Protein AF-0000000083138009 (afdb_homodimer)

Organism: NCBI:txid40520

Foldseek 3Di:
DLVQLVLLPDDQAEEEEEWDQDWPQVLLLLLVSCLSPVNYYYDHYHDDDPPDPHHYACDDPDQQHQPDPCFDADPVGQGAHSNLSVLVRCVCVQQNDPLSVVCCVPPVSVRSNCVVPVPDDPVRVVLSVLADDPPDDDTRVVSSVVSSVVSNVVVVVVSVVSVLLVVLAVQVVVQLVVLCVVADPVCCPPLLVLEGEDAADGPCQVVCLPDSRQWYWHADPVAFIKIFGHCHVLAPDGSFFQDQCQAADADPSNCVVLVQNFWGHAHNVRGMTGGRYPVSNSSSSVVRVVPDDDAAEEEEEQDDCVCVVVQCVDPPCVRHHYHYDYQDDDADWDDDPPDTHHPDDPVVVVVVLVVVLCVVCVVRHQAYEYEDDCVRVVSNVVVCVVVSHWYWYWDDDPRDIDTDTDDRPD/DLVQLVLLPDDQAEEEEEWDQDWPQVLLLLLVSCLSPVNYYYDYYHDDDPPDPHHYACDDPDQQHQPDPCFDADPVGQGAHSNLSVLVRCVCVQQNDPLSVVCCVPPRSVRSNCVVPVPDDPVRVVLSVLADDPPDDDTRVVSSVVSSVVSNVVVVVVSVVSVLLVVLAVQVVVQLVVLCVVADPVCCPPLLVLEGEDAADGPCQVVCLPDSRQWYWHADPVAFIKIFGHCHVLAPDGSFFQDQCQAADADPSNCVVLVQNFWGHAHNVRGMTGGRYPVSNSSSSVVRVVVDDDAAEEEEEQDDCVCVVVQCVDPPCVRHHYHYDYQDDDADWDDDPPDTDHPDDPVVVVVVLVVVLCVVCVVRHQAYEYEDDCVRVVSNVVVCVVVSHWYWYWDDDPRDIDTDTDDPPD

Sequence (820 aa):
MNNLLNKIHQQNATAFTHSGKFHADDVFSAALLLYLNPEITITRGNRVPDDFGGIVFDIGRGRYDHHQKDSRVRENGIAYAAFGLLWEELGAEILGEELADKFDESFVQPLDNNDNTGEKNELASLIGNFNPTWDAEGSNDEAFFQAVSVAGMILENKFDRYRGNERADKRVEEIYERHMQAFHDREKHCEDAKILILPEFVPCQKFLSETSIAFVIFPSNRGGYCIQPQKKEYSMNYKCSFPAEWLGLENEELQEVTGLKTAGFCHKGGFLMTTGELVDAVQACKLSMEQFHEKPVIVSFGGDTEYDELIHQLPKLQAAEIIHIDIQPLPEVEIQGIYAEVSMEKQEWKARIKEQVKQILRYKPEAVFVGENLFAAYPIVHALRKKHIPVLVPAEKDGQKLLIRIPSGSMNNLLNKIHQQNATAFTHSGKFHADDVFSAALLLYLNPEITITRGNRVPDDFGGIVFDIGRGRYDHHQKDSRVRENGIAYAAFGLLWEELGAEILGEELADKFDESFVQPLDNNDNTGEKNELASLIGNFNPTWDAEGSNDEAFFQAVSVAGMILENKFDRYRGNERADKRVEEIYERHMQAFHDREKHCEDAKILILPEFVPCQKFLSETSIAFVIFPSNRGGYCIQPQKKEYSMNYKCSFPAEWLGLENEELQEVTGLKTAGFCHKGGFLMTTGELVDAVQACKLSMEQFHEKPVIVSFGGDTEYDELIHQLPKLQAAEIIHIDIQPLPEVEIQGIYAEVSMEKQEWKARIKEQVKQILRYKPEAVFVGENLFAAYPIVHALRKKHIPVLVPAEKDGQKLLIRIPSGS

Nearest PDB structures (foldseek):
  5vj7-assembly1_B  TM=3.844E-01  e=6.058E-03  Pyrococcus furiosus COM1
  5b6a-assembly1_A-2  TM=4.536E-01  e=8.929E-02  Pseudomonas aeruginosa PAO1
  5tsg-assembly1_D-2  TM=3.099E-01  e=2.062E-01  Geobacter metallireducens GS-15
  3u9e-assembly1_B  TM=3.663E-01  e=2.000E+00  Listeria monocytogenes EGD-e
  6cnl-assembly1_K  TM=3.605E-01  e=5.867E+00  Homo sapiens

Structure (mmCIF, N/CA/C/O backbone):
data_AF-0000000083138009-model_v1
#
loop_
_entity.id
_entity.type
_entity.pdbx_description
1 polymer 'Metal-dependent hydrolase'
#
loop_
_atom_site.group_PDB
_atom_site.id
_atom_site.type_symbol
_atom_site.label_atom_id
_atom_site.label_alt_id
_atom_site.label_comp_id
_atom_site.label_asym_id
_atom_site.label_entity_id
_atom_site.label_seq_id
_atom_site.pdbx_PDB_ins_code
_atom_site.Cartn_x
_atom_site.Cartn_y
_atom_site.Cartn_z
_atom_site.occupancy
_atom_site.B_iso_or_equiv
_atom_site.auth_seq_id
_atom_site.auth_comp_id
_atom_site.auth_asym_id
_atom_site.auth_atom_id
_atom_site.pdbx_PDB_model_num
ATOM 1 N N . MET A 1 1 ? -27.609 15.438 -20.906 1 56.25 1 MET A N 1
ATOM 2 C CA . MET A 1 1 ? -27.938 14.555 -19.797 1 56.25 1 MET A CA 1
ATOM 3 C C . MET A 1 1 ? -27.156 13.25 -19.891 1 56.25 1 MET A C 1
ATOM 5 O O . MET A 1 1 ? -26.984 12.703 -20.984 1 56.25 1 MET A O 1
ATOM 9 N N . ASN A 1 2 ? -26.312 12.883 -18.844 1 81.69 2 ASN A N 1
ATOM 10 C CA . ASN A 1 2 ? -25.531 11.656 -18.812 1 81.69 2 ASN A CA 1
ATOM 11 C C . ASN A 1 2 ? -26.406 10.422 -18.938 1 81.69 2 ASN A C 1
ATOM 13 O O . ASN A 1 2 ? -27.219 10.133 -18.047 1 81.69 2 ASN A O 1
ATOM 17 N N . ASN A 1 3 ? -26.625 9.859 -20.203 1 89.12 3 ASN A N 1
ATOM 18 C CA . ASN A 1 3 ? -27.484 8.727 -20.531 1 89.12 3 ASN A CA 1
ATOM 19 C C . ASN A 1 3 ? -27.344 7.598 -19.516 1 89.12 3 ASN A C 1
ATOM 21 O O . ASN A 1 3 ? -28.344 6.992 -19.125 1 89.12 3 ASN A O 1
ATOM 25 N N . LEU A 1 4 ? -26.234 7.398 -19.078 1 95.31 4 LEU A N 1
ATOM 26 C CA . LEU A 1 4 ? -26.016 6.344 -18.094 1 95.31 4 LEU A CA 1
ATOM 27 C C . LEU A 1 4 ? -26.672 6.691 -16.766 1 95.31 4 LEU A C 1
ATOM 29 O O . LEU A 1 4 ? -27.312 5.844 -16.141 1 95.31 4 LEU A O 1
ATOM 33 N N . LEU A 1 5 ? -26.516 7.918 -16.375 1 94.81 5 LEU A N 1
ATOM 34 C CA . LEU A 1 5 ? -27.109 8.367 -15.117 1 94.81 5 LEU A CA 1
ATOM 35 C C . LEU A 1 5 ? -28.625 8.227 -15.148 1 94.81 5 LEU A C 1
ATOM 37 O O . LEU A 1 5 ? -29.234 7.824 -14.156 1 94.81 5 LEU A O 1
ATOM 41 N N . ASN A 1 6 ? -29.172 8.547 -16.312 1 94 6 ASN A N 1
ATOM 42 C CA . ASN A 1 6 ? -30.625 8.391 -16.484 1 94 6 ASN A CA 1
ATOM 43 C C . ASN A 1 6 ? -31.047 6.926 -16.359 1 94 6 ASN A C 1
ATOM 45 O O . ASN A 1 6 ? -32.062 6.625 -15.727 1 94 6 ASN A O 1
ATOM 49 N N . LYS A 1 7 ? -30.297 6.086 -16.906 1 95.25 7 LYS A N 1
ATOM 50 C CA . LYS A 1 7 ? -30.578 4.66 -16.812 1 95.25 7 LYS A CA 1
ATOM 51 C C . LYS A 1 7 ? -30.516 4.172 -15.375 1 95.25 7 LYS A C 1
ATOM 53 O O . LYS A 1 7 ? -31.344 3.365 -14.945 1 95.25 7 LYS A O 1
ATOM 58 N N . ILE A 1 8 ? -29.578 4.672 -14.625 1 96.75 8 ILE A N 1
ATOM 59 C CA . ILE A 1 8 ? -29.328 4.258 -13.242 1 96.75 8 ILE A CA 1
ATOM 60 C C . ILE A 1 8 ? -30.516 4.691 -12.367 1 96.75 8 ILE A C 1
ATOM 62 O O . ILE A 1 8 ? -30.922 3.961 -11.461 1 96.75 8 ILE A O 1
ATOM 66 N N . HIS A 1 9 ? -31.109 5.785 -12.711 1 95.31 9 HIS A N 1
ATOM 67 C CA . HIS A 1 9 ? -32.125 6.355 -11.836 1 95.31 9 HIS A CA 1
ATOM 68 C C . HIS A 1 9 ? -33.531 5.93 -12.266 1 95.31 9 HIS A C 1
ATOM 70 O O . HIS A 1 9 ? -34.531 6.316 -11.641 1 95.31 9 HIS A O 1
ATOM 76 N N . GLN A 1 10 ? -33.594 5.156 -13.273 1 93.94 10 GLN A N 1
ATOM 77 C CA . GLN A 1 10 ? -34.906 4.641 -13.688 1 93.94 10 GLN A CA 1
ATOM 78 C C . GLN A 1 10 ? -35.5 3.75 -12.609 1 93.94 10 GLN A C 1
ATOM 80 O O . GLN A 1 10 ? -34.781 3.113 -11.836 1 93.94 10 GLN A O 1
ATOM 85 N N . GLN A 1 11 ? -36.844 3.789 -12.734 1 91.56 11 GLN A N 1
ATOM 86 C CA . GLN A 1 11 ? -37.531 2.863 -11.844 1 91.56 11 GLN A CA 1
ATOM 87 C C . GLN A 1 11 ? -37.25 1.414 -12.219 1 91.56 11 GLN A C 1
ATOM 89 O O . GLN A 1 11 ? -37.25 1.062 -13.398 1 91.56 11 GLN A O 1
ATOM 94 N N . ASN A 1 12 ? -36.844 0.533 -11.359 1 93.19 12 ASN A N 1
ATOM 95 C CA . ASN A 1 12 ? -36.531 -0.876 -11.57 1 93.19 12 ASN A CA 1
ATOM 96 C C . ASN A 1 12 ? -35.25 -1.051 -12.383 1 93.19 12 ASN A C 1
ATOM 98 O O . ASN A 1 12 ? -35.156 -1.948 -13.227 1 93.19 12 ASN A O 1
ATOM 102 N N . ALA A 1 13 ? -34.406 -0.093 -12.219 1 96.81 13 ALA A N 1
ATOM 103 C CA . ALA A 1 13 ? -33.125 -0.195 -12.914 1 96.81 13 ALA A CA 1
ATOM 104 C C . ALA A 1 13 ? -32.406 -1.509 -12.578 1 96.81 13 ALA A C 1
ATOM 106 O O . ALA A 1 13 ? -32.469 -1.981 -11.445 1 96.81 13 ALA A O 1
ATOM 107 N N . THR A 1 14 ? -31.812 -2.1 -13.594 1 97.69 14 THR A N 1
ATOM 108 C CA . THR A 1 14 ? -31.109 -3.367 -13.422 1 97.69 14 THR A CA 1
ATOM 109 C C . THR A 1 14 ? -29.703 -3.281 -13.984 1 97.69 14 THR A C 1
ATOM 111 O O . THR A 1 14 ? -29.438 -2.492 -14.891 1 97.69 14 THR A O 1
ATOM 114 N N . ALA A 1 15 ? -28.844 -4.027 -13.406 1 98.19 15 ALA A N 1
ATOM 115 C CA . ALA A 1 15 ? -27.469 -4.176 -13.891 1 98.19 15 ALA A CA 1
ATOM 116 C C . ALA A 1 15 ? -27.031 -5.633 -13.852 1 98.19 15 ALA A C 1
ATOM 118 O O . ALA A 1 15 ? -27.625 -6.449 -13.141 1 98.19 15 ALA A O 1
ATOM 119 N N . PHE A 1 16 ? -26.047 -5.945 -14.719 1 98.38 16 PHE A N 1
ATOM 120 C CA . PHE A 1 16 ? -25.594 -7.324 -14.875 1 98.38 16 PHE A CA 1
ATOM 121 C C . PHE A 1 16 ? -24.078 -7.395 -14.945 1 98.38 16 PHE A C 1
ATOM 123 O O . PHE A 1 16 ? -23.438 -6.57 -15.609 1 98.38 16 PHE A O 1
ATOM 130 N N . THR A 1 17 ? -23.406 -8.266 -14.156 1 98.06 17 THR A N 1
ATOM 131 C CA . THR A 1 17 ? -21.984 -8.531 -14.219 1 98.06 17 THR A CA 1
ATOM 132 C C . THR A 1 17 ? -21.703 -10.031 -14.133 1 98.06 17 THR A C 1
ATOM 134 O O . THR A 1 17 ? -22.641 -10.836 -14.047 1 98.06 17 THR A O 1
ATOM 137 N N . HIS A 1 18 ? -20.5 -10.406 -14.195 1 95.81 18 HIS A N 1
ATOM 138 C CA . HIS A 1 18 ? -20.172 -11.828 -14.281 1 95.81 18 HIS A CA 1
ATOM 139 C C . HIS A 1 18 ? -20.266 -12.5 -12.914 1 95.81 18 HIS A C 1
ATOM 141 O O . HIS A 1 18 ? -20 -11.859 -11.891 1 95.81 18 HIS A O 1
ATOM 147 N N . SER A 1 19 ? -20.609 -13.742 -12.875 1 94.19 19 SER A N 1
ATOM 148 C CA . SER A 1 19 ? -20.594 -14.555 -11.664 1 94.19 19 SER A CA 1
ATOM 149 C C . SER A 1 19 ? -19.203 -15.164 -11.43 1 94.19 19 SER A C 1
ATOM 151 O O . SER A 1 19 ? -18.25 -14.844 -12.141 1 94.19 19 SER A O 1
ATOM 153 N N . GLY A 1 20 ? -19.062 -15.883 -10.312 1 92.31 20 GLY A N 1
ATOM 154 C CA . GLY A 1 20 ? -17.766 -16.5 -10.008 1 92.31 20 GLY A CA 1
ATOM 155 C C . GLY A 1 20 ? -16.828 -15.57 -9.273 1 92.31 20 GLY A C 1
ATOM 156 O O . GLY A 1 20 ? -17.266 -14.703 -8.508 1 92.31 20 GLY A O 1
ATOM 157 N N . LYS A 1 21 ? -15.602 -15.805 -9.445 1 92.62 21 LYS A N 1
ATOM 158 C CA . LYS A 1 21 ? -14.586 -15.008 -8.766 1 92.62 21 LYS A CA 1
ATOM 159 C C . LYS A 1 21 ? -14.688 -13.539 -9.156 1 92.62 21 LYS A C 1
ATOM 161 O O . LYS A 1 21 ? -14.891 -13.211 -10.328 1 92.62 21 LYS A O 1
ATOM 166 N N . PHE A 1 22 ? -14.625 -12.688 -8.195 1 97 22 PHE A N 1
ATOM 167 C CA . PHE A 1 22 ? -14.758 -11.258 -8.461 1 97 22 PHE A CA 1
ATOM 168 C C . PHE A 1 22 ? -13.461 -10.531 -8.125 1 97 22 PHE A C 1
ATOM 170 O O . PHE A 1 22 ? -12.594 -11.078 -7.445 1 97 22 PHE A O 1
ATOM 177 N N . HIS A 1 23 ? -13.328 -9.367 -8.711 1 96.94 23 HIS A N 1
ATOM 178 C CA . HIS A 1 23 ? -12.188 -8.477 -8.5 1 96.94 23 HIS A CA 1
ATOM 179 C C . HIS A 1 23 ? -12.648 -7.102 -8.016 1 96.94 23 HIS A C 1
ATOM 181 O O . HIS A 1 23 ? -13.852 -6.848 -7.914 1 96.94 23 HIS A O 1
ATOM 187 N N . ALA A 1 24 ? -11.695 -6.285 -7.688 1 98.12 24 ALA A N 1
ATOM 188 C CA . ALA A 1 24 ? -12.016 -4.977 -7.129 1 98.12 24 ALA A CA 1
ATOM 189 C C . ALA A 1 24 ? -12.797 -4.129 -8.125 1 98.12 24 ALA A C 1
ATOM 191 O O . ALA A 1 24 ? -13.695 -3.371 -7.738 1 98.12 24 ALA A O 1
ATOM 192 N N . ASP A 1 25 ? -12.516 -4.277 -9.414 1 97.62 25 ASP A N 1
ATOM 193 C CA . ASP A 1 25 ? -13.148 -3.41 -10.398 1 97.62 25 ASP A CA 1
ATOM 194 C C . ASP A 1 25 ? -14.641 -3.701 -10.508 1 97.62 25 ASP A C 1
ATOM 196 O O . ASP A 1 25 ? -15.461 -2.777 -10.57 1 97.62 25 ASP A O 1
ATOM 200 N N . ASP A 1 26 ? -15.047 -4.949 -10.531 1 97.69 26 ASP A N 1
ATOM 201 C CA . ASP A 1 26 ? -16.484 -5.23 -10.625 1 97.69 26 ASP A CA 1
ATOM 202 C C . ASP A 1 26 ? -17.188 -4.93 -9.305 1 97.69 26 ASP A C 1
ATOM 204 O O . ASP A 1 26 ? -18.328 -4.469 -9.289 1 97.69 26 ASP A O 1
ATOM 208 N N . VAL A 1 27 ? -16.484 -5.129 -8.188 1 98.75 27 VAL A N 1
ATOM 209 C CA . VAL A 1 27 ? -17.047 -4.832 -6.879 1 98.75 27 VAL A CA 1
ATOM 210 C C . VAL A 1 27 ? -17.281 -3.33 -6.742 1 98.75 27 VAL A C 1
ATOM 212 O O . VAL A 1 27 ? -18.375 -2.891 -6.371 1 98.75 27 VAL A O 1
ATOM 215 N N . PHE A 1 28 ? -16.312 -2.529 -7.051 1 98.88 28 PHE A N 1
ATOM 216 C CA . PHE A 1 28 ? -16.438 -1.081 -6.934 1 98.88 28 PHE A CA 1
ATOM 217 C C . PHE A 1 28 ? -17.422 -0.538 -7.973 1 98.88 28 PHE A C 1
ATOM 219 O O . PHE A 1 28 ? -18.094 0.467 -7.734 1 98.88 28 PHE A O 1
ATOM 226 N N . SER A 1 29 ? -17.484 -1.212 -9.148 1 98.81 29 SER A N 1
ATOM 227 C CA . SER A 1 29 ? -18.5 -0.839 -10.125 1 98.81 29 SER A CA 1
ATOM 228 C C . SER A 1 29 ? -19.906 -0.985 -9.547 1 98.81 29 SER A C 1
ATOM 230 O O . SER A 1 29 ? -20.719 -0.065 -9.641 1 98.81 29 SER A O 1
ATOM 232 N N . ALA A 1 30 ? -20.141 -2.113 -8.961 1 98.81 30 ALA A N 1
ATOM 233 C CA . ALA A 1 30 ? -21.438 -2.359 -8.336 1 98.81 30 ALA A CA 1
ATOM 234 C C . ALA A 1 30 ? -21.719 -1.354 -7.227 1 98.81 30 ALA A C 1
ATOM 236 O O . ALA A 1 30 ? -22.812 -0.808 -7.129 1 98.81 30 ALA A O 1
ATOM 237 N N . ALA A 1 31 ? -20.719 -1.101 -6.387 1 98.75 31 ALA A N 1
ATOM 238 C CA . ALA A 1 31 ? -20.844 -0.146 -5.289 1 98.75 31 ALA A CA 1
ATOM 239 C C . ALA A 1 31 ? -21.188 1.246 -5.812 1 98.75 31 ALA A C 1
ATOM 241 O O . ALA A 1 31 ? -22.016 1.951 -5.223 1 98.75 31 ALA A O 1
ATOM 242 N N . LEU A 1 32 ? -20.547 1.619 -6.906 1 98.75 32 LEU A N 1
ATOM 243 C CA . LEU A 1 32 ? -20.781 2.926 -7.512 1 98.75 32 LEU A CA 1
ATOM 244 C C . LEU A 1 32 ? -22.219 3.055 -7.992 1 98.75 32 LEU A C 1
ATOM 246 O O . LEU A 1 32 ? -22.875 4.074 -7.75 1 98.75 32 LEU A O 1
ATOM 250 N N . LEU A 1 33 ? -22.719 2.021 -8.648 1 98.69 33 LEU A N 1
ATOM 251 C CA . LEU A 1 33 ? -24.109 2.021 -9.125 1 98.69 33 LEU A CA 1
ATOM 252 C C . LEU A 1 33 ? -25.078 2.115 -7.965 1 98.69 33 LEU A C 1
ATOM 254 O O . LEU A 1 33 ? -26.031 2.895 -8.016 1 98.69 33 LEU A O 1
ATOM 258 N N . LEU A 1 34 ? -24.828 1.381 -6.93 1 98.44 34 LEU A N 1
ATOM 259 C CA . LEU A 1 34 ? -25.688 1.376 -5.758 1 98.44 34 LEU A CA 1
ATOM 260 C C . LEU A 1 34 ? -25.625 2.711 -5.023 1 98.44 34 LEU A C 1
ATOM 262 O O . LEU A 1 34 ? -26.609 3.152 -4.43 1 98.44 34 LEU A O 1
ATOM 266 N N . TYR A 1 35 ? -24.469 3.336 -5.086 1 98 35 TYR A N 1
ATOM 267 C CA . TYR A 1 35 ? -24.328 4.664 -4.496 1 98 35 TYR A CA 1
ATOM 268 C C . TYR A 1 35 ? -25.281 5.656 -5.164 1 98 35 TYR A C 1
ATOM 270 O O . TYR A 1 35 ? -25.891 6.492 -4.492 1 98 35 TYR A O 1
ATOM 278 N N . LEU A 1 36 ? -25.406 5.539 -6.438 1 97.94 36 LEU A N 1
ATOM 279 C CA . LEU A 1 36 ? -26.219 6.465 -7.219 1 97.94 36 LEU A CA 1
ATOM 280 C C . LEU A 1 36 ? -27.688 6.105 -7.125 1 97.94 36 LEU A C 1
ATOM 282 O O . LEU A 1 36 ? -28.547 6.988 -7.168 1 97.94 36 LEU A O 1
ATOM 286 N N . ASN A 1 37 ? -28 4.789 -7.047 1 98 37 ASN A N 1
ATOM 287 C CA . ASN A 1 37 ? -29.359 4.293 -6.871 1 98 37 ASN A CA 1
ATOM 288 C C . ASN A 1 37 ? -29.391 3.043 -5.996 1 98 37 ASN A C 1
ATOM 290 O O . ASN A 1 37 ? -29.25 1.925 -6.496 1 98 37 ASN A O 1
ATOM 294 N N . PRO A 1 38 ? -29.641 3.195 -4.719 1 96.88 38 PRO A N 1
ATOM 295 C CA . PRO A 1 38 ? -29.641 2.062 -3.791 1 96.88 38 PRO A CA 1
ATOM 296 C C . PRO A 1 38 ? -30.656 0.991 -4.152 1 96.88 38 PRO A C 1
ATOM 298 O O . PRO A 1 38 ? -30.594 -0.134 -3.648 1 96.88 38 PRO A O 1
ATOM 301 N N . GLU A 1 39 ? -31.562 1.266 -5.055 1 97.25 39 GLU A N 1
ATOM 302 C CA . GLU A 1 39 ? -32.625 0.332 -5.387 1 97.25 39 GLU A CA 1
ATOM 303 C C . GLU A 1 39 ? -32.312 -0.46 -6.648 1 97.25 39 GLU A C 1
ATOM 305 O O . GLU A 1 39 ? -33.062 -1.346 -7.051 1 97.25 39 GLU A O 1
ATOM 310 N N . ILE A 1 40 ? -31.234 -0.14 -7.266 1 98.12 40 ILE A N 1
ATOM 311 C CA . ILE A 1 40 ? -30.875 -0.848 -8.492 1 98.12 40 ILE A CA 1
ATOM 312 C C . ILE A 1 40 ? -30.641 -2.324 -8.18 1 98.12 40 ILE A C 1
ATOM 314 O O . ILE A 1 40 ? -30.031 -2.662 -7.16 1 98.12 40 ILE A O 1
ATOM 318 N N . THR A 1 41 ? -31.125 -3.221 -9.016 1 98.06 41 THR A N 1
ATOM 319 C CA . THR A 1 41 ? -30.906 -4.652 -8.844 1 98.06 41 THR A CA 1
ATOM 320 C C . THR A 1 41 ? -29.719 -5.121 -9.68 1 98.06 41 THR A C 1
ATOM 322 O O . THR A 1 41 ? -29.719 -5.004 -10.906 1 98.06 41 THR A O 1
ATOM 325 N N . ILE A 1 42 ? -28.781 -5.672 -9.023 1 98.25 42 ILE A N 1
ATOM 326 C CA . ILE A 1 42 ? -27.594 -6.164 -9.711 1 98.25 42 ILE A CA 1
ATOM 327 C C . ILE A 1 42 ? -27.594 -7.691 -9.719 1 98.25 42 ILE A C 1
ATOM 329 O O . ILE A 1 42 ? -27.672 -8.328 -8.664 1 98.25 42 ILE A O 1
ATOM 333 N N . THR A 1 43 ? -27.547 -8.234 -10.867 1 97.5 43 THR A N 1
ATOM 334 C CA . THR A 1 43 ? -27.531 -9.68 -11.062 1 97.5 43 THR A CA 1
ATOM 335 C C . THR A 1 43 ? -26.172 -10.156 -11.562 1 97.5 43 THR A C 1
ATOM 337 O O . THR A 1 43 ? -25.531 -9.469 -12.359 1 97.5 43 THR A O 1
ATOM 340 N N . ARG A 1 44 ? -25.797 -11.297 -11.078 1 97.25 44 ARG A N 1
ATOM 341 C CA . ARG A 1 44 ? -24.562 -11.914 -11.539 1 97.25 44 ARG A CA 1
ATOM 342 C C . ARG A 1 44 ? -24.844 -13.211 -12.297 1 97.25 44 ARG A C 1
ATOM 344 O O . ARG A 1 44 ? -25.719 -13.977 -11.914 1 97.25 44 ARG A O 1
ATOM 351 N N . GLY A 1 45 ? -24.125 -13.422 -13.43 1 94.88 45 GLY A N 1
ATOM 352 C CA . GLY A 1 45 ? -24.297 -14.625 -14.227 1 94.88 45 GLY A CA 1
ATOM 353 C C . GLY A 1 45 ? -23.156 -14.859 -15.203 1 94.88 45 GLY A C 1
ATOM 354 O O . GLY A 1 45 ? -22.281 -14 -15.367 1 94.88 45 GLY A O 1
ATOM 355 N N . ASN A 1 46 ? -23.156 -15.977 -15.789 1 90.62 46 ASN A N 1
ATOM 356 C CA . ASN A 1 46 ? -22.078 -16.375 -16.688 1 90.62 46 ASN A CA 1
ATOM 357 C C . ASN A 1 46 ? -22.312 -15.852 -18.109 1 90.62 46 ASN A C 1
ATOM 359 O O . ASN A 1 46 ? -21.391 -15.812 -18.922 1 90.62 46 ASN A O 1
ATOM 363 N N . ARG A 1 47 ? -23.578 -15.461 -18.375 1 93.12 47 ARG A N 1
ATOM 364 C CA . ARG A 1 47 ? -23.938 -14.945 -19.688 1 93.12 47 ARG A CA 1
ATOM 365 C C . ARG A 1 47 ? -25.016 -13.875 -19.562 1 93.12 47 ARG A C 1
ATOM 367 O O . ARG A 1 47 ? -25.984 -14.039 -18.812 1 93.12 47 ARG A O 1
ATOM 374 N N . VAL A 1 48 ? -24.781 -12.836 -20.266 1 94.75 48 VAL A N 1
ATOM 375 C CA . VAL A 1 48 ? -25.797 -11.789 -20.297 1 94.75 48 VAL A CA 1
ATOM 376 C C . VAL A 1 48 ? -27 -12.25 -21.109 1 94.75 48 VAL A C 1
ATOM 378 O O . VAL A 1 48 ? -26.859 -12.656 -22.266 1 94.75 48 VAL A O 1
ATOM 381 N N . PRO A 1 49 ? -28.141 -12.164 -20.562 1 94.69 49 PRO A N 1
ATOM 382 C CA . PRO A 1 49 ? -29.328 -12.516 -21.359 1 94.69 49 PRO A CA 1
ATOM 383 C C . PRO A 1 49 ? -29.5 -11.633 -22.578 1 94.69 49 PRO A C 1
ATOM 385 O O . PRO A 1 49 ? -29.219 -10.43 -22.531 1 94.69 49 PRO A O 1
ATOM 388 N N . ASP A 1 50 ? -30.016 -12.195 -23.625 1 93.38 50 ASP A N 1
ATOM 389 C CA . ASP A 1 50 ? -30.156 -11.5 -24.906 1 93.38 50 ASP A CA 1
ATOM 390 C C . ASP A 1 50 ? -31.109 -10.305 -24.797 1 93.38 50 ASP A C 1
ATOM 392 O O . ASP A 1 50 ? -30.906 -9.289 -25.453 1 93.38 50 ASP A O 1
ATOM 396 N N . ASP A 1 51 ? -32.062 -10.352 -23.969 1 92.56 51 ASP A N 1
ATOM 397 C CA . ASP A 1 51 ? -33.062 -9.305 -23.859 1 92.56 51 ASP A CA 1
ATOM 398 C C . ASP A 1 51 ? -32.75 -8.391 -22.656 1 92.56 51 ASP A C 1
ATOM 400 O O . ASP A 1 51 ? -33.625 -7.609 -22.25 1 92.56 51 ASP A O 1
ATOM 404 N N . PHE A 1 52 ? -31.547 -8.492 -22.234 1 94.38 52 PHE A N 1
ATOM 405 C CA . PHE A 1 52 ? -31.234 -7.691 -21.062 1 94.38 52 PHE A CA 1
ATOM 406 C C . PHE A 1 52 ? -31.109 -6.219 -21.422 1 94.38 52 PHE A C 1
ATOM 408 O O . PHE A 1 52 ? -30.25 -5.848 -22.219 1 94.38 52 PHE A O 1
ATOM 415 N N . GLY A 1 53 ? -31.906 -5.285 -20.875 1 92.44 53 GLY A N 1
ATOM 416 C CA . GLY A 1 53 ? -31.922 -3.875 -21.219 1 92.44 53 GLY A CA 1
ATOM 417 C C . GLY A 1 53 ? -31.25 -2.996 -20.188 1 92.44 53 GLY A C 1
ATOM 418 O O . GLY A 1 53 ? -31.219 -1.771 -20.328 1 92.44 53 GLY A O 1
ATOM 419 N N . GLY A 1 54 ? -30.656 -3.582 -19.156 1 96.06 54 GLY A N 1
ATOM 420 C CA . GLY A 1 54 ? -30.031 -2.811 -18.094 1 96.06 54 GLY A CA 1
ATOM 421 C C . GLY A 1 54 ? -28.562 -2.523 -18.359 1 96.06 54 GLY A C 1
ATOM 422 O O . GLY A 1 54 ? -28.125 -2.516 -19.516 1 96.06 54 GLY A O 1
ATOM 423 N N . ILE A 1 55 ? -27.844 -2.152 -17.375 1 97.38 55 ILE A N 1
ATOM 424 C CA . ILE A 1 55 ? -26.438 -1.797 -17.469 1 97.38 55 ILE A CA 1
ATOM 425 C C . ILE A 1 55 ? -25.578 -3.055 -17.344 1 97.38 55 ILE A C 1
ATOM 427 O O . ILE A 1 55 ? -25.688 -3.789 -16.359 1 97.38 55 ILE A O 1
ATOM 431 N N . VAL A 1 56 ? -24.766 -3.309 -18.359 1 97.88 56 VAL A N 1
ATOM 432 C CA . VAL A 1 56 ? -23.875 -4.469 -18.359 1 97.88 56 VAL A CA 1
ATOM 433 C C . VAL A 1 56 ? -22.438 -4.02 -18.156 1 97.88 56 VAL A C 1
ATOM 435 O O . VAL A 1 56 ? -21.953 -3.141 -18.875 1 97.88 56 VAL A O 1
ATOM 438 N N . PHE A 1 57 ? -21.797 -4.57 -17.125 1 97.69 57 PHE A N 1
ATOM 439 C CA . PHE A 1 57 ? -20.406 -4.176 -16.891 1 97.69 57 PHE A CA 1
ATOM 440 C C . PHE A 1 57 ? -19.547 -5.391 -16.594 1 97.69 57 PHE A C 1
ATOM 442 O O . PHE A 1 57 ? -20.031 -6.395 -16.062 1 97.69 57 PHE A O 1
ATOM 449 N N . ASP A 1 58 ? -18.281 -5.375 -16.984 1 96.44 58 ASP A N 1
ATOM 450 C CA . ASP A 1 58 ? -17.219 -6.34 -16.719 1 96.44 58 ASP A CA 1
ATOM 451 C C . ASP A 1 58 ? -17.578 -7.715 -17.281 1 96.44 58 ASP A C 1
ATOM 453 O O . ASP A 1 58 ? -17.188 -8.742 -16.719 1 96.44 58 ASP A O 1
ATOM 457 N N . ILE A 1 59 ? -18.375 -7.738 -18.266 1 93.75 59 ILE A N 1
ATOM 458 C CA . ILE A 1 59 ? -18.75 -8.961 -18.969 1 93.75 59 ILE A CA 1
ATOM 459 C C . ILE A 1 59 ? -19.344 -8.609 -20.344 1 93.75 59 ILE A C 1
ATOM 461 O O . ILE A 1 59 ? -19.75 -7.469 -20.562 1 93.75 59 ILE A O 1
ATOM 465 N N . GLY A 1 60 ? -19.281 -9.516 -21.344 1 89.06 60 GLY A N 1
ATOM 466 C CA . GLY A 1 60 ? -20.031 -9.422 -22.594 1 89.06 60 GLY A CA 1
ATOM 467 C C . GLY A 1 60 ? -19.328 -8.578 -23.641 1 89.06 60 GLY A C 1
ATOM 468 O O . GLY A 1 60 ? -19.859 -8.383 -24.734 1 89.06 60 GLY A O 1
ATOM 469 N N . ARG A 1 61 ? -18.203 -8 -23.312 1 85.81 61 ARG A N 1
ATOM 470 C CA . ARG A 1 61 ? -17.391 -7.246 -24.25 1 85.81 61 ARG A CA 1
ATOM 471 C C . ARG A 1 61 ? -18.109 -5.996 -24.734 1 85.81 61 ARG A C 1
ATOM 473 O O . ARG A 1 61 ? -18.016 -5.613 -25.906 1 85.81 61 ARG A O 1
ATOM 480 N N . GLY A 1 62 ? -18.922 -5.473 -23.859 1 89.56 62 GLY A N 1
ATOM 481 C CA . GLY A 1 62 ? -19.656 -4.25 -24.156 1 89.56 62 GLY A CA 1
ATOM 482 C C . GLY A 1 62 ? -18.922 -2.998 -23.703 1 89.56 62 GLY A C 1
ATOM 483 O O . GLY A 1 62 ? -17.688 -2.98 -23.641 1 89.56 62 GLY A O 1
ATOM 484 N N . ARG A 1 63 ? -19.672 -1.979 -23.5 1 92.5 63 ARG A N 1
ATOM 485 C CA . ARG A 1 63 ? -19.188 -0.626 -23.25 1 92.5 63 ARG A CA 1
ATOM 486 C C . ARG A 1 63 ? -18.359 -0.562 -21.969 1 92.5 63 ARG A C 1
ATOM 488 O O . ARG A 1 63 ? -17.375 0.184 -21.906 1 92.5 63 ARG A O 1
ATOM 495 N N . TYR A 1 64 ? -18.781 -1.344 -20.938 1 96.44 64 TYR A N 1
ATOM 496 C CA . TYR A 1 64 ? -18.094 -1.271 -19.656 1 96.44 64 TYR A CA 1
ATOM 497 C C . TYR A 1 64 ? -17.391 -2.584 -19.328 1 96.44 64 TYR A C 1
ATOM 499 O O . TYR A 1 64 ? -17.422 -3.045 -18.188 1 96.44 64 TYR A O 1
ATOM 507 N N . ASP A 1 65 ? -16.906 -3.166 -20.344 1 93.69 65 ASP A N 1
ATOM 508 C CA . ASP A 1 65 ? -16.047 -4.34 -20.25 1 93.69 65 ASP A CA 1
ATOM 509 C C . ASP A 1 65 ? -14.633 -4.023 -20.734 1 93.69 65 ASP A C 1
ATOM 511 O O . ASP A 1 65 ? -14.438 -3.088 -21.516 1 93.69 65 ASP A O 1
ATOM 515 N N . HIS A 1 66 ? -13.711 -4.75 -20.234 1 91.94 66 HIS A N 1
ATOM 516 C CA . HIS A 1 66 ? -12.328 -4.469 -20.594 1 91.94 66 HIS A CA 1
ATOM 517 C C . HIS A 1 66 ? -11.586 -5.746 -20.984 1 91.94 66 HIS A C 1
ATOM 519 O O . HIS A 1 66 ? -10.367 -5.73 -21.156 1 91.94 66 HIS A O 1
ATOM 525 N N . HIS A 1 67 ? -12.25 -6.84 -21.141 1 84.75 67 HIS A N 1
ATOM 526 C CA . HIS A 1 67 ? -11.625 -8.141 -21.391 1 84.75 67 HIS A CA 1
ATOM 527 C C . HIS A 1 67 ? -11.305 -8.32 -22.875 1 84.75 67 HIS A C 1
ATOM 529 O O . HIS A 1 67 ? -10.625 -9.273 -23.25 1 84.75 67 HIS A O 1
ATOM 535 N N . GLN A 1 68 ? -11.766 -7.391 -23.656 1 82.38 68 GLN A N 1
ATOM 536 C CA . GLN A 1 68 ? -11.508 -7.488 -25.094 1 82.38 68 GLN A CA 1
ATOM 537 C C . GLN A 1 68 ? -10.078 -7.062 -25.422 1 82.38 68 GLN A C 1
ATOM 539 O O . GLN A 1 68 ? -9.453 -6.332 -24.656 1 82.38 68 GLN A O 1
ATOM 544 N N . LYS A 1 69 ? -9.523 -7.531 -26.516 1 76.56 69 LYS A N 1
ATOM 545 C CA . LYS A 1 69 ? -8.164 -7.254 -26.969 1 76.56 69 LYS A CA 1
ATOM 546 C C . LYS A 1 69 ? -7.938 -5.754 -27.141 1 76.56 69 LYS A C 1
ATOM 548 O O . LYS A 1 69 ? -6.879 -5.238 -26.797 1 76.56 69 LYS A O 1
ATOM 553 N N . ASP A 1 70 ? -8.922 -5.113 -27.625 1 82.06 70 ASP A N 1
ATOM 554 C CA . ASP A 1 70 ? -8.781 -3.688 -27.891 1 82.06 70 ASP A CA 1
ATOM 555 C C . ASP A 1 70 ? -9.414 -2.85 -26.781 1 82.06 70 ASP A C 1
ATOM 557 O O . ASP A 1 70 ? -10.078 -1.849 -27.062 1 82.06 70 ASP A O 1
ATOM 561 N N . SER A 1 71 ? -9.102 -3.322 -25.594 1 87.44 71 SER A N 1
ATOM 562 C CA . SER A 1 71 ? -9.656 -2.574 -24.469 1 87.44 71 SER A CA 1
ATOM 563 C C . SER A 1 71 ? -9.102 -1.153 -24.438 1 87.44 71 SER A C 1
ATOM 565 O O . SER A 1 71 ? -7.98 -0.906 -24.875 1 87.44 71 SER A O 1
ATOM 567 N N . ARG A 1 72 ? -9.859 -0.198 -23.969 1 92.88 72 ARG A N 1
ATOM 568 C CA . ARG A 1 72 ? -9.539 1.226 -23.984 1 92.88 72 ARG A CA 1
ATOM 569 C C . ARG A 1 72 ? -8.398 1.541 -23.016 1 92.88 72 ARG A C 1
ATOM 571 O O . ARG A 1 72 ? -8.297 0.927 -21.953 1 92.88 72 ARG A O 1
ATOM 578 N N . VAL A 1 73 ? -7.582 2.445 -23.438 1 92.94 73 VAL A N 1
ATOM 579 C CA . VAL A 1 73 ? -6.426 2.885 -22.672 1 92.94 73 VAL A CA 1
ATOM 580 C C . VAL A 1 73 ? -6.457 4.402 -22.5 1 92.94 73 VAL A C 1
ATOM 582 O O . VAL A 1 73 ? -6.754 5.129 -23.469 1 92.94 73 VAL A O 1
ATOM 585 N N . ARG A 1 74 ? -6.223 4.902 -21.297 1 92.38 74 ARG A N 1
ATOM 586 C CA . ARG A 1 74 ? -6.16 6.336 -21.031 1 92.38 74 ARG A CA 1
ATOM 587 C C . ARG A 1 74 ? -4.996 6.98 -21.781 1 92.38 74 ARG A C 1
ATOM 589 O O . ARG A 1 74 ? -4.094 6.289 -22.25 1 92.38 74 ARG A O 1
ATOM 596 N N . GLU A 1 75 ? -5.035 8.266 -21.844 1 84.62 75 GLU A N 1
ATOM 597 C CA . GLU A 1 75 ? -3.977 9.023 -22.516 1 84.62 75 GLU A CA 1
ATOM 598 C C . GLU A 1 75 ? -2.627 8.789 -21.828 1 84.62 75 GLU A C 1
ATOM 600 O O . GLU A 1 75 ? -1.588 8.789 -22.5 1 84.62 75 GLU A O 1
ATOM 605 N N . ASN A 1 76 ? -2.691 8.516 -20.641 1 82.94 76 ASN A N 1
ATOM 606 C CA . ASN A 1 76 ? -1.449 8.344 -19.891 1 82.94 76 ASN A CA 1
ATOM 607 C C . ASN A 1 76 ? -0.955 6.902 -19.953 1 82.94 76 ASN A C 1
ATOM 609 O O . ASN A 1 76 ? 0.022 6.547 -19.297 1 82.94 76 ASN A O 1
ATOM 613 N N . GLY A 1 77 ? -1.729 6.012 -20.594 1 84.38 77 GLY A N 1
ATOM 614 C CA . GLY A 1 77 ? -1.254 4.66 -20.828 1 84.38 77 GLY A CA 1
ATOM 615 C C . GLY A 1 77 ? -1.866 3.633 -19.891 1 84.38 77 GLY A C 1
ATOM 616 O O . GLY A 1 77 ? -1.676 2.428 -20.078 1 84.38 77 GLY A O 1
ATOM 617 N N . ILE A 1 78 ? -2.588 4.051 -18.891 1 89.5 78 ILE A N 1
ATOM 618 C CA . ILE A 1 78 ? -3.223 3.117 -17.953 1 89.5 78 ILE A CA 1
ATOM 619 C C . ILE A 1 78 ? -4.52 2.586 -18.562 1 89.5 78 ILE A C 1
ATOM 621 O O . ILE A 1 78 ? -5.41 3.361 -18.922 1 89.5 78 ILE A O 1
ATOM 625 N N . ALA A 1 79 ? -4.625 1.32 -18.688 1 93.56 79 ALA A N 1
ATOM 626 C CA . ALA A 1 79 ? -5.805 0.695 -19.281 1 93.56 79 ALA A CA 1
ATOM 627 C C . ALA A 1 79 ? -7.004 0.798 -18.344 1 93.56 79 ALA A C 1
ATOM 629 O O . ALA A 1 79 ? -6.852 0.75 -17.109 1 93.56 79 ALA A O 1
ATOM 630 N N . TYR A 1 80 ? -8.18 0.917 -18.953 1 97.19 80 TYR A N 1
ATOM 631 C CA . TYR A 1 80 ? -9.414 0.943 -18.188 1 97.19 80 TYR A CA 1
ATOM 632 C C . TYR A 1 80 ? -9.82 -0.462 -17.75 1 97.19 80 TYR A C 1
ATOM 634 O O . TYR A 1 80 ? -9.555 -1.435 -18.453 1 97.19 80 TYR A O 1
ATOM 642 N N . ALA A 1 81 ? -10.352 -0.579 -16.578 1 97.38 81 ALA A N 1
ATOM 643 C CA . ALA A 1 81 ? -11.211 -1.696 -16.203 1 97.38 81 ALA A CA 1
ATOM 644 C C . ALA A 1 81 ? -12.664 -1.249 -16.078 1 97.38 81 ALA A C 1
ATOM 646 O O . ALA A 1 81 ? -13.008 -0.124 -16.438 1 97.38 81 ALA A O 1
ATOM 647 N N . ALA A 1 82 ? -13.531 -2.107 -15.68 1 98.12 82 ALA A N 1
ATOM 648 C CA . ALA A 1 82 ? -14.953 -1.782 -15.617 1 98.12 82 ALA A CA 1
ATOM 649 C C . ALA A 1 82 ? -15.203 -0.562 -14.734 1 98.12 82 ALA A C 1
ATOM 651 O O . ALA A 1 82 ? -15.977 0.322 -15.094 1 98.12 82 ALA A O 1
ATOM 652 N N . PHE A 1 83 ? -14.547 -0.454 -13.586 1 98.56 83 PHE A N 1
ATOM 653 C CA . PHE A 1 83 ? -14.734 0.644 -12.641 1 98.56 83 PHE A CA 1
ATOM 654 C C . PHE A 1 83 ? -14.328 1.972 -13.273 1 98.56 83 PHE A C 1
ATOM 656 O O . PHE A 1 83 ? -15.07 2.953 -13.195 1 98.56 83 PHE A O 1
ATOM 663 N N . GLY A 1 84 ? -13.164 1.908 -13.883 1 98.56 84 GLY A N 1
ATOM 664 C CA . GLY A 1 84 ? -12.703 3.115 -14.555 1 98.56 84 GLY A CA 1
ATOM 665 C C . GLY A 1 84 ? -13.625 3.561 -15.672 1 98.56 84 GLY A C 1
ATOM 666 O O . GLY A 1 84 ? -13.844 4.758 -15.867 1 98.56 84 GLY A O 1
ATOM 667 N N . LEU A 1 85 ? -14.148 2.633 -16.422 1 98.19 85 LEU A N 1
ATOM 668 C CA . LEU A 1 85 ? -15.062 2.953 -17.516 1 98.19 85 LEU A CA 1
ATOM 669 C C . LEU A 1 85 ? -16.328 3.605 -17 1 98.19 85 LEU A C 1
ATOM 671 O O . LEU A 1 85 ? -16.812 4.59 -17.562 1 98.19 85 LEU A O 1
ATOM 675 N N . LEU A 1 86 ? -16.891 3.092 -15.945 1 98.44 86 LEU A N 1
ATOM 676 C CA . LEU A 1 86 ? -18.078 3.68 -15.336 1 98.44 86 LEU A CA 1
ATOM 677 C C . LEU A 1 86 ? -17.75 5.039 -14.727 1 98.44 86 LEU A C 1
ATOM 679 O O . LEU A 1 86 ? -18.531 5.988 -14.867 1 98.44 86 LEU A O 1
ATOM 683 N N . TRP A 1 87 ? -16.609 5.152 -14.07 1 98.5 87 TRP A N 1
ATOM 684 C CA . TRP A 1 87 ? -16.219 6.391 -13.406 1 98.5 87 TRP A CA 1
ATOM 685 C C . TRP A 1 87 ? -16.062 7.523 -14.422 1 98.5 87 TRP A C 1
ATOM 687 O O . TRP A 1 87 ? -16.453 8.664 -14.141 1 98.5 87 TRP A O 1
ATOM 697 N N . GLU A 1 88 ? -15.5 7.18 -15.547 1 97.62 88 GLU A N 1
ATOM 698 C CA . GLU A 1 88 ? -15.328 8.188 -16.594 1 97.62 88 GLU A CA 1
ATOM 699 C C . GLU A 1 88 ? -16.656 8.883 -16.922 1 97.62 88 GLU A C 1
ATOM 701 O O . GLU A 1 88 ? -16.672 10.086 -17.172 1 97.62 88 GLU A O 1
ATOM 706 N N . GLU A 1 89 ? -17.719 8.188 -16.844 1 97.31 89 GLU A N 1
ATOM 707 C CA . GLU A 1 89 ? -19.016 8.734 -17.234 1 97.31 89 GLU A CA 1
ATOM 708 C C . GLU A 1 89 ? -19.75 9.312 -16.031 1 97.31 89 GLU A C 1
ATOM 710 O O . GLU A 1 89 ? -20.562 10.234 -16.172 1 97.31 89 GLU A O 1
ATOM 715 N N . LEU A 1 90 ? -19.422 8.805 -14.859 1 98.19 90 LEU A N 1
ATOM 716 C CA . LEU A 1 90 ? -20.266 9.117 -13.719 1 98.19 90 LEU A CA 1
ATOM 717 C C . LEU A 1 90 ? -19.547 10.039 -12.742 1 98.19 90 LEU A C 1
ATOM 719 O O . LEU A 1 90 ? -20.188 10.695 -11.914 1 98.19 90 LEU A O 1
ATOM 723 N N . GLY A 1 91 ? -18.219 10.055 -12.742 1 98.19 91 GLY A N 1
ATOM 724 C CA . GLY A 1 91 ? -17.422 10.711 -11.719 1 98.19 91 GLY A CA 1
ATOM 725 C C . GLY A 1 91 ? -17.75 12.18 -11.555 1 98.19 91 GLY A C 1
ATOM 726 O O . GLY A 1 91 ? -17.906 12.656 -10.43 1 98.19 91 GLY A O 1
ATOM 727 N N . ALA A 1 92 ? -17.875 12.922 -12.711 1 97.5 92 ALA A N 1
ATOM 728 C CA . ALA A 1 92 ? -18.125 14.359 -12.68 1 97.5 92 ALA A CA 1
ATOM 729 C C . ALA A 1 92 ? -19.484 14.672 -12.062 1 97.5 92 ALA A C 1
ATOM 731 O O . ALA A 1 92 ? -19.656 15.711 -11.422 1 97.5 92 ALA A O 1
ATOM 732 N N . GLU A 1 93 ? -20.438 13.758 -12.227 1 96.69 93 GLU A N 1
ATOM 733 C CA . GLU A 1 93 ? -21.781 13.945 -11.656 1 96.69 93 GLU A CA 1
ATOM 734 C C . GLU A 1 93 ? -21.75 13.805 -10.133 1 96.69 93 GLU A C 1
ATOM 736 O O . GLU A 1 93 ? -22.625 14.328 -9.445 1 96.69 93 GLU A O 1
ATOM 741 N N . ILE A 1 94 ? -20.734 13.141 -9.656 1 97.44 94 ILE A N 1
ATOM 742 C CA . ILE A 1 94 ? -20.672 12.836 -8.227 1 97.44 94 ILE A CA 1
ATOM 743 C C . ILE A 1 94 ? -19.812 13.875 -7.516 1 97.44 94 ILE A C 1
ATOM 745 O O . ILE A 1 94 ? -20.219 14.43 -6.488 1 97.44 94 ILE A O 1
ATOM 749 N N . LEU A 1 95 ? -18.641 14.234 -8.109 1 97.81 95 LEU A N 1
ATOM 750 C CA . LEU A 1 95 ? -17.672 15.055 -7.387 1 97.81 95 LEU A CA 1
ATOM 751 C C . LEU A 1 95 ? -17.422 16.375 -8.117 1 97.81 95 LEU A C 1
ATOM 753 O O . LEU A 1 95 ? -16.734 17.25 -7.602 1 97.81 95 LEU A O 1
ATOM 757 N N . GLY A 1 96 ? -17.984 16.562 -9.289 1 97.19 96 GLY A N 1
ATOM 758 C CA . GLY A 1 96 ? -17.547 17.641 -10.156 1 97.19 96 GLY A CA 1
ATOM 759 C C . GLY A 1 96 ? -16.312 17.297 -10.969 1 97.19 96 GLY A C 1
ATOM 760 O O . GLY A 1 96 ? -15.555 16.406 -10.594 1 97.19 96 GLY A O 1
ATOM 761 N N . GLU A 1 97 ? -16.094 17.953 -11.977 1 96.5 97 GLU A N 1
ATOM 762 C CA . GLU A 1 97 ? -15.086 17.609 -12.977 1 96.5 97 GLU A CA 1
ATOM 763 C C . GLU A 1 97 ? -13.695 17.547 -12.367 1 96.5 97 GLU A C 1
ATOM 765 O O . GLU A 1 97 ? -12.992 16.547 -12.492 1 96.5 97 GLU A O 1
ATOM 770 N N . GLU A 1 98 ? -13.297 18.516 -11.656 1 95.5 98 GLU A N 1
ATOM 771 C CA . GLU A 1 98 ? -11.938 18.625 -11.141 1 95.5 98 GLU A CA 1
ATOM 772 C C . GLU A 1 98 ? -11.648 17.531 -10.109 1 95.5 98 GLU A C 1
ATOM 774 O O . GLU A 1 98 ? -10.633 16.828 -10.211 1 95.5 98 GLU A O 1
ATOM 779 N N . LEU A 1 99 ? -12.523 17.406 -9.164 1 97 99 LEU A N 1
ATOM 780 C CA . LEU A 1 99 ? -12.328 16.391 -8.125 1 97 99 LEU A CA 1
ATOM 781 C C . LEU A 1 99 ? -12.43 14.992 -8.711 1 97 99 LEU A C 1
ATOM 783 O O . LEU A 1 99 ? -11.75 14.07 -8.258 1 97 99 LEU A O 1
ATOM 787 N N . ALA A 1 100 ? -13.289 14.82 -9.711 1 97.94 100 ALA A N 1
ATOM 788 C CA . ALA A 1 100 ? -13.43 13.523 -10.359 1 97.94 100 ALA A CA 1
ATOM 789 C C . ALA A 1 100 ? -12.117 13.102 -11.016 1 97.94 100 ALA A C 1
ATOM 791 O O . ALA A 1 100 ? -11.742 11.93 -10.961 1 97.94 100 ALA A O 1
ATOM 792 N N . ASP A 1 101 ? -11.453 14.047 -11.609 1 96.5 101 ASP A N 1
ATOM 793 C CA . ASP A 1 101 ? -10.164 13.766 -12.242 1 96.5 101 ASP A CA 1
ATOM 794 C C . ASP A 1 101 ? -9.117 13.352 -11.203 1 96.5 101 ASP A C 1
ATOM 796 O O . ASP A 1 101 ? -8.352 12.414 -11.43 1 96.5 101 ASP A O 1
ATOM 800 N N . LYS A 1 102 ? -9.109 14.062 -10.102 1 94.69 102 LYS A N 1
ATOM 801 C CA . LYS A 1 102 ? -8.18 13.734 -9.031 1 94.69 102 LYS A CA 1
ATOM 802 C C . LYS A 1 102 ? -8.461 12.344 -8.461 1 94.69 102 LYS A C 1
ATOM 804 O O . LYS A 1 102 ? -7.535 11.578 -8.188 1 94.69 102 LYS A O 1
ATOM 809 N N . PHE A 1 103 ? -9.711 12.078 -8.312 1 97.62 103 PHE A N 1
ATOM 810 C CA . PHE A 1 103 ? -10.141 10.781 -7.801 1 97.62 103 PHE A CA 1
ATOM 811 C C . PHE A 1 103 ? -9.766 9.672 -8.773 1 97.62 103 PHE A C 1
ATOM 813 O O . PHE A 1 103 ? -9.305 8.602 -8.352 1 97.62 103 PHE A O 1
ATOM 820 N N . ASP A 1 104 ? -9.953 9.898 -10.023 1 97.75 104 ASP A N 1
ATOM 821 C CA . ASP A 1 104 ? -9.57 8.922 -11.039 1 97.75 104 ASP A CA 1
ATOM 822 C C . ASP A 1 104 ? -8.086 8.578 -10.93 1 97.75 104 ASP A C 1
ATOM 824 O O . ASP A 1 104 ? -7.715 7.406 -10.906 1 97.75 104 ASP A O 1
ATOM 828 N N . GLU A 1 105 ? -7.336 9.531 -10.82 1 93.75 105 GLU A N 1
ATOM 829 C CA . GLU A 1 105 ? -5.887 9.359 -10.812 1 93.75 105 GLU A CA 1
ATOM 830 C C . GLU A 1 105 ? -5.418 8.656 -9.539 1 93.75 105 GLU A C 1
ATOM 832 O O . GLU A 1 105 ? -4.578 7.758 -9.594 1 93.75 105 GLU A O 1
ATOM 837 N N . SER A 1 106 ? -5.988 9.008 -8.445 1 93.62 106 SER A N 1
ATOM 838 C CA . SER A 1 106 ? -5.441 8.57 -7.164 1 93.62 106 SER A CA 1
ATOM 839 C C . SER A 1 106 ? -6.098 7.277 -6.695 1 93.62 106 SER A C 1
ATOM 841 O O . SER A 1 106 ? -5.508 6.527 -5.914 1 93.62 106 SER A O 1
ATOM 843 N N . PHE A 1 107 ? -7.316 6.992 -7.137 1 96.94 107 PHE A N 1
ATOM 844 C CA . PHE A 1 107 ? -8.062 5.875 -6.574 1 96.94 107 PHE A CA 1
ATOM 845 C C . PHE A 1 107 ? -8.453 4.883 -7.664 1 96.94 107 PHE A C 1
ATOM 847 O O . PHE A 1 107 ? -8.211 3.684 -7.539 1 96.94 107 PHE A O 1
ATOM 854 N N . VAL A 1 108 ? -8.969 5.34 -8.805 1 98.38 108 VAL A N 1
ATOM 855 C CA . VAL A 1 108 ? -9.547 4.473 -9.82 1 98.38 108 VAL A CA 1
ATOM 856 C C . VAL A 1 108 ? -8.438 3.816 -10.633 1 98.38 108 VAL A C 1
ATOM 858 O O . VAL A 1 108 ? -8.414 2.594 -10.797 1 98.38 108 VAL A O 1
ATOM 861 N N . GLN A 1 109 ? -7.508 4.598 -11.086 1 96.25 109 GLN A N 1
ATOM 862 C CA . GLN A 1 109 ? -6.469 4.109 -11.984 1 96.25 109 GLN A CA 1
ATOM 863 C C . GLN A 1 109 ? -5.629 3.02 -11.32 1 96.25 109 GLN A C 1
ATOM 865 O O . GLN A 1 109 ? -5.332 1.996 -11.945 1 96.25 109 GLN A O 1
ATOM 870 N N . PRO A 1 110 ? -5.25 3.199 -10.055 1 94.81 110 PRO A N 1
ATOM 871 C CA . PRO A 1 110 ? -4.5 2.105 -9.43 1 94.81 110 PRO A CA 1
ATOM 872 C C . PRO A 1 110 ? -5.285 0.796 -9.398 1 94.81 110 PRO A C 1
ATOM 874 O O . PRO A 1 110 ? -4.707 -0.279 -9.57 1 94.81 110 PRO A O 1
ATOM 877 N N . LEU A 1 111 ? -6.566 0.823 -9.164 1 97.56 111 LEU A N 1
ATOM 878 C CA . LEU A 1 111 ? -7.395 -0.378 -9.148 1 97.56 111 LEU A CA 1
ATOM 879 C C . LEU A 1 111 ? -7.504 -0.977 -10.547 1 97.56 111 LEU A C 1
ATOM 881 O O . LEU A 1 111 ? -7.41 -2.195 -10.719 1 97.56 111 LEU A O 1
ATOM 885 N N . ASP A 1 112 ? -7.711 -0.085 -11.531 1 97.12 112 ASP A N 1
ATOM 886 C CA . ASP A 1 112 ? -7.754 -0.541 -12.914 1 97.12 112 ASP A CA 1
ATOM 887 C C . ASP A 1 112 ? -6.438 -1.2 -13.32 1 97.12 112 ASP A C 1
ATOM 889 O O . ASP A 1 112 ? -6.434 -2.238 -13.984 1 97.12 112 ASP A O 1
ATOM 893 N N . ASN A 1 113 ? -5.375 -0.589 -12.938 1 93.12 113 ASN A N 1
ATOM 894 C CA . ASN A 1 113 ? -4.059 -1.128 -13.258 1 93.12 113 ASN A CA 1
ATOM 895 C C . ASN A 1 113 ? -3.854 -2.506 -12.633 1 93.12 113 ASN A C 1
ATOM 897 O O . ASN A 1 113 ? -3.316 -3.408 -13.281 1 93.12 113 ASN A O 1
ATOM 901 N N . ASN A 1 114 ? -4.242 -2.641 -11.438 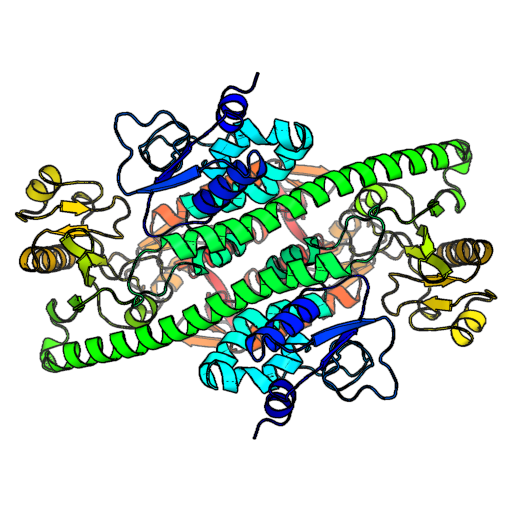1 94.06 114 ASN A N 1
ATOM 902 C CA . ASN A 1 114 ? -4.164 -3.943 -10.781 1 94.06 114 ASN A CA 1
ATOM 903 C C . ASN A 1 114 ? -4.926 -5.008 -11.562 1 94.06 114 ASN A C 1
ATOM 905 O O . ASN A 1 114 ? -4.422 -6.113 -11.773 1 94.06 114 ASN A O 1
ATOM 909 N N . ASP A 1 115 ? -6.098 -4.688 -11.977 1 94.69 115 ASP A N 1
ATOM 910 C CA . ASP A 1 115 ? -6.938 -5.656 -12.672 1 94.69 115 ASP A CA 1
ATOM 911 C C . ASP A 1 115 ? -6.336 -6.043 -14.023 1 94.69 115 ASP A C 1
ATOM 913 O O . ASP A 1 115 ? -6.391 -7.207 -14.422 1 94.69 115 ASP A O 1
ATOM 917 N N . ASN A 1 116 ? -5.75 -5.055 -14.656 1 90.81 116 ASN A N 1
ATOM 918 C CA . ASN A 1 116 ? -5.246 -5.273 -16 1 90.81 116 ASN A CA 1
ATOM 919 C C . ASN A 1 116 ? -3.871 -5.934 -15.992 1 90.81 116 ASN A C 1
ATOM 921 O O . ASN A 1 116 ? -3.527 -6.684 -16.906 1 90.81 116 ASN A O 1
ATOM 925 N N . THR A 1 117 ? -3.061 -5.672 -14.938 1 83.75 117 THR A N 1
ATOM 926 C CA . THR A 1 117 ? -1.66 -6.074 -15.016 1 83.75 117 THR A CA 1
ATOM 927 C C . THR A 1 117 ? -1.309 -7.02 -13.867 1 83.75 117 THR A C 1
ATOM 929 O O . THR A 1 117 ? -0.281 -7.699 -13.914 1 83.75 117 THR A O 1
ATOM 932 N N . GLY A 1 118 ? -2.074 -6.984 -12.867 1 87.12 118 GLY A N 1
ATOM 933 C CA . GLY A 1 118 ? -1.744 -7.773 -11.688 1 87.12 118 GLY A CA 1
ATOM 934 C C . GLY A 1 118 ? -0.818 -7.051 -10.727 1 87.12 118 GLY A C 1
ATOM 935 O O . GLY A 1 118 ? -0.343 -7.641 -9.758 1 87.12 118 GLY A O 1
ATOM 936 N N . GLU A 1 119 ? -0.566 -5.836 -11.047 1 84 119 GLU A N 1
ATOM 937 C CA . GLU A 1 119 ? 0.264 -5.047 -10.141 1 84 119 GLU A CA 1
ATOM 938 C C . GLU A 1 119 ? -0.322 -5.027 -8.734 1 84 119 GLU A C 1
ATOM 940 O O . GLU A 1 119 ? -1.539 -4.93 -8.562 1 84 119 GLU A O 1
ATOM 945 N N . LYS A 1 120 ? 0.55 -5.047 -7.762 1 86.31 120 LYS A N 1
ATOM 946 C CA . LYS A 1 120 ? 0.11 -5.145 -6.371 1 86.31 120 LYS A CA 1
ATOM 947 C C . LYS A 1 120 ? -0.693 -3.914 -5.961 1 86.31 120 LYS A C 1
ATOM 949 O O . LYS A 1 120 ? -0.32 -2.787 -6.289 1 86.31 120 LYS A O 1
ATOM 954 N N . ASN A 1 121 ? -1.777 -4.105 -5.355 1 93.19 121 ASN A N 1
ATOM 955 C CA . ASN A 1 121 ? -2.648 -3.096 -4.766 1 93.19 121 ASN A CA 1
ATOM 956 C C . ASN A 1 121 ? -3.336 -3.613 -3.506 1 93.19 121 ASN A C 1
ATOM 958 O O . ASN A 1 121 ? -4.059 -4.609 -3.553 1 93.19 121 ASN A O 1
ATOM 962 N N . GLU A 1 122 ? -3.109 -2.957 -2.459 1 92.12 122 GLU A N 1
ATOM 963 C CA . GLU A 1 122 ? -3.574 -3.457 -1.169 1 92.12 122 GLU A CA 1
ATOM 964 C C . GLU A 1 122 ? -5.098 -3.49 -1.108 1 92.12 122 GLU A C 1
ATOM 966 O O . GLU A 1 122 ? -5.684 -4.438 -0.577 1 92.12 122 GLU A O 1
ATOM 971 N N . LEU A 1 123 ? -5.707 -2.484 -1.6 1 96.12 123 LEU A N 1
ATOM 972 C CA . LEU A 1 123 ? -7.164 -2.432 -1.57 1 96.12 123 LEU A CA 1
ATOM 973 C C . LEU A 1 123 ? -7.766 -3.502 -2.475 1 96.12 123 LEU A C 1
ATOM 975 O O . LEU A 1 123 ? -8.75 -4.152 -2.109 1 96.12 123 LEU A O 1
ATOM 979 N N . ALA A 1 124 ? -7.176 -3.662 -3.631 1 97.25 124 ALA A N 1
ATOM 980 C CA . ALA A 1 124 ? -7.637 -4.723 -4.523 1 97.25 124 ALA A CA 1
ATOM 981 C C . ALA A 1 124 ? -7.508 -6.094 -3.865 1 97.25 124 ALA A C 1
ATOM 983 O O . ALA A 1 124 ? -8.414 -6.922 -3.955 1 97.25 124 ALA A O 1
ATOM 984 N N . SER A 1 125 ? -6.398 -6.27 -3.201 1 94.56 125 SER A N 1
ATOM 985 C CA . SER A 1 125 ? -6.18 -7.523 -2.486 1 94.56 125 SER A CA 1
ATOM 986 C C . SER A 1 125 ? -7.207 -7.711 -1.375 1 94.56 125 SER A C 1
ATOM 988 O O . SER A 1 125 ? -7.711 -8.82 -1.171 1 94.56 125 SER A O 1
ATOM 990 N N . LEU A 1 126 ? -7.461 -6.648 -0.697 1 95.5 126 LEU A N 1
ATOM 991 C CA . LEU A 1 126 ? -8.445 -6.68 0.38 1 95.5 126 LEU A CA 1
ATOM 992 C C . LEU A 1 126 ? -9.812 -7.105 -0.144 1 95.5 126 LEU A C 1
ATOM 994 O O . LEU A 1 126 ? -10.453 -7.988 0.431 1 95.5 126 LEU A O 1
ATOM 998 N N . ILE A 1 127 ? -10.219 -6.535 -1.217 1 97.44 127 ILE A N 1
ATOM 999 C CA . ILE A 1 127 ? -11.508 -6.867 -1.822 1 97.44 127 ILE A CA 1
ATOM 1000 C C . ILE A 1 127 ? -11.484 -8.312 -2.32 1 97.44 127 ILE A C 1
ATOM 1002 O O . ILE A 1 127 ? -12.453 -9.055 -2.129 1 97.44 127 ILE A O 1
ATOM 1006 N N . GLY A 1 128 ? -10.391 -8.672 -2.918 1 96.5 128 GLY A N 1
ATOM 1007 C CA . GLY A 1 128 ? -10.242 -10.031 -3.402 1 96.5 128 GLY A CA 1
ATOM 1008 C C . GLY A 1 128 ? -10.352 -11.07 -2.303 1 96.5 128 GLY A C 1
ATOM 1009 O O . GLY A 1 128 ? -10.797 -12.195 -2.545 1 96.5 128 GLY A O 1
ATOM 1010 N N . ASN A 1 129 ? -10.062 -10.711 -1.123 1 94.69 129 ASN A N 1
ATOM 1011 C CA . ASN A 1 129 ? -10.062 -11.633 0.01 1 94.69 129 ASN A CA 1
ATOM 1012 C C . ASN A 1 129 ? -11.477 -11.969 0.462 1 94.69 129 ASN A C 1
ATOM 1014 O O . ASN A 1 129 ? -11.68 -12.891 1.253 1 94.69 129 ASN A O 1
ATOM 1018 N N . PHE A 1 130 ? -12.406 -11.297 -0.046 1 96.81 130 PHE A N 1
ATOM 1019 C CA . PHE A 1 130 ? -13.789 -11.633 0.274 1 96.81 130 PHE A CA 1
ATOM 1020 C C . PHE A 1 130 ? -14.234 -12.859 -0.502 1 96.81 130 PHE A C 1
ATOM 1022 O O . PHE A 1 130 ? -15.258 -13.469 -0.177 1 96.81 130 PHE A O 1
ATOM 1029 N N . ASN A 1 131 ? -13.477 -13.164 -1.604 1 96.56 131 ASN A N 1
ATOM 1030 C CA . ASN A 1 131 ? -13.797 -14.406 -2.291 1 96.56 131 ASN A CA 1
ATOM 1031 C C . ASN A 1 131 ? -13.688 -15.609 -1.357 1 96.56 131 ASN A C 1
ATOM 1033 O O . ASN A 1 131 ? -12.797 -15.656 -0.504 1 96.56 131 ASN A O 1
ATOM 1037 N N . PRO A 1 132 ? -14.547 -16.547 -1.544 1 94.5 132 PRO A N 1
ATOM 1038 C CA . PRO A 1 132 ? -14.445 -17.766 -0.72 1 94.5 132 PRO A CA 1
ATOM 1039 C C . PRO A 1 132 ? -13.125 -18.5 -0.932 1 94.5 132 PRO A C 1
ATOM 1041 O O . PRO A 1 132 ? -12.461 -18.312 -1.949 1 94.5 132 PRO A O 1
ATOM 1044 N N . THR A 1 133 ? -12.773 -19.266 0.119 1 94.06 133 THR A N 1
ATOM 1045 C CA . THR A 1 133 ? -11.57 -20.078 0.02 1 94.06 133 THR A CA 1
ATOM 1046 C C . THR A 1 133 ? -11.734 -21.156 -1.057 1 94.06 133 THR A C 1
ATOM 1048 O O . THR A 1 133 ? -12.844 -21.406 -1.532 1 94.06 133 THR A O 1
ATOM 1051 N N . TRP A 1 134 ? -10.641 -21.734 -1.432 1 91.75 134 TRP A N 1
ATOM 1052 C CA . TRP A 1 134 ? -10.562 -22.672 -2.547 1 91.75 134 TRP A CA 1
ATOM 1053 C C . TRP A 1 134 ? -11.469 -23.875 -2.311 1 91.75 134 TRP A C 1
ATOM 1055 O O . TRP A 1 134 ? -11.953 -24.484 -3.262 1 91.75 134 TRP A O 1
ATOM 1065 N N . ASP A 1 135 ? -11.703 -24.172 -1.049 1 92.81 135 ASP A N 1
ATOM 1066 C CA . ASP A 1 135 ? -12.438 -25.391 -0.709 1 92.81 135 ASP A CA 1
ATOM 1067 C C . ASP A 1 135 ? -13.859 -25.062 -0.271 1 92.81 135 ASP A C 1
ATOM 1069 O O . ASP A 1 135 ? -14.555 -25.922 0.276 1 92.81 135 ASP A O 1
ATOM 1073 N N . ALA A 1 136 ? -14.172 -23.797 -0.409 1 90.69 136 ALA A N 1
ATOM 1074 C CA . ALA A 1 136 ? -15.547 -23.422 -0.072 1 90.69 136 ALA A CA 1
ATOM 1075 C C . ALA A 1 136 ? -16.531 -23.938 -1.111 1 90.69 136 ALA A C 1
ATOM 1077 O O . ALA A 1 136 ? -16.203 -24.031 -2.297 1 90.69 136 ALA A O 1
ATOM 1078 N N . GLU A 1 137 ? -17.656 -24.297 -0.662 1 87.19 137 GLU A N 1
ATOM 1079 C CA . GLU A 1 137 ? -18.703 -24.766 -1.564 1 87.19 137 GLU A CA 1
ATOM 1080 C C . GLU A 1 137 ? -19.75 -23.672 -1.824 1 87.19 137 GLU A C 1
ATOM 1082 O O . GLU A 1 137 ? -19.953 -22.781 -0.987 1 87.19 137 GLU A O 1
ATOM 1087 N N . GLY A 1 138 ? -20.312 -23.703 -2.949 1 82.19 138 GLY A N 1
ATOM 1088 C CA . GLY A 1 138 ? -21.422 -22.797 -3.242 1 82.19 138 GLY A CA 1
ATOM 1089 C C . GLY A 1 138 ? -21 -21.594 -4.062 1 82.19 138 GLY A C 1
ATOM 1090 O O . GLY A 1 138 ? -19.906 -21.578 -4.633 1 82.19 138 GLY A O 1
ATOM 1091 N N . SER A 1 139 ? -21.953 -20.672 -4.164 1 84.19 139 SER A N 1
ATOM 1092 C CA . SER A 1 139 ? -21.781 -19.484 -5.008 1 84.19 139 SER A CA 1
ATOM 1093 C C . SER A 1 139 ? -20.969 -18.406 -4.293 1 84.19 139 SER A C 1
ATOM 1095 O O . SER A 1 139 ? -20.984 -18.328 -3.062 1 84.19 139 SER A O 1
ATOM 1097 N N . ASN A 1 140 ? -20.266 -17.625 -5.105 1 92.94 140 ASN A N 1
ATOM 1098 C CA . ASN A 1 140 ? -19.5 -16.484 -4.605 1 92.94 140 ASN A CA 1
ATOM 1099 C C . ASN A 1 140 ? -20.391 -15.25 -4.426 1 92.94 140 ASN A C 1
ATOM 1101 O O . ASN A 1 140 ? -19.938 -14.211 -3.957 1 92.94 140 ASN A O 1
ATOM 1105 N N . ASP A 1 141 ? -21.656 -15.352 -4.672 1 95.56 141 ASP A N 1
ATOM 1106 C CA . ASP A 1 141 ? -22.5 -14.172 -4.801 1 95.56 141 ASP A CA 1
ATOM 1107 C C . ASP A 1 141 ? -22.688 -13.484 -3.451 1 95.56 141 ASP A C 1
ATOM 1109 O O . ASP A 1 141 ? -22.672 -12.258 -3.367 1 95.56 141 ASP A O 1
ATOM 1113 N N . GLU A 1 142 ? -22.922 -14.328 -2.449 1 95.25 142 GLU A N 1
ATOM 1114 C CA . GLU A 1 142 ? -23.062 -13.727 -1.127 1 95.25 142 GLU A CA 1
ATOM 1115 C C . GLU A 1 142 ? -21.812 -12.953 -0.736 1 95.25 142 GLU A C 1
ATOM 1117 O O . GLU A 1 142 ? -21.906 -11.828 -0.228 1 95.25 142 GLU A O 1
ATOM 1122 N N . ALA A 1 143 ? -20.703 -13.531 -0.965 1 96.56 143 ALA A N 1
ATOM 1123 C CA . ALA A 1 143 ? -19.422 -12.875 -0.679 1 96.56 143 ALA A CA 1
ATOM 1124 C C . ALA A 1 143 ? -19.25 -11.617 -1.521 1 96.56 143 ALA A C 1
ATOM 1126 O O . ALA A 1 143 ? -18.734 -10.609 -1.039 1 96.56 143 ALA A O 1
ATOM 1127 N N . PHE A 1 144 ? -19.734 -11.711 -2.801 1 98.12 144 PHE A N 1
ATOM 1128 C CA . PHE A 1 144 ? -19.672 -10.562 -3.697 1 98.12 144 PHE A CA 1
ATOM 1129 C C . PHE A 1 144 ? -20.422 -9.375 -3.109 1 98.12 144 PHE A C 1
ATOM 1131 O O . PHE A 1 144 ? -19.891 -8.266 -3.035 1 98.12 144 PHE A O 1
ATOM 1138 N N . PHE A 1 145 ? -21.516 -9.57 -2.621 1 97.88 145 PHE A N 1
ATOM 1139 C CA . PHE A 1 145 ? -22.344 -8.461 -2.152 1 97.88 145 PHE A CA 1
ATOM 1140 C C . PHE A 1 145 ? -21.859 -7.961 -0.8 1 97.88 145 PHE A C 1
ATOM 1142 O O . PHE A 1 145 ? -22 -6.777 -0.484 1 97.88 145 PHE A O 1
ATOM 1149 N N . GLN A 1 146 ? -21.266 -8.836 0.005 1 96.69 146 GLN A N 1
ATOM 1150 C CA . GLN A 1 146 ? -20.594 -8.352 1.209 1 96.69 146 GLN A CA 1
ATOM 1151 C C . GLN A 1 146 ? -19.438 -7.406 0.86 1 96.69 146 GLN A C 1
ATOM 1153 O O . GLN A 1 146 ? -19.297 -6.348 1.473 1 96.69 146 GLN A O 1
ATOM 1158 N N . ALA A 1 147 ? -18.656 -7.82 -0.151 1 98.25 147 ALA A N 1
ATOM 1159 C CA . ALA A 1 147 ? -17.562 -6.973 -0.623 1 98.25 147 ALA A CA 1
ATOM 1160 C C . ALA A 1 147 ? -18.094 -5.648 -1.171 1 98.25 147 ALA A C 1
ATOM 1162 O O . ALA A 1 147 ? -17.5 -4.594 -0.948 1 98.25 147 ALA A O 1
ATOM 1163 N N . VAL A 1 148 ? -19.219 -5.723 -1.861 1 98.62 148 VAL A N 1
ATOM 1164 C CA . VAL A 1 148 ? -19.828 -4.531 -2.432 1 98.62 148 VAL A CA 1
ATOM 1165 C C . VAL A 1 148 ? -20.25 -3.576 -1.313 1 98.62 148 VAL A C 1
ATOM 1167 O O . VAL A 1 148 ? -20.062 -2.361 -1.429 1 98.62 148 VAL A O 1
ATOM 1170 N N . SER A 1 149 ? -20.781 -4.133 -0.261 1 97.56 149 SER A N 1
ATOM 1171 C CA . SER A 1 149 ? -21.172 -3.312 0.88 1 97.56 149 SER A CA 1
ATOM 1172 C C . SER A 1 149 ? -19.984 -2.574 1.464 1 97.56 149 SER A C 1
ATOM 1174 O O . SER A 1 149 ? -20.047 -1.37 1.721 1 97.56 149 SER A O 1
ATOM 1176 N N . VAL A 1 150 ? -18.938 -3.24 1.639 1 97.44 150 VAL A N 1
ATOM 1177 C CA . VAL A 1 150 ? -17.703 -2.648 2.158 1 97.44 150 VAL A CA 1
ATOM 1178 C C . VAL A 1 150 ? -17.188 -1.584 1.19 1 97.44 150 VAL A C 1
ATOM 1180 O O . VAL A 1 150 ? -16.875 -0.463 1.6 1 97.44 150 VAL A O 1
ATOM 1183 N N . ALA A 1 151 ? -17.156 -1.941 -0.063 1 98.38 151 ALA A N 1
ATOM 1184 C CA . ALA A 1 151 ? -16.688 -1.012 -1.09 1 98.38 151 ALA A CA 1
ATOM 1185 C C . ALA A 1 151 ? -17.562 0.244 -1.123 1 98.38 151 ALA A C 1
ATOM 1187 O O . ALA A 1 151 ? -17.062 1.35 -1.331 1 98.38 151 ALA A O 1
ATOM 1188 N N . GLY A 1 152 ? -18.828 0.02 -0.946 1 98.19 152 GLY A N 1
ATOM 1189 C CA . GLY A 1 152 ? -19.734 1.156 -0.919 1 98.19 152 GLY A CA 1
ATOM 1190 C C . GLY A 1 152 ? -19.422 2.141 0.193 1 98.19 152 GLY A C 1
ATOM 1191 O O . GLY A 1 152 ? -19.406 3.352 -0.03 1 98.19 152 GLY A O 1
ATOM 1192 N N . MET A 1 153 ? -19.172 1.63 1.384 1 96.75 153 MET A N 1
ATOM 1193 C CA . MET A 1 153 ? -18.828 2.486 2.516 1 96.75 153 MET A CA 1
ATOM 1194 C C . MET A 1 153 ? -17.5 3.199 2.275 1 96.75 153 MET A C 1
ATOM 1196 O O . MET A 1 153 ? -17.344 4.375 2.611 1 96.75 153 MET A O 1
ATOM 1200 N N . ILE A 1 154 ? -16.578 2.523 1.672 1 96.69 154 ILE A N 1
ATOM 1201 C CA . ILE A 1 154 ? -15.281 3.109 1.35 1 96.69 154 ILE A CA 1
ATOM 1202 C C . ILE A 1 154 ? -15.469 4.27 0.372 1 96.69 154 ILE A C 1
ATOM 1204 O O . ILE A 1 154 ? -14.922 5.355 0.578 1 96.69 154 ILE A O 1
ATOM 1208 N N . LEU A 1 155 ? -16.297 4.055 -0.666 1 97.69 155 LEU A N 1
ATOM 1209 C CA . LEU A 1 155 ? -16.516 5.078 -1.677 1 97.69 155 LEU A CA 1
ATOM 1210 C C . LEU A 1 155 ? -17.172 6.309 -1.065 1 97.69 155 LEU A C 1
ATOM 1212 O O . LEU A 1 155 ? -16.734 7.438 -1.289 1 97.69 155 LEU A O 1
ATOM 1216 N N . GLU A 1 156 ? -18.156 6.039 -0.359 1 96.75 156 GLU A N 1
ATOM 1217 C CA . GLU A 1 156 ? -18.906 7.145 0.243 1 96.75 156 GLU A CA 1
ATOM 1218 C C . GLU A 1 156 ? -17.984 8.008 1.112 1 96.75 156 GLU A C 1
ATOM 1220 O O . GLU A 1 156 ? -18.016 9.234 1.022 1 96.75 156 GLU A O 1
ATOM 1225 N N . ASN A 1 157 ? -17.266 7.391 1.919 1 95.25 157 ASN A N 1
ATOM 1226 C CA . ASN A 1 157 ? -16.359 8.109 2.803 1 95.25 157 ASN A CA 1
ATOM 1227 C C . ASN A 1 157 ? -15.281 8.859 2.014 1 95.25 157 ASN A C 1
ATOM 1229 O O . ASN A 1 157 ? -14.914 9.977 2.367 1 95.25 157 ASN A O 1
ATOM 1233 N N . LYS A 1 158 ? -14.789 8.25 0.993 1 96.38 158 LYS A N 1
ATOM 1234 C CA . LYS A 1 158 ? -13.789 8.914 0.164 1 96.38 158 LYS A CA 1
ATOM 1235 C C . LYS A 1 158 ? -14.375 10.148 -0.521 1 96.38 158 LYS A C 1
ATOM 1237 O O . LYS A 1 158 ? -13.734 11.195 -0.585 1 96.38 158 LYS A O 1
ATOM 1242 N N . PHE A 1 159 ? -15.617 9.992 -1.023 1 97.75 159 PHE A N 1
ATOM 1243 C CA . PHE A 1 159 ? -16.281 11.133 -1.641 1 97.75 159 PHE A CA 1
ATOM 1244 C C . PHE A 1 159 ? -16.422 12.281 -0.647 1 97.75 159 PHE A C 1
ATOM 1246 O O . PHE A 1 159 ? -16.109 13.43 -0.972 1 97.75 159 PHE A O 1
ATOM 1253 N N . ASP A 1 160 ? -16.797 11.93 0.527 1 95.44 160 ASP A N 1
ATOM 1254 C CA . ASP A 1 160 ? -16.953 12.945 1.563 1 95.44 160 ASP A CA 1
ATOM 1255 C C . ASP A 1 160 ? -15.625 13.617 1.889 1 95.44 160 ASP A C 1
ATOM 1257 O O . ASP A 1 160 ? -15.562 14.828 2.09 1 95.44 160 ASP A O 1
ATOM 1261 N N . ARG A 1 161 ? -14.648 12.852 1.934 1 94.88 161 ARG A N 1
ATOM 1262 C CA . ARG A 1 161 ? -13.32 13.391 2.221 1 94.88 161 ARG A CA 1
ATOM 1263 C C . ARG A 1 161 ? -12.867 14.344 1.122 1 94.88 161 ARG A C 1
ATOM 1265 O O . ARG A 1 161 ? -12.312 15.406 1.406 1 94.88 161 ARG A O 1
ATOM 1272 N N . TYR A 1 162 ? -13.047 13.945 -0.099 1 96.12 162 TYR A N 1
ATOM 1273 C CA . TYR A 1 162 ? -12.672 14.805 -1.216 1 96.12 162 TYR A CA 1
ATOM 1274 C C . TYR A 1 162 ? -13.438 16.125 -1.162 1 96.12 162 TYR A C 1
ATOM 1276 O O . TYR A 1 162 ? -12.844 17.203 -1.322 1 96.12 162 TYR A O 1
ATOM 1284 N N . ARG A 1 163 ? -14.711 16.078 -0.894 1 96.31 163 ARG A N 1
ATOM 1285 C CA . ARG A 1 163 ? -15.516 17.297 -0.778 1 96.31 163 ARG A CA 1
ATOM 1286 C C . ARG A 1 163 ? -15.078 18.141 0.415 1 96.31 163 ARG A C 1
ATOM 1288 O O . ARG A 1 163 ? -14.984 19.359 0.316 1 96.31 163 ARG A O 1
ATOM 1295 N N . GLY A 1 164 ? -14.883 17.406 1.523 1 95.38 164 GLY A N 1
ATOM 1296 C CA . GLY A 1 164 ? -14.406 18.094 2.713 1 95.38 164 GLY A CA 1
ATOM 1297 C C . GLY A 1 164 ? -13.086 18.812 2.5 1 95.38 164 GLY A C 1
ATOM 1298 O O . GLY A 1 164 ? -12.914 19.953 2.938 1 95.38 164 GLY A O 1
ATOM 1299 N N . ASN A 1 165 ? -12.164 18.141 1.866 1 94.69 165 ASN A N 1
ATOM 1300 C CA . ASN A 1 165 ? -10.875 18.75 1.568 1 94.69 165 ASN A CA 1
ATOM 1301 C C . ASN A 1 165 ? -11.016 19.969 0.654 1 94.69 165 ASN A C 1
ATOM 1303 O O . ASN A 1 165 ? -10.305 20.953 0.821 1 94.69 165 ASN A O 1
ATOM 1307 N N . GLU A 1 166 ? -11.875 19.844 -0.322 1 95.12 166 GLU A N 1
ATOM 1308 C CA . GLU A 1 166 ? -12.109 20.969 -1.213 1 95.12 166 GLU A CA 1
ATOM 1309 C C . GLU A 1 166 ? -12.641 22.172 -0.444 1 95.12 166 GLU A C 1
ATOM 1311 O O . GLU A 1 166 ? -12.219 23.312 -0.686 1 95.12 166 GLU A O 1
ATOM 1316 N N . ARG A 1 167 ? -13.562 21.906 0.445 1 95.75 167 ARG A N 1
ATOM 1317 C CA . ARG A 1 167 ? -14.094 22.984 1.278 1 95.75 167 ARG A CA 1
ATOM 1318 C C . ARG A 1 167 ? -13 23.578 2.156 1 95.75 167 ARG A C 1
ATOM 1320 O O . ARG A 1 167 ? -12.953 24.797 2.367 1 95.75 167 ARG A O 1
ATOM 1327 N N . ALA A 1 168 ? -12.188 22.766 2.664 1 96 168 ALA A N 1
ATOM 1328 C CA . ALA A 1 168 ? -11.062 23.234 3.473 1 96 168 ALA A CA 1
ATOM 1329 C C . ALA A 1 168 ? -10.133 24.125 2.652 1 96 168 ALA A C 1
ATOM 1331 O O . ALA A 1 168 ? -9.719 25.188 3.115 1 96 168 ALA A O 1
ATOM 1332 N N . ASP A 1 169 ? -9.828 23.703 1.47 1 94.38 169 ASP A N 1
ATOM 1333 C CA . ASP A 1 169 ? -8.961 24.469 0.586 1 94.38 169 ASP A CA 1
ATOM 1334 C C . ASP A 1 169 ? -9.547 25.859 0.309 1 94.38 169 ASP A C 1
ATOM 1336 O O . ASP A 1 169 ? -8.836 26.859 0.391 1 94.38 169 ASP A O 1
ATOM 1340 N N . LYS A 1 170 ? -10.766 25.906 -0.027 1 95.38 170 LYS A N 1
ATOM 1341 C CA . LYS A 1 170 ? -11.438 27.172 -0.294 1 95.38 170 LYS A CA 1
ATOM 1342 C C . LYS A 1 170 ? -11.438 28.062 0.946 1 95.38 170 LYS A C 1
ATOM 1344 O O . LYS A 1 170 ? -11.164 29.266 0.857 1 95.38 170 LYS A O 1
ATOM 1349 N N . ARG A 1 171 ? -11.719 27.438 2.029 1 96.56 171 ARG A N 1
ATOM 1350 C CA . ARG A 1 171 ? -11.805 28.188 3.283 1 96.56 171 ARG A CA 1
ATOM 1351 C C . ARG A 1 171 ? -10.453 28.766 3.666 1 96.56 171 ARG A C 1
ATOM 1353 O O . ARG A 1 171 ? -10.359 29.938 4.051 1 96.56 171 ARG A O 1
ATOM 1360 N N . VAL A 1 172 ? -9.461 28.016 3.627 1 96.12 172 VAL A N 1
ATOM 1361 C CA . VAL A 1 172 ? -8.133 28.469 4.004 1 96.12 172 VAL A CA 1
ATOM 1362 C C . VAL A 1 172 ? -7.672 29.562 3.041 1 96.12 172 VAL A C 1
ATOM 1364 O O . VAL A 1 172 ? -7.012 30.531 3.449 1 96.12 172 VAL A O 1
ATOM 1367 N N . GLU A 1 173 ? -7.953 29.438 1.767 1 95.69 173 GLU A N 1
ATOM 1368 C CA . GLU A 1 173 ? -7.617 30.453 0.781 1 95.69 173 GLU A CA 1
ATOM 1369 C C . GLU A 1 173 ? -8.273 31.797 1.131 1 95.69 173 GLU A C 1
ATOM 1371 O O . GLU A 1 173 ? -7.629 32.844 1.05 1 95.69 173 GLU A O 1
ATOM 1376 N N . GLU A 1 174 ? -9.477 31.688 1.444 1 96.06 174 GLU A N 1
ATOM 1377 C CA . GLU A 1 174 ? -10.203 32.875 1.847 1 96.06 174 GLU A CA 1
ATOM 1378 C C . GLU A 1 174 ? -9.555 33.531 3.064 1 96.06 174 GLU A C 1
ATOM 1380 O O . GLU A 1 174 ? -9.352 34.75 3.088 1 96.06 174 GLU A O 1
ATOM 1385 N N . ILE A 1 175 ? -9.242 32.719 4.055 1 96.25 175 ILE A N 1
ATOM 1386 C CA . ILE A 1 175 ? -8.648 33.219 5.289 1 96.25 175 ILE A CA 1
ATOM 1387 C C . ILE A 1 175 ? -7.27 33.812 4.992 1 96.25 175 ILE A C 1
ATOM 1389 O O . ILE A 1 175 ? -6.934 34.906 5.488 1 96.25 175 ILE A O 1
ATOM 1393 N N . TYR A 1 176 ? -6.508 33.156 4.242 1 95.62 176 TYR A N 1
ATOM 1394 C CA . TYR A 1 176 ? -5.164 33.594 3.873 1 95.62 176 TYR A CA 1
ATOM 1395 C C . TYR A 1 176 ? -5.207 34.906 3.137 1 95.62 176 TYR A C 1
ATOM 1397 O O . TYR A 1 176 ? -4.422 35.812 3.43 1 95.62 176 TYR A O 1
ATOM 1405 N N . GLU A 1 177 ? -6.113 35.031 2.15 1 94.31 177 GLU A N 1
ATOM 1406 C CA . GLU A 1 177 ? -6.238 36.281 1.386 1 94.31 177 GLU A CA 1
ATOM 1407 C C . GLU A 1 177 ? -6.598 37.469 2.291 1 94.31 177 GLU A C 1
ATOM 1409 O O . GLU A 1 177 ? -6.035 38.531 2.156 1 94.31 177 GLU A O 1
ATOM 1414 N N . ARG A 1 178 ? -7.488 37.281 3.156 1 94.19 178 ARG A N 1
ATOM 1415 C CA . ARG A 1 178 ? -7.867 38.312 4.102 1 94.19 178 ARG A CA 1
ATOM 1416 C C . ARG A 1 178 ? -6.691 38.688 4.996 1 94.19 178 ARG A C 1
ATOM 1418 O O . ARG A 1 178 ? -6.477 39.875 5.281 1 94.19 178 ARG A O 1
ATOM 1425 N N . HIS A 1 179 ? -6.02 37.656 5.469 1 94.12 179 HIS A N 1
ATOM 1426 C CA . HIS A 1 179 ? -4.832 37.844 6.285 1 94.12 179 HIS A CA 1
ATOM 1427 C C . HIS A 1 179 ? -3.793 38.688 5.551 1 94.12 179 HIS A C 1
ATOM 1429 O O . HIS A 1 179 ? -3.285 39.688 6.098 1 94.12 179 HIS A O 1
ATOM 1435 N N . MET A 1 180 ? -3.512 38.406 4.332 1 92.12 180 MET A N 1
ATOM 1436 C CA . MET A 1 180 ? -2.5 39.125 3.553 1 92.12 180 MET A CA 1
ATOM 1437 C C . MET A 1 180 ? -2.955 40.531 3.229 1 92.12 180 MET A C 1
ATOM 1439 O O . MET A 1 180 ? -2.133 41.469 3.143 1 92.12 180 MET A O 1
ATOM 1443 N N . GLN A 1 181 ? -4.242 40.656 3.047 1 90.75 181 GLN A N 1
ATOM 1444 C CA . GLN A 1 181 ? -4.785 42 2.777 1 90.75 181 GLN A CA 1
ATOM 1445 C C . GLN A 1 181 ? -4.617 42.906 3.982 1 90.75 181 GLN A C 1
ATOM 1447 O O . GLN A 1 181 ? -4.492 44.125 3.83 1 90.75 181 GLN A O 1
ATOM 1452 N N . ALA A 1 182 ? -4.688 42.312 5.133 1 88.81 182 ALA A N 1
ATOM 1453 C CA . ALA A 1 182 ? -4.566 43.094 6.355 1 88.81 182 ALA A CA 1
ATOM 1454 C C . ALA A 1 182 ? -3.162 43.688 6.492 1 88.81 182 ALA A C 1
ATOM 1456 O O . ALA A 1 182 ? -2.955 44.656 7.215 1 88.81 182 ALA A O 1
ATOM 1457 N N . PHE A 1 183 ? -2.25 43.031 5.887 1 86.75 183 PHE A N 1
ATOM 1458 C CA . PHE A 1 183 ? -0.88 43.531 5.938 1 86.75 183 PHE A CA 1
ATOM 1459 C C . PHE A 1 183 ? -0.547 44.344 4.684 1 86.75 183 PHE A C 1
ATOM 1461 O O . PHE A 1 183 ? -0.864 43.906 3.57 1 86.75 183 PHE A O 1
ATOM 1468 N N . HIS A 1 184 ? -0.235 45.594 4.922 1 73.06 184 HIS A N 1
ATOM 1469 C CA . HIS A 1 184 ? 0.199 46.375 3.773 1 73.06 184 HIS A CA 1
ATOM 1470 C C . HIS A 1 184 ? 1.396 45.75 3.082 1 73.06 184 HIS A C 1
ATOM 1472 O O . HIS A 1 184 ? 2.098 44.906 3.682 1 73.06 184 HIS A O 1
ATOM 1478 N N . ASP A 1 185 ? 1.563 46.031 1.756 1 66.06 185 ASP A N 1
ATOM 1479 C CA . ASP A 1 185 ? 2.592 45.406 0.923 1 66.06 185 ASP A CA 1
ATOM 1480 C C . ASP A 1 185 ? 3.943 45.406 1.636 1 66.06 185 ASP A C 1
ATOM 1482 O O . ASP A 1 185 ? 4.688 44.438 1.556 1 66.06 185 ASP A O 1
ATOM 1486 N N . ARG A 1 186 ? 4.25 46.469 2.402 1 62.16 186 ARG A N 1
ATOM 1487 C CA . ARG A 1 186 ? 5.539 46.594 3.07 1 62.16 186 ARG A CA 1
ATOM 1488 C C . ARG A 1 186 ? 5.594 45.719 4.328 1 62.16 186 ARG A C 1
ATOM 1490 O O . ARG A 1 186 ? 6.676 45.344 4.777 1 62.16 186 ARG A O 1
ATOM 1497 N N . GLU A 1 187 ? 4.508 45.375 4.918 1 69.12 187 GLU A N 1
ATOM 1498 C CA . GLU A 1 187 ? 4.465 44.719 6.215 1 69.12 187 GLU A CA 1
ATOM 1499 C C . GLU A 1 187 ? 4.184 43.219 6.059 1 69.12 187 GLU A C 1
ATOM 1501 O O . GLU A 1 187 ? 4.098 42.5 7.047 1 69.12 187 GLU A O 1
ATOM 1506 N N . LYS A 1 188 ? 4.02 42.906 4.801 1 70.44 188 LYS A N 1
ATOM 1507 C CA . LYS A 1 188 ? 3.695 41.5 4.559 1 70.44 188 LYS A CA 1
ATOM 1508 C C . LYS A 1 188 ? 4.875 40.594 4.91 1 70.44 188 LYS A C 1
ATOM 1510 O O . LYS A 1 188 ? 4.711 39.375 5.062 1 70.44 188 LYS A O 1
ATOM 1515 N N . HIS A 1 189 ? 6.004 41.25 5.121 1 67 189 HIS A N 1
ATOM 1516 C CA . HIS A 1 189 ? 7.199 40.469 5.434 1 67 189 HIS A CA 1
ATOM 1517 C C . HIS A 1 189 ? 7.551 40.562 6.914 1 67 189 HIS A C 1
ATOM 1519 O O . HIS A 1 189 ? 8.578 40.062 7.352 1 67 189 HIS A O 1
ATOM 1525 N N . CYS A 1 190 ? 6.621 41.281 7.559 1 77.88 190 CYS A N 1
ATOM 1526 C CA . CYS A 1 190 ? 6.898 41.375 8.992 1 77.88 190 CYS A CA 1
ATOM 1527 C C . CYS A 1 190 ? 6.578 40.031 9.688 1 77.88 190 CYS A C 1
ATOM 1529 O O . CYS A 1 190 ? 5.914 39.188 9.125 1 77.88 190 CYS A O 1
ATOM 1531 N N . GLU A 1 191 ? 7.098 39.875 10.797 1 83.94 191 GLU A N 1
ATOM 1532 C CA . GLU A 1 191 ? 7 38.625 11.57 1 83.94 191 GLU A CA 1
ATOM 1533 C C . GLU A 1 191 ? 5.543 38.281 11.852 1 83.94 191 GLU A C 1
ATOM 1535 O O . GLU A 1 191 ? 5.172 37.094 11.828 1 83.94 191 GLU A O 1
ATOM 1540 N N . ASP A 1 192 ? 4.75 39.281 11.93 1 88.31 192 ASP A N 1
ATOM 1541 C CA . ASP A 1 192 ? 3.344 39.031 12.234 1 88.31 192 ASP A CA 1
ATOM 1542 C C . ASP A 1 192 ? 2.609 38.438 11.031 1 88.31 192 ASP A C 1
ATOM 1544 O O . ASP A 1 192 ? 1.654 37.688 11.195 1 88.31 192 ASP A O 1
ATOM 1548 N N . ALA A 1 193 ? 3.113 38.812 9.867 1 93.31 193 ALA A N 1
ATOM 1549 C CA . ALA A 1 193 ? 2.5 38.312 8.641 1 93.31 193 ALA A CA 1
ATOM 1550 C C . ALA A 1 193 ? 2.732 36.812 8.461 1 93.31 193 ALA A C 1
ATOM 1552 O O . ALA A 1 193 ? 2.049 36.156 7.672 1 93.31 193 ALA A O 1
ATOM 1553 N N . LYS A 1 194 ? 3.646 36.25 9.219 1 95.81 194 LYS A N 1
ATOM 1554 C CA . LYS A 1 194 ? 3.996 34.844 9.109 1 95.81 194 LYS A CA 1
ATOM 1555 C C . LYS A 1 194 ? 3.154 33.969 10.062 1 95.81 194 LYS A C 1
ATOM 1557 O O . LYS A 1 194 ? 3.271 32.75 10.07 1 95.81 194 LYS A O 1
ATOM 1562 N N . ILE A 1 195 ? 2.311 34.656 10.805 1 97.25 195 ILE A N 1
ATOM 1563 C CA . ILE A 1 195 ? 1.443 33.969 11.758 1 97.25 195 ILE A CA 1
ATOM 1564 C C . ILE A 1 195 ? -0.005 34.031 11.281 1 97.25 195 ILE A C 1
ATOM 1566 O O . ILE A 1 195 ? -0.597 35.125 11.25 1 97.25 195 ILE A O 1
ATOM 1570 N N . LEU A 1 196 ? -0.578 32.938 10.93 1 97.19 196 LEU A N 1
ATOM 1571 C CA . LEU A 1 196 ? -1.963 32.875 10.469 1 97.19 196 LEU A CA 1
ATOM 1572 C C . LEU A 1 196 ? -2.885 32.375 11.578 1 97.19 196 LEU A C 1
ATOM 1574 O O . LEU A 1 196 ? -2.689 31.281 12.102 1 97.19 196 LEU A O 1
ATOM 1578 N N . ILE A 1 197 ? -3.857 33.156 11.938 1 96.88 197 ILE A N 1
ATOM 1579 C CA . ILE A 1 197 ? -4.836 32.781 12.953 1 96.88 197 ILE A CA 1
ATOM 1580 C C . ILE A 1 197 ? -6.125 32.312 12.281 1 96.88 197 ILE A C 1
ATOM 1582 O O . ILE A 1 197 ? -6.754 33.062 11.539 1 96.88 197 ILE A O 1
ATOM 1586 N N . LEU A 1 198 ? -6.457 31.078 12.531 1 97.31 198 LEU A N 1
ATOM 1587 C CA . LEU A 1 198 ? -7.695 30.516 12 1 97.31 198 LEU A CA 1
ATOM 1588 C C . LEU A 1 198 ? -8.836 30.688 12.992 1 97.31 198 LEU A C 1
ATOM 1590 O O . LEU A 1 198 ? -8.664 30.453 14.195 1 97.31 198 LEU A O 1
ATOM 1594 N N . PRO A 1 199 ? -9.992 31.078 12.508 1 95.19 199 PRO A N 1
ATOM 1595 C CA . PRO A 1 199 ? -11.148 31.172 13.406 1 95.19 199 PRO A CA 1
ATOM 1596 C C . PRO A 1 199 ? -11.617 29.812 13.914 1 95.19 199 PRO A C 1
ATOM 1598 O O . PRO A 1 199 ? -12.297 29.734 14.938 1 95.19 199 PRO A O 1
ATOM 1601 N N . GLU A 1 200 ? -11.336 28.75 13.203 1 93.75 200 GLU A N 1
ATOM 1602 C CA . GLU A 1 200 ? -11.602 27.359 13.508 1 93.75 200 GLU A CA 1
ATOM 1603 C C . GLU A 1 200 ? -10.547 26.438 12.875 1 93.75 200 GLU A C 1
ATOM 1605 O O . GLU A 1 200 ? -9.789 26.875 12.008 1 93.75 200 GLU A O 1
ATOM 1610 N N . PHE A 1 201 ? -10.602 25.328 13.367 1 93.19 201 PHE A N 1
ATOM 1611 C CA . PHE A 1 201 ? -9.664 24.406 12.742 1 93.19 201 PHE A CA 1
ATOM 1612 C C . PHE A 1 201 ? -10.062 24.125 11.297 1 93.19 201 PHE A C 1
ATOM 1614 O O . PHE A 1 201 ? -11.203 23.766 11.016 1 93.19 201 PHE A O 1
ATOM 1621 N N . VAL A 1 202 ? -9.172 24.312 10.375 1 95.31 202 VAL A N 1
ATOM 1622 C CA . VAL A 1 202 ? -9.273 23.969 8.961 1 95.31 202 VAL A CA 1
ATOM 1623 C C . VAL A 1 202 ? -7.992 23.266 8.508 1 95.31 202 VAL A C 1
ATOM 1625 O O . VAL A 1 202 ? -6.887 23.766 8.758 1 95.31 202 VAL A O 1
ATOM 1628 N N . PRO A 1 203 ? -8.148 22.094 7.93 1 94.06 203 PRO A N 1
ATOM 1629 C CA . PRO A 1 203 ? -6.941 21.516 7.324 1 94.06 203 PRO A CA 1
ATOM 1630 C C . PRO A 1 203 ? -6.27 22.469 6.34 1 94.06 203 PRO A C 1
ATOM 1632 O O . PRO A 1 203 ? -6.906 22.922 5.387 1 94.06 203 PRO A O 1
ATOM 1635 N N . CYS A 1 204 ? -4.953 22.781 6.562 1 95 204 CYS A N 1
ATOM 1636 C CA . CYS A 1 204 ? -4.395 23.875 5.773 1 95 204 CYS A CA 1
ATOM 1637 C C . CYS A 1 204 ? -2.932 23.609 5.438 1 95 204 CYS A C 1
ATOM 1639 O O . CYS A 1 204 ? -2.291 24.422 4.766 1 95 204 CYS A O 1
ATOM 1641 N N . GLN A 1 205 ? -2.383 22.516 5.824 1 90.5 205 GLN A N 1
ATOM 1642 C CA . GLN A 1 205 ? -0.946 22.281 5.727 1 90.5 205 GLN A CA 1
ATOM 1643 C C . GLN A 1 205 ? -0.485 22.297 4.273 1 90.5 205 GLN A C 1
ATOM 1645 O O . GLN A 1 205 ? 0.521 22.922 3.938 1 90.5 205 GLN A O 1
ATOM 1650 N N . LYS A 1 206 ? -1.213 21.641 3.451 1 87.62 206 LYS A N 1
ATOM 1651 C CA . LYS A 1 206 ? -0.818 21.562 2.049 1 87.62 206 LYS A CA 1
ATOM 1652 C C . LYS A 1 206 ? -0.797 22.938 1.397 1 87.62 206 LYS A C 1
ATOM 1654 O O . LYS A 1 206 ? 0.177 23.297 0.736 1 87.62 206 LYS A O 1
ATOM 1659 N N . PHE A 1 207 ? -1.8 23.672 1.588 1 91.31 207 PHE A N 1
ATOM 1660 C CA . PHE A 1 207 ? -1.905 25 1.023 1 91.31 207 PHE A CA 1
ATOM 1661 C C . PHE A 1 207 ? -0.813 25.922 1.578 1 91.31 207 PHE A C 1
ATOM 1663 O O . PHE A 1 207 ? -0.146 26.625 0.823 1 91.31 207 PHE A O 1
ATOM 1670 N N . LEU A 1 208 ? -0.594 25.812 2.818 1 94 208 LEU A N 1
ATOM 1671 C CA . LEU A 1 208 ? 0.283 26.75 3.498 1 94 208 LEU A CA 1
ATOM 1672 C C . LEU A 1 208 ? 1.748 26.422 3.232 1 94 208 LEU A C 1
ATOM 1674 O O . LEU A 1 208 ? 2.623 27.281 3.426 1 94 208 LEU A O 1
ATOM 1678 N N . SER A 1 209 ? 2.006 25.203 2.914 1 91.5 209 SER A N 1
ATOM 1679 C CA . SER A 1 209 ? 3.383 24.812 2.631 1 91.5 209 SER A CA 1
ATOM 1680 C C . SER A 1 209 ? 3.986 25.672 1.526 1 91.5 209 SER A C 1
ATOM 1682 O O . SER A 1 209 ? 5.199 25.891 1.497 1 91.5 209 SER A O 1
ATOM 1684 N N . GLU A 1 210 ? 3.164 26.234 0.701 1 89.62 210 GLU A N 1
ATOM 1685 C CA . GLU A 1 210 ? 3.613 27.031 -0.437 1 89.62 210 GLU A CA 1
ATOM 1686 C C . GLU A 1 210 ? 3.629 28.531 -0.097 1 89.62 210 GLU A C 1
ATOM 1688 O O . GLU A 1 210 ? 3.969 29.359 -0.941 1 89.62 210 GLU A O 1
ATOM 1693 N N . THR A 1 211 ? 3.283 28.859 1.051 1 92.38 211 THR A N 1
ATOM 1694 C CA . THR A 1 211 ? 3.223 30.25 1.479 1 92.38 211 THR A CA 1
ATOM 1695 C C . THR A 1 211 ? 4.344 30.562 2.469 1 92.38 211 THR A C 1
ATOM 1697 O O . THR A 1 211 ? 5.156 29.688 2.787 1 92.38 211 THR A O 1
ATOM 1700 N N . SER A 1 212 ? 4.41 31.797 2.916 1 91.81 212 SER A N 1
ATOM 1701 C CA . SER A 1 212 ? 5.43 32.219 3.865 1 91.81 212 SER A CA 1
ATOM 1702 C C . SER A 1 212 ? 4.961 32.031 5.305 1 91.81 212 SER A C 1
ATOM 1704 O O . SER A 1 212 ? 5.699 32.344 6.246 1 91.81 212 SER A O 1
ATOM 1706 N N . ILE A 1 213 ? 3.787 31.484 5.465 1 95.88 213 ILE A N 1
ATOM 1707 C CA 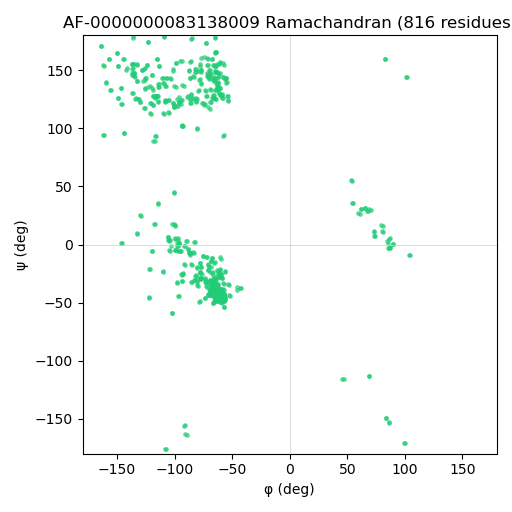. ILE A 1 213 ? 3.242 31.297 6.805 1 95.88 213 ILE A CA 1
ATOM 1708 C C . ILE A 1 213 ? 4.09 30.281 7.57 1 95.88 213 ILE A C 1
ATOM 1710 O O . ILE A 1 213 ? 4.289 29.156 7.113 1 95.88 213 ILE A O 1
ATOM 1714 N N . ALA A 1 214 ? 4.535 30.703 8.734 1 96.25 214 ALA A N 1
ATOM 1715 C CA . ALA A 1 214 ? 5.41 29.859 9.547 1 96.25 214 ALA A CA 1
ATOM 1716 C C . ALA A 1 214 ? 4.617 29.125 10.625 1 96.25 214 ALA A C 1
ATOM 1718 O O . ALA A 1 214 ? 4.977 28.016 11.016 1 96.25 214 ALA A O 1
ATOM 1719 N N . PHE A 1 215 ? 3.598 29.766 11.094 1 97.88 215 PHE A N 1
ATOM 1720 C CA . PHE A 1 215 ? 2.787 29.188 12.156 1 97.88 215 PHE A CA 1
ATOM 1721 C C . PHE A 1 215 ? 1.302 29.375 11.875 1 97.88 215 PHE A C 1
ATOM 1723 O O . PHE A 1 215 ? 0.894 30.422 11.367 1 97.88 215 PHE A O 1
ATOM 1730 N N . VAL A 1 216 ? 0.576 28.406 12.289 1 98.12 216 VAL A N 1
ATOM 1731 C CA . VAL A 1 216 ? -0.879 28.5 12.297 1 98.12 216 VAL A CA 1
ATOM 1732 C C . VAL A 1 216 ? -1.398 28.359 13.727 1 98.12 216 VAL A C 1
ATOM 1734 O O . VAL A 1 216 ? -0.916 27.516 14.492 1 98.12 216 VAL A O 1
ATOM 1737 N N . ILE A 1 217 ? -2.303 29.266 14.086 1 98.19 217 ILE A N 1
ATOM 1738 C CA . ILE A 1 217 ? -2.98 29.203 15.383 1 98.19 217 ILE A CA 1
ATOM 1739 C C . ILE A 1 217 ? -4.469 28.922 15.172 1 98.19 217 ILE A C 1
ATOM 1741 O O . ILE A 1 217 ? -5.094 29.5 14.273 1 98.19 217 ILE A O 1
ATOM 1745 N N . PHE A 1 218 ? -5.031 28.031 15.938 1 97.44 218 PHE A N 1
ATOM 1746 C CA . PHE A 1 218 ? -6.465 27.766 15.852 1 97.44 218 PHE A CA 1
ATOM 1747 C C . PHE A 1 218 ? -7.023 27.344 17.203 1 97.44 218 PHE A C 1
ATOM 1749 O O . PHE A 1 218 ? -6.277 26.906 18.078 1 97.44 218 PHE A O 1
ATOM 1756 N N . PRO A 1 219 ? -8.336 27.594 17.422 1 96.44 219 PRO A N 1
ATOM 1757 C CA . PRO A 1 219 ? -8.945 27.172 18.688 1 96.44 219 PRO A CA 1
ATOM 1758 C C . PRO A 1 219 ? -8.945 25.656 18.875 1 96.44 219 PRO A C 1
ATOM 1760 O O . PRO A 1 219 ? -9.164 24.922 17.922 1 96.44 219 PRO A O 1
ATOM 1763 N N . SER A 1 220 ? -8.656 25.25 20.078 1 91.81 220 SER A N 1
ATOM 1764 C CA . SER A 1 220 ? -8.68 23.828 20.422 1 91.81 220 SER A CA 1
ATOM 1765 C C . SER A 1 220 ? -10.07 23.391 20.859 1 91.81 220 SER A C 1
ATOM 1767 O O . SER A 1 220 ? -10.828 24.172 21.422 1 91.81 220 SER A O 1
ATOM 1769 N N . ASN A 1 221 ? -10.383 22.141 20.609 1 79.44 221 ASN A N 1
ATOM 1770 C CA . ASN A 1 221 ? -11.656 21.578 21.062 1 79.44 221 ASN A CA 1
ATOM 1771 C C . ASN A 1 221 ? -11.672 21.391 22.578 1 79.44 221 ASN A C 1
ATOM 1773 O O . ASN A 1 221 ? -12.727 21.188 23.172 1 79.44 221 ASN A O 1
ATOM 1777 N N . ARG A 1 222 ? -10.578 21.391 23.203 1 78.44 222 ARG A N 1
ATOM 1778 C CA . ARG A 1 222 ? -10.453 21.188 24.641 1 78.44 222 ARG A CA 1
ATOM 1779 C C . ARG A 1 222 ? -10.352 22.5 25.375 1 78.44 222 ARG A C 1
ATOM 1781 O O . ARG A 1 222 ? -10.047 22.531 26.578 1 78.44 222 ARG A O 1
ATOM 1788 N N . GLY A 1 223 ? -10.492 23.547 24.672 1 89.88 223 GLY A N 1
ATOM 1789 C CA . GLY A 1 223 ? -10.289 24.859 25.266 1 89.88 223 GLY A CA 1
ATOM 1790 C C . GLY A 1 223 ? -8.93 25.453 24.938 1 89.88 223 GLY A C 1
ATOM 1791 O O . GLY A 1 223 ? -7.941 24.719 24.812 1 89.88 223 GLY A O 1
ATOM 1792 N N . GLY A 1 224 ? -8.859 26.797 24.75 1 96.56 224 GLY A N 1
ATOM 1793 C CA . GLY A 1 224 ? -7.605 27.453 24.422 1 96.56 224 GLY A CA 1
ATOM 1794 C C . GLY A 1 224 ? -7.27 27.422 22.953 1 96.56 224 GLY A C 1
ATOM 1795 O O . GLY A 1 224 ? -8.164 27.516 22.109 1 96.56 224 GLY A O 1
ATOM 1796 N N . TYR A 1 225 ? -5.883 27.406 22.703 1 97.88 225 TYR A N 1
ATOM 1797 C CA . TYR A 1 225 ? -5.426 27.516 21.328 1 97.88 225 TYR A CA 1
ATOM 1798 C C . TYR A 1 225 ? -4.301 26.531 21.047 1 97.88 225 TYR A C 1
ATOM 1800 O O . TYR A 1 225 ? -3.512 26.203 21.938 1 97.88 225 TYR A O 1
ATOM 1808 N N . CYS A 1 226 ? -4.258 26.078 19.859 1 97.75 226 CYS A N 1
ATOM 1809 C CA . CYS A 1 226 ? -3.166 25.25 19.359 1 97.75 226 CYS A CA 1
ATOM 1810 C C . CYS A 1 226 ? -2.283 26.047 18.391 1 97.75 226 CYS A C 1
ATOM 1812 O O . CYS A 1 226 ? -2.771 26.906 17.672 1 97.75 226 CYS A O 1
ATOM 1814 N N . ILE A 1 227 ? -1.049 25.781 18.469 1 98.38 227 ILE A N 1
ATOM 1815 C CA . ILE A 1 227 ? -0.059 26.344 17.547 1 98.38 227 ILE A CA 1
ATOM 1816 C C . ILE A 1 227 ? 0.622 25.219 16.781 1 98.38 227 ILE A C 1
ATOM 1818 O O . ILE A 1 227 ? 1.126 24.25 17.375 1 98.38 227 ILE A O 1
ATOM 1822 N N . GLN A 1 228 ? 0.64 25.312 15.492 1 97.69 228 GLN A N 1
ATOM 1823 C CA . GLN A 1 228 ? 1.311 24.312 14.664 1 97.69 228 GLN A CA 1
ATOM 1824 C C . GLN A 1 228 ? 2.322 24.969 13.727 1 97.69 228 GLN A C 1
ATOM 1826 O O . GLN A 1 228 ? 1.962 25.828 12.914 1 97.69 228 GLN A O 1
ATOM 1831 N N . PRO A 1 229 ? 3.57 24.641 13.891 1 97.38 229 PRO A N 1
ATOM 1832 C CA . PRO A 1 229 ? 4.531 25.094 12.883 1 97.38 229 PRO A CA 1
ATOM 1833 C C . PRO A 1 229 ? 4.27 24.5 11.5 1 97.38 229 PRO A C 1
ATOM 1835 O O . PRO A 1 229 ? 3.768 23.391 11.391 1 97.38 229 PRO A O 1
ATOM 1838 N N . GLN A 1 230 ? 4.582 25.234 10.5 1 95.94 230 GLN A N 1
ATOM 1839 C CA . GLN A 1 230 ? 4.371 24.781 9.133 1 95.94 230 GLN A CA 1
ATOM 1840 C C . GLN A 1 230 ? 5.684 24.344 8.492 1 95.94 230 GLN A C 1
ATOM 1842 O O . GLN A 1 230 ? 6.723 24.969 8.695 1 95.94 230 GLN A O 1
ATOM 1847 N N . LYS A 1 231 ? 5.52 23.328 7.73 1 91.38 231 LYS A N 1
ATOM 1848 C CA . LYS A 1 231 ? 6.691 22.781 7.055 1 91.38 231 LYS A CA 1
ATOM 1849 C C . LYS A 1 231 ? 6.953 23.5 5.734 1 91.38 231 LYS A C 1
ATOM 1851 O O . LYS A 1 231 ? 6.051 24.109 5.168 1 91.38 231 LYS A O 1
ATOM 1856 N N . LYS A 1 232 ? 8.227 23.391 5.328 1 86.62 232 LYS A N 1
ATOM 1857 C CA . LYS A 1 232 ? 8.594 23.844 3.99 1 86.62 232 LYS A CA 1
ATOM 1858 C C . LYS A 1 232 ? 8.039 22.906 2.922 1 86.62 232 LYS A C 1
ATOM 1860 O O . LYS A 1 232 ? 7.777 21.734 3.193 1 86.62 232 LYS A O 1
ATOM 1865 N N . GLU A 1 233 ? 7.855 23.453 1.783 1 80.38 233 GLU A N 1
ATOM 1866 C CA . GLU A 1 233 ? 7.395 22.609 0.683 1 80.38 233 GLU A CA 1
ATOM 1867 C C . GLU A 1 233 ? 8.391 21.5 0.394 1 80.38 233 GLU A C 1
ATOM 1869 O O . GLU A 1 233 ? 9.594 21.734 0.309 1 80.38 233 GLU A O 1
ATOM 1874 N N . TYR A 1 234 ? 7.961 20.281 0.339 1 73.62 234 TYR A N 1
ATOM 1875 C CA . TYR A 1 234 ? 8.742 19.094 0.008 1 73.62 234 TYR A CA 1
ATOM 1876 C C . TYR A 1 234 ? 9.867 18.875 1.017 1 73.62 234 TYR A C 1
ATOM 1878 O O . TYR A 1 234 ? 10.992 18.547 0.64 1 73.62 234 TYR A O 1
ATOM 1886 N N . SER A 1 235 ? 9.633 19.281 2.246 1 78.44 235 SER A N 1
ATOM 1887 C CA . SER A 1 235 ? 10.609 19.141 3.316 1 78.44 235 SER A CA 1
ATOM 1888 C C . SER A 1 235 ? 9.953 18.672 4.609 1 78.44 235 SER A C 1
ATOM 1890 O O . SER A 1 235 ? 8.766 18.922 4.836 1 78.44 235 SER A O 1
ATOM 1892 N N . MET A 1 236 ? 10.734 17.969 5.395 1 81.75 236 MET A N 1
ATOM 1893 C CA . MET A 1 236 ? 10.273 17.625 6.734 1 81.75 236 MET A CA 1
ATOM 1894 C C . MET A 1 236 ? 10.586 18.734 7.727 1 81.75 236 MET A C 1
ATOM 1896 O O . MET A 1 236 ? 10.117 18.703 8.867 1 81.75 236 MET A O 1
ATOM 1900 N N . ASN A 1 237 ? 11.32 19.688 7.234 1 87.75 237 ASN A N 1
ATOM 1901 C CA . ASN A 1 237 ? 11.719 20.766 8.133 1 87.75 237 ASN A CA 1
ATOM 1902 C C . ASN A 1 237 ? 10.664 21.859 8.195 1 87.75 237 ASN A C 1
ATOM 1904 O O . ASN A 1 237 ? 10.047 22.188 7.188 1 87.75 237 ASN A O 1
ATOM 1908 N N . TYR A 1 238 ? 10.555 22.344 9.367 1 92.69 238 TYR A N 1
ATOM 1909 C CA . TYR A 1 238 ? 9.648 23.469 9.57 1 92.69 238 TYR A CA 1
ATOM 1910 C C . TYR A 1 238 ? 10.258 24.766 9.078 1 92.69 238 TYR A C 1
ATOM 1912 O O . TYR A 1 238 ? 11.484 24.922 9.086 1 92.69 238 TYR A O 1
ATOM 1920 N N . LYS A 1 239 ? 9.453 25.703 8.633 1 93 239 LYS A N 1
ATOM 1921 C CA . LYS A 1 239 ? 9.891 27.062 8.32 1 93 239 LYS A CA 1
ATOM 1922 C C . LYS A 1 239 ? 10.422 27.766 9.562 1 93 239 LYS A C 1
ATOM 1924 O O . LYS A 1 239 ? 11.375 28.547 9.477 1 93 239 LYS A O 1
ATOM 1929 N N . CYS A 1 240 ? 9.812 27.484 10.641 1 95.06 240 CYS A N 1
ATOM 1930 C CA . CYS A 1 240 ? 10.242 27.906 11.969 1 95.06 240 CYS A CA 1
ATOM 1931 C C . CYS A 1 240 ? 9.836 26.891 13.031 1 95.06 240 CYS A C 1
ATOM 1933 O O . CYS A 1 240 ? 8.664 26.516 13.109 1 95.06 240 CYS A O 1
ATOM 1935 N N . SER A 1 241 ? 10.844 26.438 13.82 1 95.19 241 SER A N 1
ATOM 1936 C CA . SER A 1 241 ? 10.57 25.453 14.859 1 95.19 241 SER A CA 1
ATOM 1937 C C . SER A 1 241 ? 10.438 26.125 16.219 1 95.19 241 SER A C 1
ATOM 1939 O O . SER A 1 241 ? 10.961 27.219 16.453 1 95.19 241 SER A O 1
ATOM 1941 N N . PHE A 1 242 ? 9.711 25.375 17.078 1 97.19 242 PHE A N 1
ATOM 1942 C CA . PHE A 1 242 ? 9.773 25.766 18.484 1 97.19 242 PHE A CA 1
ATOM 1943 C C . PHE A 1 242 ? 11.188 25.578 19.031 1 97.19 242 PHE A C 1
ATOM 1945 O O . PHE A 1 242 ? 11.938 24.719 18.562 1 97.19 242 PHE A O 1
ATOM 1952 N N . PRO A 1 243 ? 11.578 26.453 20.016 1 96.25 243 PRO A N 1
ATOM 1953 C CA . PRO A 1 243 ? 12.867 26.234 20.672 1 96.25 243 PRO A CA 1
ATOM 1954 C C . PRO A 1 243 ? 12.984 24.844 21.281 1 96.25 243 PRO A C 1
ATOM 1956 O O . PRO A 1 243 ? 12.016 24.328 21.844 1 96.25 243 PRO A O 1
ATOM 1959 N N . ALA A 1 244 ? 14.148 24.266 21.203 1 92.81 244 ALA A N 1
ATOM 1960 C CA . ALA A 1 244 ? 14.414 22.906 21.703 1 92.81 244 ALA A CA 1
ATOM 1961 C C . ALA A 1 244 ? 14.086 22.797 23.188 1 92.81 244 ALA A C 1
ATOM 1963 O O . ALA A 1 244 ? 13.617 21.75 23.641 1 92.81 244 ALA A O 1
ATOM 1964 N N . GLU A 1 245 ? 14.273 23.828 23.922 1 95.56 245 GLU A N 1
ATOM 1965 C CA . GLU A 1 245 ? 14.086 23.828 25.375 1 95.56 245 GLU A CA 1
ATOM 1966 C C . GLU A 1 245 ? 12.609 23.703 25.734 1 95.56 245 GLU A C 1
ATOM 1968 O O . GLU A 1 245 ? 12.273 23.422 26.891 1 95.56 245 GLU A O 1
ATOM 1973 N N . TRP A 1 246 ? 11.695 24.031 24.719 1 97.62 246 TRP A N 1
ATOM 1974 C CA . TRP A 1 246 ? 10.266 23.953 24.984 1 97.62 246 TRP A CA 1
ATOM 1975 C C . TRP A 1 246 ? 9.758 22.516 24.844 1 97.62 246 TRP A C 1
ATOM 1977 O O . TRP A 1 246 ? 8.719 22.172 25.406 1 97.62 246 TRP A O 1
ATOM 1987 N N . LEU A 1 247 ? 10.43 21.75 24.062 1 95.5 247 LEU A N 1
ATOM 1988 C CA . LEU A 1 247 ? 9.906 20.469 23.578 1 95.5 247 LEU A CA 1
ATOM 1989 C C . LEU A 1 247 ? 9.719 19.5 24.734 1 95.5 247 LEU A C 1
ATOM 1991 O O . LEU A 1 247 ? 10.633 19.281 25.547 1 95.5 247 LEU A O 1
ATOM 1995 N N . GLY A 1 248 ? 8.531 19 24.859 1 91.81 248 GLY A N 1
ATOM 1996 C CA . GLY A 1 248 ? 8.227 17.969 25.844 1 91.81 248 GLY A CA 1
ATOM 1997 C C . GLY A 1 248 ? 7.785 18.547 27.188 1 91.81 248 GLY A C 1
ATOM 1998 O O . GLY A 1 248 ? 7.488 17.797 28.109 1 91.81 248 GLY A O 1
ATOM 1999 N N . LEU A 1 249 ? 7.715 19.812 27.297 1 95.12 249 LEU A N 1
ATOM 2000 C CA . LEU A 1 249 ? 7.359 20.422 28.562 1 95.12 249 LEU A CA 1
ATOM 2001 C C . LEU A 1 249 ? 5.863 20.719 28.625 1 95.12 249 LEU A C 1
ATOM 2003 O O . LEU A 1 249 ? 5.188 20.75 27.594 1 95.12 249 LEU A O 1
ATOM 2007 N N . GLU A 1 250 ? 5.387 20.828 29.891 1 95.5 250 GLU A N 1
ATOM 2008 C CA . GLU A 1 250 ? 3.971 21.109 30.094 1 95.5 250 GLU A CA 1
ATOM 2009 C C . GLU A 1 250 ? 3.76 22.062 31.266 1 95.5 250 GLU A C 1
ATOM 2011 O O . GLU A 1 250 ? 4.605 22.156 32.156 1 95.5 250 GLU A O 1
ATOM 2016 N N . ASN A 1 251 ? 2.771 22.75 31.188 1 95.44 251 ASN A N 1
ATOM 2017 C CA . ASN A 1 251 ? 2.252 23.609 32.25 1 95.44 251 ASN A CA 1
ATOM 2018 C C . ASN A 1 251 ? 3.361 24.422 32.906 1 95.44 251 ASN A C 1
ATOM 2020 O O . ASN A 1 251 ? 4.098 25.141 32.219 1 95.44 251 ASN A O 1
ATOM 2024 N N . GLU A 1 252 ? 3.584 24.172 34.156 1 96.31 252 GLU A N 1
ATOM 2025 C CA . GLU A 1 252 ? 4.465 25.062 34.906 1 96.31 252 GLU A CA 1
ATOM 2026 C C . GLU A 1 252 ? 5.875 25.062 34.312 1 96.31 252 GLU A C 1
ATOM 2028 O O . GLU A 1 252 ? 6.492 26.125 34.188 1 96.31 252 GLU A O 1
ATOM 2033 N N . GLU A 1 253 ? 6.383 23.953 33.969 1 97.19 253 GLU A N 1
ATOM 2034 C CA . GLU A 1 253 ? 7.723 23.859 33.406 1 97.19 253 GLU A CA 1
ATOM 2035 C C . GLU A 1 253 ? 7.816 24.641 32.094 1 97.19 253 GLU A C 1
ATOM 2037 O O . GLU A 1 253 ? 8.789 25.375 31.859 1 97.19 253 GLU A O 1
ATOM 2042 N N . LEU A 1 254 ? 6.82 24.516 31.281 1 97.75 254 LEU A N 1
ATOM 2043 C CA . LEU A 1 254 ? 6.789 25.219 30.016 1 97.75 254 LEU A CA 1
ATOM 2044 C C . LEU A 1 254 ? 6.602 26.719 30.219 1 97.75 254 LEU A C 1
ATOM 2046 O O . LEU A 1 254 ? 7.219 27.531 29.531 1 97.75 254 LEU A O 1
ATOM 2050 N N . GLN A 1 255 ? 5.805 27.109 31.156 1 98 255 GLN A N 1
ATOM 2051 C CA . GLN A 1 255 ? 5.57 28.516 31.469 1 98 255 GLN A CA 1
ATOM 2052 C C . GLN A 1 255 ? 6.844 29.188 31.984 1 98 255 GLN A C 1
ATOM 2054 O O . GLN A 1 255 ? 7.137 30.328 31.625 1 98 255 GLN A O 1
ATOM 2059 N N . GLU A 1 256 ? 7.551 28.453 32.719 1 97.56 256 GLU A N 1
ATOM 2060 C CA . GLU A 1 256 ? 8.797 29 33.281 1 97.56 256 GLU A CA 1
ATOM 2061 C C . GLU A 1 256 ? 9.812 29.266 32.156 1 97.56 256 GLU A C 1
ATOM 2063 O O . GLU A 1 256 ? 10.438 30.328 32.125 1 97.56 256 GLU A O 1
ATOM 2068 N N . VAL A 1 257 ? 9.938 28.359 31.281 1 97.38 257 VAL A N 1
ATOM 2069 C CA . VAL A 1 257 ? 10.977 28.484 30.266 1 97.38 257 VAL A CA 1
ATOM 2070 C C . VAL A 1 257 ? 10.539 29.469 29.188 1 97.38 257 VAL A C 1
ATOM 2072 O O . VAL A 1 257 ? 11.375 30.141 28.578 1 97.38 257 VAL A O 1
ATOM 2075 N N . THR A 1 258 ? 9.273 29.609 28.938 1 97.5 258 THR A N 1
ATOM 2076 C CA . THR A 1 258 ? 8.766 30.469 27.859 1 97.5 258 THR A CA 1
ATOM 2077 C C . THR A 1 258 ? 8.445 31.859 28.391 1 97.5 258 THR A C 1
ATOM 2079 O O . THR A 1 258 ? 8.438 32.844 27.625 1 97.5 258 THR A O 1
ATOM 2082 N N . GLY A 1 259 ? 8.039 31.953 29.609 1 97.25 259 GLY A N 1
ATOM 2083 C CA . GLY A 1 259 ? 7.527 33.188 30.172 1 97.25 259 GLY A CA 1
ATOM 2084 C C . GLY A 1 259 ? 6.078 33.469 29.812 1 97.25 259 GLY A C 1
ATOM 2085 O O . GLY A 1 259 ? 5.566 34.562 30.031 1 97.25 259 GLY A O 1
ATOM 2086 N N . LEU A 1 260 ? 5.398 32.5 29.266 1 98.12 260 LEU A N 1
ATOM 2087 C CA . LEU A 1 260 ? 4.008 32.625 28.859 1 98.12 260 LEU A CA 1
ATOM 2088 C C . LEU A 1 260 ? 3.068 32.062 29.922 1 98.12 260 LEU A C 1
ATOM 2090 O O . LEU A 1 260 ? 3.115 30.875 30.25 1 98.12 260 LEU A O 1
ATOM 2094 N N . LYS A 1 261 ? 2.168 32.844 30.328 1 97.12 261 LYS A N 1
ATOM 2095 C CA . LYS A 1 261 ? 1.354 32.562 31.516 1 97.12 261 LYS A CA 1
ATOM 2096 C C . LYS A 1 261 ? 0.433 31.359 31.266 1 97.12 261 LYS A C 1
ATOM 2098 O O . LYS A 1 261 ? 0.124 30.609 32.188 1 97.12 261 LYS A O 1
ATOM 2103 N N . THR A 1 262 ? 0.005 31.156 30.016 1 97.88 262 THR A N 1
ATOM 2104 C CA . THR A 1 262 ? -1.012 30.141 29.781 1 97.88 262 THR A CA 1
ATOM 2105 C C . THR A 1 262 ? -0.47 29.031 28.891 1 97.88 262 THR A C 1
ATOM 2107 O O . THR A 1 262 ? -1.238 28.312 28.234 1 97.88 262 THR A O 1
ATOM 2110 N N . ALA A 1 263 ? 0.855 28.938 28.766 1 98 263 ALA A N 1
ATOM 2111 C CA . ALA A 1 263 ? 1.434 27.828 28.016 1 98 263 ALA A CA 1
ATOM 2112 C C . ALA A 1 263 ? 1.023 26.484 28.609 1 98 263 ALA A C 1
ATOM 2114 O O . ALA A 1 263 ? 1.154 26.266 29.812 1 98 263 ALA A O 1
ATOM 2115 N N . GLY A 1 264 ? 0.507 25.672 27.859 1 96.38 264 GLY A N 1
ATOM 2116 C CA . GLY A 1 264 ? -0.039 24.406 28.344 1 96.38 264 GLY A CA 1
ATOM 2117 C C . GLY A 1 264 ? 0.864 23.219 28.078 1 96.38 264 GLY A C 1
ATOM 2118 O O . GLY A 1 264 ? 1.237 22.5 29 1 96.38 264 GLY A O 1
ATOM 2119 N N . PHE A 1 265 ? 1.152 23 26.812 1 95.38 265 PHE A N 1
ATOM 2120 C CA . PHE A 1 265 ? 1.854 21.797 26.391 1 95.38 265 PHE A CA 1
ATOM 2121 C C . PHE A 1 265 ? 2.594 22.016 25.078 1 95.38 265 PHE A C 1
ATOM 2123 O O . PHE A 1 265 ? 2.064 22.641 24.172 1 95.38 265 PHE A O 1
ATOM 2130 N N . CYS A 1 266 ? 3.84 21.594 25.047 1 96 266 CYS A N 1
ATOM 2131 C CA . CYS A 1 266 ? 4.582 21.531 23.797 1 96 266 CYS A CA 1
ATOM 2132 C C . CYS A 1 266 ? 5.008 20.109 23.469 1 96 266 CYS A C 1
ATOM 2134 O O . CYS A 1 266 ? 5.738 19.484 24.25 1 96 266 CYS A O 1
ATOM 2136 N N . HIS A 1 267 ? 4.586 19.625 22.391 1 93.12 267 HIS A N 1
ATOM 2137 C CA . HIS A 1 267 ? 4.879 18.25 22.016 1 93.12 267 HIS A CA 1
ATOM 2138 C C . HIS A 1 267 ? 6.379 18.031 21.844 1 93.12 267 HIS A C 1
ATOM 2140 O O . HIS A 1 267 ? 7.078 18.891 21.297 1 93.12 267 HIS A O 1
ATOM 2146 N N . LYS A 1 268 ? 6.875 16.938 22.188 1 88.12 268 LYS A N 1
ATOM 2147 C CA . LYS A 1 268 ? 8.297 16.625 22.125 1 88.12 268 LYS A CA 1
ATOM 2148 C C . LYS A 1 268 ? 8.805 16.656 20.688 1 88.12 268 LYS A C 1
ATOM 2150 O O . LYS A 1 268 ? 9.969 16.969 20.438 1 88.12 268 LYS A O 1
ATOM 2155 N N . GLY A 1 269 ? 7.926 16.406 19.734 1 86.44 269 GLY A N 1
ATOM 2156 C CA . GLY A 1 269 ? 8.289 16.422 18.328 1 86.44 269 GLY A CA 1
ATOM 2157 C C . GLY A 1 269 ? 8.188 17.797 17.688 1 86.44 269 GLY A C 1
ATOM 2158 O O . GLY A 1 269 ? 8.555 17.984 16.531 1 86.44 269 GLY A O 1
ATOM 2159 N N . GLY A 1 270 ? 7.672 18.641 18.453 1 93.38 270 GLY A N 1
ATOM 2160 C CA . GLY A 1 270 ? 7.641 20.031 18.016 1 93.38 270 GLY A CA 1
ATOM 2161 C C . GLY A 1 270 ? 6.523 20.312 17.031 1 93.38 270 GLY A C 1
ATOM 2162 O O . GLY A 1 270 ? 6.531 21.359 16.375 1 93.38 270 GLY A O 1
ATOM 2163 N N . PHE A 1 271 ? 5.516 19.484 16.891 1 93.06 271 PHE A N 1
ATOM 2164 C CA . PHE A 1 271 ? 4.535 19.703 15.836 1 93.06 271 PHE A CA 1
ATOM 2165 C C . PHE A 1 271 ? 3.312 20.438 16.375 1 93.06 271 PHE A C 1
ATOM 2167 O O . PHE A 1 271 ? 2.438 20.844 15.617 1 93.06 271 PHE A O 1
ATOM 2174 N N . LEU A 1 272 ? 3.297 20.656 17.75 1 95.81 272 LEU A N 1
ATOM 2175 C CA . LEU A 1 272 ? 2.115 21.266 18.344 1 95.81 272 LEU A CA 1
ATOM 2176 C C . LEU A 1 272 ? 2.439 21.875 19.703 1 95.81 272 LEU A C 1
ATOM 2178 O O . LEU A 1 272 ? 3.172 21.266 20.5 1 95.81 272 LEU A O 1
ATOM 2182 N N . MET A 1 273 ? 1.908 23.016 19.969 1 97.56 273 MET A N 1
ATOM 2183 C CA . MET A 1 273 ? 1.924 23.656 21.266 1 97.56 273 MET A CA 1
ATOM 2184 C C . MET A 1 273 ? 0.547 24.219 21.625 1 97.56 273 MET A C 1
ATOM 2186 O O . MET A 1 273 ? -0.217 24.594 20.734 1 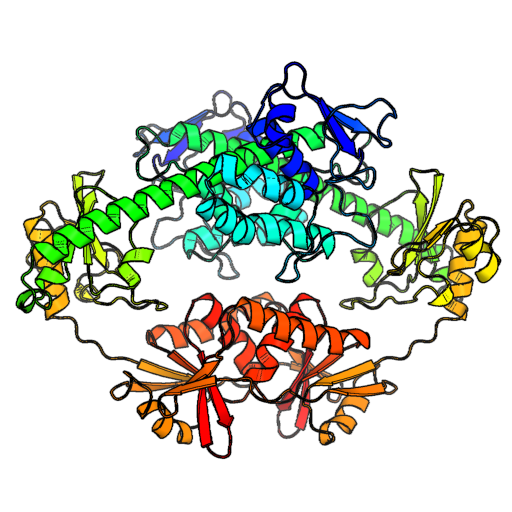97.56 273 MET A O 1
ATOM 2190 N N . THR A 1 274 ? 0.187 24.172 22.859 1 98 274 THR A N 1
ATOM 2191 C CA . THR A 1 274 ? -1.112 24.688 23.281 1 98 274 THR A CA 1
ATOM 2192 C C . THR A 1 274 ? -0.946 25.812 24.281 1 98 274 THR A C 1
ATOM 2194 O O . THR A 1 274 ? 0.016 25.828 25.062 1 98 274 THR A O 1
ATOM 2197 N N . THR A 1 275 ? -1.828 26.781 24.234 1 98.12 275 THR A N 1
ATOM 2198 C CA . THR A 1 275 ? -1.918 27.875 25.188 1 98.12 275 THR A CA 1
ATOM 2199 C C . THR A 1 275 ? -3.367 28.125 25.594 1 98.12 275 THR A C 1
ATOM 2201 O O . THR A 1 275 ? -4.293 27.75 24.875 1 98.12 275 THR A O 1
ATOM 2204 N N . GLY A 1 276 ? -3.576 28.656 26.688 1 97.38 276 GLY A N 1
ATOM 2205 C CA . GLY A 1 276 ? -4.914 28.984 27.156 1 97.38 276 GLY A CA 1
ATOM 2206 C C . GLY A 1 276 ? -5.484 30.234 26.5 1 97.38 276 GLY A C 1
ATOM 2207 O O . GLY A 1 276 ? -6.703 30.375 26.375 1 97.38 276 GLY A O 1
ATOM 2208 N N . GLU A 1 277 ? -4.582 31.172 26.109 1 97.69 277 GLU A N 1
ATOM 2209 C CA . GLU A 1 277 ? -5.008 32.438 25.531 1 97.69 277 GLU A CA 1
ATOM 2210 C C . GLU A 1 277 ? -4.344 32.688 24.188 1 97.69 277 GLU A C 1
ATOM 2212 O O . GLU A 1 277 ? -3.203 32.281 23.969 1 97.69 277 GLU A O 1
ATOM 2217 N N . LEU A 1 278 ? -5.047 33.438 23.344 1 97.56 278 LEU A N 1
ATOM 2218 C CA . LEU A 1 278 ? -4.559 33.781 22.016 1 97.56 278 LEU A CA 1
ATOM 2219 C C . LEU A 1 278 ? -3.301 34.625 22.078 1 97.56 278 LEU A C 1
ATOM 2221 O O . LEU A 1 278 ? -2.365 34.438 21.297 1 97.56 278 LEU A O 1
ATOM 2225 N N . VAL A 1 279 ? -3.223 35.562 23.016 1 97.25 279 VAL A N 1
ATOM 2226 C CA . VAL A 1 279 ? -2.1 36.469 23.141 1 97.25 279 VAL A CA 1
ATOM 2227 C C . VAL A 1 279 ? -0.815 35.688 23.406 1 97.25 279 VAL A C 1
ATOM 2229 O O . VAL A 1 279 ? 0.237 36 22.844 1 97.25 279 VAL A O 1
ATOM 2232 N N . ASP A 1 280 ? -0.919 34.688 24.172 1 98.31 280 ASP A N 1
ATOM 2233 C CA . ASP A 1 280 ? 0.241 33.844 24.469 1 98.31 280 ASP A CA 1
ATOM 2234 C C . ASP A 1 280 ? 0.635 33 23.25 1 98.31 280 ASP A C 1
ATOM 2236 O O . ASP A 1 280 ? 1.818 32.719 23.047 1 98.31 280 ASP A O 1
ATOM 2240 N N . ALA A 1 281 ? -0.398 32.562 22.531 1 98.25 281 ALA A N 1
ATOM 2241 C CA . ALA A 1 281 ? -0.109 31.812 21.312 1 98.25 281 ALA A CA 1
ATOM 2242 C C . ALA A 1 281 ? 0.696 32.656 20.328 1 98.25 281 ALA A C 1
ATOM 2244 O O . ALA A 1 281 ? 1.701 32.188 19.781 1 98.25 281 ALA A O 1
ATOM 2245 N N . VAL A 1 282 ? 0.28 33.844 20.141 1 97.5 282 VAL A N 1
ATOM 2246 C CA . VAL A 1 282 ? 0.962 34.75 19.219 1 97.5 282 VAL A CA 1
ATOM 2247 C C . VAL A 1 282 ? 2.377 35.031 19.734 1 97.5 282 VAL A C 1
ATOM 2249 O O . VAL A 1 282 ? 3.336 35 18.953 1 97.5 282 VAL A O 1
ATOM 2252 N N . GLN A 1 283 ? 2.451 35.281 21 1 97.5 283 GLN A N 1
ATOM 2253 C CA . GLN A 1 283 ? 3.76 35.562 21.578 1 97.5 283 GLN A CA 1
ATOM 2254 C C . GLN A 1 283 ? 4.695 34.344 21.438 1 97.5 283 GLN A C 1
ATOM 2256 O O . GLN A 1 283 ? 5.898 34.531 21.219 1 97.5 283 GLN A O 1
ATOM 2261 N N . ALA A 1 284 ? 4.164 33.188 21.625 1 98.38 284 ALA A N 1
ATOM 2262 C CA . ALA A 1 284 ? 4.965 31.984 21.453 1 98.38 284 ALA A CA 1
ATOM 2263 C C . ALA A 1 284 ? 5.562 31.922 20.047 1 98.38 284 ALA A C 1
ATOM 2265 O O . ALA A 1 284 ? 6.734 31.578 19.875 1 98.38 284 ALA A O 1
ATOM 2266 N N . CYS A 1 285 ? 4.766 32.25 19.078 1 97.94 285 CYS A N 1
ATOM 2267 C CA . CYS A 1 285 ? 5.234 32.25 17.688 1 97.94 285 CYS A CA 1
ATOM 2268 C C . CYS A 1 285 ? 6.336 33.281 17.5 1 97.94 285 CYS A C 1
ATOM 2270 O O . CYS A 1 285 ? 7.371 33 16.906 1 97.94 285 CYS A O 1
ATOM 2272 N N . LYS A 1 286 ? 6.141 34.438 18.062 1 96.69 286 LYS A N 1
ATOM 2273 C CA . LYS A 1 286 ? 7.113 35.531 17.922 1 96.69 286 LYS A CA 1
ATOM 2274 C C . LYS A 1 286 ? 8.445 35.156 18.562 1 96.69 286 LYS A C 1
ATOM 2276 O O . LYS A 1 286 ? 9.508 35.344 17.984 1 96.69 286 LYS A O 1
ATOM 2281 N N . LEU A 1 287 ? 8.352 34.594 19.75 1 97.06 287 LEU A N 1
ATOM 2282 C CA . LEU A 1 287 ? 9.562 34.156 20.453 1 97.06 287 LEU A CA 1
ATOM 2283 C C . LEU A 1 287 ? 10.297 33.094 19.641 1 97.06 287 LEU A C 1
ATOM 2285 O O . LEU A 1 287 ? 11.523 33.125 19.547 1 97.06 287 LEU A O 1
ATOM 2289 N N . SER A 1 288 ? 9.508 32.188 19.125 1 97.38 288 SER A N 1
ATOM 2290 C CA . SER A 1 288 ? 10.102 31.125 18.312 1 97.38 288 SER A CA 1
ATOM 2291 C C . SER A 1 288 ? 10.82 31.703 17.094 1 97.38 288 SER A C 1
ATOM 2293 O O . SER A 1 288 ? 11.945 31.312 16.781 1 97.38 288 SER A O 1
ATOM 2295 N N . MET A 1 289 ? 10.211 32.625 16.422 1 95.94 289 MET A N 1
ATOM 2296 C CA . MET A 1 289 ? 10.781 33.219 15.219 1 95.94 289 MET A CA 1
ATOM 2297 C C . MET A 1 289 ? 12.023 34.031 15.555 1 95.94 289 MET A C 1
ATOM 2299 O O . MET A 1 289 ? 12.977 34.062 14.766 1 95.94 289 MET A O 1
ATOM 2303 N N . GLU A 1 290 ? 12 34.625 16.703 1 94.12 290 GLU A N 1
ATOM 2304 C CA . GLU A 1 290 ? 13.148 35.406 17.141 1 94.12 290 GLU A CA 1
ATOM 2305 C C . GLU A 1 290 ? 14.359 34.531 17.422 1 94.12 290 GLU A C 1
ATOM 2307 O O . GLU A 1 290 ? 15.5 34.906 17.141 1 94.12 290 GLU A O 1
ATOM 2312 N N . GLN A 1 291 ? 14.078 33.438 17.906 1 94 291 GLN A N 1
ATOM 2313 C CA . GLN A 1 291 ? 15.148 32.562 18.344 1 94 291 GLN A CA 1
ATOM 2314 C C . GLN A 1 291 ? 15.578 31.625 17.219 1 94 291 GLN A C 1
ATOM 2316 O O . GLN A 1 291 ? 16.641 31 17.297 1 94 291 GLN A O 1
ATOM 2321 N N . PHE A 1 292 ? 14.711 31.531 16.266 1 92.75 292 PHE A N 1
ATOM 2322 C CA . PHE A 1 292 ? 14.961 30.547 15.219 1 92.75 292 PHE A CA 1
ATOM 2323 C C . PHE A 1 292 ? 16.047 31.031 14.281 1 92.75 292 PHE A C 1
ATOM 2325 O O . PHE A 1 292 ? 15.992 32.125 13.75 1 92.75 292 PHE A O 1
ATOM 2332 N N . HIS A 1 293 ? 17.078 30.25 14.195 1 86.25 293 HIS A N 1
ATOM 2333 C CA . HIS A 1 293 ? 18.156 30.469 13.234 1 86.25 293 HIS A CA 1
ATOM 2334 C C . HIS A 1 293 ? 18.312 29.281 12.297 1 86.25 293 HIS A C 1
ATOM 2336 O O . HIS A 1 293 ? 18.562 28.156 12.758 1 86.25 293 HIS A O 1
ATOM 2342 N N . GLU A 1 294 ? 17.969 29.562 11.039 1 79.19 294 GLU A N 1
ATOM 2343 C CA . GLU A 1 294 ? 18.047 28.5 10.039 1 79.19 294 GLU A CA 1
ATOM 2344 C C . GLU A 1 294 ? 19.5 28.125 9.742 1 79.19 294 GLU A C 1
ATOM 2346 O O . GLU A 1 294 ? 20.312 28.984 9.43 1 79.19 294 GLU A O 1
ATOM 2351 N N . LYS A 1 295 ? 19.953 26.938 10 1 83.88 295 LYS A N 1
ATOM 2352 C CA . LYS A 1 295 ? 21.219 26.375 9.547 1 83.88 295 LYS A CA 1
ATOM 2353 C C . LYS A 1 295 ? 21 25.172 8.641 1 83.88 295 LYS A C 1
ATOM 2355 O O . LYS A 1 295 ? 20.906 24.031 9.109 1 83.88 295 LYS A O 1
ATOM 2360 N N . PRO A 1 296 ? 20.891 25.547 7.309 1 89.12 296 PRO A N 1
ATOM 2361 C CA . PRO A 1 296 ? 20.656 24.438 6.395 1 89.12 296 PRO A CA 1
ATOM 2362 C C . PRO A 1 296 ? 21.797 23.422 6.395 1 89.12 296 PRO A C 1
ATOM 2364 O O . PRO A 1 296 ? 22.969 23.797 6.52 1 89.12 296 PRO A O 1
ATOM 2367 N N . VAL A 1 297 ? 21.438 22.188 6.355 1 93.88 297 VAL A N 1
ATOM 2368 C CA . VAL A 1 297 ? 22.406 21.094 6.355 1 93.88 297 VAL A CA 1
ATOM 2369 C C . VAL A 1 297 ? 22.219 20.234 5.109 1 93.88 297 VAL A C 1
ATOM 2371 O O . VAL A 1 297 ? 21.078 19.969 4.703 1 93.88 297 VAL A O 1
ATOM 2374 N N . ILE A 1 298 ? 23.328 19.891 4.508 1 95.12 298 ILE A N 1
ATOM 2375 C CA . ILE A 1 298 ? 23.359 18.859 3.482 1 95.12 298 ILE A CA 1
ATOM 2376 C C . ILE A 1 298 ? 24.188 17.672 3.967 1 95.12 298 ILE A C 1
ATOM 2378 O O . ILE A 1 298 ? 25.297 17.844 4.477 1 95.12 298 ILE A O 1
ATOM 2382 N N . VAL A 1 299 ? 23.625 16.531 3.885 1 96.62 299 VAL A N 1
ATOM 2383 C CA . VAL A 1 299 ? 24.391 15.336 4.223 1 96.62 299 VAL A CA 1
ATOM 2384 C C . VAL A 1 299 ? 24.969 14.719 2.951 1 96.62 299 VAL A C 1
ATOM 2386 O O . VAL A 1 299 ? 24.25 14.523 1.967 1 96.62 299 VAL A O 1
ATOM 2389 N N . SER A 1 300 ? 26.25 14.586 2.953 1 96.88 300 SER A N 1
ATOM 2390 C CA . SER A 1 300 ? 26.938 13.844 1.9 1 96.88 300 SER A CA 1
ATOM 2391 C C . SER A 1 300 ? 27.156 12.391 2.305 1 96.88 300 SER A C 1
ATOM 2393 O O . SER A 1 300 ? 28.078 12.094 3.07 1 96.88 300 SER A O 1
ATOM 2395 N N . PHE A 1 301 ? 26.344 11.492 1.779 1 96.75 301 PHE A N 1
ATOM 2396 C CA . PHE A 1 301 ? 26.422 10.07 2.094 1 96.75 301 PHE A CA 1
ATOM 2397 C C . PHE A 1 301 ? 27.297 9.336 1.083 1 96.75 301 PHE A C 1
ATOM 2399 O O . PHE A 1 301 ? 26.844 9.039 -0.028 1 96.75 301 PHE A O 1
ATOM 2406 N N . GLY A 1 302 ? 28.547 9.047 1.534 1 92.56 302 GLY A N 1
ATOM 2407 C CA . GLY A 1 302 ? 29.469 8.344 0.668 1 92.56 302 GLY A CA 1
ATOM 2408 C C . GLY A 1 302 ? 30.016 9.203 -0.451 1 92.56 302 GLY A C 1
ATOM 2409 O O . GLY A 1 302 ? 30.547 8.695 -1.438 1 92.56 302 GLY A O 1
ATOM 2410 N N . GLY A 1 303 ? 29.766 10.43 -0.348 1 90.5 303 GLY A N 1
ATOM 2411 C CA . GLY A 1 303 ? 30.234 11.336 -1.386 1 90.5 303 GLY A CA 1
ATOM 2412 C C . GLY A 1 303 ? 31.688 11.758 -1.195 1 90.5 303 GLY A C 1
ATOM 2413 O O . GLY A 1 303 ? 32.125 11.945 -0.064 1 90.5 303 GLY A O 1
ATOM 2414 N N . ASP A 1 304 ? 32.344 11.898 -2.301 1 89.12 304 ASP A N 1
ATOM 2415 C CA . ASP A 1 304 ? 33.688 12.445 -2.287 1 89.12 304 ASP A CA 1
ATOM 2416 C C . ASP A 1 304 ? 33.688 13.93 -1.947 1 89.12 304 ASP A C 1
ATOM 2418 O O . ASP A 1 304 ? 32.812 14.672 -2.389 1 89.12 304 ASP A O 1
ATOM 2422 N N . THR A 1 305 ? 34.688 14.359 -1.261 1 91.56 305 THR A N 1
ATOM 2423 C CA . THR A 1 305 ? 34.781 15.75 -0.824 1 91.56 305 THR A CA 1
ATOM 2424 C C . THR A 1 305 ? 34.938 16.688 -2.02 1 91.56 305 THR A C 1
ATOM 2426 O O . THR A 1 305 ? 34.719 17.891 -1.903 1 91.56 305 THR A O 1
ATOM 2429 N N . GLU A 1 306 ? 35.281 16.078 -3.135 1 90.31 306 GLU A N 1
ATOM 2430 C CA . GLU A 1 306 ? 35.406 16.875 -4.344 1 90.31 306 GLU A CA 1
ATOM 2431 C C . GLU A 1 306 ? 34.062 17.516 -4.723 1 90.31 306 GLU A C 1
ATOM 2433 O O . GLU A 1 306 ? 34.031 18.562 -5.387 1 90.31 306 GLU A O 1
ATOM 2438 N N . TYR A 1 307 ? 33.031 16.938 -4.266 1 92.06 307 TYR A N 1
ATOM 2439 C CA . TYR A 1 307 ? 31.703 17.438 -4.621 1 92.06 307 TYR A CA 1
ATOM 2440 C C . TYR A 1 307 ? 31.266 18.547 -3.67 1 92.06 307 TYR A C 1
ATOM 2442 O O . TYR A 1 307 ? 30.25 19.203 -3.9 1 92.06 307 TYR A O 1
ATOM 2450 N N . ASP A 1 308 ? 32 18.812 -2.617 1 93.56 308 ASP A N 1
ATOM 2451 C CA . ASP A 1 308 ? 31.641 19.812 -1.631 1 93.56 308 ASP A CA 1
ATOM 2452 C C . ASP A 1 308 ? 31.562 21.203 -2.268 1 93.56 308 ASP A C 1
ATOM 2454 O O . ASP A 1 308 ? 30.656 21.984 -1.956 1 93.56 308 ASP A O 1
ATOM 2458 N N . GLU A 1 309 ? 32.469 21.391 -3.119 1 92 309 GLU A N 1
ATOM 2459 C CA . GLU A 1 309 ? 32.469 22.688 -3.799 1 92 309 GLU A CA 1
ATOM 2460 C C . GLU A 1 309 ? 31.219 22.875 -4.645 1 92 309 GLU A C 1
ATOM 2462 O O . GLU A 1 309 ? 30.656 23.953 -4.695 1 92 309 GLU A O 1
ATOM 2467 N N . LEU A 1 310 ? 30.844 21.828 -5.289 1 92.81 310 LEU A N 1
ATOM 2468 C CA . LEU A 1 310 ? 29.625 21.875 -6.102 1 92.81 310 LEU A CA 1
ATOM 2469 C C . LEU A 1 310 ? 28.391 22.047 -5.223 1 92.81 310 LEU A C 1
ATOM 2471 O O . LEU A 1 310 ? 27.5 22.828 -5.562 1 92.81 310 LEU A O 1
ATOM 2475 N N . ILE A 1 311 ? 28.391 21.406 -4.066 1 92.44 311 ILE A N 1
ATOM 2476 C CA . ILE A 1 311 ? 27.266 21.469 -3.143 1 92.44 311 ILE A CA 1
ATOM 2477 C C . ILE A 1 311 ? 27.078 22.906 -2.643 1 92.44 311 ILE A C 1
ATOM 2479 O O . ILE A 1 311 ? 25.953 23.391 -2.52 1 92.44 311 ILE A O 1
ATOM 2483 N N . HIS A 1 312 ? 28.141 23.578 -2.498 1 91.88 312 HIS A N 1
ATOM 2484 C CA . HIS A 1 312 ? 28.094 24.953 -2.002 1 91.88 312 HIS A CA 1
ATOM 2485 C C . HIS A 1 312 ? 27.531 25.906 -3.061 1 91.88 312 HIS A C 1
ATOM 2487 O O . HIS A 1 312 ? 27.203 27.047 -2.756 1 91.88 312 HIS A O 1
ATOM 2493 N N . GLN A 1 313 ? 27.406 25.391 -4.266 1 91.56 313 GLN A N 1
ATOM 2494 C CA . GLN A 1 313 ? 26.891 26.219 -5.348 1 91.56 313 GLN A CA 1
ATOM 2495 C C . GLN A 1 313 ? 25.406 25.984 -5.566 1 91.56 313 GLN A C 1
ATOM 2497 O O . GLN A 1 313 ? 24.781 26.625 -6.418 1 91.56 313 GLN A O 1
ATOM 2502 N N . LEU A 1 314 ? 24.906 25.125 -4.805 1 91.5 314 LEU A N 1
ATOM 2503 C CA . LEU A 1 314 ? 23.484 24.844 -4.941 1 91.5 314 LEU A CA 1
ATOM 2504 C C . LEU A 1 314 ? 22.641 26.078 -4.57 1 91.5 314 LEU A C 1
ATOM 2506 O O . LEU A 1 314 ? 22.969 26.781 -3.621 1 91.5 314 LEU A O 1
ATOM 2510 N N . PRO A 1 315 ? 21.562 26.266 -5.309 1 85.06 315 PRO A N 1
ATOM 2511 C CA . PRO A 1 315 ? 20.703 27.406 -4.988 1 85.06 315 PRO A CA 1
ATOM 2512 C C . PRO A 1 315 ? 20.109 27.328 -3.582 1 85.06 315 PRO A C 1
ATOM 2514 O O . PRO A 1 315 ? 19.609 26.281 -3.184 1 85.06 315 PRO A O 1
ATOM 2517 N N . LYS A 1 316 ? 20.188 28.328 -2.795 1 78.81 316 LYS A N 1
ATOM 2518 C CA . LYS A 1 316 ? 19.594 28.5 -1.474 1 78.81 316 LYS A CA 1
ATOM 2519 C C . LYS A 1 316 ? 20.328 27.672 -0.425 1 78.81 316 LYS A C 1
ATOM 2521 O O . LYS A 1 316 ? 19.844 27.516 0.7 1 78.81 316 LYS A O 1
ATOM 2526 N N . LEU A 1 317 ? 21.516 27.031 -0.845 1 84.75 317 LEU A N 1
ATOM 2527 C CA . LEU A 1 317 ? 22.234 26.188 0.095 1 84.75 317 LEU A CA 1
ATOM 2528 C C . LEU A 1 317 ? 23.703 26.547 0.151 1 84.75 317 LEU A C 1
ATOM 2530 O O . LEU A 1 317 ? 24.547 25.734 0.516 1 84.75 317 LEU A O 1
ATOM 2534 N N . GLN A 1 318 ? 23.953 27.75 -0.178 1 82.88 318 GLN A N 1
ATOM 2535 C CA . GLN A 1 318 ? 25.328 28.219 -0.231 1 82.88 318 GLN A CA 1
ATOM 2536 C C . GLN A 1 318 ? 25.969 28.203 1.156 1 82.88 318 GLN A C 1
ATOM 2538 O O . GLN A 1 318 ? 27.156 27.922 1.299 1 82.88 318 GLN A O 1
ATOM 2543 N N . ALA A 1 319 ? 25.141 28.469 2.117 1 84.94 319 ALA A N 1
ATOM 2544 C CA . ALA A 1 319 ? 25.641 28.578 3.484 1 84.94 319 ALA A CA 1
ATOM 2545 C C . ALA A 1 319 ? 25.375 27.281 4.262 1 84.94 319 ALA A C 1
ATOM 2547 O O . ALA A 1 319 ? 25.516 27.25 5.484 1 84.94 319 ALA A O 1
ATOM 2548 N N . ALA A 1 320 ? 25.078 26.25 3.469 1 90.81 320 ALA A N 1
ATOM 2549 C CA . ALA A 1 320 ? 24.703 25.016 4.145 1 90.81 320 ALA A CA 1
ATOM 2550 C C . ALA A 1 320 ? 25.938 24.297 4.711 1 90.81 320 ALA A C 1
ATOM 2552 O O . ALA A 1 320 ? 27 24.297 4.082 1 90.81 320 ALA A O 1
ATOM 2553 N N . GLU A 1 321 ? 25.781 23.812 5.867 1 94.75 321 GLU A N 1
ATOM 2554 C CA . GLU A 1 321 ? 26.797 22.922 6.422 1 94.75 321 GLU A CA 1
ATOM 2555 C C . GLU A 1 321 ? 26.75 21.547 5.754 1 94.75 321 GLU A C 1
ATOM 2557 O O . GLU A 1 321 ? 25.672 20.984 5.555 1 94.75 321 GLU A O 1
ATOM 2562 N N . ILE A 1 322 ? 27.938 21.109 5.387 1 95.94 322 ILE A N 1
ATOM 2563 C CA . ILE A 1 322 ? 28 19.781 4.777 1 95.94 322 ILE A CA 1
ATOM 2564 C C . ILE A 1 322 ? 28.469 18.766 5.812 1 95.94 322 ILE A C 1
ATOM 2566 O O . ILE A 1 322 ? 29.547 18.906 6.391 1 95.94 322 ILE A O 1
ATOM 2570 N N . ILE A 1 323 ? 27.656 17.797 6.078 1 96.88 323 ILE A N 1
ATOM 2571 C CA . ILE A 1 323 ? 28.016 16.703 6.984 1 96.88 323 ILE A CA 1
ATOM 2572 C C . ILE A 1 323 ? 28.297 15.438 6.18 1 96.88 323 ILE A C 1
ATOM 2574 O O . ILE A 1 323 ? 27.438 14.961 5.434 1 96.88 323 ILE A O 1
ATOM 2578 N N . HIS A 1 324 ? 29.484 14.906 6.402 1 96.81 324 HIS A N 1
ATOM 2579 C CA . HIS A 1 324 ? 29.875 13.703 5.68 1 96.81 324 HIS A CA 1
ATOM 2580 C C . HIS A 1 324 ? 29.562 12.453 6.496 1 96.81 324 HIS A C 1
ATOM 2582 O O . HIS A 1 324 ? 29.922 12.359 7.672 1 96.81 324 HIS A O 1
ATOM 2588 N N . ILE A 1 325 ? 28.812 11.57 5.918 1 96 325 ILE A N 1
ATOM 2589 C CA . ILE A 1 325 ? 28.578 10.234 6.465 1 96 325 ILE A CA 1
ATOM 2590 C C . ILE A 1 325 ? 29.125 9.18 5.504 1 96 325 ILE A C 1
ATOM 2592 O O . ILE A 1 325 ? 28.719 9.133 4.34 1 96 325 ILE A O 1
ATOM 2596 N N . ASP A 1 326 ? 29.922 8.312 6 1 93.5 326 ASP A N 1
ATOM 2597 C CA . ASP A 1 326 ? 30.547 7.289 5.16 1 93.5 326 ASP A CA 1
ATOM 2598 C C . ASP A 1 326 ? 29.594 6.117 4.934 1 93.5 326 ASP A C 1
ATOM 2600 O O . ASP A 1 326 ? 28.781 5.797 5.797 1 93.5 326 ASP A O 1
ATOM 2604 N N . ILE A 1 327 ? 29.797 5.551 3.738 1 90.75 327 ILE A N 1
ATOM 2605 C CA . ILE A 1 327 ? 29.094 4.293 3.473 1 90.75 327 ILE A CA 1
ATOM 2606 C C . ILE A 1 327 ? 29.688 3.188 4.352 1 90.75 327 ILE A C 1
ATOM 2608 O O . ILE A 1 327 ? 30.906 3.053 4.461 1 90.75 327 ILE A O 1
ATOM 2612 N N . GLN A 1 328 ? 28.859 2.445 4.957 1 87.5 328 GLN A N 1
ATOM 2613 C CA . GLN A 1 328 ? 29.312 1.329 5.777 1 87.5 328 GLN A CA 1
ATOM 2614 C C . GLN A 1 328 ? 29.891 0.217 4.914 1 87.5 328 GLN A C 1
ATOM 2616 O O . GLN A 1 328 ? 29.484 0.029 3.766 1 87.5 328 GLN A O 1
ATOM 2621 N N . PRO A 1 329 ? 30.844 -0.498 5.5 1 86.69 329 PRO A N 1
ATOM 2622 C CA . PRO A 1 329 ? 31.375 -1.646 4.77 1 86.69 329 PRO A CA 1
ATOM 2623 C C . PRO A 1 329 ? 30.312 -2.697 4.453 1 86.69 329 PRO A C 1
ATOM 2625 O O . PRO A 1 329 ? 29.266 -2.732 5.098 1 86.69 329 PRO A O 1
ATOM 2628 N N . LEU A 1 330 ? 30.641 -3.469 3.428 1 89.31 330 LEU A N 1
ATOM 2629 C CA . LEU A 1 330 ? 29.766 -4.582 3.074 1 89.31 330 LEU A CA 1
ATOM 2630 C C . LEU A 1 330 ? 29.531 -5.484 4.277 1 89.31 330 LEU A C 1
ATOM 2632 O O . LEU A 1 330 ? 30.469 -5.84 4.996 1 89.31 330 LEU A O 1
ATOM 2636 N N . PRO A 1 331 ? 28.281 -5.723 4.539 1 90.25 331 PRO A N 1
ATOM 2637 C CA . PRO A 1 331 ? 28.016 -6.66 5.629 1 90.25 331 PRO A CA 1
ATOM 2638 C C . PRO A 1 331 ? 28.5 -8.078 5.32 1 90.25 331 PRO A C 1
ATOM 2640 O O . PRO A 1 331 ? 29.094 -8.312 4.266 1 90.25 331 PRO A O 1
ATOM 2643 N N . GLU A 1 332 ? 28.297 -8.922 6.305 1 92.56 332 GLU A N 1
ATOM 2644 C CA . GLU A 1 332 ? 28.656 -10.32 6.07 1 92.56 332 GLU A CA 1
ATOM 2645 C C . GLU A 1 332 ? 27.891 -10.898 4.891 1 92.56 332 GLU A C 1
ATOM 2647 O O . GLU A 1 332 ? 26.672 -10.711 4.785 1 92.56 332 GLU A O 1
ATOM 2652 N N . VAL A 1 333 ? 28.672 -11.523 3.951 1 93.88 333 VAL A N 1
ATOM 2653 C CA . VAL A 1 333 ? 28.062 -12.07 2.742 1 93.88 333 VAL A CA 1
ATOM 2654 C C . VAL A 1 333 ? 28.422 -13.547 2.607 1 93.88 333 VAL A C 1
ATOM 2656 O O . VAL A 1 333 ? 29.469 -13.992 3.092 1 93.88 333 VAL A O 1
ATOM 2659 N N . GLU A 1 334 ? 27.531 -14.305 2.152 1 94 334 GLU A N 1
ATOM 2660 C CA . GLU A 1 334 ? 27.812 -15.648 1.658 1 94 334 GLU A CA 1
ATOM 2661 C C . GLU A 1 334 ? 28.281 -15.617 0.209 1 94 334 GLU A C 1
ATOM 2663 O O . GLU A 1 334 ? 27.609 -15.055 -0.659 1 94 334 GLU A O 1
ATOM 2668 N N . ILE A 1 335 ? 29.469 -16.25 0 1 93.19 335 ILE A N 1
ATOM 2669 C CA . ILE A 1 335 ? 30.094 -16.156 -1.315 1 93.19 335 ILE A CA 1
ATOM 2670 C C . ILE A 1 335 ? 30.141 -17.531 -1.974 1 93.19 335 ILE A C 1
ATOM 2672 O O . ILE A 1 335 ? 30.547 -18.516 -1.352 1 93.19 335 ILE A O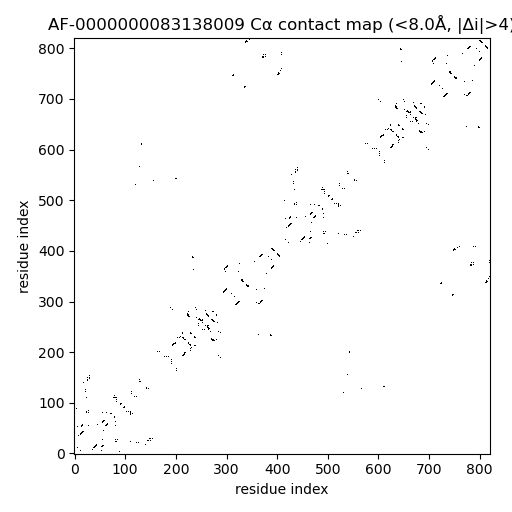 1
ATOM 2676 N N . GLN A 1 336 ? 29.609 -17.625 -3.08 1 92.19 336 GLN A N 1
ATOM 2677 C CA . GLN A 1 336 ? 29.75 -18.766 -3.979 1 92.19 336 GLN A CA 1
ATOM 2678 C C . GLN A 1 336 ? 30.438 -18.359 -5.281 1 92.19 336 GLN A C 1
ATOM 2680 O O . GLN A 1 336 ? 29.766 -17.953 -6.238 1 92.19 336 GLN A O 1
ATOM 2685 N N . GLY A 1 337 ? 31.828 -18.531 -5.305 1 90.5 337 GLY A N 1
ATOM 2686 C CA . GLY A 1 337 ? 32.594 -18 -6.426 1 90.5 337 GLY A CA 1
ATOM 2687 C C . GLY A 1 337 ? 32.625 -16.484 -6.441 1 90.5 337 GLY A C 1
ATOM 2688 O O . GLY A 1 337 ? 33.156 -15.859 -5.512 1 90.5 337 GLY A O 1
ATOM 2689 N N . ILE A 1 338 ? 31.984 -15.914 -7.457 1 92.81 338 ILE A N 1
ATOM 2690 C CA . ILE A 1 338 ? 31.969 -14.461 -7.559 1 92.81 338 ILE A CA 1
ATOM 2691 C C . ILE A 1 338 ? 30.609 -13.922 -7.129 1 92.81 338 ILE A C 1
ATOM 2693 O O . ILE A 1 338 ? 30.406 -12.703 -7.055 1 92.81 338 ILE A O 1
ATOM 2697 N N . TYR A 1 339 ? 29.734 -14.852 -6.875 1 93.75 339 TYR A N 1
ATOM 2698 C CA . TYR A 1 339 ? 28.391 -14.484 -6.465 1 93.75 339 TYR A CA 1
ATOM 2699 C C . TYR A 1 339 ? 28.328 -14.258 -4.957 1 93.75 339 TYR A C 1
ATOM 2701 O O . TYR A 1 339 ? 28.781 -15.094 -4.176 1 93.75 339 TYR A O 1
ATOM 2709 N N . ALA A 1 340 ? 27.766 -13.125 -4.562 1 94.06 340 ALA A N 1
ATOM 2710 C CA . ALA A 1 340 ? 27.672 -12.812 -3.141 1 94.06 340 ALA A CA 1
ATOM 2711 C C . ALA A 1 340 ? 26.234 -12.453 -2.762 1 94.06 340 ALA A C 1
ATOM 2713 O O . ALA A 1 340 ? 25.516 -11.836 -3.545 1 94.06 340 ALA A O 1
ATOM 2714 N N . GLU A 1 341 ? 25.828 -12.922 -1.569 1 93.56 341 GLU A N 1
ATOM 2715 C CA . GLU A 1 341 ? 24.547 -12.562 -0.958 1 93.56 341 GLU A CA 1
ATOM 2716 C C . GLU A 1 341 ? 24.734 -12.164 0.503 1 93.56 341 GLU A C 1
ATOM 2718 O O . GLU A 1 341 ? 25.516 -12.781 1.228 1 93.56 341 GLU A O 1
ATOM 2723 N N . VAL A 1 342 ? 23.969 -11.141 0.854 1 93.25 342 VAL A N 1
ATOM 2724 C CA . VAL A 1 342 ? 24.047 -10.719 2.248 1 93.25 342 VAL A CA 1
ATOM 2725 C C . VAL A 1 342 ? 23.562 -11.852 3.154 1 93.25 342 VAL A C 1
ATOM 2727 O O . VAL A 1 342 ? 22.516 -12.453 2.895 1 93.25 342 VAL A O 1
ATOM 2730 N N . SER A 1 343 ? 24.297 -12.109 4.227 1 93.12 343 SER A N 1
ATOM 2731 C CA . SER A 1 343 ? 24 -13.219 5.125 1 93.12 343 SER A CA 1
ATOM 2732 C C . SER A 1 343 ? 22.891 -12.867 6.098 1 93.12 343 SER A C 1
ATOM 2734 O O . SER A 1 343 ? 22.219 -13.758 6.641 1 93.12 343 SER A O 1
ATOM 2736 N N . MET A 1 344 ? 22.656 -11.602 6.277 1 89 344 MET A N 1
ATOM 2737 C CA . MET A 1 344 ? 21.656 -11.133 7.234 1 89 344 MET A CA 1
ATOM 2738 C C . MET A 1 344 ? 20.25 -11.547 6.797 1 89 344 MET A C 1
ATOM 2740 O O . MET A 1 344 ? 19.953 -11.562 5.602 1 89 344 MET A O 1
ATOM 2744 N N . GLU A 1 345 ? 19.453 -11.867 7.824 1 86.81 345 GLU A N 1
ATOM 2745 C CA . GLU A 1 345 ? 18.031 -12.078 7.559 1 86.81 345 GLU A CA 1
ATOM 2746 C C . GLU A 1 345 ? 17.344 -10.781 7.145 1 86.81 345 GLU A C 1
ATOM 2748 O O . GLU A 1 345 ? 17.844 -9.688 7.426 1 86.81 345 GLU A O 1
ATOM 2753 N N . LYS A 1 346 ? 16.281 -10.938 6.535 1 84.12 346 LYS A N 1
ATOM 2754 C CA . LYS A 1 346 ? 15.531 -9.812 6 1 84.12 346 LYS A CA 1
ATOM 2755 C C . LYS A 1 346 ? 15.273 -8.758 7.074 1 84.12 346 LYS A C 1
ATOM 2757 O O . LYS A 1 346 ? 15.477 -7.566 6.844 1 84.12 346 LYS A O 1
ATOM 2762 N N . GLN A 1 347 ? 14.883 -9.188 8.281 1 80.06 347 GLN A N 1
ATOM 2763 C CA . GLN A 1 347 ? 14.547 -8.258 9.352 1 80.06 347 GLN A CA 1
ATOM 2764 C C . GLN A 1 347 ? 15.797 -7.52 9.844 1 80.06 347 GLN A C 1
ATOM 2766 O O . GLN A 1 347 ? 15.734 -6.332 10.164 1 80.06 347 GLN A O 1
ATOM 2771 N N . GLU A 1 348 ? 16.844 -8.234 9.867 1 85.19 348 GLU A N 1
ATOM 2772 C CA . GLU A 1 348 ? 18.109 -7.629 10.281 1 85.19 348 GLU A CA 1
ATOM 2773 C C . GLU A 1 348 ? 18.594 -6.613 9.242 1 85.19 348 GLU A C 1
ATOM 2775 O O . GLU A 1 348 ? 19.109 -5.555 9.602 1 85.19 348 GLU A O 1
ATOM 2780 N N . TRP A 1 349 ? 18.438 -6.945 8.031 1 89.62 349 TRP A N 1
ATOM 2781 C CA . TRP A 1 349 ? 18.812 -6.039 6.949 1 89.62 349 TRP A CA 1
ATOM 2782 C C . TRP A 1 349 ? 18 -4.75 7.023 1 89.62 349 TRP A C 1
ATOM 2784 O O . TRP A 1 349 ? 18.578 -3.652 6.969 1 89.62 349 TRP A O 1
ATOM 2794 N N . LYS A 1 350 ? 16.766 -4.859 7.262 1 86.12 350 LYS A N 1
ATOM 2795 C CA . LYS A 1 350 ? 15.891 -3.697 7.375 1 86.12 350 LYS A CA 1
ATOM 2796 C C . LYS A 1 350 ? 16.281 -2.82 8.562 1 86.12 350 LYS A C 1
ATOM 2798 O O . LYS A 1 350 ? 16.281 -1.592 8.461 1 86.12 350 LYS A O 1
ATOM 2803 N N . ALA A 1 351 ? 16.609 -3.486 9.617 1 85.31 351 ALA A N 1
ATOM 2804 C CA . ALA A 1 351 ? 17.016 -2.76 10.812 1 85.31 351 ALA A CA 1
ATOM 2805 C C . ALA A 1 351 ? 18.312 -1.988 10.562 1 85.31 351 ALA A C 1
ATOM 2807 O O . ALA A 1 351 ? 18.469 -0.856 11.031 1 85.31 351 ALA A O 1
ATOM 2808 N N . ARG A 1 352 ? 19.203 -2.594 9.875 1 90.19 352 ARG A N 1
ATOM 2809 C CA . ARG A 1 352 ? 20.469 -1.948 9.523 1 90.19 352 ARG A CA 1
ATOM 2810 C C . ARG A 1 352 ? 20.234 -0.692 8.695 1 90.19 352 ARG A C 1
ATOM 2812 O O . ARG A 1 352 ? 20.812 0.356 8.961 1 90.19 352 ARG A O 1
ATOM 2819 N N . ILE A 1 353 ? 19.391 -0.771 7.684 1 91.31 353 ILE A N 1
ATOM 2820 C CA . ILE A 1 353 ? 19.062 0.359 6.82 1 91.31 353 ILE A CA 1
ATOM 2821 C C . ILE A 1 353 ? 18.406 1.464 7.637 1 91.31 353 ILE A C 1
ATOM 2823 O O . ILE A 1 353 ? 18.75 2.639 7.508 1 91.31 353 ILE A O 1
ATOM 2827 N N . LYS A 1 354 ? 17.5 1.075 8.492 1 88.19 354 LYS A N 1
ATOM 2828 C CA . LYS A 1 354 ? 16.797 2.027 9.336 1 88.19 354 LYS A CA 1
ATOM 2829 C C . LYS A 1 354 ? 17.766 2.811 10.219 1 88.19 354 LYS A C 1
ATOM 2831 O O . LYS A 1 354 ? 17.609 4.023 10.383 1 88.19 354 LYS A O 1
ATOM 2836 N N . GLU A 1 355 ? 18.688 2.127 10.719 1 90.56 355 GLU A N 1
ATOM 2837 C CA . GLU A 1 355 ? 19.688 2.773 11.578 1 90.56 355 GLU A CA 1
ATOM 2838 C C . GLU A 1 355 ? 20.516 3.777 10.789 1 90.56 355 GLU A C 1
ATOM 2840 O O . GLU A 1 355 ? 20.812 4.867 11.281 1 90.56 355 GLU A O 1
ATOM 2845 N N . GLN A 1 356 ? 20.875 3.43 9.641 1 93.31 356 GLN A N 1
ATOM 2846 C CA . GLN A 1 356 ? 21.656 4.336 8.797 1 93.31 356 GLN A CA 1
ATOM 2847 C C . GLN A 1 356 ? 20.844 5.566 8.414 1 93.31 356 GLN A C 1
ATOM 2849 O O . GLN A 1 356 ? 21.359 6.688 8.43 1 93.31 356 GLN A O 1
ATOM 2854 N N . VAL A 1 357 ? 19.609 5.363 8.094 1 93.75 357 VAL A N 1
ATOM 2855 C CA . VAL A 1 357 ? 18.734 6.473 7.73 1 93.75 357 VAL A CA 1
ATOM 2856 C C . VAL A 1 357 ? 18.531 7.383 8.938 1 93.75 357 VAL A C 1
ATOM 2858 O O . VAL A 1 357 ? 18.547 8.609 8.805 1 93.75 357 VAL A O 1
ATOM 2861 N N . LYS A 1 358 ? 18.422 6.773 10.094 1 91.94 358 LYS A N 1
ATOM 2862 C CA . LYS A 1 358 ? 18.281 7.539 11.328 1 91.94 358 LYS A CA 1
ATOM 2863 C C . LYS A 1 358 ? 19.5 8.43 11.555 1 91.94 358 LYS A C 1
ATOM 2865 O O . LYS A 1 358 ? 19.359 9.586 11.969 1 91.94 358 LYS A O 1
ATOM 2870 N N . GLN A 1 359 ? 20.578 7.918 11.258 1 94.69 359 GLN A N 1
ATOM 2871 C CA . GLN A 1 359 ? 21.828 8.68 11.406 1 94.69 359 GLN A CA 1
ATOM 2872 C C . GLN A 1 359 ? 21.844 9.883 10.469 1 94.69 359 GLN A C 1
ATOM 2874 O O . GLN A 1 359 ? 22.297 10.969 10.852 1 94.69 359 GLN A O 1
ATOM 2879 N N . ILE A 1 360 ? 21.328 9.68 9.328 1 95.69 360 ILE A N 1
ATOM 2880 C CA . ILE A 1 360 ? 21.281 10.758 8.344 1 95.69 360 ILE A CA 1
ATOM 2881 C C . ILE A 1 360 ? 20.266 11.805 8.781 1 95.69 360 ILE A C 1
ATOM 2883 O O . ILE A 1 360 ? 20.562 13 8.805 1 95.69 360 ILE A O 1
ATOM 2887 N N . LEU A 1 361 ? 19.156 11.359 9.242 1 92.5 361 LEU A N 1
ATOM 2888 C CA . LEU A 1 361 ? 18.016 12.234 9.516 1 92.5 361 LEU A CA 1
ATOM 2889 C C . LEU A 1 361 ? 18.219 12.984 10.828 1 92.5 361 LEU A C 1
ATOM 2891 O O . LEU A 1 361 ? 17.531 13.984 11.078 1 92.5 361 LEU A O 1
ATOM 2895 N N . ARG A 1 362 ? 19.156 12.508 11.633 1 91.75 362 ARG A N 1
ATOM 2896 C CA . ARG A 1 362 ? 19.453 13.195 12.883 1 91.75 362 ARG A CA 1
ATOM 2897 C C . ARG A 1 362 ? 19.922 14.617 12.633 1 91.75 362 ARG A C 1
ATOM 2899 O O . ARG A 1 362 ? 19.719 15.508 13.469 1 91.75 362 ARG A O 1
ATOM 2906 N N . TYR A 1 363 ? 20.391 14.875 11.461 1 93 363 TYR A N 1
ATOM 2907 C CA . TYR A 1 363 ? 20.938 16.188 11.133 1 93 363 TYR A CA 1
ATOM 2908 C C . TYR A 1 363 ? 19.875 17.062 10.461 1 93 363 TYR A C 1
ATOM 2910 O O . TYR A 1 363 ? 20.156 18.219 10.117 1 93 363 TYR A O 1
ATOM 2918 N N . LYS A 1 364 ? 18.688 16.547 10.164 1 89.31 364 LYS A N 1
ATOM 2919 C CA . LYS A 1 364 ? 17.578 17.266 9.555 1 89.31 364 LYS A CA 1
ATOM 2920 C C . LYS A 1 364 ? 18.016 17.938 8.258 1 89.31 364 LYS A C 1
ATOM 2922 O O . LYS A 1 364 ? 17.812 19.141 8.086 1 89.31 364 LYS A O 1
ATOM 2927 N N . PRO A 1 365 ? 18.578 17.094 7.383 1 94 365 PRO A N 1
ATOM 2928 C CA . PRO A 1 365 ? 19.141 17.688 6.168 1 94 365 PRO A CA 1
ATOM 2929 C C . PRO A 1 365 ? 18.062 18.25 5.238 1 94 365 PRO A C 1
ATOM 2931 O O . PRO A 1 365 ? 16.969 17.688 5.152 1 94 365 PRO A O 1
ATOM 2934 N N . GLU A 1 366 ? 18.422 19.328 4.543 1 91.31 366 GLU A N 1
ATOM 2935 C CA . GLU A 1 366 ? 17.578 19.859 3.477 1 91.31 366 GLU A CA 1
ATOM 2936 C C . GLU A 1 366 ? 17.609 18.953 2.248 1 91.31 366 GLU A C 1
ATOM 2938 O O . GLU A 1 366 ? 16.641 18.891 1.489 1 91.31 366 GLU A O 1
ATOM 2943 N N . ALA A 1 367 ? 18.719 18.328 2.059 1 92.88 367 ALA A N 1
ATOM 2944 C CA . ALA A 1 367 ? 18.938 17.359 0.981 1 92.88 367 ALA A CA 1
ATOM 2945 C C . ALA A 1 367 ? 20.078 16.406 1.325 1 92.88 367 ALA A C 1
ATOM 2947 O O . ALA A 1 367 ? 20.859 16.672 2.238 1 92.88 367 ALA A O 1
ATOM 2948 N N . VAL A 1 368 ? 20.062 15.328 0.668 1 95.56 368 VAL A N 1
ATOM 2949 C CA . VAL A 1 368 ? 21.141 14.359 0.839 1 95.56 368 VAL A CA 1
ATOM 2950 C C . VAL A 1 368 ? 21.828 14.109 -0.5 1 95.56 368 VAL A C 1
ATOM 2952 O O . VAL A 1 368 ? 21.172 13.812 -1.499 1 95.56 368 VAL A O 1
ATOM 2955 N N . PHE A 1 369 ? 23.125 14.375 -0.518 1 96.44 369 PHE A N 1
ATOM 2956 C CA . PHE A 1 369 ? 23.953 14 -1.658 1 96.44 369 PHE A CA 1
ATOM 2957 C C . PHE A 1 369 ? 24.484 12.586 -1.492 1 96.44 369 PHE A C 1
ATOM 2959 O O . PHE A 1 369 ? 25.047 12.25 -0.444 1 96.44 369 PHE A O 1
ATOM 2966 N N . VAL A 1 370 ? 24.266 11.781 -2.504 1 95.31 370 VAL A N 1
ATOM 2967 C CA . VAL A 1 370 ? 24.672 10.383 -2.398 1 95.31 370 VAL A CA 1
ATOM 2968 C C . VAL A 1 370 ? 25.75 10.086 -3.439 1 95.31 370 VAL A C 1
ATOM 2970 O O . VAL A 1 370 ? 25.578 10.398 -4.621 1 95.31 370 VAL A O 1
ATOM 2973 N N . GLY A 1 371 ? 26.828 9.523 -2.941 1 90.88 371 GLY A N 1
ATOM 2974 C CA . GLY A 1 371 ? 27.906 9.102 -3.832 1 90.88 371 GLY A CA 1
ATOM 2975 C C . GLY A 1 371 ? 27.547 7.859 -4.637 1 90.88 371 GLY A C 1
ATOM 2976 O O . GLY A 1 371 ? 26.516 7.238 -4.41 1 90.88 371 GLY A O 1
ATOM 2977 N N . GLU A 1 372 ? 28.469 7.516 -5.57 1 85.88 372 GLU A N 1
ATOM 2978 C CA . GLU A 1 372 ? 28.234 6.402 -6.484 1 85.88 372 GLU A CA 1
ATOM 2979 C C . GLU A 1 372 ? 28.531 5.066 -5.824 1 85.88 372 GLU A C 1
ATOM 2981 O O . GLU A 1 372 ? 29.703 4.676 -5.715 1 85.88 372 GLU A O 1
ATOM 2986 N N . ASN A 1 373 ? 27.641 4.332 -5.344 1 88.44 373 ASN A N 1
ATOM 2987 C CA . ASN A 1 373 ? 27.625 2.973 -4.812 1 88.44 373 ASN A CA 1
ATOM 2988 C C . ASN A 1 373 ? 26.219 2.396 -4.781 1 88.44 373 ASN A C 1
ATOM 2990 O O . ASN A 1 373 ? 25.484 2.586 -3.809 1 88.44 373 ASN A O 1
ATOM 2994 N N . LEU A 1 374 ? 25.953 1.748 -5.746 1 90.62 374 LEU A N 1
ATOM 2995 C CA . LEU A 1 374 ? 24.562 1.336 -5.949 1 90.62 374 LEU A CA 1
ATOM 2996 C C . LEU A 1 374 ? 24.109 0.403 -4.832 1 90.62 374 LEU A C 1
ATOM 2998 O O . LEU A 1 374 ? 23 0.546 -4.312 1 90.62 374 LEU A O 1
ATOM 3002 N N . PHE A 1 375 ? 24.969 -0.484 -4.402 1 91.94 375 PHE A N 1
ATOM 3003 C CA . PHE A 1 375 ? 24.578 -1.457 -3.389 1 91.94 375 PHE A CA 1
ATOM 3004 C C . PHE A 1 375 ? 24.234 -0.765 -2.074 1 91.94 375 PHE A C 1
ATOM 3006 O O . PHE A 1 375 ? 23.188 -1.027 -1.481 1 91.94 375 PHE A O 1
ATOM 3013 N N . ALA A 1 376 ? 25.078 0.141 -1.715 1 91.94 376 ALA A N 1
ATOM 3014 C CA . ALA A 1 376 ? 24.906 0.805 -0.426 1 91.94 376 ALA A CA 1
ATOM 3015 C C . ALA A 1 376 ? 23.844 1.907 -0.513 1 91.94 376 ALA A C 1
ATOM 3017 O O . ALA A 1 376 ? 23.109 2.146 0.445 1 91.94 376 ALA A O 1
ATOM 3018 N N . ALA A 1 377 ? 23.781 2.494 -1.654 1 92.25 377 ALA A N 1
ATOM 3019 C CA . ALA A 1 377 ? 22.984 3.715 -1.787 1 92.25 377 ALA A CA 1
ATOM 3020 C C . ALA A 1 377 ? 21.516 3.389 -2.055 1 92.25 377 ALA A C 1
ATOM 3022 O O . ALA A 1 377 ? 20.625 4.113 -1.611 1 92.25 377 ALA A O 1
ATOM 3023 N N . TYR A 1 378 ? 21.266 2.355 -2.707 1 92.88 378 TYR A N 1
ATOM 3024 C CA . TYR A 1 378 ? 19.906 2.082 -3.182 1 92.88 378 TYR A CA 1
ATOM 3025 C C . TYR A 1 378 ? 18.922 2.051 -2.023 1 92.88 378 TYR A C 1
ATOM 3027 O O . TYR A 1 378 ? 17.938 2.797 -2.018 1 92.88 378 TYR A O 1
ATOM 3035 N N . PRO A 1 379 ? 19.219 1.228 -1.001 1 93.12 379 PRO A N 1
ATOM 3036 C CA . PRO A 1 379 ? 18.219 1.159 0.074 1 93.12 379 PRO A CA 1
ATOM 3037 C C . PRO A 1 379 ? 18.078 2.479 0.829 1 93.12 379 PRO A C 1
ATOM 3039 O O . PRO A 1 379 ? 16.984 2.803 1.308 1 93.12 379 PRO A O 1
ATOM 3042 N N . ILE A 1 380 ? 19.141 3.23 0.871 1 93.69 380 ILE A N 1
ATOM 3043 C CA . ILE A 1 380 ? 19.125 4.5 1.589 1 93.69 380 ILE A CA 1
ATOM 3044 C C . ILE A 1 380 ? 18.328 5.535 0.792 1 93.69 380 ILE A C 1
ATOM 3046 O O . ILE A 1 380 ? 17.469 6.23 1.346 1 93.69 380 ILE A O 1
ATOM 3050 N N . VAL A 1 381 ? 18.594 5.59 -0.493 1 93.25 381 VAL A N 1
ATOM 3051 C CA . VAL A 1 381 ? 17.859 6.508 -1.369 1 93.25 381 VAL A CA 1
ATOM 3052 C C . VAL A 1 381 ? 16.375 6.191 -1.33 1 93.25 381 VAL A C 1
ATOM 3054 O O . VAL A 1 381 ? 15.547 7.098 -1.217 1 93.25 381 VAL A O 1
ATOM 3057 N N . HIS A 1 382 ? 16.094 4.953 -1.327 1 92.06 382 HIS A N 1
ATOM 3058 C CA . HIS A 1 382 ? 14.703 4.523 -1.285 1 92.06 382 HIS A CA 1
ATOM 3059 C C . HIS A 1 382 ? 14.016 5 -0.01 1 92.06 382 HIS A C 1
ATOM 3061 O O . HIS A 1 382 ? 12.922 5.562 -0.062 1 92.06 382 HIS A O 1
ATOM 3067 N N . ALA A 1 383 ? 14.68 4.824 1.059 1 90.19 383 ALA A N 1
ATOM 3068 C CA . ALA A 1 383 ? 14.125 5.215 2.352 1 90.19 383 ALA A CA 1
ATOM 3069 C C . ALA A 1 383 ? 13.969 6.73 2.445 1 90.19 383 ALA A C 1
ATOM 3071 O O . ALA A 1 383 ? 12.969 7.23 2.967 1 90.19 383 ALA A O 1
ATOM 3072 N N . LEU A 1 384 ? 14.914 7.441 1.952 1 91.44 384 LEU A N 1
ATOM 3073 C CA . LEU A 1 384 ? 14.891 8.898 2.006 1 91.44 384 LEU A CA 1
ATOM 3074 C C . LEU A 1 384 ? 13.773 9.461 1.131 1 91.44 384 LEU A C 1
ATOM 3076 O O . LEU A 1 384 ? 13.062 10.383 1.534 1 91.44 384 LEU A O 1
ATOM 3080 N N . ARG A 1 385 ? 13.617 8.836 0.046 1 89.62 385 ARG A N 1
ATOM 3081 C CA . ARG A 1 385 ? 12.57 9.289 -0.867 1 89.62 385 ARG A CA 1
ATOM 3082 C C . ARG A 1 385 ? 11.188 9.047 -0.279 1 89.62 385 ARG A C 1
ATOM 3084 O O . ARG A 1 385 ? 10.281 9.867 -0.448 1 89.62 385 ARG A O 1
ATOM 3091 N N . LYS A 1 386 ? 11.055 8.016 0.388 1 83.19 386 LYS A N 1
ATOM 3092 C CA . LYS A 1 386 ? 9.789 7.719 1.062 1 83.19 386 LYS A CA 1
ATOM 3093 C C . LYS A 1 386 ? 9.461 8.789 2.1 1 83.19 386 LYS A C 1
ATOM 3095 O O . LYS A 1 386 ? 8.289 9.031 2.395 1 83.19 386 LYS A O 1
ATOM 3100 N N . LYS A 1 387 ? 10.445 9.422 2.564 1 83 387 LYS A N 1
ATOM 3101 C CA . LYS A 1 387 ? 10.273 10.469 3.568 1 83 387 LYS A CA 1
ATOM 3102 C C . LYS A 1 387 ? 10.312 11.852 2.93 1 83 387 LYS A C 1
ATOM 3104 O O . LYS A 1 387 ? 10.391 12.859 3.631 1 83 387 LYS A O 1
ATOM 3109 N N . HIS A 1 388 ? 10.367 11.906 1.607 1 83.38 388 HIS A N 1
ATOM 3110 C CA . HIS A 1 388 ? 10.297 13.125 0.806 1 83.38 388 HIS A CA 1
ATOM 3111 C C . HIS A 1 388 ? 11.531 14 1.023 1 83.38 388 HIS A C 1
ATOM 3113 O O . HIS A 1 388 ? 11.438 15.227 0.98 1 83.38 388 HIS A O 1
ATOM 3119 N N . ILE A 1 389 ? 12.602 13.32 1.333 1 89.75 389 ILE A N 1
ATOM 3120 C CA . ILE A 1 389 ? 13.875 14.031 1.409 1 89.75 389 ILE A CA 1
ATOM 3121 C C . ILE A 1 389 ? 14.523 14.078 0.027 1 89.75 389 ILE A C 1
ATOM 3123 O O . ILE A 1 389 ? 14.734 13.039 -0.606 1 89.75 389 ILE A O 1
ATOM 3127 N N . PRO A 1 390 ? 14.836 15.227 -0.427 1 91.25 390 PRO A N 1
ATOM 3128 C CA . PRO A 1 390 ? 15.492 15.305 -1.733 1 91.25 390 PRO A CA 1
ATOM 3129 C C . PRO A 1 390 ? 16.844 14.609 -1.758 1 91.25 390 PRO A C 1
ATOM 3131 O O . PRO A 1 390 ? 17.656 14.773 -0.835 1 91.25 390 PRO A O 1
ATOM 3134 N N . VAL A 1 391 ? 17.031 13.875 -2.746 1 94.88 391 VAL A N 1
ATOM 3135 C CA . VAL A 1 391 ? 18.297 13.172 -2.926 1 94.88 391 VAL A CA 1
ATOM 3136 C C . VAL A 1 391 ? 18.984 13.656 -4.199 1 94.88 391 VAL A C 1
ATOM 3138 O O . VAL A 1 391 ? 18.375 13.688 -5.27 1 94.88 391 VAL A O 1
ATOM 3141 N N . LEU A 1 392 ? 20.219 14.055 -4.043 1 95.56 392 LEU A N 1
ATOM 3142 C CA . LEU A 1 392 ? 21.047 14.523 -5.148 1 95.56 392 LEU A CA 1
ATOM 3143 C C . LEU A 1 392 ? 22.141 13.516 -5.477 1 95.56 392 LEU A C 1
ATOM 3145 O O . LEU A 1 392 ? 22.75 12.922 -4.574 1 95.56 392 LEU A O 1
ATOM 3149 N N . VAL A 1 393 ? 22.344 13.344 -6.738 1 95.06 393 VAL A N 1
ATOM 3150 C CA . VAL A 1 393 ? 23.406 12.461 -7.191 1 95.06 393 VAL A CA 1
ATOM 3151 C C . VAL A 1 393 ? 24.234 13.148 -8.273 1 95.06 393 VAL A C 1
ATOM 3153 O O . VAL A 1 393 ? 23.766 14.109 -8.898 1 95.06 393 VAL A O 1
ATOM 3156 N N . PRO A 1 394 ? 25.516 12.719 -8.414 1 93.25 394 PRO A N 1
ATOM 3157 C CA . PRO A 1 394 ? 26.344 13.312 -9.469 1 93.25 394 PRO A CA 1
ATOM 3158 C C . PRO A 1 394 ? 25.844 12.977 -10.875 1 93.25 394 PRO A C 1
ATOM 3160 O O . PRO A 1 394 ? 25.344 11.875 -11.109 1 93.25 394 PRO A O 1
ATOM 3163 N N . ALA A 1 395 ? 25.906 13.914 -11.727 1 91.81 395 ALA A N 1
ATOM 3164 C CA . ALA A 1 395 ? 25.625 13.734 -13.148 1 91.81 395 ALA A CA 1
ATOM 3165 C C . ALA A 1 395 ? 26.531 14.602 -14.008 1 91.81 395 ALA A C 1
ATOM 3167 O O . ALA A 1 395 ? 27.25 15.469 -13.484 1 91.81 395 ALA A O 1
ATOM 3168 N N . GLU A 1 396 ? 26.625 14.188 -15.219 1 89.62 396 GLU A N 1
ATOM 3169 C CA . GLU A 1 396 ? 27.438 14.953 -16.172 1 89.62 396 GLU A CA 1
ATOM 3170 C C . GLU A 1 396 ? 26.672 15.203 -17.469 1 89.62 396 GLU A C 1
ATOM 3172 O O . GLU A 1 396 ? 26.031 14.297 -18 1 89.62 396 GLU A O 1
ATOM 3177 N N . LYS A 1 397 ? 26.594 16.438 -17.812 1 87.88 397 LYS A N 1
ATOM 3178 C CA . LYS A 1 397 ? 25.984 16.828 -19.078 1 87.88 397 LYS A CA 1
ATOM 3179 C C . LYS A 1 397 ? 26.891 17.781 -19.844 1 87.88 397 LYS A C 1
ATOM 3181 O O . LYS A 1 397 ? 27.266 18.844 -19.328 1 87.88 397 LYS A O 1
ATOM 3186 N N . ASP A 1 398 ? 27.281 17.406 -21.141 1 86.56 398 ASP A N 1
ATOM 3187 C CA . ASP A 1 398 ? 28.094 18.234 -22.016 1 86.56 398 ASP A CA 1
ATOM 3188 C C . ASP A 1 398 ? 29.406 18.641 -21.328 1 86.56 398 ASP A C 1
ATOM 3190 O O . ASP A 1 398 ? 29.797 19.797 -21.375 1 86.56 398 ASP A O 1
ATOM 3194 N N . GLY A 1 399 ? 29.953 17.734 -20.531 1 86.69 399 GLY A N 1
ATOM 3195 C CA . GLY A 1 399 ? 31.25 17.953 -19.891 1 86.69 399 GLY A CA 1
ATOM 3196 C C . GLY A 1 399 ? 31.141 18.688 -18.562 1 86.69 399 GLY A C 1
ATOM 3197 O O . GLY A 1 399 ? 32.125 18.891 -17.875 1 86.69 399 GLY A O 1
ATOM 3198 N N . GLN A 1 400 ? 29.984 19.078 -18.188 1 89.25 400 GLN A N 1
ATOM 3199 C CA . GLN A 1 400 ? 29.766 19.797 -16.922 1 89.25 400 GLN A CA 1
ATOM 3200 C C . GLN A 1 400 ? 29.266 18.859 -15.844 1 89.25 400 GLN A C 1
ATOM 3202 O O . GLN A 1 400 ? 28.359 18.047 -16.078 1 89.25 400 GLN A O 1
ATOM 3207 N N . LYS A 1 401 ? 29.922 19.078 -14.617 1 91.38 401 LYS A N 1
ATOM 3208 C CA . LYS A 1 401 ? 29.469 18.312 -13.453 1 91.38 401 LYS A CA 1
ATOM 3209 C C . LYS A 1 401 ? 28.234 18.953 -12.836 1 91.38 401 LYS A C 1
ATOM 3211 O O . LYS A 1 401 ? 28.203 20.172 -12.617 1 91.38 401 LYS A O 1
ATOM 3216 N N . LEU A 1 402 ? 27.203 18.125 -12.703 1 93.75 402 LEU A N 1
ATOM 3217 C CA . LEU A 1 402 ? 25.938 18.578 -12.141 1 93.75 402 LEU A CA 1
ATOM 3218 C C . LEU A 1 402 ? 25.531 17.719 -10.945 1 93.75 402 LEU A C 1
ATOM 3220 O O . LEU A 1 402 ? 26.062 16.625 -10.758 1 93.75 402 LEU A O 1
ATOM 3224 N N . LEU A 1 403 ? 24.781 18.312 -10.141 1 95.06 403 LEU A N 1
ATOM 3225 C CA . LEU A 1 403 ? 24.047 17.578 -9.133 1 95.06 403 LEU A CA 1
ATOM 3226 C C . LEU A 1 403 ? 22.562 17.484 -9.492 1 95.06 403 LEU A C 1
ATOM 3228 O O . LEU A 1 403 ? 21.875 18.5 -9.555 1 95.06 403 LEU A O 1
ATOM 3232 N N . ILE A 1 404 ? 22.172 16.281 -9.75 1 95 404 ILE A N 1
ATOM 3233 C CA . ILE A 1 404 ? 20.812 16.109 -10.25 1 95 404 ILE A CA 1
ATOM 3234 C C . ILE A 1 404 ? 19.938 15.484 -9.172 1 95 404 ILE A C 1
ATOM 3236 O O . ILE A 1 404 ? 20.375 14.57 -8.461 1 95 404 ILE A O 1
ATOM 3240 N N . ARG A 1 405 ? 18.766 16 -9.031 1 94.12 405 ARG A N 1
ATOM 3241 C CA . ARG A 1 405 ? 17.797 15.477 -8.078 1 94.12 405 ARG A CA 1
ATOM 3242 C C . ARG A 1 405 ? 17.109 14.234 -8.625 1 94.12 405 ARG A C 1
ATOM 3244 O O . ARG A 1 405 ? 16.641 14.227 -9.773 1 94.12 405 ARG A O 1
ATOM 3251 N N . ILE A 1 406 ? 17.031 13.172 -7.82 1 92 406 ILE A N 1
ATOM 3252 C CA . ILE A 1 406 ? 16.25 12 -8.219 1 92 406 ILE A CA 1
ATOM 3253 C C . ILE A 1 406 ? 14.766 12.344 -8.219 1 92 406 ILE A C 1
ATOM 3255 O O . ILE A 1 406 ? 14.227 12.797 -7.211 1 92 406 ILE A O 1
ATOM 3259 N N . PRO A 1 407 ? 14.133 12.164 -9.336 1 88.56 407 PRO A N 1
ATOM 3260 C CA . PRO A 1 407 ? 12.727 12.562 -9.43 1 88.56 407 PRO A CA 1
ATOM 3261 C C . PRO A 1 407 ? 11.812 11.727 -8.531 1 88.56 407 PRO A C 1
ATOM 3263 O O . PRO A 1 407 ? 12.141 10.586 -8.203 1 88.56 407 PRO A O 1
ATOM 3266 N N . SER A 1 408 ? 10.656 12.484 -8.211 1 75.56 408 SER A N 1
ATOM 3267 C CA . SER A 1 408 ? 9.609 11.766 -7.492 1 75.56 408 SER A CA 1
ATOM 3268 C C . SER A 1 408 ? 8.906 10.758 -8.398 1 75.56 408 SER A C 1
ATOM 3270 O O . SER A 1 408 ? 8.898 10.914 -9.617 1 75.56 408 SER A O 1
ATOM 3272 N N . GLY A 1 409 ? 8.25 9.766 -7.918 1 62.09 409 GLY A N 1
ATOM 3273 C CA . GLY A 1 409 ? 7.539 8.758 -8.695 1 62.09 409 GLY A CA 1
ATOM 3274 C C . GLY A 1 409 ? 8.43 7.621 -9.148 1 62.09 409 GLY A C 1
ATOM 3275 O O . GLY A 1 409 ? 8.023 6.812 -9.992 1 62.09 409 GLY A O 1
ATOM 3276 N N . SER A 1 410 ? 9.672 7.762 -8.711 1 52.12 410 SER A N 1
ATOM 3277 C CA . SER A 1 410 ? 10.57 6.656 -9.016 1 52.12 410 SER A CA 1
ATOM 3278 C C . SER A 1 410 ? 10.43 5.527 -7.996 1 52.12 410 SER A C 1
ATOM 3280 O O . SER A 1 410 ? 10.055 5.766 -6.844 1 52.12 410 SER A O 1
ATOM 3282 N N . MET B 1 1 ? -5.508 -20.875 30.953 1 56.81 1 MET B N 1
ATOM 3283 C CA . MET B 1 1 ? -6.641 -20.234 30.297 1 56.81 1 MET B CA 1
ATOM 3284 C C . MET B 1 1 ? -6.348 -18.75 30.031 1 56.81 1 MET B C 1
ATOM 3286 O O . MET B 1 1 ? -5.746 -18.078 30.875 1 56.81 1 MET B O 1
ATOM 3290 N N . ASN B 1 2 ? -6.379 -18.266 28.734 1 81.94 2 ASN B N 1
ATOM 3291 C CA . ASN B 1 2 ? -6.129 -16.875 28.359 1 81.94 2 ASN B CA 1
ATOM 3292 C C . ASN B 1 2 ? -7.09 -15.93 29.078 1 81.94 2 ASN B C 1
ATOM 3294 O O . ASN B 1 2 ? -8.297 -15.953 28.828 1 81.94 2 ASN B O 1
ATOM 3298 N N . ASN B 1 3 ? -6.688 -15.32 30.281 1 89.12 3 ASN B N 1
ATOM 3299 C CA . ASN B 1 3 ? -7.477 -14.445 31.141 1 89.12 3 ASN B CA 1
ATOM 3300 C C . ASN B 1 3 ? -8.258 -13.422 30.328 1 89.12 3 ASN B C 1
ATOM 3302 O O . ASN B 1 3 ? -9.43 -13.148 30.625 1 89.12 3 ASN B O 1
ATOM 3306 N N . LEU B 1 4 ? -7.707 -12.961 29.359 1 95.31 4 LEU B N 1
ATOM 3307 C CA . LEU B 1 4 ? -8.375 -11.969 28.516 1 95.31 4 LEU B CA 1
ATOM 3308 C C . LEU B 1 4 ? -9.539 -12.602 27.766 1 95.31 4 LEU B C 1
ATOM 3310 O O . LEU B 1 4 ? -10.625 -12.016 27.688 1 95.31 4 LEU B O 1
ATOM 3314 N N . LEU B 1 5 ? -9.305 -13.766 27.25 1 94.88 5 LEU B N 1
ATOM 3315 C CA . LEU B 1 5 ? -10.344 -14.469 26.516 1 94.88 5 LEU B CA 1
ATOM 3316 C C . LEU B 1 5 ? -11.547 -14.75 27.406 1 94.88 5 LEU B C 1
ATOM 3318 O O . LEU B 1 5 ? -12.695 -14.625 26.969 1 94.88 5 LEU B O 1
ATOM 3322 N N . ASN B 1 6 ? -11.234 -15.102 28.641 1 94.06 6 ASN B N 1
ATOM 3323 C CA . ASN B 1 6 ? -12.305 -15.336 29.609 1 94.06 6 ASN B CA 1
ATOM 3324 C C . ASN B 1 6 ? -13.109 -14.07 29.875 1 94.06 6 ASN B C 1
ATOM 3326 O O . ASN B 1 6 ? -14.344 -14.117 29.953 1 94.06 6 ASN B O 1
ATOM 3330 N N . LYS B 1 7 ? -12.453 -13.008 29.984 1 95.19 7 LYS B N 1
ATOM 3331 C CA . LYS B 1 7 ? -13.125 -11.727 30.203 1 95.19 7 LYS B CA 1
ATOM 3332 C C . LYS B 1 7 ? -14.023 -11.367 29.016 1 95.19 7 LYS B C 1
ATOM 3334 O O . LYS B 1 7 ? -15.133 -10.867 29.203 1 95.19 7 LYS B O 1
ATOM 3339 N N . ILE B 1 8 ? -13.57 -11.648 27.812 1 96.69 8 ILE B N 1
ATOM 3340 C CA . ILE B 1 8 ? -14.273 -11.312 26.594 1 96.69 8 ILE B CA 1
ATOM 3341 C C . ILE B 1 8 ? -15.562 -12.133 26.5 1 96.69 8 ILE B C 1
ATOM 3343 O O . ILE B 1 8 ? -16.594 -11.625 26.047 1 96.69 8 ILE B O 1
ATOM 3347 N N . HIS B 1 9 ? -15.539 -13.312 27.031 1 95.31 9 HIS B N 1
ATOM 3348 C CA . HIS B 1 9 ? -16.656 -14.219 26.844 1 95.31 9 HIS B CA 1
ATOM 3349 C C . HIS B 1 9 ? -17.625 -14.156 28.016 1 95.31 9 HIS B C 1
ATOM 3351 O O . HIS B 1 9 ? -18.641 -14.859 28.031 1 95.31 9 HIS B O 1
ATOM 3357 N N . GLN B 1 10 ? -17.328 -13.328 28.938 1 93.88 10 GLN B N 1
ATOM 3358 C CA . GLN B 1 10 ? -18.25 -13.164 30.062 1 93.88 10 GLN B CA 1
ATOM 3359 C C . GLN B 1 10 ? -19.578 -12.57 29.594 1 93.88 10 GLN B C 1
ATOM 3361 O O . GLN B 1 10 ? -19.625 -11.828 28.609 1 93.88 10 GLN B O 1
ATOM 3366 N N . GLN B 1 11 ? -20.531 -12.969 30.438 1 91.56 11 GLN B N 1
ATOM 3367 C CA . GLN B 1 11 ? -21.828 -12.352 30.188 1 91.56 11 GLN B CA 1
ATOM 3368 C C . GLN B 1 11 ? -21.797 -10.852 30.453 1 91.56 11 GLN B C 1
ATOM 3370 O O . GLN B 1 11 ? -21.219 -10.406 31.453 1 91.56 11 GLN B O 1
ATOM 3375 N N . ASN B 1 12 ? -22.219 -9.969 29.609 1 93.19 12 ASN B N 1
ATOM 3376 C CA . ASN B 1 12 ? -22.25 -8.516 29.719 1 93.19 12 ASN B CA 1
ATOM 3377 C C . ASN B 1 12 ? -20.844 -7.926 29.688 1 93.19 12 ASN B C 1
ATOM 3379 O O . ASN B 1 12 ? -20.547 -6.969 30.406 1 93.19 12 ASN B O 1
ATOM 3383 N N . ALA B 1 13 ? -20 -8.625 28.984 1 96.81 13 ALA B N 1
ATOM 3384 C CA . ALA B 1 13 ? -18.641 -8.117 28.828 1 96.81 13 ALA B CA 1
ATOM 3385 C C . ALA B 1 13 ? -18.641 -6.695 28.281 1 96.81 13 ALA B C 1
ATOM 3387 O O . ALA B 1 13 ? -19.469 -6.359 27.422 1 96.81 13 ALA B O 1
ATOM 3388 N N . THR B 1 14 ? -17.766 -5.875 28.812 1 97.69 14 THR B N 1
ATOM 3389 C CA . THR B 1 14 ? -17.656 -4.484 28.391 1 97.69 14 THR B CA 1
ATOM 3390 C C . THR B 1 14 ? -16.219 -4.125 28.047 1 97.69 14 THR B C 1
ATOM 3392 O O . THR B 1 14 ? -15.281 -4.73 28.578 1 97.69 14 THR B O 1
ATOM 3395 N N . ALA B 1 15 ? -16.094 -3.232 27.156 1 98.25 15 ALA B N 1
ATOM 3396 C CA . ALA B 1 15 ? -14.789 -2.672 26.797 1 98.25 15 ALA B CA 1
ATOM 3397 C C . ALA B 1 15 ? -14.867 -1.156 26.641 1 98.25 15 ALA B C 1
ATOM 3399 O O . ALA B 1 15 ? -15.953 -0.601 26.453 1 98.25 15 ALA B O 1
ATOM 3400 N N . PHE B 1 16 ? -13.695 -0.51 26.828 1 98.38 16 PHE B N 1
ATOM 3401 C CA . PHE B 1 16 ? -13.633 0.947 26.812 1 98.38 16 PHE B CA 1
ATOM 3402 C C . PHE B 1 16 ? -12.438 1.436 26.016 1 98.38 16 PHE B C 1
ATOM 3404 O O . PHE B 1 16 ? -11.344 0.882 26.125 1 98.38 16 PHE B O 1
ATOM 3411 N N . THR B 1 17 ? -12.602 2.383 25.062 1 98.06 17 THR B N 1
ATOM 3412 C CA . THR B 1 17 ? -11.523 3.037 24.328 1 98.06 17 THR B CA 1
ATOM 3413 C C . THR B 1 17 ? -11.773 4.543 24.234 1 98.06 17 THR B C 1
ATOM 3415 O O . THR B 1 17 ? -12.773 5.047 24.766 1 98.06 17 THR B O 1
ATOM 3418 N N . HIS B 1 18 ? -10.898 5.246 23.656 1 95.88 18 HIS B N 1
ATOM 3419 C CA . HIS B 1 18 ? -10.992 6.703 23.656 1 95.88 18 HIS B CA 1
ATOM 3420 C C . HIS B 1 18 ? -12.016 7.199 22.656 1 95.88 18 HIS B C 1
ATOM 3422 O O . HIS B 1 18 ? -12.211 6.574 21.609 1 95.88 18 HIS B O 1
ATOM 3428 N N . SER B 1 19 ? -12.656 8.289 22.922 1 94.25 19 SER B N 1
ATOM 3429 C CA . SER B 1 19 ? -13.547 8.969 21.984 1 94.25 19 SER B CA 1
ATOM 3430 C C . SER B 1 19 ? -12.773 9.906 21.062 1 94.25 19 SER B C 1
ATOM 3432 O O . SER B 1 19 ? -11.547 9.93 21.078 1 94.25 19 SER B O 1
ATOM 3434 N N . GLY B 1 20 ? -13.492 10.539 20.125 1 92.31 20 GLY B N 1
ATOM 3435 C CA . GLY B 1 20 ? -12.828 11.453 19.203 1 92.31 20 GLY B CA 1
ATOM 3436 C C . GLY B 1 20 ? -12.258 10.766 17.984 1 92.31 20 GLY B C 1
ATOM 3437 O O . GLY B 1 20 ? -12.789 9.758 17.516 1 92.31 20 GLY B O 1
ATOM 3438 N N . LYS B 1 21 ? -11.266 11.344 17.453 1 92.62 21 LYS B N 1
ATOM 3439 C CA . LYS B 1 21 ? -10.641 10.805 16.266 1 92.62 21 LYS B CA 1
ATOM 3440 C C . LYS B 1 21 ? -10.094 9.398 16.516 1 92.62 21 LYS B C 1
ATOM 3442 O O . LYS B 1 21 ? -9.5 9.141 17.562 1 92.62 21 LYS B O 1
ATOM 3447 N N . PHE B 1 22 ? -10.352 8.523 15.617 1 97.06 22 PHE B N 1
ATOM 3448 C CA . PHE B 1 22 ? -9.906 7.145 15.789 1 97.06 22 PHE B CA 1
ATOM 3449 C C . PHE B 1 22 ? -8.883 6.77 14.711 1 97.06 22 PHE B C 1
ATOM 3451 O O . PHE B 1 22 ? -8.742 7.477 13.711 1 97.06 22 PHE B O 1
ATOM 3458 N N . HIS B 1 23 ? -8.133 5.746 15.008 1 97.06 23 HIS B N 1
ATOM 3459 C CA . HIS B 1 23 ? -7.125 5.184 14.117 1 97.06 23 HIS B CA 1
ATOM 3460 C C . HIS B 1 23 ? -7.375 3.703 13.859 1 97.06 23 HIS B C 1
ATOM 3462 O O . HIS B 1 23 ? -8.297 3.117 14.43 1 97.06 23 HIS B O 1
ATOM 3468 N N . ALA B 1 24 ? -6.59 3.15 12.984 1 98.12 24 ALA B N 1
ATOM 3469 C CA . ALA B 1 24 ? -6.797 1.76 12.586 1 98.12 24 ALA B CA 1
ATOM 3470 C C . ALA B 1 24 ? -6.613 0.82 13.773 1 98.12 24 ALA B C 1
ATOM 3472 O O . ALA B 1 24 ? -7.32 -0.182 13.898 1 98.12 24 ALA B O 1
ATOM 3473 N N . ASP B 1 25 ? -5.703 1.157 14.68 1 97.69 25 ASP B N 1
ATOM 3474 C CA . ASP B 1 25 ? -5.402 0.235 15.773 1 97.69 25 ASP B CA 1
ATOM 3475 C C . ASP B 1 25 ? -6.586 0.11 16.734 1 97.69 25 ASP B C 1
ATOM 3477 O O . ASP B 1 25 ? -6.934 -0.993 17.156 1 97.69 25 ASP B O 1
ATOM 3481 N N . ASP B 1 26 ? -7.23 1.195 17.094 1 97.81 26 ASP B N 1
ATOM 3482 C CA . ASP B 1 26 ? -8.367 1.078 18 1 97.81 26 ASP B CA 1
ATOM 3483 C C . ASP B 1 26 ? -9.578 0.48 17.281 1 97.81 26 ASP B C 1
ATOM 3485 O O . ASP B 1 26 ? -10.352 -0.272 17.891 1 97.81 26 ASP B O 1
ATOM 3489 N N . VAL B 1 27 ? -9.719 0.771 15.992 1 98.75 27 VAL B N 1
ATOM 3490 C CA . VAL B 1 27 ? -10.82 0.216 15.211 1 98.75 27 VAL B CA 1
ATOM 3491 C C . VAL B 1 27 ? -10.656 -1.298 15.094 1 98.75 27 VAL B C 1
ATOM 3493 O O . VAL B 1 27 ? -11.594 -2.051 15.375 1 98.75 27 VAL B O 1
ATOM 3496 N N . PHE B 1 28 ? -9.516 -1.772 14.734 1 98.88 28 PHE B N 1
ATOM 3497 C CA . PHE B 1 28 ? -9.289 -3.203 14.586 1 98.88 28 PHE B CA 1
ATOM 3498 C C . PHE B 1 28 ? -9.305 -3.9 15.938 1 98.88 28 PHE B C 1
ATOM 3500 O O . PHE B 1 28 ? -9.688 -5.07 16.031 1 98.88 28 PHE B O 1
ATOM 3507 N N . SER B 1 29 ? -8.875 -3.174 17 1 98.81 29 SER B N 1
ATOM 3508 C CA . SER B 1 29 ? -9.008 -3.727 18.344 1 98.81 29 SER B CA 1
ATOM 3509 C C . SER B 1 29 ? -10.469 -4.023 18.672 1 98.81 29 SER B C 1
ATOM 3511 O O . SER B 1 29 ? -10.797 -5.121 19.125 1 98.81 29 SER B O 1
ATOM 3513 N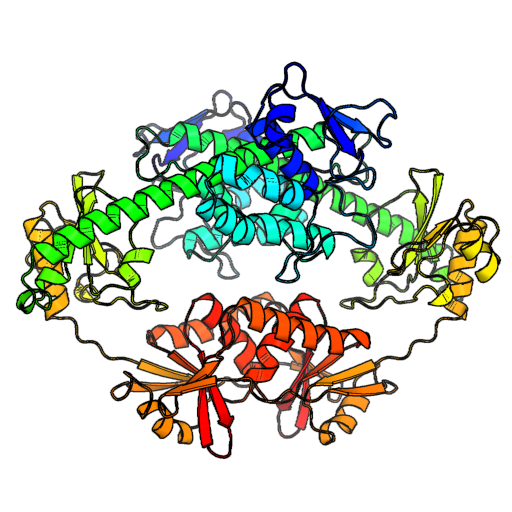 N . ALA B 1 30 ? -11.297 -3.062 18.438 1 98.81 30 ALA B N 1
ATOM 3514 C CA . ALA B 1 30 ? -12.727 -3.238 18.672 1 98.81 30 ALA B CA 1
ATOM 3515 C C . ALA B 1 30 ? -13.289 -4.375 17.828 1 98.81 30 ALA B C 1
ATOM 3517 O O . ALA B 1 30 ? -14.055 -5.211 18.328 1 98.81 30 ALA B O 1
ATOM 3518 N N . ALA B 1 31 ? -12.93 -4.414 16.547 1 98.81 31 ALA B N 1
ATOM 3519 C CA . ALA B 1 31 ? -13.383 -5.461 15.641 1 98.81 31 ALA B CA 1
ATOM 3520 C C . ALA B 1 31 ? -12.977 -6.84 16.141 1 98.81 31 ALA B C 1
ATOM 3522 O O . ALA B 1 31 ? -13.75 -7.793 16.078 1 98.81 31 ALA B O 1
ATOM 3523 N N . LEU B 1 32 ? -11.75 -6.93 16.641 1 98.75 32 LEU B N 1
ATOM 3524 C CA . LEU B 1 32 ? -11.234 -8.195 17.156 1 98.75 32 LEU B CA 1
ATOM 3525 C C . LEU B 1 32 ? -12.047 -8.664 18.359 1 98.75 32 LEU B C 1
ATOM 3527 O O . LEU B 1 32 ? -12.414 -9.844 18.438 1 98.75 32 LEU B O 1
ATOM 3531 N N . LEU B 1 33 ? -12.344 -7.754 19.266 1 98.69 33 LEU B N 1
ATOM 3532 C CA . LEU B 1 33 ? -13.148 -8.086 20.453 1 98.69 33 LEU B CA 1
ATOM 3533 C C . LEU B 1 33 ? -14.539 -8.555 20.031 1 98.69 33 LEU B C 1
ATOM 3535 O O . LEU B 1 33 ? -15.039 -9.555 20.547 1 98.69 33 LEU B O 1
ATOM 3539 N N . LEU B 1 34 ? -15.133 -7.871 19.109 1 98.44 34 LEU B N 1
ATOM 3540 C CA . LEU B 1 34 ? -16.469 -8.211 18.641 1 98.44 34 LEU B CA 1
ATOM 3541 C C . LEU B 1 34 ? -16.469 -9.539 17.875 1 98.44 34 LEU B C 1
ATOM 3543 O O . LEU B 1 34 ? -17.438 -10.281 17.922 1 98.44 34 LEU B O 1
ATOM 3547 N N . TYR B 1 35 ? -15.359 -9.812 17.219 1 98 35 TYR B N 1
ATOM 3548 C CA . TYR B 1 35 ? -15.219 -11.102 16.547 1 98 35 TYR B CA 1
ATOM 3549 C C . TYR B 1 35 ? -15.297 -12.25 17.547 1 98 35 TYR B C 1
ATOM 3551 O O . TYR B 1 35 ? -15.922 -13.273 17.266 1 98 35 TYR B O 1
ATOM 3559 N N . LEU B 1 36 ? -14.711 -12.055 18.656 1 98 36 LEU B N 1
ATOM 3560 C CA . LEU B 1 36 ? -14.641 -13.094 19.688 1 98 36 LEU B CA 1
ATOM 3561 C C . LEU B 1 36 ? -15.945 -13.172 20.469 1 98 36 LEU B C 1
ATOM 3563 O O . LEU B 1 36 ? -16.344 -14.242 20.922 1 98 36 LEU B O 1
ATOM 3567 N N . ASN B 1 37 ? -16.594 -12 20.688 1 98 37 ASN B N 1
ATOM 3568 C CA . ASN B 1 37 ? -17.875 -11.914 21.359 1 98 37 ASN B CA 1
ATOM 3569 C C . ASN B 1 37 ? -18.75 -10.812 20.766 1 98 37 ASN B C 1
ATOM 3571 O O . ASN B 1 37 ? -18.656 -9.656 21.188 1 98 37 ASN B O 1
ATOM 3575 N N . PRO B 1 38 ? -19.625 -11.141 19.859 1 96.94 38 PRO B N 1
ATOM 3576 C CA . PRO B 1 38 ? -20.453 -10.133 19.188 1 96.94 38 PRO B CA 1
ATOM 3577 C C . PRO B 1 38 ? -21.344 -9.359 20.156 1 96.94 38 PRO B C 1
ATOM 3579 O O . PRO B 1 38 ? -21.891 -8.312 19.797 1 96.94 38 PRO B O 1
ATOM 3582 N N . GLU B 1 39 ? -21.453 -9.789 21.391 1 97.25 39 GLU B N 1
ATOM 3583 C CA . GLU B 1 39 ? -22.359 -9.164 22.344 1 97.25 39 GLU B CA 1
ATOM 3584 C C . GLU B 1 39 ? -21.609 -8.203 23.266 1 97.25 39 GLU B C 1
ATOM 3586 O O . GLU B 1 39 ? -22.219 -7.527 24.094 1 97.25 39 GLU B O 1
ATOM 3591 N N . ILE B 1 40 ? -20.344 -8.156 23.141 1 98.12 40 ILE B N 1
ATOM 3592 C CA . ILE B 1 40 ? -19.562 -7.27 24 1 98.12 40 ILE B CA 1
ATOM 3593 C C . ILE B 1 40 ? -19.969 -5.82 23.734 1 98.12 40 ILE B C 1
ATOM 3595 O O . ILE B 1 40 ? -20.172 -5.422 22.594 1 98.12 40 ILE B O 1
ATOM 3599 N N . THR B 1 41 ? -20.125 -5.02 24.766 1 98.12 41 THR B N 1
ATOM 3600 C CA . THR B 1 41 ? -20.438 -3.604 24.641 1 98.12 41 THR B CA 1
ATOM 3601 C C . THR B 1 41 ? -19.172 -2.752 24.688 1 98.12 41 THR B C 1
ATOM 3603 O O . THR B 1 41 ? -18.453 -2.756 25.688 1 98.12 41 THR B O 1
ATOM 3606 N N . ILE B 1 42 ? -18.969 -2.031 23.672 1 98.25 42 ILE B N 1
ATOM 3607 C CA . ILE B 1 42 ? -17.797 -1.171 23.609 1 98.25 42 ILE B CA 1
ATOM 3608 C C . ILE B 1 42 ? -18.219 0.29 23.75 1 98.25 42 ILE B C 1
ATOM 3610 O O . ILE B 1 42 ? -19.047 0.782 22.984 1 98.25 42 ILE B O 1
ATOM 3614 N N . THR B 1 43 ? -17.672 0.933 24.703 1 97.56 43 THR B N 1
ATOM 3615 C CA . THR B 1 43 ? -17.953 2.334 24.984 1 97.56 43 THR B CA 1
ATOM 3616 C C . THR B 1 43 ? -16.75 3.209 24.672 1 97.56 43 THR B C 1
ATOM 3618 O O . THR B 1 43 ? -15.602 2.797 24.891 1 97.56 43 THR B O 1
ATOM 3621 N N . ARG B 1 44 ? -17.031 4.359 24.172 1 97.25 44 ARG B N 1
ATOM 3622 C CA . ARG B 1 44 ? -15.984 5.328 23.906 1 97.25 44 ARG B CA 1
ATOM 3623 C C . ARG B 1 44 ? -16.125 6.559 24.797 1 97.25 44 ARG B C 1
ATOM 3625 O O . ARG B 1 44 ? -17.25 7.016 25.047 1 97.25 44 ARG B O 1
ATOM 3632 N N . GLY B 1 45 ? -14.992 7.062 25.328 1 94.88 45 GLY B N 1
ATOM 3633 C CA . GLY B 1 45 ? -15.008 8.234 26.188 1 94.88 45 GLY B CA 1
ATOM 3634 C C . GLY B 1 45 ? -13.633 8.859 26.359 1 94.88 45 GLY B C 1
ATOM 3635 O O . GLY B 1 45 ? -12.625 8.289 25.922 1 94.88 45 GLY B O 1
ATOM 3636 N N . ASN B 1 46 ? -13.617 9.977 26.938 1 90.69 46 ASN B N 1
ATOM 3637 C CA . ASN B 1 46 ? -12.375 10.727 27.109 1 90.69 46 ASN B CA 1
ATOM 3638 C C . ASN B 1 46 ? -11.617 10.297 28.359 1 90.69 46 ASN B C 1
ATOM 3640 O O . ASN B 1 46 ? -10.43 10.586 28.5 1 90.69 46 ASN B O 1
ATOM 3644 N N . ARG B 1 47 ? -12.336 9.602 29.25 1 93.12 47 ARG B N 1
ATOM 3645 C CA . ARG B 1 47 ? -11.742 9.117 30.484 1 93.12 47 ARG B CA 1
ATOM 3646 C C . ARG B 1 47 ? -12.352 7.789 30.906 1 93.12 47 ARG B C 1
ATOM 3648 O O . ARG B 1 47 ? -13.57 7.621 30.859 1 93.12 47 ARG B O 1
ATOM 3655 N N . VAL B 1 48 ? -11.484 6.922 31.266 1 94.81 48 VAL B N 1
ATOM 3656 C CA . VAL B 1 48 ? -11.977 5.641 31.766 1 94.81 48 VAL B CA 1
ATOM 3657 C C . VAL B 1 48 ? -12.578 5.824 33.156 1 94.81 48 VAL B C 1
ATOM 3659 O O . VAL B 1 48 ? -11.93 6.355 34.062 1 94.81 48 VAL B O 1
ATOM 3662 N N . PRO B 1 49 ? -13.734 5.387 33.344 1 94.69 49 PRO B N 1
ATOM 3663 C CA . PRO B 1 49 ? -14.305 5.469 34.688 1 94.69 49 PRO B CA 1
ATOM 3664 C C . PRO B 1 49 ? -13.5 4.688 35.719 1 94.69 49 PRO B C 1
ATOM 3666 O O . PRO B 1 49 ? -12.984 3.609 35.406 1 94.69 49 PRO B O 1
ATOM 3669 N N . ASP B 1 50 ? -13.484 5.172 36.938 1 93.31 50 ASP B N 1
ATOM 3670 C CA . ASP B 1 50 ? -12.672 4.59 38 1 93.31 50 ASP B CA 1
ATOM 3671 C C . ASP B 1 50 ? -13.141 3.176 38.344 1 93.31 50 ASP B C 1
ATOM 3673 O O . ASP B 1 50 ? -12.336 2.312 38.688 1 93.31 50 ASP B O 1
ATOM 3677 N N . ASP B 1 51 ? -14.344 2.881 38.188 1 92.5 51 ASP B N 1
ATOM 3678 C CA . ASP B 1 51 ? -14.898 1.587 38.562 1 92.5 51 ASP B CA 1
ATOM 3679 C C . ASP B 1 51 ? -15.102 0.688 37.344 1 92.5 51 ASP B C 1
ATOM 3681 O O . ASP B 1 51 ? -15.781 -0.334 37.438 1 92.5 51 ASP B O 1
ATOM 3685 N N . PHE B 1 52 ? -14.43 1.077 36.312 1 94.38 52 PHE B N 1
ATOM 3686 C CA . PHE B 1 52 ? -14.633 0.292 35.094 1 94.38 52 PHE B CA 1
ATOM 3687 C C . PHE B 1 52 ? -13.922 -1.052 35.219 1 94.38 52 PHE B C 1
ATOM 3689 O O . PHE B 1 52 ? -12.703 -1.102 35.344 1 94.38 52 PHE B O 1
ATOM 3696 N N . GLY B 1 53 ? -14.594 -2.205 35.125 1 92.44 53 GLY B N 1
ATOM 3697 C CA . GLY B 1 53 ? -14.016 -3.531 35.281 1 92.44 53 GLY B CA 1
ATOM 3698 C C . GLY B 1 53 ? -13.828 -4.277 34 1 92.44 53 GLY B C 1
ATOM 3699 O O . GLY B 1 53 ? -13.398 -5.434 34 1 92.44 53 GLY B O 1
ATOM 3700 N N . GLY B 1 54 ? -14.133 -3.645 32.875 1 96.06 54 GLY B N 1
ATOM 3701 C CA . GLY B 1 54 ? -14.023 -4.305 31.578 1 96.06 54 GLY B CA 1
ATOM 3702 C C . GLY B 1 54 ? -12.656 -4.148 30.938 1 96.06 54 GLY B C 1
ATOM 3703 O O . GLY B 1 54 ? -11.664 -3.936 31.625 1 96.06 54 GLY B O 1
ATOM 3704 N N . ILE B 1 55 ? -12.555 -4.402 29.688 1 97.38 55 ILE B N 1
ATOM 3705 C CA . ILE B 1 55 ? -11.305 -4.344 28.938 1 97.38 55 ILE B CA 1
ATOM 3706 C C . ILE B 1 55 ? -11.055 -2.916 28.453 1 97.38 55 ILE B C 1
ATOM 3708 O O . ILE B 1 55 ? -11.898 -2.328 27.766 1 97.38 55 ILE B O 1
ATOM 3712 N N . VAL B 1 56 ? -9.914 -2.346 28.844 1 97.88 56 VAL B N 1
ATOM 3713 C CA . VAL B 1 56 ? -9.555 -0.992 28.438 1 97.88 56 VAL B CA 1
ATOM 3714 C C . VAL B 1 56 ? -8.414 -1.043 27.422 1 97.88 56 VAL B C 1
ATOM 3716 O O . VAL B 1 56 ? -7.391 -1.688 27.672 1 97.88 56 VAL B O 1
ATOM 3719 N N . PHE B 1 57 ? -8.648 -0.437 26.281 1 97.75 57 PHE B N 1
ATOM 3720 C CA . PHE B 1 57 ? -7.605 -0.458 25.266 1 97.75 57 PHE B CA 1
ATOM 3721 C C . PHE B 1 57 ? -7.434 0.919 24.641 1 97.75 57 PHE B C 1
ATOM 3723 O O . PHE B 1 57 ? -8.383 1.698 24.562 1 97.75 57 PHE B O 1
ATOM 3730 N N . ASP B 1 58 ? -6.223 1.289 24.234 1 96.5 58 ASP B N 1
ATOM 3731 C CA . ASP B 1 58 ? -5.805 2.482 23.516 1 96.5 58 ASP B CA 1
ATOM 3732 C C . ASP B 1 58 ? -6.148 3.75 24.281 1 96.5 58 ASP B C 1
ATOM 3734 O O . ASP B 1 58 ? -6.43 4.793 23.688 1 96.5 58 ASP B O 1
ATOM 3738 N N . ILE B 1 59 ? -6.223 3.643 25.547 1 93.88 59 ILE B N 1
ATOM 3739 C CA . ILE B 1 59 ? -6.461 4.77 26.453 1 93.88 59 ILE B CA 1
ATOM 3740 C C . ILE B 1 59 ? -6.043 4.391 27.875 1 93.88 59 ILE B C 1
ATOM 3742 O O . ILE B 1 59 ? -5.926 3.209 28.203 1 93.88 59 ILE B O 1
ATOM 3746 N N . GLY B 1 60 ? -5.668 5.359 28.75 1 89.06 60 GLY B N 1
ATOM 3747 C CA . GLY B 1 60 ? -5.52 5.176 30.172 1 89.06 60 GLY B CA 1
ATOM 3748 C C . GLY B 1 60 ? -4.148 4.652 30.578 1 89.06 60 GLY B C 1
ATOM 3749 O O . GLY B 1 60 ? -3.885 4.422 31.75 1 89.06 60 GLY B O 1
ATOM 3750 N N . ARG B 1 61 ? -3.303 4.375 29.625 1 86 61 ARG B N 1
ATOM 3751 C CA . ARG B 1 61 ? -1.926 3.957 29.859 1 86 61 ARG B CA 1
ATOM 3752 C C . ARG B 1 61 ? -1.882 2.6 30.562 1 86 61 ARG B C 1
ATOM 3754 O O . ARG B 1 61 ? -1.034 2.365 31.422 1 86 61 ARG B O 1
ATOM 3761 N N . GLY B 1 62 ? -2.871 1.805 30.266 1 89.62 62 GLY B N 1
ATOM 3762 C CA . GLY B 1 62 ? -2.93 0.46 30.812 1 89.62 62 GLY B CA 1
ATOM 3763 C C . GLY B 1 62 ? -2.271 -0.578 29.922 1 89.62 62 GLY B C 1
ATOM 3764 O O . GLY B 1 62 ? -1.355 -0.26 29.156 1 89.62 62 GLY B O 1
ATOM 3765 N N . ARG B 1 63 ? -2.699 -1.782 30.078 1 92.62 63 ARG B N 1
ATOM 3766 C CA . ARG B 1 63 ? -2.076 -2.961 29.484 1 92.62 63 ARG B CA 1
ATOM 3767 C C . ARG B 1 63 ? -2.137 -2.906 27.969 1 92.62 63 ARG B C 1
ATOM 3769 O O . ARG B 1 63 ? -1.212 -3.355 27.281 1 92.62 63 ARG B O 1
ATOM 3776 N N . TYR B 1 64 ? -3.258 -2.359 27.406 1 96.5 64 TYR B N 1
ATOM 3777 C CA . TYR B 1 64 ? -3.443 -2.355 25.969 1 96.5 64 TYR B CA 1
ATOM 3778 C C . TYR B 1 64 ? -3.439 -0.934 25.422 1 96.5 64 TYR B C 1
ATOM 3780 O O . TYR B 1 64 ? -4.227 -0.602 24.531 1 96.5 64 TYR B O 1
ATOM 3788 N N . ASP B 1 65 ? -2.658 -0.153 26.031 1 93.75 65 ASP B N 1
ATOM 3789 C CA . ASP B 1 65 ? -2.363 1.2 25.562 1 93.75 65 ASP B CA 1
ATOM 3790 C C . ASP B 1 65 ? -0.903 1.326 25.141 1 93.75 65 ASP B C 1
ATOM 3792 O O . ASP B 1 65 ? -0.049 0.562 25.594 1 93.75 65 ASP B O 1
ATOM 3796 N N . HIS B 1 66 ? -0.665 2.223 24.281 1 92.25 66 HIS B N 1
ATOM 3797 C CA . HIS B 1 66 ? 0.694 2.367 23.766 1 92.25 66 HIS B CA 1
ATOM 3798 C C . HIS B 1 66 ? 1.136 3.826 23.781 1 92.25 66 HIS B C 1
ATOM 3800 O O . HIS B 1 66 ? 2.203 4.16 23.25 1 92.25 66 HIS B O 1
ATOM 3806 N N . HIS B 1 67 ? 0.413 4.723 24.375 1 84.62 67 HIS B N 1
ATOM 3807 C CA . HIS B 1 67 ? 0.679 6.156 24.328 1 84.62 67 HIS B CA 1
ATOM 3808 C C . HIS B 1 67 ? 1.71 6.551 25.391 1 84.62 67 HIS B C 1
ATOM 3810 O O . HIS B 1 67 ? 2.197 7.684 25.391 1 84.62 67 HIS B O 1
ATOM 3816 N N . GLN B 1 68 ? 2.059 5.598 26.219 1 82.56 68 GLN B N 1
ATOM 3817 C CA . GLN B 1 68 ? 3.041 5.887 27.266 1 82.56 68 GLN B CA 1
ATOM 3818 C C . GLN B 1 68 ? 4.457 5.91 26.688 1 82.56 68 GLN B C 1
ATOM 3820 O O . GLN B 1 68 ? 4.719 5.316 25.641 1 82.56 68 GLN B O 1
ATOM 3825 N N . LYS B 1 69 ? 5.367 6.625 27.297 1 76.5 69 LYS B N 1
ATOM 3826 C CA . LYS B 1 69 ? 6.758 6.777 26.875 1 76.5 69 LYS B CA 1
ATOM 3827 C C . LYS B 1 69 ? 7.449 5.422 26.766 1 76.5 69 LYS B C 1
ATOM 3829 O O . LYS B 1 69 ? 8.211 5.188 25.812 1 76.5 69 LYS B O 1
ATOM 3834 N N . ASP B 1 70 ? 7.152 4.574 27.656 1 81.94 70 ASP B N 1
ATOM 3835 C CA . ASP B 1 70 ? 7.812 3.273 27.672 1 81.94 70 ASP B CA 1
ATOM 3836 C C . ASP B 1 70 ? 6.918 2.199 27.062 1 81.94 70 ASP B C 1
ATOM 3838 O O . ASP B 1 70 ? 6.828 1.084 27.578 1 81.94 70 ASP B O 1
ATOM 3842 N N . SER B 1 71 ? 6.367 2.615 25.938 1 87.31 71 SER B N 1
ATOM 3843 C CA . SER B 1 71 ? 5.5 1.646 25.281 1 87.31 71 SER B CA 1
ATOM 3844 C C . SER B 1 71 ? 6.293 0.431 24.812 1 87.31 71 SER B C 1
ATOM 3846 O O . SER B 1 71 ? 7.484 0.535 24.516 1 87.31 71 SER B O 1
ATOM 3848 N N . ARG B 1 72 ? 5.695 -0.731 24.781 1 92.88 72 ARG B N 1
ATOM 3849 C CA . ARG B 1 72 ? 6.344 -2.006 24.5 1 92.88 72 ARG B CA 1
ATOM 3850 C C . ARG B 1 72 ? 6.77 -2.08 23.031 1 92.88 72 ARG B C 1
ATOM 3852 O O . ARG B 1 72 ? 6.078 -1.564 22.156 1 92.88 72 ARG B O 1
ATOM 3859 N N . VAL B 1 73 ? 7.895 -2.674 22.828 1 93 73 VAL B N 1
ATOM 3860 C CA . VAL B 1 73 ? 8.477 -2.846 21.5 1 93 73 VAL B CA 1
ATOM 3861 C C . VAL B 1 73 ? 8.781 -4.32 21.266 1 93 73 VAL B C 1
ATOM 3863 O O . VAL B 1 73 ? 9.297 -5.012 22.141 1 93 73 VAL B O 1
ATOM 3866 N N . ARG B 1 74 ? 8.43 -4.844 20.094 1 92.31 74 ARG B N 1
ATOM 3867 C CA . ARG B 1 74 ? 8.719 -6.223 19.719 1 92.31 74 ARG B CA 1
ATOM 3868 C C . ARG B 1 74 ? 10.227 -6.453 19.609 1 92.31 74 ARG B C 1
ATOM 3870 O O . ARG B 1 74 ? 11 -5.496 19.547 1 92.31 74 ARG B O 1
ATOM 3877 N N . GLU B 1 75 ? 10.586 -7.691 19.578 1 84.44 75 GLU B N 1
ATOM 3878 C CA . GLU B 1 75 ? 11.992 -8.062 19.469 1 84.44 75 GLU B CA 1
ATOM 3879 C C . GLU B 1 75 ? 12.602 -7.527 18.172 1 84.44 75 GLU B C 1
ATOM 3881 O O . GLU B 1 75 ? 13.781 -7.188 18.125 1 84.44 75 GLU B O 1
ATOM 3886 N N . ASN B 1 76 ? 11.797 -7.387 17.234 1 82.94 76 ASN B N 1
ATOM 3887 C CA . ASN B 1 76 ? 12.297 -6.945 15.945 1 82.94 76 ASN B CA 1
ATOM 3888 C C . ASN B 1 76 ? 12.32 -5.422 15.844 1 82.94 76 ASN B C 1
ATOM 3890 O O . ASN B 1 76 ? 12.609 -4.871 14.773 1 82.94 76 ASN B O 1
ATOM 3894 N N . GLY B 1 77 ? 11.82 -4.723 16.875 1 84.25 77 GLY B N 1
ATOM 3895 C CA . GLY B 1 77 ? 11.953 -3.277 16.922 1 84.25 77 GLY B CA 1
ATOM 3896 C C . GLY B 1 77 ? 10.672 -2.549 16.594 1 84.25 77 GLY B C 1
ATOM 3897 O O . GLY B 1 77 ? 10.586 -1.327 16.734 1 84.25 77 GLY B O 1
ATOM 3898 N N . ILE B 1 78 ? 9.648 -3.236 16.141 1 89.56 78 ILE B N 1
ATOM 3899 C CA . ILE B 1 78 ? 8.375 -2.602 15.812 1 89.56 78 ILE B CA 1
ATOM 3900 C C . ILE B 1 78 ? 7.566 -2.396 17.094 1 89.56 78 ILE B C 1
ATOM 3902 O O . ILE B 1 78 ? 7.281 -3.355 17.812 1 89.56 78 ILE B O 1
ATOM 3906 N N . ALA B 1 79 ? 7.207 -1.205 17.344 1 93.5 79 ALA B N 1
ATOM 3907 C CA . ALA B 1 79 ? 6.449 -0.882 18.562 1 93.5 79 ALA B CA 1
ATOM 3908 C C . ALA B 1 79 ? 5.016 -1.394 18.453 1 93.5 79 ALA B C 1
ATOM 3910 O O . ALA B 1 79 ? 4.434 -1.413 17.359 1 93.5 79 ALA B O 1
ATOM 3911 N N . TYR B 1 80 ? 4.473 -1.778 19.625 1 97.19 80 TYR B N 1
ATOM 3912 C CA . TYR B 1 80 ? 3.082 -2.209 19.688 1 97.19 80 TYR B CA 1
ATOM 3913 C C . TYR B 1 80 ? 2.139 -1.013 19.688 1 97.19 80 TYR B C 1
ATOM 3915 O O . TYR B 1 80 ? 2.479 0.053 20.203 1 97.19 80 TYR B O 1
ATOM 3923 N N . ALA B 1 81 ? 1.041 -1.15 19.016 1 97.38 81 ALA B N 1
ATOM 3924 C CA . ALA B 1 81 ? -0.15 -0.351 19.297 1 97.38 81 ALA B CA 1
ATOM 3925 C C . ALA B 1 81 ? -1.231 -1.19 19.969 1 97.38 81 ALA B C 1
ATOM 3927 O O . ALA B 1 81 ? -0.984 -2.332 20.359 1 97.38 81 ALA B O 1
ATOM 3928 N N . ALA B 1 82 ? -2.357 -0.641 20.203 1 98.19 82 ALA B N 1
ATOM 3929 C CA . ALA B 1 82 ? -3.41 -1.349 20.938 1 98.19 82 ALA B CA 1
ATOM 3930 C C . ALA B 1 82 ? -3.766 -2.662 20.25 1 98.19 82 ALA B C 1
ATOM 3932 O O . ALA B 1 82 ? -3.926 -3.693 20.906 1 98.19 82 ALA B O 1
ATOM 3933 N N . PHE B 1 83 ? -3.887 -2.699 18.922 1 98.56 83 PHE B N 1
ATOM 3934 C CA . PHE B 1 83 ? -4.262 -3.885 18.156 1 98.56 83 PHE B CA 1
ATOM 3935 C C . PHE B 1 83 ? -3.225 -4.988 18.328 1 98.56 83 PHE B C 1
ATOM 3937 O O . PHE B 1 83 ? -3.574 -6.141 18.594 1 98.56 83 PHE B O 1
ATOM 3944 N N . GLY B 1 84 ? -1.983 -4.547 18.172 1 98.62 84 GLY B N 1
ATOM 3945 C CA . GLY B 1 84 ? -0.917 -5.516 18.359 1 98.62 84 GLY B CA 1
ATOM 3946 C C . GLY B 1 84 ? -0.877 -6.098 19.766 1 98.62 84 GLY B C 1
ATOM 3947 O O . GLY B 1 84 ? -0.607 -7.285 19.938 1 98.62 84 GLY B O 1
ATOM 3948 N N . LEU B 1 85 ? -1.126 -5.285 20.75 1 98.19 85 LEU B N 1
ATOM 3949 C CA . LEU B 1 85 ? -1.124 -5.746 22.141 1 98.19 85 LEU B CA 1
ATOM 3950 C C . LEU B 1 85 ? -2.23 -6.766 22.375 1 98.19 85 LEU B C 1
ATOM 3952 O O . LEU B 1 85 ? -2.008 -7.793 23.016 1 98.19 85 LEU B O 1
ATOM 3956 N N . LEU B 1 86 ? -3.387 -6.527 21.875 1 98.44 86 LEU B N 1
ATOM 3957 C CA . LEU B 1 86 ? -4.492 -7.473 22 1 98.44 86 LEU B CA 1
ATOM 3958 C C . LEU B 1 86 ? -4.215 -8.734 21.188 1 98.44 86 LEU B C 1
ATOM 3960 O O . LEU B 1 86 ? -4.469 -9.844 21.672 1 98.44 86 LEU B O 1
ATOM 3964 N N . TRP B 1 87 ? -3.658 -8.594 20 1 98.5 87 TRP B N 1
ATOM 3965 C CA . TRP B 1 87 ? -3.389 -9.734 19.141 1 98.5 87 TRP B CA 1
ATOM 3966 C C . TRP B 1 87 ? -2.389 -10.688 19.781 1 98.5 87 TRP B C 1
ATOM 3968 O O . TRP B 1 87 ? -2.523 -11.906 19.672 1 98.5 87 TRP B O 1
ATOM 3978 N N . GLU B 1 88 ? -1.402 -10.094 20.406 1 97.69 88 GLU B N 1
ATOM 3979 C CA . GLU B 1 88 ? -0.399 -10.914 21.078 1 97.69 88 GLU B CA 1
ATOM 3980 C C . GLU B 1 88 ? -1.051 -11.914 22.031 1 97.69 88 GLU B C 1
ATOM 3982 O O . GLU B 1 88 ? -0.6 -13.055 22.141 1 97.69 88 GLU B O 1
ATOM 3987 N N . GLU B 1 89 ? -2.113 -11.547 22.641 1 97.31 89 GLU B N 1
ATOM 3988 C CA . GLU B 1 89 ? -2.752 -12.398 23.641 1 97.31 89 GLU B CA 1
ATOM 3989 C C . GLU B 1 89 ? -3.842 -13.266 23.016 1 97.31 89 GLU B C 1
ATOM 3991 O O . GLU B 1 89 ? -4.133 -14.352 23.5 1 97.31 89 GLU B O 1
ATOM 3996 N N . LEU B 1 90 ? -4.391 -12.781 21.922 1 98.19 90 LEU B N 1
ATOM 3997 C CA . LEU B 1 90 ? -5.609 -13.422 21.438 1 98.19 90 LEU B CA 1
ATOM 3998 C C . LEU B 1 90 ? -5.348 -14.188 20.141 1 98.19 90 LEU B C 1
ATOM 4000 O O . LEU B 1 90 ? -6.129 -15.07 19.766 1 98.19 90 LEU B O 1
ATOM 4004 N N . GLY B 1 91 ? -4.312 -13.852 19.391 1 98.25 91 GLY B N 1
ATOM 4005 C CA . GLY B 1 91 ? -4.078 -14.344 18.047 1 98.25 91 GLY B CA 1
ATOM 4006 C C . GLY B 1 91 ? -4.027 -15.859 17.969 1 98.25 91 GLY B C 1
ATOM 4007 O O . GLY B 1 91 ? -4.656 -16.469 17.094 1 98.25 91 GLY B O 1
ATOM 4008 N N . ALA B 1 92 ? -3.264 -16.484 18.938 1 97.5 92 ALA B N 1
ATOM 4009 C CA . ALA B 1 92 ? -3.074 -17.938 18.922 1 97.5 92 ALA B CA 1
ATOM 4010 C C . ALA B 1 92 ? -4.398 -18.672 19.156 1 97.5 92 ALA B C 1
ATOM 4012 O O . ALA B 1 92 ? -4.605 -19.766 18.641 1 97.5 92 ALA B O 1
ATOM 4013 N N . GLU B 1 93 ? -5.305 -18.047 19.906 1 96.69 93 GLU B N 1
ATOM 4014 C CA . GLU B 1 93 ? -6.609 -18.641 20.188 1 96.69 93 GLU B CA 1
ATOM 4015 C C . GLU B 1 93 ? -7.484 -18.641 18.938 1 96.69 93 GLU B C 1
ATOM 4017 O O . GLU B 1 93 ? -8.414 -19.438 18.812 1 96.69 93 GLU B O 1
ATOM 4022 N N . ILE B 1 94 ? -7.156 -17.766 18.031 1 97.44 94 ILE B N 1
ATOM 4023 C CA . ILE B 1 94 ? -8 -17.578 16.844 1 97.44 94 ILE B CA 1
ATOM 4024 C C . ILE B 1 94 ? -7.449 -18.406 15.688 1 97.44 94 ILE B C 1
ATOM 4026 O O . ILE B 1 94 ? -8.195 -19.141 15.031 1 97.44 94 ILE B O 1
ATOM 4030 N N . LEU B 1 95 ? -6.105 -18.375 15.477 1 97.81 95 LEU B N 1
ATOM 4031 C CA . LEU B 1 95 ? -5.535 -18.953 14.266 1 97.81 95 LEU B CA 1
ATOM 4032 C C . LEU B 1 95 ? -4.566 -20.078 14.609 1 97.81 95 LEU B C 1
ATOM 4034 O O . LEU B 1 95 ? -4.09 -20.781 13.719 1 97.81 95 LEU B O 1
ATOM 4038 N N . GLY B 1 96 ? -4.281 -20.312 15.867 1 97.19 96 GLY B N 1
ATOM 4039 C CA . GLY B 1 96 ? -3.148 -21.141 16.234 1 97.19 96 GLY B CA 1
ATOM 4040 C C . GLY B 1 96 ? -1.829 -20.406 16.234 1 97.19 96 GLY B C 1
ATOM 4041 O O . GLY B 1 96 ? -1.696 -19.359 15.586 1 97.19 96 GLY B O 1
ATOM 4042 N N . GLU B 1 97 ? -0.906 -20.875 16.875 1 96.5 97 GLU B N 1
ATOM 4043 C CA . GLU B 1 97 ? 0.345 -20.172 17.172 1 96.5 97 GLU B CA 1
ATOM 4044 C C . GLU B 1 97 ? 1.072 -19.797 15.883 1 96.5 97 GLU B C 1
ATOM 4046 O O . GLU B 1 97 ? 1.408 -18.625 15.672 1 96.5 97 GLU B O 1
ATOM 4051 N N . GLU B 1 98 ? 1.248 -20.672 15 1 95.44 98 GLU B N 1
ATOM 4052 C CA . GLU B 1 98 ? 2.051 -20.453 13.797 1 95.44 98 GLU B CA 1
ATOM 4053 C C . GLU B 1 98 ? 1.395 -19.422 12.891 1 95.44 98 GLU B C 1
ATOM 4055 O O . GLU B 1 98 ? 2.041 -18.453 12.461 1 95.44 98 GLU B O 1
ATOM 4060 N N . LEU B 1 99 ? 0.142 -19.625 12.617 1 96.94 99 LEU B N 1
ATOM 4061 C CA . LEU B 1 99 ? -0.573 -18.688 11.742 1 96.94 99 LEU B CA 1
ATOM 4062 C C . LEU B 1 99 ? -0.714 -17.328 12.398 1 96.94 99 LEU B C 1
ATOM 4064 O O . LEU B 1 99 ? -0.693 -16.297 11.719 1 96.94 99 LEU B O 1
ATOM 4068 N N . ALA B 1 100 ? -0.867 -17.312 13.719 1 97.94 100 ALA B N 1
ATOM 4069 C CA . ALA B 1 100 ? -0.965 -16.047 14.445 1 97.94 100 ALA B CA 1
ATOM 4070 C C . ALA B 1 100 ? 0.308 -15.227 14.281 1 97.94 100 ALA B C 1
ATOM 4072 O O . ALA B 1 100 ? 0.247 -14 14.125 1 97.94 100 ALA B O 1
ATOM 4073 N N . ASP B 1 101 ? 1.419 -15.891 14.297 1 96.44 101 ASP B N 1
ATOM 4074 C CA . ASP B 1 101 ? 2.697 -15.211 14.117 1 96.44 101 ASP B CA 1
ATOM 4075 C C . ASP B 1 101 ? 2.812 -14.617 12.719 1 96.44 101 ASP B C 1
ATOM 4077 O O . ASP B 1 101 ? 3.271 -13.484 12.547 1 96.44 101 ASP B O 1
ATOM 4081 N N . LYS B 1 102 ? 2.402 -15.391 11.742 1 94.62 102 LYS B N 1
ATOM 4082 C CA . LYS B 1 102 ? 2.432 -14.914 10.359 1 94.62 102 LYS B CA 1
ATOM 4083 C C . LYS B 1 102 ? 1.505 -13.711 10.18 1 94.62 102 LYS B C 1
ATOM 4085 O O . LYS B 1 102 ? 1.858 -12.75 9.492 1 94.62 102 LYS B O 1
ATOM 4090 N N . PHE B 1 103 ? 0.367 -13.82 10.781 1 97.62 103 PHE B N 1
ATOM 4091 C CA . PHE B 1 103 ? -0.613 -12.742 10.719 1 97.62 103 PHE B CA 1
ATOM 4092 C C . PHE B 1 103 ? -0.081 -11.492 11.398 1 97.62 103 PHE B C 1
ATOM 4094 O O . PHE B 1 103 ? -0.255 -10.383 10.891 1 97.62 103 PHE B O 1
ATOM 4101 N N . ASP B 1 104 ? 0.549 -11.648 12.508 1 97.75 104 ASP B N 1
ATOM 4102 C CA . ASP B 1 104 ? 1.15 -10.516 13.211 1 97.75 104 ASP B CA 1
ATOM 4103 C C . ASP B 1 104 ? 2.15 -9.789 12.32 1 97.75 104 ASP B C 1
ATOM 4105 O O . ASP B 1 104 ? 2.098 -8.562 12.188 1 97.75 104 ASP B O 1
ATOM 4109 N N . GLU B 1 105 ? 2.932 -10.5 11.719 1 93.69 105 GLU B N 1
ATOM 4110 C CA . GLU B 1 105 ? 4.012 -9.938 10.906 1 93.69 105 GLU B CA 1
ATOM 4111 C C . GLU B 1 105 ? 3.463 -9.25 9.664 1 93.69 105 GLU B C 1
ATOM 4113 O O . GLU B 1 105 ? 3.9 -8.148 9.305 1 93.69 105 GLU B O 1
ATOM 4118 N N . SER B 1 106 ? 2.496 -9.836 9.055 1 93.62 106 SER B N 1
ATOM 4119 C CA . SER B 1 106 ? 2.076 -9.383 7.734 1 93.62 106 SER B CA 1
ATOM 4120 C C . SER B 1 106 ? 0.943 -8.367 7.832 1 93.62 106 SER B C 1
ATOM 4122 O O . SER B 1 106 ? 0.756 -7.547 6.93 1 93.62 106 SER B O 1
ATOM 4124 N N . PHE B 1 107 ? 0.167 -8.398 8.914 1 97 107 PHE B N 1
ATOM 4125 C CA . PHE B 1 107 ? -1.042 -7.582 8.969 1 97 107 PHE B CA 1
ATOM 4126 C C . PHE B 1 107 ? -1.008 -6.648 10.172 1 97 107 PHE B C 1
ATOM 4128 O O . PHE B 1 107 ? -1.227 -5.441 10.031 1 97 107 PHE B O 1
ATOM 4135 N N . VAL B 1 108 ? -0.636 -7.121 11.344 1 98.38 108 VAL B N 1
ATOM 4136 C CA . VAL B 1 108 ? -0.751 -6.359 12.586 1 98.38 108 VAL B CA 1
ATOM 4137 C C . VAL B 1 108 ? 0.392 -5.352 12.68 1 98.38 108 VAL B C 1
ATOM 4139 O O . VAL B 1 108 ? 0.161 -4.164 12.906 1 98.38 108 VAL B O 1
ATOM 4142 N N . GLN B 1 109 ? 1.584 -5.801 12.461 1 96.25 109 GLN B N 1
ATOM 4143 C CA . GLN B 1 109 ? 2.768 -4.969 12.656 1 96.25 109 GLN B CA 1
ATOM 4144 C C . GLN B 1 109 ? 2.742 -3.754 11.734 1 96.25 109 GLN B C 1
ATOM 4146 O O . GLN B 1 109 ? 3.039 -2.637 12.164 1 96.25 109 GLN B O 1
ATOM 4151 N N . PRO B 1 110 ? 2.375 -3.93 10.453 1 94.81 110 PRO B N 1
ATOM 4152 C CA . PRO B 1 110 ? 2.303 -2.734 9.609 1 94.81 110 PRO B CA 1
ATOM 4153 C C . PRO B 1 110 ? 1.312 -1.699 10.141 1 94.81 110 PRO B C 1
ATOM 4155 O O . PRO B 1 110 ? 1.564 -0.495 10.055 1 94.81 110 PRO B O 1
ATOM 4158 N N . LEU B 1 111 ? 0.18 -2.107 10.68 1 97.56 111 LEU B N 1
ATOM 4159 C CA . LEU B 1 111 ? -0.804 -1.189 11.242 1 97.56 111 LEU B CA 1
ATOM 4160 C C . LEU B 1 111 ? -0.267 -0.523 12.508 1 97.56 111 LEU B C 1
ATOM 4162 O O . LEU B 1 111 ? -0.442 0.682 12.703 1 97.56 111 LEU B O 1
ATOM 4166 N N . ASP B 1 112 ? 0.382 -1.335 13.344 1 97.12 112 ASP B N 1
ATOM 4167 C CA . ASP B 1 112 ? 1 -0.788 14.547 1 97.12 112 ASP B CA 1
ATOM 4168 C C . ASP B 1 112 ? 2.07 0.242 14.195 1 97.12 112 ASP B C 1
ATOM 4170 O O . ASP B 1 112 ? 2.16 1.294 14.828 1 97.12 112 ASP B O 1
ATOM 4174 N N . ASN B 1 113 ? 2.854 -0.089 13.234 1 93.06 113 ASN B N 1
ATOM 4175 C CA . ASN B 1 113 ? 3.908 0.82 12.797 1 93.06 113 ASN B CA 1
ATOM 4176 C C . ASN B 1 113 ? 3.336 2.141 12.289 1 93.06 113 ASN B C 1
ATOM 4178 O O . ASN B 1 113 ? 3.867 3.211 12.594 1 93.06 113 ASN B O 1
ATOM 4182 N N . ASN B 1 114 ? 2.318 2.055 11.539 1 94 114 ASN B N 1
ATOM 4183 C CA . ASN B 1 114 ? 1.649 3.264 11.07 1 94 114 ASN B CA 1
ATOM 4184 C C . ASN B 1 114 ? 1.201 4.141 12.234 1 94 114 ASN B C 1
ATOM 4186 O O . ASN B 1 114 ? 1.404 5.355 12.211 1 94 114 ASN B O 1
ATOM 4190 N N . ASP B 1 115 ? 0.615 3.547 13.211 1 94.75 115 ASP B N 1
ATOM 4191 C CA . ASP B 1 115 ? 0.084 4.305 14.336 1 94.75 115 ASP B CA 1
ATOM 4192 C C . ASP B 1 115 ? 1.208 4.961 15.141 1 94.75 115 ASP B C 1
ATOM 4194 O O . ASP B 1 115 ? 1.067 6.098 15.602 1 94.75 115 ASP B O 1
ATOM 4198 N N . ASN B 1 116 ? 2.301 4.242 15.234 1 90.62 116 ASN B N 1
ATOM 4199 C CA . ASN B 1 116 ? 3.393 4.715 16.078 1 90.62 116 ASN B CA 1
ATOM 4200 C C . ASN B 1 116 ? 4.27 5.727 15.344 1 90.62 116 ASN B C 1
ATOM 4202 O O . ASN B 1 116 ? 4.852 6.617 15.969 1 90.62 116 ASN B O 1
ATOM 4206 N N . THR B 1 117 ? 4.375 5.594 14 1 83.62 117 THR B N 1
ATOM 4207 C CA . THR B 1 117 ? 5.395 6.367 13.305 1 83.62 117 THR B CA 1
ATOM 4208 C C . THR B 1 117 ? 4.762 7.273 12.25 1 83.62 117 THR B C 1
ATOM 4210 O O . THR B 1 117 ? 5.402 8.211 11.766 1 83.62 117 THR B O 1
ATOM 4213 N N . GLY B 1 118 ? 3.605 6.938 11.859 1 87 118 GLY B N 1
ATOM 4214 C CA . GLY B 1 118 ? 2.982 7.68 10.773 1 87 118 GLY B CA 1
ATOM 4215 C C . GLY B 1 118 ? 3.361 7.156 9.398 1 87 118 GLY B C 1
ATOM 4216 O O . GLY B 1 118 ? 3.021 7.766 8.383 1 87 118 GLY B O 1
ATOM 4217 N N . GLU B 1 119 ? 4.078 6.09 9.414 1 84.06 119 GLU B N 1
ATOM 4218 C CA . GLU B 1 119 ? 4.43 5.48 8.141 1 84.06 119 GLU B CA 1
ATOM 4219 C C . GLU B 1 119 ? 3.186 5.176 7.309 1 84.06 119 GLU B C 1
ATOM 4221 O O . GLU B 1 119 ? 2.17 4.734 7.848 1 84.06 119 GLU B O 1
ATOM 4226 N N . LYS B 1 120 ? 3.32 5.352 6.023 1 86.31 120 LYS B N 1
ATOM 4227 C CA . LYS B 1 120 ? 2.166 5.203 5.141 1 86.31 120 LYS B CA 1
ATOM 4228 C C . LYS B 1 120 ? 1.651 3.768 5.145 1 86.31 120 LYS B C 1
ATOM 4230 O O . LYS B 1 120 ? 2.439 2.82 5.094 1 86.31 120 LYS B O 1
ATOM 4235 N N . ASN B 1 121 ? 0.407 3.594 5.281 1 93.19 121 ASN B N 1
ATOM 4236 C CA . ASN B 1 121 ? -0.323 2.334 5.199 1 93.19 121 ASN B CA 1
ATOM 4237 C C . ASN B 1 121 ? -1.713 2.531 4.598 1 93.19 121 ASN B C 1
ATOM 4239 O O . ASN B 1 121 ? -2.523 3.291 5.133 1 93.19 121 ASN B O 1
ATOM 4243 N N . GLU B 1 122 ? -1.948 1.877 3.551 1 92.19 122 GLU B N 1
ATOM 4244 C CA . GLU B 1 122 ? -3.176 2.113 2.799 1 92.19 122 GLU B CA 1
ATOM 4245 C C . GLU B 1 122 ? -4.406 1.718 3.611 1 92.19 122 GLU B C 1
ATOM 4247 O O . GLU B 1 122 ? -5.422 2.416 3.59 1 92.19 122 GLU B O 1
ATOM 4252 N N . LEU B 1 123 ? -4.32 0.625 4.277 1 96.06 123 LEU B N 1
ATOM 4253 C CA . LEU B 1 123 ? -5.457 0.169 5.07 1 96.06 123 LEU B CA 1
ATOM 4254 C C . LEU B 1 123 ? -5.711 1.107 6.246 1 96.06 123 LEU B C 1
ATOM 4256 O O . LEU B 1 123 ? -6.859 1.421 6.559 1 96.06 123 LEU B O 1
ATOM 4260 N N . ALA B 1 124 ? -4.648 1.539 6.867 1 97.25 124 ALA B N 1
ATOM 4261 C CA . ALA B 1 124 ? -4.797 2.506 7.953 1 97.25 124 ALA B CA 1
ATOM 4262 C C . ALA B 1 124 ? -5.449 3.793 7.457 1 97.25 124 ALA B C 1
ATOM 4264 O O . ALA B 1 124 ? -6.332 4.344 8.117 1 97.25 124 ALA B O 1
ATOM 4265 N N . SER B 1 125 ? -5.012 4.207 6.309 1 94.56 125 SER B N 1
ATOM 4266 C CA . SER B 1 125 ? -5.594 5.402 5.703 1 94.56 125 SER B CA 1
ATOM 4267 C C . SER B 1 125 ? -7.07 5.199 5.387 1 94.56 125 SER B C 1
ATOM 4269 O O . SER B 1 125 ? -7.883 6.102 5.602 1 94.56 125 SER B O 1
ATOM 4271 N N . LEU B 1 126 ? -7.352 4.051 4.887 1 95.56 126 LEU B N 1
ATOM 4272 C CA . LEU B 1 126 ? -8.734 3.713 4.559 1 95.56 126 LEU B CA 1
ATOM 4273 C C . LEU B 1 126 ? -9.617 3.793 5.797 1 95.56 126 LEU B C 1
ATOM 4275 O O . LEU B 1 126 ? -10.688 4.41 5.762 1 95.56 126 LEU B O 1
ATOM 4279 N N . ILE B 1 127 ? -9.18 3.229 6.855 1 97.5 127 ILE B N 1
ATOM 4280 C CA . ILE B 1 127 ? -9.93 3.244 8.109 1 97.5 127 ILE B CA 1
ATOM 4281 C C . ILE B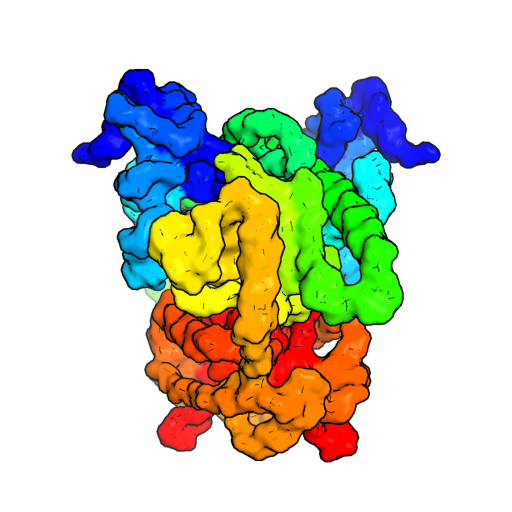 1 127 ? -10.031 4.676 8.633 1 97.5 127 ILE B C 1
ATOM 4283 O O . ILE B 1 127 ? -11.094 5.102 9.078 1 97.5 127 ILE B O 1
ATOM 4287 N N . GLY B 1 128 ? -8.938 5.375 8.531 1 96.56 128 GLY B N 1
ATOM 4288 C CA . GLY B 1 128 ? -8.922 6.766 8.961 1 96.56 128 GLY B CA 1
ATOM 4289 C C . GLY B 1 128 ? -9.914 7.633 8.219 1 96.56 128 GLY B C 1
ATOM 4290 O O . GLY B 1 128 ? -10.43 8.609 8.766 1 96.56 128 GLY B O 1
ATOM 4291 N N . ASN B 1 129 ? -10.266 7.254 7.055 1 94.81 129 ASN B N 1
ATOM 4292 C CA . ASN B 1 129 ? -11.156 8.039 6.203 1 94.81 129 ASN B CA 1
ATOM 4293 C C . ASN B 1 129 ? -12.609 7.938 6.668 1 94.81 129 ASN B C 1
ATOM 4295 O O . ASN B 1 129 ? -13.461 8.695 6.215 1 94.81 129 ASN B O 1
ATOM 4299 N N . PHE B 1 130 ? -12.852 7.082 7.555 1 96.88 130 PHE B N 1
ATOM 4300 C CA . PHE B 1 130 ? -14.203 6.996 8.109 1 96.88 130 PHE B CA 1
ATOM 4301 C C . PHE B 1 130 ? -14.453 8.125 9.102 1 96.88 130 PHE B C 1
ATOM 4303 O O . PHE B 1 130 ? -15.594 8.391 9.469 1 96.88 130 PHE B O 1
ATOM 4310 N N . ASN B 1 131 ? -13.32 8.711 9.594 1 96.56 131 ASN B N 1
ATOM 4311 C CA . ASN B 1 131 ? -13.516 9.875 10.445 1 96.56 131 ASN B CA 1
ATOM 4312 C C . ASN B 1 131 ? -14.289 10.977 9.727 1 96.56 131 ASN B C 1
ATOM 4314 O O . ASN B 1 131 ? -14.086 11.195 8.523 1 96.56 131 ASN B O 1
ATOM 4318 N N . PRO B 1 132 ? -15.117 11.664 10.453 1 94.5 132 PRO B N 1
ATOM 4319 C CA . PRO B 1 132 ? -15.828 12.773 9.82 1 94.5 132 PRO B CA 1
ATOM 4320 C C . PRO B 1 132 ? -14.891 13.875 9.328 1 94.5 132 PRO B C 1
ATOM 4322 O O . PRO B 1 132 ? -13.75 13.961 9.773 1 94.5 132 PRO B O 1
ATOM 4325 N N . THR B 1 133 ? -15.414 14.594 8.328 1 94.06 133 THR B N 1
ATOM 4326 C CA . THR B 1 133 ? -14.648 15.719 7.801 1 94.06 133 THR B CA 1
ATOM 4327 C C . THR B 1 133 ? -14.461 16.797 8.867 1 94.06 133 THR B C 1
ATOM 4329 O O . THR B 1 133 ? -15.125 16.766 9.906 1 94.06 133 THR B O 1
ATOM 4332 N N . TRP B 1 134 ? -13.57 17.688 8.609 1 91.81 134 TRP B N 1
ATOM 4333 C CA . TRP B 1 134 ? -13.141 18.703 9.57 1 91.81 134 TRP B CA 1
ATOM 4334 C C . TRP B 1 134 ? -14.312 19.578 9.984 1 91.81 134 TRP B C 1
ATOM 4336 O O . TRP B 1 134 ? -14.328 20.125 11.102 1 91.81 134 TRP B O 1
ATOM 4346 N N . ASP B 1 135 ? -15.289 19.688 9.109 1 92.88 135 ASP B N 1
ATOM 4347 C CA . ASP B 1 135 ? -16.391 20.625 9.352 1 92.88 135 ASP B CA 1
ATOM 4348 C C . ASP B 1 135 ? -17.656 19.875 9.766 1 92.88 135 ASP B C 1
ATOM 4350 O O . ASP B 1 135 ? -18.75 20.453 9.773 1 92.88 135 ASP B O 1
ATOM 4354 N N . ALA B 1 136 ? -17.469 18.594 9.945 1 90.81 136 ALA B N 1
ATOM 4355 C CA . ALA B 1 136 ? -18.609 17.812 10.406 1 90.81 136 ALA B CA 1
ATOM 4356 C C . ALA B 1 136 ? -18.953 18.125 11.859 1 90.81 136 ALA B C 1
ATOM 4358 O O . ALA B 1 136 ? -18.047 18.422 12.656 1 90.81 136 ALA B O 1
ATOM 4359 N N . GLU B 1 137 ? -20.172 18.109 12.156 1 87.25 137 GLU B N 1
ATOM 4360 C CA . GLU B 1 137 ? -20.609 18.344 13.531 1 87.25 137 GLU B CA 1
ATOM 4361 C C . GLU B 1 137 ? -20.953 17.031 14.234 1 87.25 137 GLU B C 1
ATOM 4363 O O . GLU B 1 137 ? -21.344 16.062 13.586 1 87.25 137 GLU B O 1
ATOM 4368 N N . GLY B 1 138 ? -20.781 17.016 15.484 1 82.19 138 GLY B N 1
ATOM 4369 C CA . GLY B 1 138 ? -21.219 15.867 16.266 1 82.19 138 GLY B CA 1
ATOM 4370 C C . GLY B 1 138 ? -20.094 14.906 16.594 1 82.19 138 GLY B C 1
ATOM 4371 O O . GLY B 1 138 ? -18.922 15.242 16.438 1 82.19 138 GLY B O 1
ATOM 4372 N N . SER B 1 139 ? -20.531 13.773 17.141 1 84.19 139 SER B N 1
ATOM 4373 C CA . SER B 1 139 ? -19.578 12.773 17.625 1 84.19 139 SER B CA 1
ATOM 4374 C C . SER B 1 139 ? -19.062 11.898 16.5 1 84.19 139 SER B C 1
ATOM 4376 O O . SER B 1 139 ? -19.75 11.703 15.484 1 84.19 139 SER B O 1
ATOM 4378 N N . ASN B 1 140 ? -17.844 11.414 16.688 1 92.88 140 ASN B N 1
ATOM 4379 C CA . ASN B 1 140 ? -17.219 10.484 15.758 1 92.88 140 ASN B CA 1
ATOM 4380 C C . ASN B 1 140 ? -17.672 9.047 16 1 92.88 140 ASN B C 1
ATOM 4382 O O . ASN B 1 140 ? -17.297 8.141 15.266 1 92.88 140 ASN B O 1
ATOM 4386 N N . ASP B 1 141 ? -18.547 8.828 16.922 1 95.56 141 ASP B N 1
ATOM 4387 C CA . ASP B 1 141 ? -18.812 7.473 17.406 1 95.56 141 ASP B CA 1
ATOM 4388 C C . ASP B 1 141 ? -19.531 6.645 16.344 1 95.56 141 ASP B C 1
ATOM 4390 O O . ASP B 1 141 ? -19.219 5.465 16.156 1 95.56 141 ASP B O 1
ATOM 4394 N N . GLU B 1 142 ? -20.5 7.297 15.734 1 95.25 142 GLU B N 1
ATOM 4395 C CA . GLU B 1 142 ? -21.203 6.566 14.68 1 95.25 142 GLU B CA 1
ATOM 4396 C C . GLU B 1 142 ? -20.234 6.133 13.578 1 95.25 142 GLU B C 1
ATOM 4398 O O . GLU B 1 142 ? -20.281 4.992 13.117 1 95.25 142 GLU B O 1
ATOM 4403 N N . ALA B 1 143 ? -19.391 7.02 13.188 1 96.56 143 ALA B N 1
ATOM 4404 C CA . ALA B 1 143 ? -18.391 6.719 12.172 1 96.56 143 ALA B CA 1
ATOM 4405 C C . ALA B 1 143 ? -17.438 5.633 12.656 1 96.56 143 ALA B C 1
ATOM 4407 O O . ALA B 1 143 ? -17.016 4.766 11.875 1 96.56 143 ALA B O 1
ATOM 4408 N N . PHE B 1 144 ? -17.109 5.703 13.984 1 98.12 144 PHE B N 1
ATOM 4409 C CA . PHE B 1 144 ? -16.234 4.699 14.578 1 98.12 144 PHE B CA 1
ATOM 4410 C C . PHE B 1 144 ? -16.828 3.305 14.422 1 98.12 144 PHE B C 1
ATOM 4412 O O . PHE B 1 144 ? -16.141 2.385 13.953 1 98.12 144 PHE B O 1
ATOM 4419 N N . PHE B 1 145 ? -18 3.148 14.664 1 97.88 145 PHE B N 1
ATOM 4420 C CA . PHE B 1 145 ? -18.609 1.821 14.648 1 97.88 145 PHE B CA 1
ATOM 4421 C C . PHE B 1 145 ? -18.859 1.353 13.219 1 97.88 145 PHE B C 1
ATOM 4423 O O . PHE B 1 145 ? -18.812 0.153 12.938 1 97.88 145 PHE B O 1
ATOM 4430 N N . GLN B 1 146 ? -19.078 2.283 12.297 1 96.69 146 GLN B N 1
ATOM 4431 C CA . GLN B 1 146 ? -19.109 1.904 10.891 1 96.69 146 GLN B CA 1
ATOM 4432 C C . GLN B 1 146 ? -17.766 1.346 10.445 1 96.69 146 GLN B C 1
ATOM 4434 O O . GLN B 1 146 ? -17.703 0.319 9.766 1 96.69 146 GLN B O 1
ATOM 4439 N N . ALA B 1 147 ? -16.688 2.033 10.859 1 98.31 147 ALA B N 1
ATOM 4440 C CA . ALA B 1 147 ? -15.344 1.564 10.562 1 98.31 147 ALA B CA 1
ATOM 4441 C C . ALA B 1 147 ? -15.078 0.201 11.195 1 98.31 147 ALA B C 1
ATOM 4443 O O . ALA B 1 147 ? -14.453 -0.665 10.578 1 98.31 147 ALA B O 1
ATOM 4444 N N . VAL B 1 148 ? -15.586 0.024 12.398 1 98.62 148 VAL B N 1
ATOM 4445 C CA . VAL B 1 148 ? -15.414 -1.236 13.109 1 98.62 148 VAL B CA 1
ATOM 4446 C C . VAL B 1 148 ? -16.109 -2.363 12.344 1 98.62 148 VAL B C 1
ATOM 4448 O O . VAL B 1 148 ? -15.562 -3.467 12.227 1 98.62 148 VAL B O 1
ATOM 4451 N N . SER B 1 149 ? -17.281 -2.064 11.836 1 97.62 149 SER B N 1
ATOM 4452 C CA . SER B 1 149 ? -18 -3.059 11.047 1 97.62 149 SER B CA 1
ATOM 4453 C C . SER B 1 149 ? -17.188 -3.486 9.828 1 97.62 149 SER B C 1
ATOM 4455 O O . SER B 1 149 ? -17.062 -4.68 9.547 1 97.62 149 SER B O 1
ATOM 4457 N N . VAL B 1 150 ? -16.656 -2.576 9.148 1 97.44 150 VAL B N 1
ATOM 4458 C CA . VAL B 1 150 ? -15.828 -2.85 7.977 1 97.44 150 VAL B CA 1
ATOM 4459 C C . VAL B 1 150 ? -14.594 -3.643 8.391 1 97.44 150 VAL B C 1
ATOM 4461 O O . VAL B 1 150 ? -14.273 -4.664 7.777 1 97.44 150 VAL B O 1
ATOM 4464 N N . ALA B 1 151 ? -13.961 -3.186 9.43 1 98.38 151 ALA B N 1
ATOM 4465 C CA . ALA B 1 151 ? -12.766 -3.859 9.93 1 98.38 151 ALA B CA 1
ATOM 4466 C C . ALA B 1 151 ? -13.07 -5.297 10.336 1 98.38 151 ALA B C 1
ATOM 4468 O O . ALA B 1 151 ? -12.258 -6.199 10.125 1 98.38 151 ALA B O 1
ATOM 4469 N N . GLY B 1 152 ? -14.227 -5.441 10.93 1 98.19 152 GLY B N 1
ATOM 4470 C CA . GLY B 1 152 ? -14.633 -6.781 11.32 1 98.19 152 GLY B CA 1
ATOM 4471 C C . GLY B 1 152 ? -14.75 -7.734 10.141 1 98.19 152 GLY B C 1
ATOM 4472 O O . GLY B 1 152 ? -14.273 -8.875 10.211 1 98.19 152 GLY B O 1
ATOM 4473 N N . MET B 1 153 ? -15.359 -7.281 9.062 1 96.75 153 MET B N 1
ATOM 4474 C CA . MET B 1 153 ? -15.492 -8.109 7.871 1 96.75 153 MET B CA 1
ATOM 4475 C C . MET B 1 153 ? -14.125 -8.406 7.258 1 96.75 153 MET B C 1
ATOM 4477 O O . MET B 1 153 ? -13.875 -9.523 6.797 1 96.75 153 MET B O 1
ATOM 4481 N N . ILE B 1 154 ? -13.258 -7.453 7.281 1 96.75 154 ILE B N 1
ATOM 4482 C CA . ILE B 1 154 ? -11.906 -7.629 6.766 1 96.75 154 ILE B CA 1
ATOM 4483 C C . ILE B 1 154 ? -11.18 -8.703 7.57 1 96.75 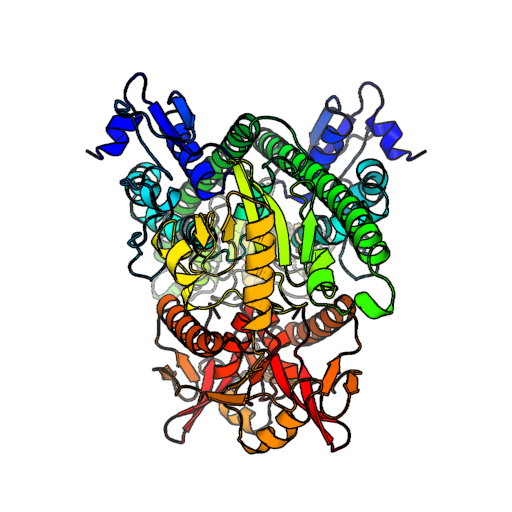154 ILE B C 1
ATOM 4485 O O . ILE B 1 154 ? -10.57 -9.617 7 1 96.75 154 ILE B O 1
ATOM 4489 N N . LEU B 1 155 ? -11.289 -8.633 8.914 1 97.75 155 LEU B N 1
ATOM 4490 C CA . LEU B 1 155 ? -10.609 -9.586 9.781 1 97.75 155 LEU B CA 1
ATOM 4491 C C . LEU B 1 155 ? -11.125 -11 9.547 1 97.75 155 LEU B C 1
ATOM 4493 O O . LEU B 1 155 ? -10.344 -11.938 9.383 1 97.75 155 LEU B O 1
ATOM 4497 N N . GLU B 1 156 ? -12.367 -11.07 9.547 1 96.75 156 GLU B N 1
ATOM 4498 C CA . GLU B 1 156 ? -12.977 -12.383 9.375 1 96.75 156 GLU B CA 1
ATOM 4499 C C . GLU B 1 156 ? -12.523 -13.039 8.07 1 96.75 156 GLU B C 1
ATOM 4501 O O . GLU B 1 156 ? -12.156 -14.211 8.055 1 96.75 156 GLU B O 1
ATOM 4506 N N . ASN B 1 157 ? -12.586 -12.32 7.059 1 95.19 157 ASN B N 1
ATOM 4507 C CA . ASN B 1 157 ? -12.172 -12.836 5.758 1 95.19 157 ASN B CA 1
ATOM 4508 C C . ASN B 1 157 ? -10.688 -13.18 5.738 1 95.19 157 ASN B C 1
ATOM 4510 O O . ASN B 1 157 ? -10.289 -14.18 5.137 1 95.19 157 ASN B O 1
ATOM 4514 N N . LYS B 1 158 ? -9.898 -12.383 6.34 1 96.38 158 LYS B N 1
ATOM 4515 C CA . LYS B 1 158 ? -8.469 -12.672 6.398 1 96.38 158 LYS B CA 1
ATOM 4516 C C . LYS B 1 158 ? -8.195 -13.953 7.184 1 96.38 158 LYS B C 1
ATOM 4518 O O . LYS B 1 158 ? -7.367 -14.766 6.781 1 96.38 158 LYS B O 1
ATOM 4523 N N . PHE B 1 159 ? -8.922 -14.094 8.312 1 97.75 159 PHE B N 1
ATOM 4524 C CA . PHE B 1 159 ? -8.773 -15.32 9.094 1 97.75 159 PHE B CA 1
ATOM 4525 C C . PHE B 1 159 ? -9.117 -16.547 8.25 1 97.75 159 PHE B C 1
ATOM 4527 O O . PHE B 1 159 ? -8.375 -17.531 8.242 1 97.75 159 PHE B O 1
ATOM 4534 N N . ASP B 1 160 ? -10.18 -16.422 7.535 1 95.44 160 ASP B N 1
ATOM 4535 C CA . ASP B 1 160 ? -10.609 -17.531 6.684 1 95.44 160 ASP B CA 1
ATOM 4536 C C . ASP B 1 160 ? -9.57 -17.828 5.609 1 95.44 160 ASP B C 1
ATOM 4538 O O . ASP B 1 160 ? -9.297 -18.984 5.301 1 95.44 160 ASP B O 1
ATOM 4542 N N . ARG B 1 161 ? -9.047 -16.828 5.086 1 94.88 161 ARG B N 1
ATOM 4543 C CA . ARG B 1 161 ? -8.023 -17 4.055 1 94.88 161 ARG B CA 1
ATOM 4544 C C . ARG B 1 161 ? -6.785 -17.688 4.617 1 94.88 161 ARG B C 1
ATOM 4546 O O . ARG B 1 161 ? -6.223 -18.578 3.982 1 94.88 161 ARG B O 1
ATOM 4553 N N . TYR B 1 162 ? -6.344 -17.25 5.762 1 96.06 162 TYR B N 1
ATOM 4554 C CA . TYR B 1 162 ? -5.188 -17.875 6.391 1 96.06 162 TYR B CA 1
ATOM 4555 C C . TYR B 1 162 ? -5.445 -19.359 6.664 1 96.06 162 TYR B C 1
ATOM 4557 O O . TYR B 1 162 ? -4.598 -20.203 6.367 1 96.06 162 TYR B O 1
ATOM 4565 N N . ARG B 1 163 ? -6.598 -19.688 7.164 1 96.25 163 ARG B N 1
ATOM 4566 C CA . ARG B 1 163 ? -6.957 -21.078 7.418 1 96.25 163 ARG B CA 1
ATOM 4567 C C . ARG B 1 163 ? -7.051 -21.859 6.117 1 96.25 163 ARG B C 1
ATOM 4569 O O . ARG B 1 163 ? -6.582 -23 6.039 1 96.25 163 ARG B O 1
ATOM 4576 N N . GLY B 1 164 ? -7.734 -21.219 5.164 1 95.31 164 GLY B N 1
ATOM 4577 C CA . GLY B 1 164 ? -7.84 -21.844 3.857 1 95.31 164 GLY B CA 1
ATOM 4578 C C . GLY B 1 164 ? -6.492 -22.141 3.229 1 95.31 164 GLY B C 1
ATOM 4579 O O . GLY B 1 164 ? -6.285 -23.234 2.674 1 95.31 164 GLY B O 1
ATOM 4580 N N . ASN B 1 165 ? -5.602 -21.203 3.283 1 94.62 165 ASN B N 1
ATOM 4581 C CA . ASN B 1 165 ? -4.258 -21.391 2.748 1 94.62 165 ASN B CA 1
ATOM 4582 C C . ASN B 1 165 ? -3.518 -22.516 3.475 1 94.62 165 ASN B C 1
ATOM 4584 O O . ASN B 1 165 ? -2.783 -23.281 2.852 1 94.62 165 ASN B O 1
ATOM 4588 N N . GLU B 1 166 ? -3.674 -22.547 4.773 1 95.06 166 GLU B N 1
ATOM 4589 C CA . GLU B 1 166 ? -3.045 -23.609 5.543 1 95.06 166 GLU B CA 1
ATOM 4590 C C . GLU B 1 166 ? -3.557 -24.984 5.102 1 95.06 166 GLU B C 1
ATOM 4592 O O . GLU B 1 166 ? -2.775 -25.922 4.965 1 95.06 166 GLU B O 1
ATOM 4597 N N . ARG B 1 167 ? -4.852 -25.062 4.926 1 95.69 167 ARG B N 1
ATOM 4598 C CA . ARG B 1 167 ? -5.43 -26.312 4.441 1 95.69 167 ARG B CA 1
ATOM 4599 C C . ARG B 1 167 ? -4.906 -26.656 3.053 1 95.69 167 ARG B C 1
ATOM 4601 O O . ARG B 1 167 ? -4.652 -27.828 2.752 1 95.69 167 ARG B O 1
ATOM 4608 N N . ALA B 1 168 ? -4.793 -25.688 2.25 1 95.94 168 ALA B N 1
ATOM 4609 C CA . ALA B 1 168 ? -4.242 -25.906 0.915 1 95.94 168 ALA B CA 1
ATOM 4610 C C . ALA B 1 168 ? -2.811 -26.422 0.988 1 95.94 168 ALA B C 1
ATOM 4612 O O . ALA B 1 168 ? -2.451 -27.375 0.282 1 95.94 168 ALA B O 1
ATOM 4613 N N . ASP B 1 169 ? -2.02 -25.828 1.825 1 94.38 169 ASP B N 1
ATOM 4614 C CA . ASP B 1 169 ? -0.631 -26.25 1.995 1 94.38 169 ASP B CA 1
ATOM 4615 C C . ASP B 1 169 ? -0.55 -27.719 2.432 1 94.38 169 ASP B C 1
ATOM 4617 O O . ASP B 1 169 ? 0.231 -28.484 1.879 1 94.38 169 ASP B O 1
ATOM 4621 N N . LYS B 1 170 ? -1.3 -28.062 3.395 1 95.38 170 LYS B N 1
ATOM 4622 C CA . LYS B 1 170 ? -1.317 -29.438 3.877 1 95.38 170 LYS B CA 1
ATOM 4623 C C . LYS B 1 170 ? -1.773 -30.406 2.783 1 95.38 170 LYS B C 1
ATOM 4625 O O . LYS B 1 170 ? -1.18 -31.469 2.598 1 95.38 170 LYS B O 1
ATOM 4630 N N . ARG B 1 171 ? -2.773 -29.984 2.109 1 96.62 171 ARG B N 1
ATOM 4631 C CA . ARG B 1 171 ? -3.34 -30.828 1.061 1 96.62 171 ARG B CA 1
ATOM 4632 C C . ARG B 1 171 ? -2.338 -31.047 -0.069 1 96.62 171 ARG B C 1
ATOM 4634 O O . ARG B 1 171 ? -2.156 -32.156 -0.538 1 96.62 171 ARG B O 1
ATOM 4641 N N . VAL B 1 172 ? -1.756 -30.047 -0.527 1 96.19 172 VAL B N 1
ATOM 4642 C CA . VAL B 1 172 ? -0.803 -30.141 -1.627 1 96.19 172 VAL B CA 1
ATOM 4643 C C . VAL B 1 172 ? 0.402 -30.969 -1.189 1 96.19 172 VAL B C 1
ATOM 4645 O O . VAL B 1 172 ? 0.953 -31.75 -1.979 1 96.19 172 VAL B O 1
ATOM 4648 N N . GLU B 1 173 ? 0.858 -30.828 0.028 1 95.81 173 GLU B N 1
ATOM 4649 C CA . GLU B 1 173 ? 1.957 -31.625 0.561 1 95.81 173 GLU B CA 1
ATOM 4650 C C . GLU B 1 173 ? 1.622 -33.125 0.526 1 95.81 173 GLU B C 1
ATOM 4652 O O . GLU B 1 173 ? 2.457 -33.938 0.139 1 95.81 173 GLU B O 1
ATOM 4657 N N . GLU B 1 174 ? 0.479 -33.375 0.954 1 96.19 174 GLU B N 1
ATOM 4658 C CA . GLU B 1 174 ? 0.018 -34.75 0.93 1 96.19 174 GLU B CA 1
ATOM 4659 C C . GLU B 1 174 ? 0.019 -35.312 -0.491 1 96.19 174 GLU B C 1
ATOM 4661 O O . GLU B 1 174 ? 0.499 -36.438 -0.728 1 96.19 174 GLU B O 1
ATOM 4666 N N . ILE B 1 175 ? -0.52 -34.531 -1.401 1 96.38 175 ILE B N 1
ATOM 4667 C CA . ILE B 1 175 ? -0.611 -34.969 -2.795 1 96.38 175 ILE B CA 1
ATOM 4668 C C . ILE B 1 175 ? 0.791 -35.125 -3.377 1 96.38 175 ILE B C 1
ATOM 4670 O O . ILE B 1 175 ? 1.071 -36.094 -4.066 1 96.38 175 ILE B O 1
ATOM 4674 N N . TYR B 1 176 ? 1.621 -34.188 -3.133 1 95.81 176 TYR B N 1
ATOM 4675 C CA . TYR B 1 176 ? 2.994 -34.219 -3.623 1 95.81 176 TYR B CA 1
ATOM 4676 C C . TYR B 1 176 ? 3.746 -35.438 -3.107 1 95.81 176 TYR B C 1
ATOM 4678 O O . TYR B 1 176 ? 4.445 -36.094 -3.869 1 95.81 176 TYR B O 1
ATOM 4686 N N . GLU B 1 177 ? 3.625 -35.719 -1.799 1 94.56 177 GLU B N 1
ATOM 4687 C CA . GLU B 1 177 ? 4.301 -36.875 -1.205 1 94.56 177 GLU B CA 1
ATOM 4688 C C . GLU B 1 177 ? 3.836 -38.156 -1.848 1 94.56 177 GLU B C 1
ATOM 4690 O O . GLU B 1 177 ? 4.652 -39.031 -2.148 1 94.56 177 GLU B O 1
ATOM 4695 N N . ARG B 1 178 ? 2.609 -38.312 -2.043 1 94.56 178 ARG B N 1
ATOM 4696 C CA . ARG B 1 178 ? 2.074 -39.5 -2.697 1 94.56 178 ARG B CA 1
ATOM 4697 C C . ARG B 1 178 ? 2.592 -39.625 -4.129 1 94.56 178 ARG B C 1
ATOM 4699 O O . ARG B 1 178 ? 2.93 -40.719 -4.582 1 94.56 178 ARG B O 1
ATOM 4706 N N . HIS B 1 179 ? 2.557 -38.469 -4.805 1 94.5 179 HIS B N 1
ATOM 4707 C CA . HIS B 1 179 ? 3.078 -38.406 -6.164 1 94.5 179 HIS B CA 1
ATOM 4708 C C . HIS B 1 179 ? 4.535 -38.875 -6.215 1 94.5 179 HIS B C 1
ATOM 4710 O O . HIS B 1 179 ? 4.891 -39.719 -7.031 1 94.5 179 HIS B O 1
ATOM 4716 N N . MET B 1 180 ? 5.359 -38.406 -5.352 1 92.44 180 MET B N 1
ATOM 4717 C CA . MET B 1 180 ? 6.785 -38.75 -5.34 1 92.44 180 MET B CA 1
ATOM 4718 C C . MET B 1 180 ? 7.008 -40.188 -4.941 1 92.44 180 MET B C 1
ATOM 4720 O O . MET B 1 180 ? 7.949 -40.844 -5.414 1 92.44 180 MET B O 1
ATOM 4724 N N . GLN B 1 181 ? 6.16 -40.656 -4.062 1 91.38 181 GLN B N 1
ATOM 4725 C CA . GLN B 1 181 ? 6.258 -42.031 -3.648 1 91.38 181 GLN B CA 1
ATOM 4726 C C . GLN B 1 181 ? 5.961 -43 -4.812 1 91.38 181 GLN B C 1
ATOM 4728 O O . GLN B 1 181 ? 6.492 -44.094 -4.867 1 91.38 181 GLN B O 1
ATOM 4733 N N . ALA B 1 182 ? 5.062 -42.531 -5.66 1 89.88 182 ALA B N 1
ATOM 4734 C CA . ALA B 1 182 ? 4.684 -43.375 -6.801 1 89.88 182 ALA B CA 1
ATOM 4735 C C . ALA B 1 182 ? 5.855 -43.562 -7.762 1 89.88 182 ALA B C 1
ATOM 4737 O O . ALA B 1 182 ? 5.871 -44.5 -8.555 1 89.88 182 ALA B O 1
ATOM 4738 N N . PHE B 1 183 ? 6.742 -42.656 -7.707 1 87.69 183 PHE B N 1
ATOM 4739 C CA . PHE B 1 183 ? 7.914 -42.75 -8.562 1 87.69 183 PHE B CA 1
ATOM 4740 C C . PHE B 1 183 ? 9.102 -43.312 -7.793 1 87.69 183 PHE B C 1
ATOM 4742 O O . PHE B 1 183 ? 9.367 -42.906 -6.66 1 87.69 183 PHE B O 1
ATOM 4749 N N . HIS B 1 184 ? 9.578 -44.438 -8.273 1 75.44 184 HIS B N 1
ATOM 4750 C CA . HIS B 1 184 ? 10.781 -44.969 -7.645 1 75.44 184 HIS B CA 1
ATOM 4751 C C . HIS B 1 184 ? 11.93 -43.969 -7.719 1 75.44 184 HIS B C 1
ATOM 4753 O O . HIS B 1 184 ? 11.898 -43.031 -8.531 1 75.44 184 HIS B O 1
ATOM 4759 N N . ASP B 1 185 ? 12.914 -44.094 -6.785 1 68 185 ASP B N 1
ATOM 4760 C CA . ASP B 1 185 ? 14.023 -43.156 -6.645 1 68 185 ASP B CA 1
ATOM 4761 C C . ASP B 1 185 ? 14.633 -42.812 -8.008 1 68 185 ASP B C 1
ATOM 4763 O O . ASP B 1 185 ? 14.953 -41.656 -8.281 1 68 185 ASP B O 1
ATOM 4767 N N . ARG B 1 186 ? 14.75 -43.781 -8.914 1 64.56 186 ARG B N 1
ATOM 4768 C CA . ARG B 1 186 ? 15.375 -43.594 -10.219 1 64.56 186 ARG B CA 1
ATOM 4769 C C . ARG B 1 186 ? 14.43 -42.844 -11.172 1 64.56 186 ARG B C 1
ATOM 4771 O O . ARG B 1 186 ? 14.875 -42.156 -12.078 1 64.56 186 ARG B O 1
ATOM 4778 N N . GLU B 1 187 ? 13.141 -42.906 -10.969 1 69.69 187 GLU B N 1
ATOM 4779 C CA . GLU B 1 187 ? 12.141 -42.406 -11.906 1 69.69 187 GLU B CA 1
ATOM 4780 C C . GLU B 1 187 ? 11.633 -41.031 -11.477 1 69.69 187 GLU B C 1
ATOM 4782 O O . GLU B 1 187 ? 10.859 -40.406 -12.195 1 69.69 187 GLU B O 1
ATOM 4787 N N . LYS B 1 188 ? 12.141 -40.688 -10.328 1 72.19 188 LYS B N 1
ATOM 4788 C CA . LYS B 1 188 ? 11.672 -39.406 -9.82 1 72.19 188 LYS B CA 1
ATOM 4789 C C . LYS B 1 188 ? 12.172 -38.25 -10.688 1 72.19 188 LYS B C 1
ATOM 4791 O O . LYS B 1 188 ? 11.648 -37.125 -10.609 1 72.19 188 LYS B O 1
ATOM 4796 N N . HIS B 1 189 ? 13.109 -38.625 -11.547 1 68.62 189 HIS B N 1
ATOM 4797 C CA . HIS B 1 189 ? 13.695 -37.594 -12.406 1 68.62 189 HIS B CA 1
ATOM 4798 C C . HIS B 1 189 ? 13.18 -37.719 -13.836 1 68.62 189 HIS B C 1
ATOM 4800 O O . HIS B 1 189 ? 13.617 -36.969 -14.719 1 68.62 189 HIS B O 1
ATOM 4806 N N . CYS B 1 190 ? 12.281 -38.656 -13.93 1 78.5 190 CYS B N 1
ATOM 4807 C CA . CYS B 1 190 ? 11.727 -38.781 -15.266 1 78.5 190 CYS B CA 1
ATOM 4808 C C . CYS B 1 190 ? 10.727 -37.688 -15.555 1 78.5 190 CYS B C 1
ATOM 4810 O O . CYS B 1 190 ? 10.297 -36.969 -14.641 1 78.5 190 CYS B O 1
ATOM 4812 N N . GLU B 1 191 ? 10.445 -37.438 -16.75 1 84.81 191 GLU B N 1
ATOM 4813 C CA . GLU B 1 191 ? 9.602 -36.344 -17.219 1 84.81 191 GLU B CA 1
ATOM 4814 C C . GLU B 1 191 ? 8.195 -36.438 -16.609 1 84.81 191 GLU B C 1
ATOM 4816 O O . GLU B 1 191 ? 7.594 -35.406 -16.297 1 84.81 191 GLU B O 1
ATOM 4821 N N . ASP B 1 192 ? 7.809 -37.625 -16.328 1 88.75 192 ASP B N 1
ATOM 4822 C CA . ASP B 1 192 ? 6.461 -37.812 -15.789 1 88.75 192 ASP B CA 1
ATOM 4823 C C . ASP B 1 192 ? 6.391 -37.344 -14.328 1 88.75 192 ASP B C 1
ATOM 4825 O O . ASP B 1 192 ? 5.34 -36.906 -13.867 1 88.75 192 ASP B O 1
ATOM 4829 N N . ALA B 1 193 ? 7.535 -37.469 -13.68 1 93.75 193 ALA B N 1
ATOM 4830 C CA . ALA B 1 193 ? 7.598 -37.062 -12.273 1 93.75 193 ALA B CA 1
ATOM 4831 C C . ALA B 1 193 ? 7.457 -35.562 -12.133 1 93.75 193 ALA B C 1
ATOM 4833 O O . ALA B 1 193 ? 7.184 -35.031 -11.039 1 93.75 193 ALA B O 1
ATOM 4834 N N . LYS B 1 194 ? 7.59 -34.812 -13.219 1 96 194 LYS B N 1
ATOM 4835 C CA . LYS B 1 194 ? 7.527 -33.344 -13.195 1 96 194 LYS B CA 1
ATOM 4836 C C . LYS B 1 194 ? 6.105 -32.844 -13.43 1 96 194 LYS B C 1
ATOM 4838 O O . LYS B 1 194 ? 5.848 -31.656 -13.398 1 96 194 LYS B O 1
ATOM 4843 N N . ILE B 1 195 ? 5.207 -33.781 -13.633 1 97.38 195 ILE B N 1
ATOM 4844 C CA . ILE B 1 195 ? 3.809 -33.469 -13.867 1 97.38 195 ILE B CA 1
ATOM 4845 C C . ILE B 1 195 ? 2.967 -33.875 -12.664 1 97.38 195 ILE B C 1
ATOM 4847 O O . ILE B 1 195 ? 2.824 -35.094 -12.398 1 97.38 195 ILE B O 1
ATOM 4851 N N . LEU B 1 196 ? 2.416 -32.969 -11.953 1 97.31 196 LEU B N 1
ATOM 4852 C CA . LEU B 1 196 ? 1.582 -33.25 -10.789 1 97.31 196 LEU B CA 1
ATOM 4853 C C . LEU B 1 196 ? 0.102 -33.125 -11.141 1 97.31 196 LEU B C 1
ATOM 4855 O O . LEU B 1 196 ? -0.344 -32.062 -11.586 1 97.31 196 LEU B O 1
ATOM 4859 N N . ILE B 1 197 ? -0.645 -34.156 -10.953 1 97.06 197 ILE B N 1
ATOM 4860 C CA . ILE B 1 197 ? -2.084 -34.156 -11.203 1 97.06 197 ILE B CA 1
ATOM 4861 C C . ILE B 1 197 ? -2.832 -34 -9.883 1 97.06 197 ILE B C 1
ATOM 4863 O O . ILE B 1 197 ? -2.688 -34.844 -8.977 1 97.06 197 ILE B O 1
ATOM 4867 N N . LEU B 1 198 ? -3.576 -32.969 -9.797 1 97.38 198 LEU B N 1
ATOM 4868 C CA . LEU B 1 198 ? -4.395 -32.719 -8.617 1 97.38 198 LEU B CA 1
ATOM 4869 C C . LEU B 1 198 ? -5.801 -33.281 -8.805 1 97.38 198 LEU B C 1
ATOM 4871 O O . LEU B 1 198 ? -6.402 -33.094 -9.867 1 97.38 198 LEU B O 1
ATOM 4875 N N . PRO B 1 199 ? -6.32 -33.906 -7.781 1 95.25 199 PRO B N 1
ATOM 4876 C CA . PRO B 1 199 ? -7.695 -34.406 -7.879 1 95.25 199 PRO B CA 1
ATOM 4877 C C . PRO B 1 199 ? -8.727 -33.281 -7.91 1 95.25 199 PRO B C 1
ATOM 4879 O O . PRO B 1 199 ? -9.859 -33.5 -8.352 1 95.25 199 PRO B O 1
ATOM 4882 N N . GLU B 1 200 ? -8.398 -32.125 -7.395 1 93.69 200 GLU B N 1
ATOM 4883 C CA . GLU B 1 200 ? -9.164 -30.891 -7.371 1 93.69 200 GLU B CA 1
ATOM 4884 C C . GLU B 1 200 ? -8.25 -29.672 -7.375 1 93.69 200 GLU B C 1
ATOM 4886 O O . GLU B 1 200 ? -7.047 -29.797 -7.133 1 93.69 200 GLU B O 1
ATOM 4891 N N . PHE B 1 201 ? -8.883 -28.656 -7.652 1 93.12 201 PHE B N 1
ATOM 4892 C CA . PHE B 1 201 ? -8.055 -27.453 -7.59 1 93.12 201 PHE B CA 1
ATOM 4893 C C . PHE B 1 201 ? -7.621 -27.172 -6.156 1 93.12 201 PHE B C 1
ATOM 4895 O O . PHE B 1 201 ? -8.453 -27.125 -5.25 1 93.12 201 PHE B O 1
ATOM 4902 N N . VAL B 1 202 ? -6.363 -27.016 -5.922 1 95.25 202 VAL B N 1
ATOM 4903 C CA . VAL B 1 202 ? -5.727 -26.594 -4.672 1 95.25 202 VAL B CA 1
ATOM 4904 C C . VAL B 1 202 ? -4.672 -25.531 -4.961 1 95.25 202 VAL B C 1
ATOM 4906 O O . VAL B 1 202 ? -3.812 -25.719 -5.828 1 95.25 202 VAL B O 1
ATOM 4909 N N . PRO B 1 203 ? -4.797 -24.391 -4.301 1 94 203 PRO B N 1
ATOM 4910 C CA . PRO B 1 203 ? -3.674 -23.453 -4.43 1 94 203 PRO B CA 1
ATOM 4911 C C . PRO B 1 203 ? -2.334 -24.094 -4.078 1 94 203 PRO B C 1
ATOM 4913 O O . PRO B 1 203 ? -2.17 -24.641 -2.982 1 94 203 PRO B O 1
ATOM 4916 N N . CYS B 1 204 ? -1.342 -24.031 -5.023 1 95 204 CYS B N 1
ATOM 4917 C CA . CYS B 1 204 ? -0.162 -24.859 -4.785 1 95 204 CYS B CA 1
ATOM 4918 C C . CYS B 1 204 ? 1.095 -24.188 -5.312 1 95 204 CYS B C 1
ATOM 4920 O O . CYS B 1 204 ? 2.195 -24.719 -5.195 1 95 204 CYS B O 1
ATOM 4922 N N . GLN B 1 205 ? 1.009 -23.031 -5.844 1 90.44 205 GLN B N 1
ATOM 4923 C CA . GLN B 1 205 ? 2.117 -22.406 -6.555 1 90.44 205 GLN B CA 1
ATOM 4924 C C . GLN B 1 205 ? 3.299 -22.141 -5.621 1 90.44 205 GLN B C 1
ATOM 4926 O O . GLN B 1 205 ? 4.445 -22.438 -5.965 1 90.44 205 GLN B O 1
ATOM 4931 N N . LYS B 1 206 ? 3.014 -21.641 -4.48 1 87.5 206 LYS B N 1
ATOM 4932 C CA . LYS B 1 206 ? 4.086 -21.328 -3.545 1 87.5 206 LYS B CA 1
ATOM 4933 C C . LYS B 1 206 ? 4.852 -22.578 -3.139 1 87.5 206 LYS B C 1
ATOM 4935 O O . LYS B 1 206 ? 6.082 -22.609 -3.174 1 87.5 206 LYS B O 1
ATOM 4940 N N . PHE B 1 207 ? 4.156 -23.578 -2.797 1 91.31 207 PHE B N 1
ATOM 4941 C CA . PHE B 1 207 ? 4.766 -24.844 -2.387 1 91.31 207 PHE B CA 1
ATOM 4942 C C . PHE B 1 207 ? 5.555 -25.453 -3.533 1 91.31 207 PHE B C 1
ATOM 4944 O O . PHE B 1 207 ? 6.699 -25.891 -3.348 1 91.31 207 PHE B O 1
ATOM 4951 N N . LEU B 1 208 ? 5.004 -25.406 -4.66 1 94 208 LEU B N 1
ATOM 4952 C CA . LEU B 1 208 ? 5.57 -26.125 -5.793 1 94 208 LEU B CA 1
ATOM 4953 C C . LEU B 1 208 ? 6.77 -25.391 -6.371 1 94 208 LEU B C 1
ATOM 4955 O O . LEU B 1 208 ? 7.574 -25.969 -7.098 1 94 208 LEU B O 1
ATOM 4959 N N . SER B 1 209 ? 6.812 -24.125 -6.148 1 91.44 209 SER B N 1
ATOM 4960 C CA . SER B 1 209 ? 7.934 -23.344 -6.66 1 91.44 209 SER B CA 1
ATOM 4961 C C . SER B 1 209 ? 9.266 -23.891 -6.172 1 91.44 209 SER B C 1
ATOM 4963 O O . SER B 1 209 ? 10.289 -23.766 -6.852 1 91.44 209 SER B O 1
ATOM 4965 N N . GLU B 1 210 ? 9.25 -24.609 -5.086 1 89.44 210 GLU B N 1
ATOM 4966 C CA . GLU B 1 210 ? 10.469 -25.141 -4.477 1 89.44 210 GLU B CA 1
ATOM 4967 C C . GLU B 1 210 ? 10.695 -26.594 -4.891 1 89.44 210 GLU B C 1
ATOM 4969 O O . GLU B 1 210 ? 11.664 -27.219 -4.457 1 89.44 210 GLU B O 1
ATOM 4974 N N . THR B 1 211 ? 9.867 -27.094 -5.668 1 92.56 211 THR B N 1
ATOM 4975 C CA . THR B 1 211 ? 9.961 -28.484 -6.102 1 92.56 211 THR B CA 1
ATOM 4976 C C . THR B 1 211 ? 10.359 -28.562 -7.574 1 92.56 211 THR B C 1
ATOM 4978 O O . THR B 1 211 ? 10.57 -27.547 -8.219 1 92.56 211 THR B O 1
ATOM 4981 N N . SER B 1 212 ? 10.5 -29.781 -8.086 1 91.94 212 SER B N 1
ATOM 4982 C CA . SER B 1 212 ? 10.875 -30 -9.477 1 91.94 212 SER B CA 1
ATOM 4983 C C . SER B 1 212 ? 9.648 -30.078 -10.375 1 91.94 212 SER B C 1
ATOM 4985 O O . SER B 1 212 ? 9.773 -30.234 -11.594 1 91.94 212 SER B O 1
ATOM 4987 N N . ILE B 1 213 ? 8.492 -29.875 -9.797 1 96.06 213 ILE B N 1
ATOM 4988 C CA . ILE B 1 213 ? 7.262 -29.969 -10.57 1 96.06 213 ILE B CA 1
ATOM 4989 C C . ILE B 1 213 ? 7.207 -28.828 -11.594 1 96.06 213 ILE B C 1
ATOM 4991 O O . ILE B 1 213 ? 7.309 -27.656 -11.227 1 96.06 213 ILE B O 1
ATOM 4995 N N . ALA B 1 214 ? 7.012 -29.219 -12.836 1 96.31 214 ALA B N 1
ATOM 4996 C CA . ALA B 1 214 ? 7.004 -28.234 -13.922 1 96.31 214 ALA B CA 1
ATOM 4997 C C . ALA B 1 214 ? 5.574 -27.844 -14.297 1 96.31 214 ALA B C 1
ATOM 4999 O O . ALA B 1 214 ? 5.324 -26.719 -14.727 1 96.31 214 ALA B O 1
ATOM 5000 N N . PHE B 1 215 ? 4.703 -28.781 -14.164 1 97.94 215 PHE B N 1
ATOM 5001 C CA . PHE B 1 215 ? 3.311 -28.547 -14.531 1 97.94 215 PHE B CA 1
ATOM 5002 C C . PHE B 1 215 ? 2.369 -29.125 -13.484 1 97.94 215 PHE B C 1
ATOM 5004 O O . PHE B 1 215 ? 2.625 -30.188 -12.922 1 97.94 215 PHE B O 1
ATOM 5011 N N . VAL B 1 216 ? 1.298 -28.422 -13.336 1 98.12 216 VAL B N 1
ATOM 5012 C CA . VAL B 1 216 ? 0.189 -28.938 -12.531 1 98.12 216 VAL B CA 1
ATOM 5013 C C . VAL B 1 216 ? -1.059 -29.062 -13.406 1 98.12 216 VAL B C 1
ATOM 5015 O O . VAL B 1 216 ? -1.344 -28.203 -14.234 1 98.12 216 VAL B O 1
ATOM 5018 N N . ILE B 1 217 ? -1.728 -30.203 -13.266 1 98.19 217 ILE B N 1
ATOM 5019 C CA . ILE B 1 217 ? -2.998 -30.453 -13.938 1 98.19 217 ILE B CA 1
ATOM 5020 C C . ILE B 1 217 ? -4.113 -30.578 -12.906 1 98.19 217 ILE B C 1
ATOM 5022 O O . ILE B 1 217 ? -3.936 -31.219 -11.867 1 98.19 217 ILE B O 1
ATOM 5026 N N . PHE B 1 218 ? -5.234 -29.953 -13.141 1 97.5 218 PHE B N 1
ATOM 5027 C CA . PHE B 1 218 ? -6.371 -30.078 -12.242 1 97.5 218 PHE B CA 1
ATOM 5028 C C . PHE B 1 218 ? -7.684 -29.953 -13.008 1 97.5 218 PHE B C 1
ATOM 5030 O O . PHE B 1 218 ? -7.719 -29.406 -14.102 1 97.5 218 PHE B O 1
ATOM 5037 N N . PRO B 1 219 ? -8.758 -30.578 -12.461 1 96.44 219 PRO B N 1
ATOM 5038 C CA . PRO B 1 219 ? -10.062 -30.453 -13.117 1 96.44 219 PRO B CA 1
ATOM 5039 C C . PRO B 1 219 ? -10.586 -29.016 -13.141 1 96.44 219 PRO B C 1
ATOM 5041 O O . PRO B 1 219 ? -10.414 -28.281 -12.164 1 96.44 219 PRO B O 1
ATOM 5044 N N . SER B 1 220 ? -11.156 -28.656 -14.25 1 91.94 220 SER B N 1
ATOM 5045 C CA . SER B 1 220 ? -11.758 -27.344 -14.406 1 91.94 220 SER B CA 1
ATOM 5046 C C . SER B 1 220 ? -13.203 -27.328 -13.938 1 91.94 220 SER B C 1
ATOM 5048 O O . SER B 1 220 ? -13.898 -28.344 -14.039 1 91.94 220 SER B O 1
ATOM 5050 N N . ASN B 1 221 ? -13.664 -26.188 -13.438 1 79.56 221 ASN B N 1
ATOM 5051 C CA . ASN B 1 221 ? -15.062 -26.047 -13.055 1 79.56 221 ASN B CA 1
ATOM 5052 C C . ASN B 1 221 ? -15.977 -26 -14.273 1 79.56 221 ASN B C 1
ATOM 5054 O O . ASN B 1 221 ? -17.188 -26.156 -14.148 1 79.56 221 ASN B O 1
ATOM 5058 N N . ARG B 1 222 ? -15.469 -25.766 -15.406 1 78.81 222 ARG B N 1
ATOM 5059 C CA . ARG B 1 222 ? -16.234 -25.656 -16.641 1 78.81 222 ARG B CA 1
ATOM 5060 C C . ARG B 1 222 ? -16.219 -26.969 -17.422 1 78.81 222 ARG B C 1
ATOM 5062 O O . ARG B 1 222 ? -16.641 -27.016 -18.578 1 78.81 222 ARG B O 1
ATOM 5069 N N . GLY B 1 223 ? -15.633 -27.922 -16.859 1 89.88 223 GLY B N 1
ATOM 5070 C CA . GLY B 1 223 ? -15.445 -29.188 -17.562 1 89.88 223 GLY B CA 1
ATOM 5071 C C . GLY B 1 223 ? -14.039 -29.359 -18.109 1 89.88 223 GLY B C 1
ATOM 5072 O O . GLY B 1 223 ? -13.398 -28.375 -18.5 1 89.88 223 GLY B O 1
ATOM 5073 N N . GLY B 1 224 ? -13.516 -30.594 -18.094 1 96.62 224 GLY B N 1
ATOM 5074 C CA . GLY B 1 224 ? -12.18 -30.875 -18.594 1 96.62 224 GLY B CA 1
ATOM 5075 C C . GLY B 1 224 ? -11.094 -30.609 -17.562 1 96.62 224 GLY B C 1
ATOM 5076 O O . GLY B 1 224 ? -11.289 -30.859 -16.375 1 96.62 224 GLY B O 1
ATOM 5077 N N . TYR B 1 225 ? -9.875 -30.203 -18.156 1 97.88 225 TYR B N 1
ATOM 5078 C CA . TYR B 1 225 ? -8.711 -30.047 -17.297 1 97.88 225 TYR B CA 1
ATOM 5079 C C . TYR B 1 225 ? -7.949 -28.766 -17.609 1 97.88 225 TYR B C 1
ATOM 5081 O O . TYR B 1 225 ? -7.934 -28.312 -18.766 1 97.88 225 TYR B O 1
ATOM 5089 N N . CYS B 1 226 ? -7.379 -28.219 -16.641 1 97.81 226 CYS B N 1
ATOM 5090 C CA . CYS B 1 226 ? -6.469 -27.078 -16.766 1 97.81 226 CYS B CA 1
ATOM 5091 C C . CYS B 1 226 ? -5.023 -27.5 -16.547 1 97.81 226 CYS B C 1
ATOM 5093 O O . CYS B 1 226 ? -4.754 -28.406 -15.742 1 97.81 226 CYS B O 1
ATOM 5095 N N . ILE B 1 227 ? -4.172 -26.906 -17.266 1 98.38 227 ILE B N 1
ATOM 5096 C CA . ILE B 1 227 ? -2.732 -27.094 -17.125 1 98.38 227 ILE B CA 1
ATOM 5097 C C . ILE B 1 227 ? -2.076 -25.766 -16.766 1 98.38 227 ILE B C 1
ATOM 5099 O O . ILE B 1 227 ? -2.283 -24.766 -17.469 1 98.38 227 ILE B O 1
ATOM 5103 N N . GLN B 1 228 ? -1.315 -25.75 -15.734 1 97.69 228 GLN B N 1
ATOM 5104 C CA . GLN B 1 228 ? -0.607 -24.531 -15.352 1 97.69 228 GLN B CA 1
ATOM 5105 C C . GLN B 1 228 ? 0.89 -24.797 -15.203 1 97.69 228 GLN B C 1
ATOM 5107 O O . GLN B 1 228 ? 1.304 -25.641 -14.406 1 97.69 228 GLN B O 1
ATOM 5112 N N . PRO B 1 229 ? 1.678 -24.141 -16.016 1 97.38 229 PRO B N 1
ATOM 5113 C CA . PRO B 1 229 ? 3.119 -24.219 -15.766 1 97.38 229 PRO B CA 1
ATOM 5114 C C . PRO B 1 229 ? 3.529 -23.609 -14.43 1 97.38 229 PRO B C 1
ATOM 5116 O O . PRO B 1 229 ? 2.885 -22.656 -13.961 1 97.38 229 PRO B O 1
ATOM 5119 N N . GLN B 1 230 ? 4.551 -24.141 -13.844 1 95.94 230 GLN B N 1
ATOM 5120 C CA . GLN B 1 230 ? 5.035 -23.641 -12.562 1 95.94 230 GLN B CA 1
ATOM 5121 C C . GLN B 1 230 ? 6.289 -22.781 -12.742 1 95.94 230 GLN B C 1
ATOM 5123 O O . GLN B 1 230 ? 7.16 -23.125 -13.547 1 95.94 230 GLN B O 1
ATOM 5128 N N . LYS B 1 231 ? 6.309 -21.781 -11.945 1 91.38 231 LYS B N 1
ATOM 5129 C CA . LYS B 1 231 ? 7.449 -20.875 -12.008 1 91.38 231 LYS B CA 1
ATOM 5130 C C . LYS B 1 231 ? 8.594 -21.375 -11.133 1 91.38 231 LYS B C 1
ATOM 5132 O O . LYS B 1 231 ? 8.383 -22.156 -10.203 1 91.38 231 LYS B O 1
ATOM 5137 N N . LYS B 1 232 ? 9.789 -20.875 -11.5 1 86.56 232 LYS B N 1
ATOM 5138 C CA . LYS B 1 232 ? 10.953 -21.094 -10.648 1 86.56 232 LYS B CA 1
ATOM 5139 C C . LYS B 1 232 ? 10.867 -20.25 -9.375 1 86.56 232 LYS B C 1
ATOM 5141 O O . LYS B 1 232 ? 10.18 -19.234 -9.344 1 86.56 232 LYS B O 1
ATOM 5146 N N . GLU B 1 233 ? 11.523 -20.734 -8.391 1 80.38 233 GLU B N 1
ATOM 5147 C CA . GLU B 1 233 ? 11.555 -19.953 -7.156 1 80.38 233 GLU B CA 1
ATOM 5148 C C . GLU B 1 233 ? 12.18 -18.578 -7.387 1 80.38 233 GLU B C 1
ATOM 5150 O O . GLU B 1 233 ? 13.234 -18.469 -8.023 1 80.38 233 GLU B O 1
ATOM 5155 N N . TYR B 1 234 ? 11.539 -17.516 -7.004 1 73.69 234 TYR B N 1
ATOM 5156 C CA . TYR B 1 234 ? 12.008 -16.141 -7.078 1 73.69 234 TYR B CA 1
ATOM 5157 C C . TYR B 1 234 ? 12.25 -15.727 -8.523 1 73.69 234 TYR B C 1
ATOM 5159 O O . TYR B 1 234 ? 13.25 -15.07 -8.828 1 73.69 234 TYR B O 1
ATOM 5167 N N . SER B 1 235 ? 11.492 -16.297 -9.43 1 78.62 235 SER B N 1
ATOM 5168 C CA . SER B 1 235 ? 11.609 -15.992 -10.852 1 78.62 235 SER B CA 1
ATOM 5169 C C . SER B 1 235 ? 10.234 -15.82 -11.492 1 78.62 235 SER B C 1
ATOM 5171 O O . SER B 1 235 ? 9.25 -16.391 -11.023 1 78.62 235 SER B O 1
ATOM 5173 N N . MET B 1 236 ? 10.211 -15.016 -12.523 1 81.75 236 MET B N 1
ATOM 5174 C CA . MET B 1 236 ? 9 -14.93 -13.328 1 81.75 236 MET B CA 1
ATOM 5175 C C . MET B 1 236 ? 8.992 -16 -14.414 1 81.75 236 MET B C 1
ATOM 5177 O O . MET B 1 236 ? 7.973 -16.203 -15.078 1 81.75 236 MET B O 1
ATOM 5181 N N . ASN B 1 237 ? 10.094 -16.656 -14.5 1 87.81 237 ASN B N 1
ATOM 5182 C CA . ASN B 1 237 ? 10.195 -17.656 -15.555 1 87.81 237 ASN B CA 1
ATOM 5183 C C . ASN B 1 237 ? 9.641 -19.016 -15.102 1 87.81 237 ASN B C 1
ATOM 5185 O O . ASN B 1 237 ? 9.828 -19.406 -13.945 1 87.81 237 ASN B O 1
ATOM 5189 N N . TYR B 1 238 ? 9.031 -19.609 -16.047 1 92.69 238 TYR B N 1
ATOM 5190 C CA . TYR B 1 238 ? 8.516 -20.953 -15.789 1 92.69 238 TYR B CA 1
ATOM 5191 C C . TYR B 1 238 ? 9.641 -21.984 -15.836 1 92.69 238 TYR B C 1
ATOM 5193 O O . TYR B 1 238 ? 10.633 -21.797 -16.547 1 92.69 238 TYR B O 1
ATOM 5201 N N . LYS B 1 239 ? 9.523 -23.062 -15.094 1 93.06 239 LYS B N 1
ATOM 5202 C CA . LYS B 1 239 ? 10.414 -24.203 -15.203 1 93.06 239 LYS B CA 1
ATOM 5203 C C . LYS B 1 239 ? 10.32 -24.844 -16.578 1 93.06 239 LYS B C 1
ATOM 5205 O O . LYS B 1 239 ? 11.328 -25.312 -17.125 1 93.06 239 LYS B O 1
ATOM 5210 N N . CYS B 1 240 ? 9.164 -24.844 -17.109 1 95.12 240 CYS B N 1
ATOM 5211 C CA . CYS B 1 240 ? 8.867 -25.25 -18.484 1 95.12 240 CYS B CA 1
ATOM 5212 C C . CYS B 1 240 ? 7.672 -24.484 -19.031 1 95.12 240 CYS B C 1
ATOM 5214 O O . CYS B 1 240 ? 6.609 -24.453 -18.406 1 95.12 240 CYS B O 1
ATOM 5216 N N . SER B 1 241 ? 7.887 -23.844 -20.203 1 95.19 241 SER B N 1
ATOM 5217 C CA . SER B 1 241 ? 6.82 -23.078 -20.828 1 95.19 241 SER B CA 1
ATOM 5218 C C . SER B 1 241 ? 6.125 -23.859 -21.922 1 95.19 241 SER B C 1
ATOM 5220 O O . SER B 1 241 ? 6.711 -24.781 -22.5 1 95.19 241 SER B O 1
ATOM 5222 N N . PHE B 1 242 ? 4.879 -23.438 -22.156 1 97.25 242 PHE B N 1
ATOM 5223 C CA . PHE B 1 242 ? 4.242 -23.906 -23.375 1 97.25 242 PHE B CA 1
ATOM 5224 C C . PHE B 1 242 ? 4.98 -23.406 -24.609 1 97.25 242 PHE B C 1
ATOM 5226 O O . PHE B 1 242 ? 5.59 -22.328 -24.578 1 97.25 242 PHE B O 1
ATOM 5233 N N . PRO B 1 243 ? 4.969 -24.203 -25.703 1 96.25 243 PRO B N 1
ATOM 5234 C CA . PRO B 1 243 ? 5.543 -23.703 -26.953 1 96.25 243 PRO B CA 1
ATOM 5235 C C . PRO B 1 243 ? 4.895 -22.391 -27.406 1 96.25 243 PRO B C 1
ATOM 5237 O O . PRO B 1 243 ? 3.68 -22.219 -27.281 1 96.25 243 PRO B O 1
ATOM 5240 N N . ALA B 1 244 ? 5.691 -21.516 -27.953 1 92.94 244 ALA B N 1
ATOM 5241 C CA . ALA B 1 244 ? 5.242 -20.203 -28.406 1 92.94 244 ALA B CA 1
ATOM 5242 C C . ALA B 1 244 ? 4.121 -20.312 -29.422 1 92.94 244 ALA B C 1
ATOM 5244 O O . ALA B 1 244 ? 3.205 -19.5 -29.453 1 92.94 244 ALA B O 1
ATOM 5245 N N . GLU B 1 245 ? 4.133 -21.312 -30.234 1 95.56 245 GLU B N 1
ATOM 5246 C CA . GLU B 1 245 ? 3.172 -21.5 -31.312 1 95.56 245 GLU B CA 1
ATOM 5247 C C . GLU B 1 245 ? 1.782 -21.812 -30.766 1 95.56 245 GLU B C 1
ATOM 5249 O O . GLU B 1 245 ? 0.792 -21.734 -31.5 1 95.56 245 GLU B O 1
ATOM 5254 N N . TRP B 1 246 ? 1.741 -22.281 -29.438 1 97.62 246 TRP B N 1
ATOM 5255 C CA . TRP B 1 246 ? 0.458 -22.641 -28.844 1 97.62 246 TRP B CA 1
ATOM 5256 C C . TRP B 1 246 ? -0.258 -21.391 -28.328 1 97.62 246 TRP B C 1
ATOM 5258 O O . TRP B 1 246 ? -1.481 -21.391 -28.172 1 97.62 246 TRP B O 1
ATOM 5268 N N . LEU B 1 247 ? 0.479 -20.391 -27.984 1 95.5 247 LEU B N 1
ATOM 5269 C CA . LEU B 1 247 ? -0.014 -19.266 -27.188 1 95.5 247 LEU B CA 1
ATOM 5270 C C . LEU B 1 247 ? -1.085 -18.5 -27.953 1 95.5 247 LEU B C 1
ATOM 5272 O O . LEU B 1 247 ? -0.881 -18.109 -29.109 1 95.5 247 LEU B O 1
ATOM 5276 N N . GLY B 1 248 ? -2.211 -18.359 -27.344 1 91.88 248 GLY B N 1
ATOM 5277 C CA . GLY B 1 248 ? -3.289 -17.562 -27.891 1 91.88 248 GLY B CA 1
ATOM 5278 C C . GLY B 1 248 ? -4.227 -18.344 -28.781 1 91.88 248 GLY B C 1
ATOM 5279 O O . GLY B 1 248 ? -5.195 -17.797 -29.312 1 91.88 248 GLY B O 1
ATOM 5280 N N . LEU B 1 249 ? -3.994 -19.578 -28.953 1 95.19 249 LEU B N 1
ATOM 5281 C CA . LEU B 1 249 ? -4.812 -20.391 -29.844 1 95.19 249 LEU B CA 1
ATOM 5282 C C . LEU B 1 249 ? -5.934 -21.078 -29.078 1 95.19 249 LEU B C 1
ATOM 5284 O O . LEU B 1 249 ? -5.871 -21.219 -27.859 1 95.19 249 LEU B O 1
ATOM 5288 N N . GLU B 1 250 ? -6.977 -21.438 -29.859 1 95.56 250 GLU B N 1
ATOM 5289 C CA . GLU B 1 250 ? -8.125 -22.109 -29.25 1 95.56 250 GLU B CA 1
ATOM 5290 C C . GLU B 1 250 ? -8.688 -23.188 -30.172 1 95.56 250 GLU B C 1
ATOM 5292 O O . GLU B 1 250 ? -8.508 -23.125 -31.391 1 95.56 250 GLU B O 1
ATOM 5297 N N . ASN B 1 251 ? -9.211 -24.125 -29.609 1 95.5 251 ASN B N 1
ATOM 5298 C CA . ASN B 1 251 ? -9.977 -25.172 -30.266 1 95.5 251 ASN B CA 1
ATOM 5299 C C . ASN B 1 251 ? -9.25 -25.719 -31.5 1 95.5 251 ASN B C 1
ATOM 5301 O O . ASN B 1 251 ? -8.094 -26.125 -31.406 1 95.5 251 ASN B O 1
ATOM 5305 N N . GLU B 1 252 ? -9.852 -25.516 -32.625 1 96.31 252 GLU B N 1
ATOM 5306 C CA . GLU B 1 252 ? -9.344 -26.188 -33.812 1 96.31 252 GLU B CA 1
ATOM 5307 C C . GLU B 1 252 ? -7.918 -25.75 -34.125 1 96.31 252 GLU B C 1
ATOM 5309 O O . GLU B 1 252 ? -7.066 -26.594 -34.438 1 96.31 252 GLU B O 1
ATOM 5314 N N . GLU B 1 253 ? -7.637 -24.516 -34.031 1 97.19 253 GLU B N 1
ATOM 5315 C CA . GLU B 1 253 ? -6.293 -24.016 -34.312 1 97.19 253 GLU B CA 1
ATOM 5316 C C . GLU B 1 253 ? -5.27 -24.625 -33.344 1 97.19 253 GLU B C 1
ATOM 5318 O O . GLU B 1 253 ? -4.184 -25.016 -33.781 1 97.19 253 GLU B O 1
ATOM 5323 N N . LEU B 1 254 ? -5.621 -24.688 -32.125 1 97.75 254 LEU B N 1
ATOM 5324 C CA . LEU B 1 254 ? -4.73 -25.266 -31.109 1 97.75 254 LEU B CA 1
ATOM 5325 C C . LEU B 1 254 ? -4.582 -26.766 -31.312 1 97.75 254 LEU B C 1
ATOM 5327 O O . LEU B 1 254 ? -3.486 -27.312 -31.172 1 97.75 254 LEU B O 1
ATOM 5331 N N . GLN B 1 255 ? -5.613 -27.438 -31.656 1 98 255 GLN B N 1
ATOM 5332 C CA . GLN B 1 255 ? -5.59 -28.875 -31.906 1 98 255 GLN B CA 1
ATOM 5333 C C . GLN B 1 255 ? -4.699 -29.219 -33.094 1 98 255 GLN B C 1
ATOM 5335 O O . GLN B 1 255 ? -3.951 -30.188 -33.062 1 98 255 GLN B O 1
ATOM 5340 N N . GLU B 1 256 ? -4.773 -28.391 -34.031 1 97.56 256 GLU B N 1
ATOM 5341 C CA . GLU B 1 256 ? -3.961 -28.625 -35.25 1 97.56 256 GLU B CA 1
ATOM 5342 C C . GLU B 1 256 ? -2.473 -28.484 -34.938 1 97.56 256 GLU B C 1
ATOM 5344 O O . GLU B 1 256 ? -1.672 -29.328 -35.344 1 97.56 256 GLU B O 1
ATOM 5349 N N . VAL B 1 257 ? -2.119 -27.516 -34.188 1 97.38 257 VAL B N 1
ATOM 5350 C CA . VAL B 1 257 ? -0.704 -27.25 -33.969 1 97.38 257 VAL B CA 1
ATOM 5351 C C . VAL B 1 257 ? -0.162 -28.219 -32.906 1 97.38 257 VAL B C 1
ATOM 5353 O O . VAL B 1 257 ? 1.019 -28.562 -32.938 1 97.38 257 VAL B O 1
ATOM 5356 N N . THR B 1 258 ? -0.974 -28.688 -32 1 97.5 258 THR B N 1
ATOM 5357 C CA . THR B 1 258 ? -0.527 -29.547 -30.906 1 97.5 258 THR B CA 1
ATOM 5358 C C . THR B 1 258 ? -0.688 -31.016 -31.266 1 97.5 258 THR B C 1
ATOM 5360 O O . THR B 1 258 ? 0.006 -31.875 -30.734 1 97.5 258 THR B O 1
ATOM 5363 N N . GLY B 1 259 ? -1.663 -31.328 -32.062 1 97.25 259 GLY B N 1
ATOM 5364 C CA . GLY B 1 259 ? -2.037 -32.719 -32.344 1 97.25 259 GLY B CA 1
ATOM 5365 C C . GLY B 1 259 ? -2.891 -33.312 -31.266 1 97.25 259 GLY B C 1
ATOM 5366 O O . GLY B 1 259 ? -3.105 -34.531 -31.25 1 97.25 259 GLY B O 1
ATOM 5367 N N . LEU B 1 260 ? -3.385 -32.531 -30.344 1 98.19 260 LEU B N 1
ATOM 5368 C CA . LEU B 1 260 ? -4.199 -33 -29.234 1 98.19 260 LEU B CA 1
ATOM 5369 C C . LEU B 1 260 ? -5.684 -32.844 -29.547 1 98.19 260 LEU B C 1
ATOM 5371 O O . LEU B 1 260 ? -6.16 -31.719 -29.734 1 98.19 260 LEU B O 1
ATOM 5375 N N . LYS B 1 261 ? -6.398 -33.844 -29.422 1 97.19 261 LYS B N 1
ATOM 5376 C CA . LYS B 1 261 ? -7.773 -33.906 -29.906 1 97.19 261 LYS B CA 1
ATOM 5377 C C . LYS B 1 261 ? -8.68 -33 -29.078 1 97.19 261 LYS B C 1
ATOM 5379 O O . LYS B 1 261 ? -9.648 -32.438 -29.609 1 97.19 261 LYS B O 1
ATOM 5384 N N . THR B 1 262 ? -8.375 -32.812 -27.797 1 97.88 262 THR B N 1
ATOM 5385 C CA . THR B 1 262 ? -9.32 -32.094 -26.953 1 97.88 262 THR B CA 1
ATOM 5386 C C . THR B 1 262 ? -8.703 -30.812 -26.422 1 97.88 262 THR B C 1
ATOM 5388 O O . THR B 1 262 ? -9.125 -30.281 -25.391 1 97.88 262 THR B O 1
ATOM 5391 N N . ALA B 1 263 ? -7.617 -30.359 -27.062 1 98 263 ALA B N 1
ATOM 5392 C CA . ALA B 1 263 ? -7.047 -29.062 -26.672 1 98 263 ALA B CA 1
ATOM 5393 C C . ALA B 1 263 ? -8.07 -27.938 -26.812 1 98 263 ALA B C 1
ATOM 5395 O O . ALA B 1 263 ? -8.703 -27.812 -27.875 1 98 263 ALA B O 1
ATOM 5396 N N . GLY B 1 264 ? -8.289 -27.234 -25.844 1 96.44 264 GLY B N 1
ATOM 5397 C CA . GLY B 1 264 ? -9.336 -26.219 -25.828 1 96.44 264 GLY B CA 1
ATOM 5398 C C . GLY B 1 264 ? -8.812 -24.812 -26.016 1 96.44 264 GLY B C 1
ATOM 5399 O O . GLY B 1 264 ? -9.242 -24.094 -26.922 1 96.44 264 GLY B O 1
ATOM 5400 N N . PHE B 1 265 ? -7.93 -24.406 -25.125 1 95.5 265 PHE B N 1
ATOM 5401 C CA . PHE B 1 265 ? -7.488 -23.016 -25.078 1 95.5 265 PHE B CA 1
ATOM 5402 C C . PHE B 1 265 ? -6.113 -22.906 -24.422 1 95.5 265 PHE B C 1
ATOM 5404 O O . PHE B 1 265 ? -5.832 -23.578 -23.438 1 95.5 265 PHE B O 1
ATOM 5411 N N . CYS B 1 266 ? -5.238 -22.156 -25.062 1 96.06 266 CYS B N 1
ATOM 5412 C CA . CYS B 1 266 ? -3.971 -21.781 -24.453 1 96.06 266 CYS B CA 1
ATOM 5413 C C . CYS B 1 266 ? -3.859 -20.266 -24.312 1 96.06 266 CYS B C 1
ATOM 5415 O O . CYS B 1 266 ? -3.906 -19.531 -25.297 1 96.06 266 CYS B O 1
ATOM 5417 N N . HIS B 1 267 ? -3.711 -19.828 -23.141 1 93.19 267 HIS B N 1
ATOM 5418 C CA . HIS B 1 267 ? -3.654 -18.391 -22.875 1 93.19 267 HIS B CA 1
ATOM 5419 C C . HIS B 1 267 ? -2.453 -17.75 -23.562 1 93.19 267 HIS B C 1
ATOM 5421 O O . HIS B 1 267 ? -1.36 -18.328 -23.578 1 93.19 267 HIS B O 1
ATOM 5427 N N . LYS B 1 268 ? -2.562 -16.609 -24.031 1 88.19 268 LYS B N 1
ATOM 5428 C CA . LYS B 1 268 ? -1.507 -15.898 -24.75 1 88.19 268 LYS B CA 1
ATOM 5429 C C . LYS B 1 268 ? -0.292 -15.664 -23.859 1 88.19 268 LYS B C 1
ATOM 5431 O O . LYS B 1 268 ? 0.841 -15.625 -24.344 1 88.19 268 LYS B O 1
ATOM 5436 N N . GLY B 1 269 ? -0.507 -15.578 -22.562 1 86.44 269 GLY B N 1
ATOM 5437 C CA . GLY B 1 269 ? 0.572 -15.367 -21.609 1 86.44 269 GLY B CA 1
ATOM 5438 C C . GLY B 1 269 ? 1.234 -16.656 -21.172 1 86.44 269 GLY B C 1
ATOM 5439 O O . GLY B 1 269 ? 2.23 -16.625 -20.438 1 86.44 269 GLY B O 1
ATOM 5440 N N . GLY B 1 270 ? 0.631 -17.656 -21.562 1 93.38 270 GLY B N 1
ATOM 5441 C CA . GLY B 1 270 ? 1.234 -18.953 -21.312 1 93.38 270 GLY B CA 1
ATOM 5442 C C . GLY B 1 270 ? 1.003 -19.469 -19.891 1 93.38 270 GLY B C 1
ATOM 5443 O O . GLY B 1 270 ? 1.667 -20.406 -19.453 1 93.38 270 GLY B O 1
ATOM 5444 N N . PHE B 1 271 ? 0.083 -18.938 -19.141 1 93.19 271 PHE B N 1
ATOM 5445 C CA . PHE B 1 271 ? -0.026 -19.328 -17.734 1 93.19 271 PHE B CA 1
ATOM 5446 C C . PHE B 1 271 ? -1.077 -20.422 -17.562 1 93.19 271 PHE B C 1
ATOM 5448 O O . PHE B 1 271 ? -1.203 -20.984 -16.469 1 93.19 271 PHE B O 1
ATOM 5455 N N . LEU B 1 272 ? -1.813 -20.75 -18.703 1 95.81 272 LEU B N 1
ATOM 5456 C CA . LEU B 1 272 ? -2.891 -21.734 -18.562 1 95.81 272 LEU B CA 1
ATOM 5457 C C . LEU B 1 272 ? -3.24 -22.328 -19.922 1 95.81 272 LEU B C 1
ATOM 5459 O O . LEU B 1 272 ? -3.281 -21.625 -20.938 1 95.81 272 LEU B O 1
ATOM 5463 N N . MET B 1 273 ? -3.479 -23.594 -19.922 1 97.56 273 MET B N 1
ATOM 5464 C CA . MET B 1 273 ? -4.023 -24.312 -21.062 1 97.56 273 MET B CA 1
ATOM 5465 C C . MET B 1 273 ? -5.137 -25.266 -20.625 1 97.56 273 MET B C 1
ATOM 5467 O O . MET B 1 273 ? -5.125 -25.75 -19.5 1 97.56 273 MET B O 1
ATOM 5471 N N . THR B 1 274 ? -6.129 -25.438 -21.438 1 98 274 THR B N 1
ATOM 5472 C CA . THR B 1 274 ? -7.234 -26.328 -21.094 1 98 274 THR B CA 1
ATOM 5473 C C . THR B 1 274 ? -7.359 -27.453 -22.109 1 98 274 THR B C 1
ATOM 5475 O O . THR B 1 274 ? -7.043 -27.266 -23.297 1 98 274 THR B O 1
ATOM 5478 N N . THR B 1 275 ? -7.758 -28.609 -21.641 1 98.12 275 THR B N 1
ATOM 5479 C CA . THR B 1 275 ? -8.062 -29.766 -22.469 1 98.12 275 THR B CA 1
ATOM 5480 C C . THR B 1 275 ? -9.352 -30.438 -22 1 98.12 275 THR B C 1
ATOM 5482 O O . THR B 1 275 ? -9.766 -30.266 -20.859 1 98.12 275 THR B O 1
ATOM 5485 N N . GLY B 1 276 ? -9.977 -31.109 -22.844 1 97.44 276 GLY B N 1
ATOM 5486 C CA . GLY B 1 276 ? -11.188 -31.828 -22.5 1 97.44 276 GLY B CA 1
ATOM 5487 C C . GLY B 1 276 ? -10.922 -33.125 -21.75 1 97.44 276 GLY B C 1
ATOM 5488 O O . GLY B 1 276 ? -11.758 -33.562 -20.969 1 97.44 276 GLY B O 1
ATOM 5489 N N . GLU B 1 277 ? -9.734 -33.75 -22.016 1 97.75 277 GLU B N 1
ATOM 5490 C CA . GLU B 1 277 ? -9.398 -35.031 -21.406 1 97.75 277 GLU B CA 1
ATOM 5491 C C . GLU B 1 277 ? -8.047 -34.969 -20.703 1 97.75 277 GLU B C 1
ATOM 5493 O O . GLU B 1 277 ? -7.148 -34.219 -21.141 1 97.75 277 GLU B O 1
ATOM 5498 N N . LEU B 1 278 ? -7.91 -35.781 -19.672 1 97.56 278 LEU B N 1
ATOM 5499 C CA . LEU B 1 278 ? -6.684 -35.844 -18.891 1 97.56 278 LEU B CA 1
ATOM 5500 C C . LEU B 1 278 ? -5.512 -36.344 -19.719 1 97.56 278 LEU B C 1
ATOM 5502 O O . LEU B 1 278 ? -4.398 -35.812 -19.594 1 97.56 278 LEU B O 1
ATOM 5506 N N . VAL B 1 279 ? -5.727 -37.281 -20.609 1 97.31 279 VAL B N 1
ATOM 5507 C CA . VAL B 1 279 ? -4.664 -37.875 -21.422 1 97.31 279 VAL B CA 1
ATOM 5508 C C . VAL B 1 279 ? -4.031 -36.781 -22.297 1 97.31 279 VAL B C 1
ATOM 5510 O O . VAL B 1 279 ? -2.807 -36.75 -22.453 1 97.31 279 VAL B O 1
ATOM 5513 N N . ASP B 1 280 ? -4.824 -35.906 -22.781 1 98.31 280 ASP B N 1
ATOM 5514 C CA . ASP B 1 280 ? -4.32 -34.812 -23.609 1 98.31 280 ASP B CA 1
ATOM 5515 C C . ASP B 1 280 ? -3.566 -33.781 -22.766 1 98.31 280 ASP B C 1
ATOM 5517 O O . ASP B 1 280 ? -2.596 -33.188 -23.234 1 98.31 280 ASP B O 1
ATOM 5521 N N . ALA B 1 281 ? -4.074 -33.594 -21.562 1 98.31 281 ALA B N 1
ATOM 5522 C CA . ALA B 1 281 ? -3.373 -32.688 -20.656 1 98.31 281 ALA B CA 1
ATOM 5523 C C . ALA B 1 281 ? -1.957 -33.188 -20.375 1 98.31 281 ALA B C 1
ATOM 5525 O O . ALA B 1 281 ? -0.998 -32.406 -20.453 1 98.31 281 ALA B O 1
ATOM 5526 N N . VAL B 1 282 ? -1.846 -34.438 -20.078 1 97.56 282 VAL B N 1
ATOM 5527 C CA . VAL B 1 282 ? -0.547 -35.031 -19.797 1 97.56 282 VAL B CA 1
ATOM 5528 C C . VAL B 1 282 ? 0.346 -34.969 -21.031 1 97.56 282 VAL B C 1
ATOM 5530 O O . VAL B 1 282 ? 1.521 -34.594 -20.922 1 97.56 282 VAL B O 1
ATOM 5533 N N . GLN B 1 283 ? -0.253 -35.25 -22.125 1 97.56 283 GLN B N 1
ATOM 5534 C CA . GLN B 1 283 ? 0.514 -35.219 -23.375 1 97.56 283 GLN B CA 1
ATOM 5535 C C . GLN B 1 283 ? 0.993 -33.812 -23.672 1 97.56 283 GLN B C 1
ATOM 5537 O O . GLN B 1 283 ? 2.098 -33.625 -24.188 1 97.56 283 GLN B O 1
ATOM 5542 N N . ALA B 1 284 ? 0.149 -32.844 -23.438 1 98.38 284 ALA B N 1
ATOM 5543 C CA . ALA B 1 284 ? 0.545 -31.469 -23.641 1 98.38 284 ALA B CA 1
ATOM 5544 C C . ALA B 1 284 ? 1.786 -31.125 -22.812 1 98.38 284 ALA B C 1
ATOM 5546 O O . ALA B 1 284 ? 2.699 -30.453 -23.312 1 98.38 284 ALA B O 1
ATOM 5547 N N . CYS B 1 285 ? 1.798 -31.547 -21.609 1 98 285 CYS B N 1
ATOM 5548 C CA . CYS B 1 285 ? 2.945 -31.312 -20.734 1 98 285 CYS B CA 1
ATOM 5549 C C . CYS B 1 285 ? 4.199 -31.984 -21.281 1 98 285 CYS B C 1
ATOM 5551 O O . CYS B 1 285 ? 5.258 -31.359 -21.359 1 98 285 CYS B O 1
ATOM 5553 N N . LYS B 1 286 ? 4.055 -33.188 -21.734 1 96.81 286 LYS B N 1
ATOM 5554 C CA . LYS B 1 286 ? 5.188 -33.938 -22.266 1 96.81 286 LYS B CA 1
ATOM 5555 C C . LYS B 1 286 ? 5.754 -33.281 -23.516 1 96.81 286 LYS B C 1
ATOM 5557 O O . LYS B 1 286 ? 6.973 -33.125 -23.641 1 96.81 286 LYS B O 1
ATOM 5562 N N . LEU B 1 287 ? 4.879 -32.875 -24.391 1 97.12 287 LEU B N 1
ATOM 5563 C CA . LEU B 1 287 ? 5.301 -32.188 -25.594 1 97.12 287 LEU B CA 1
ATOM 5564 C C . LEU B 1 287 ? 6.031 -30.891 -25.266 1 97.12 287 LEU B C 1
ATOM 5566 O O . LEU B 1 287 ? 7.047 -30.578 -25.891 1 97.12 287 LEU B O 1
ATOM 5570 N N . SER B 1 288 ? 5.465 -30.188 -24.312 1 97.44 288 SER B N 1
ATOM 5571 C CA . SER B 1 288 ? 6.094 -28.953 -23.891 1 97.44 288 SER B CA 1
ATOM 5572 C C . SER B 1 288 ? 7.496 -29.188 -23.344 1 97.44 288 SER B C 1
ATOM 5574 O O . SER B 1 288 ? 8.438 -28.469 -23.688 1 97.44 288 SER B O 1
ATOM 5576 N N . MET B 1 289 ? 7.648 -30.172 -22.531 1 96 289 MET B N 1
ATOM 5577 C CA . MET B 1 289 ? 8.93 -30.484 -21.906 1 96 289 MET B CA 1
ATOM 5578 C C . MET B 1 289 ? 9.945 -30.953 -22.953 1 96 289 MET B C 1
ATOM 5580 O O . MET B 1 289 ? 11.133 -30.656 -22.859 1 96 289 MET B O 1
ATOM 5584 N N . GLU B 1 290 ? 9.445 -31.641 -23.938 1 94.12 290 GLU B N 1
ATOM 5585 C CA . GLU B 1 290 ? 10.305 -32.094 -25.016 1 94.12 290 GLU B CA 1
ATOM 5586 C C . GLU B 1 290 ? 10.844 -30.953 -25.844 1 94.12 290 GLU B C 1
ATOM 5588 O O . GLU B 1 290 ? 11.992 -30.969 -26.297 1 94.12 290 GLU B O 1
ATOM 5593 N N . GLN B 1 291 ? 10.047 -30.031 -26 1 94 291 GLN B N 1
ATOM 5594 C CA . GLN B 1 291 ? 10.398 -28.938 -26.891 1 94 291 GLN B CA 1
ATOM 5595 C C . GLN B 1 291 ? 11.094 -27.812 -26.125 1 94 291 GLN B C 1
ATOM 5597 O O . GLN B 1 291 ? 11.711 -26.938 -26.734 1 94 291 GLN B O 1
ATOM 5602 N N . PHE B 1 292 ? 10.938 -27.875 -24.844 1 92.81 292 PHE B N 1
ATOM 5603 C CA . PHE B 1 292 ? 11.445 -26.766 -24.047 1 92.81 292 PHE B CA 1
ATOM 5604 C C . PHE B 1 292 ? 12.961 -26.844 -23.922 1 92.81 292 PHE B C 1
ATOM 5606 O O . PHE B 1 292 ? 13.523 -27.875 -23.562 1 92.81 292 PHE B O 1
ATOM 5613 N N . HIS B 1 293 ? 13.594 -25.797 -24.359 1 86.25 293 HIS B N 1
ATOM 5614 C CA . HIS B 1 293 ? 15.031 -25.625 -24.188 1 86.25 293 HIS B CA 1
ATOM 5615 C C . HIS B 1 293 ? 15.344 -24.344 -23.422 1 86.25 293 HIS B C 1
ATOM 5617 O O . HIS B 1 293 ? 14.969 -23.25 -23.844 1 86.25 293 HIS B O 1
ATOM 5623 N N . GLU B 1 294 ? 15.883 -24.609 -22.219 1 79.75 294 GLU B N 1
ATOM 5624 C CA . GLU B 1 294 ? 16.203 -23.469 -21.344 1 79.75 294 GLU B CA 1
ATOM 5625 C C . GLU B 1 294 ? 17.391 -22.688 -21.891 1 79.75 294 GLU B C 1
ATOM 5627 O O . GLU B 1 294 ? 18.438 -23.266 -22.188 1 79.75 294 GLU B O 1
ATOM 5632 N N . LYS B 1 295 ? 17.266 -21.438 -22.234 1 84.19 295 LYS B N 1
ATOM 5633 C CA . LYS B 1 295 ? 18.344 -20.516 -22.547 1 84.19 295 LYS B CA 1
ATOM 5634 C C . LYS B 1 295 ? 18.359 -19.344 -21.578 1 84.19 295 LYS B C 1
ATOM 5636 O O . LYS B 1 295 ? 17.703 -18.312 -21.812 1 84.19 295 LYS B O 1
ATOM 5641 N N . PRO B 1 296 ? 19.125 -19.609 -20.469 1 89.19 296 PRO B N 1
ATOM 5642 C CA . PRO B 1 296 ? 19.141 -18.531 -19.484 1 89.19 296 PRO B CA 1
ATOM 5643 C C . PRO B 1 296 ? 19.75 -17.25 -20.031 1 89.19 296 PRO B C 1
ATOM 5645 O O . PRO B 1 296 ? 20.688 -17.297 -20.828 1 89.19 296 PRO B O 1
ATOM 5648 N N . VAL B 1 297 ? 19.156 -16.156 -19.672 1 93.88 297 VAL B N 1
ATOM 5649 C CA . VAL B 1 297 ? 19.609 -14.836 -20.125 1 93.88 297 VAL B CA 1
ATOM 5650 C C . VAL B 1 297 ? 19.922 -13.961 -18.922 1 93.88 297 VAL B C 1
ATOM 5652 O O . VAL B 1 297 ? 19.203 -13.977 -17.922 1 93.88 297 VAL B O 1
ATOM 5655 N N . ILE B 1 298 ? 21.047 -13.273 -19.016 1 95.12 298 ILE B N 1
ATOM 5656 C CA . ILE B 1 298 ? 21.359 -12.188 -18.109 1 95.12 298 ILE B CA 1
ATOM 5657 C C . ILE B 1 298 ? 21.406 -10.867 -18.859 1 95.12 298 ILE B C 1
ATOM 5659 O O . ILE B 1 298 ? 22.031 -10.773 -19.922 1 95.12 298 ILE B O 1
ATOM 5663 N N . VAL B 1 299 ? 20.688 -9.922 -18.375 1 96.62 299 VAL B N 1
ATOM 5664 C CA . VAL B 1 299 ? 20.766 -8.594 -18.984 1 96.62 299 VAL B CA 1
ATOM 5665 C C . VAL B 1 299 ? 21.75 -7.727 -18.203 1 96.62 299 VAL B C 1
ATOM 5667 O O . VAL B 1 299 ? 21.703 -7.656 -16.969 1 96.62 299 VAL B O 1
ATOM 5670 N N . SER B 1 300 ? 22.719 -7.246 -18.922 1 96.88 300 SER B N 1
ATOM 5671 C CA . SER B 1 300 ? 23.641 -6.258 -18.375 1 96.88 300 SER B CA 1
ATOM 5672 C C . SER B 1 300 ? 23.188 -4.84 -18.703 1 96.88 300 SER B C 1
ATOM 5674 O O . SER B 1 300 ? 23.391 -4.363 -19.828 1 96.88 300 SER B O 1
ATOM 5676 N N . PHE B 1 301 ? 22.594 -4.156 -17.734 1 96.81 301 PHE B N 1
ATOM 5677 C CA . PHE B 1 301 ? 22.078 -2.801 -17.906 1 96.81 301 PHE B CA 1
ATOM 5678 C C . PHE B 1 301 ? 23.125 -1.77 -17.5 1 96.81 301 PHE B C 1
ATOM 5680 O O . PHE B 1 301 ? 23.328 -1.518 -16.312 1 96.81 301 PHE B O 1
ATOM 5687 N N . GLY B 1 302 ? 23.766 -1.189 -18.562 1 92.62 302 GLY B N 1
ATOM 5688 C CA . GLY B 1 302 ? 24.781 -0.181 -18.312 1 92.62 302 GLY B CA 1
ATOM 5689 C C . GLY B 1 302 ? 26.078 -0.762 -17.766 1 92.62 302 GLY B C 1
ATOM 5690 O O . GLY B 1 302 ? 26.906 -0.038 -17.203 1 92.62 302 GLY B O 1
ATOM 5691 N N . GLY B 1 303 ? 26.172 -2.012 -17.828 1 90.44 303 GLY B N 1
ATOM 5692 C CA . GLY B 1 303 ? 27.359 -2.654 -17.312 1 90.44 303 GLY B CA 1
ATOM 5693 C C . GLY B 1 303 ? 28.5 -2.674 -18.312 1 90.44 303 GLY B C 1
ATOM 5694 O O . GLY B 1 303 ? 28.281 -2.818 -19.516 1 90.44 303 GLY B O 1
ATOM 5695 N N . ASP B 1 304 ? 29.672 -2.541 -17.781 1 89.06 304 ASP B N 1
ATOM 5696 C CA . ASP B 1 304 ? 30.875 -2.682 -18.594 1 89.06 304 ASP B CA 1
ATOM 5697 C C . ASP B 1 304 ? 31.094 -4.137 -19 1 89.06 304 ASP B C 1
ATOM 5699 O O . ASP B 1 304 ? 30.875 -5.051 -18.219 1 89.06 304 ASP B O 1
ATOM 5703 N N . THR B 1 305 ? 31.609 -4.32 -20.188 1 91.44 305 THR B N 1
ATOM 5704 C CA . THR B 1 305 ? 31.828 -5.66 -20.719 1 91.44 305 THR B CA 1
ATOM 5705 C C . THR B 1 305 ? 32.875 -6.41 -19.906 1 91.44 305 THR B C 1
ATOM 5707 O O . THR B 1 305 ? 32.969 -7.637 -19.984 1 91.44 305 THR B O 1
ATOM 5710 N N . GLU B 1 306 ? 33.594 -5.641 -19.109 1 90.25 306 GLU B N 1
ATOM 5711 C CA . GLU B 1 306 ? 34.594 -6.273 -18.266 1 90.25 306 GLU B CA 1
ATOM 5712 C C . GLU B 1 306 ? 33.938 -7.223 -17.266 1 90.25 306 GLU B C 1
ATOM 5714 O O . GLU B 1 306 ? 34.594 -8.164 -16.781 1 90.25 306 GLU B O 1
ATOM 5719 N N . TYR B 1 307 ? 32.719 -7 -17.016 1 92 307 TYR B N 1
ATOM 5720 C CA . TYR B 1 307 ? 32.031 -7.816 -16.016 1 92 307 TYR B CA 1
ATOM 5721 C C . TYR B 1 307 ? 31.453 -9.078 -16.656 1 92 307 TYR B C 1
ATOM 5723 O O . TYR B 1 307 ? 30.969 -9.969 -15.953 1 92 307 TYR B O 1
ATOM 5731 N N . ASP B 1 308 ? 31.516 -9.195 -17.953 1 93.5 308 ASP B N 1
ATOM 5732 C CA . ASP B 1 308 ? 30.953 -10.352 -18.641 1 93.5 308 ASP B CA 1
ATOM 5733 C C . ASP B 1 308 ? 31.625 -11.648 -18.203 1 93.5 308 ASP B C 1
ATOM 5735 O O . ASP B 1 308 ? 30.953 -12.672 -18.016 1 93.5 308 ASP B O 1
ATOM 5739 N N . GLU B 1 309 ? 32.875 -11.523 -18.047 1 92 309 GLU B N 1
ATOM 5740 C CA . GLU B 1 309 ? 33.594 -12.703 -17.594 1 92 309 GLU B CA 1
ATOM 5741 C C . GLU B 1 309 ? 33.156 -13.148 -16.219 1 92 309 GLU B C 1
ATOM 5743 O O . GLU B 1 309 ? 33.031 -14.344 -15.945 1 92 309 GLU B O 1
ATOM 5748 N N . LEU B 1 310 ? 32.938 -12.188 -15.375 1 92.88 310 LEU B N 1
ATOM 5749 C CA . LEU B 1 310 ? 32.469 -12.5 -14.031 1 92.88 310 LEU B CA 1
ATOM 5750 C C . LEU B 1 310 ? 31.062 -13.086 -14.07 1 92.88 310 LEU B C 1
ATOM 5752 O O . LEU B 1 310 ? 30.766 -14.039 -13.352 1 92.88 310 LEU B O 1
ATOM 5756 N N . ILE B 1 311 ? 30.219 -12.586 -14.953 1 92.56 311 ILE B N 1
ATOM 5757 C CA . ILE B 1 311 ? 28.844 -13.031 -15.086 1 92.56 311 ILE B CA 1
ATOM 5758 C C . ILE B 1 311 ? 28.812 -14.492 -15.523 1 92.56 311 ILE B C 1
ATOM 5760 O O . ILE B 1 311 ? 28 -15.281 -15.023 1 92.56 311 ILE B O 1
ATOM 5764 N N . HIS B 1 312 ? 29.734 -14.859 -16.297 1 91.88 312 HIS B N 1
ATOM 5765 C CA . HIS B 1 312 ? 29.797 -16.234 -16.797 1 91.88 312 HIS B CA 1
ATOM 5766 C C . HIS B 1 312 ? 30.219 -17.203 -15.688 1 91.88 312 HIS B C 1
ATOM 5768 O O . HIS B 1 312 ? 30.094 -18.422 -15.852 1 91.88 312 HIS B O 1
ATOM 5774 N N . GLN B 1 313 ? 30.656 -16.641 -14.586 1 91.56 313 GLN B N 1
ATOM 5775 C CA . GLN B 1 313 ? 31.094 -17.484 -13.477 1 91.56 313 GLN B CA 1
ATOM 5776 C C . GLN B 1 313 ? 29.984 -17.641 -12.438 1 91.56 313 GLN B C 1
ATOM 5778 O O . GLN B 1 313 ? 30.156 -18.359 -11.453 1 91.56 313 GLN B O 1
ATOM 5783 N N . LEU B 1 314 ? 28.938 -17.016 -12.711 1 91.44 314 LEU B N 1
ATOM 5784 C CA . LEU B 1 314 ? 27.828 -17.125 -11.773 1 91.44 314 LEU B CA 1
ATOM 5785 C C . LEU B 1 314 ? 27.312 -18.562 -11.719 1 91.44 314 LEU B C 1
ATOM 5787 O O . LEU B 1 314 ? 27.234 -19.25 -12.742 1 91.44 314 LEU B O 1
ATOM 5791 N N . PRO B 1 315 ? 26.938 -18.984 -10.516 1 85.12 315 PRO B N 1
ATOM 5792 C CA . PRO B 1 315 ? 26.406 -20.344 -10.398 1 85.12 315 PRO B CA 1
ATOM 5793 C C . PRO B 1 315 ? 25.141 -20.562 -11.211 1 85.12 315 PRO B C 1
ATOM 5795 O O . PRO B 1 315 ? 24.219 -19.734 -11.164 1 85.12 315 PRO B O 1
ATOM 5798 N N . LYS B 1 316 ? 25.047 -21.578 -11.984 1 78.75 316 LYS B N 1
ATOM 5799 C CA . LYS B 1 316 ? 23.891 -22.031 -12.758 1 78.75 316 LYS B CA 1
ATOM 5800 C C . LYS B 1 316 ? 23.641 -21.125 -13.961 1 78.75 316 LYS B C 1
ATOM 5802 O O . LYS B 1 316 ? 22.594 -21.219 -14.609 1 78.75 316 LYS B O 1
ATOM 5807 N N . LEU B 1 317 ? 24.609 -20.141 -14.234 1 84.81 317 LEU B N 1
ATOM 5808 C CA . LEU B 1 317 ? 24.406 -19.219 -15.336 1 84.81 317 LEU B CA 1
ATOM 5809 C C . LEU B 1 317 ? 25.625 -19.172 -16.25 1 84.81 317 LEU B C 1
ATOM 5811 O O . LEU B 1 317 ? 25.844 -18.188 -16.953 1 84.81 317 LEU B O 1
ATOM 5815 N N . GLN B 1 318 ? 26.344 -20.219 -16.219 1 83 318 GLN B N 1
ATOM 5816 C CA . GLN B 1 318 ? 27.578 -20.266 -17 1 83 318 GLN B CA 1
ATOM 5817 C C . GLN B 1 318 ? 27.281 -20.219 -18.5 1 83 318 GLN B C 1
ATOM 5819 O O . GLN B 1 318 ? 28.047 -19.625 -19.266 1 83 318 GLN B O 1
ATOM 5824 N N . ALA B 1 319 ? 26.172 -20.781 -18.844 1 84.94 319 ALA B N 1
ATOM 5825 C CA . ALA B 1 319 ? 25.812 -20.844 -20.25 1 84.94 319 ALA B CA 1
ATOM 5826 C C . ALA B 1 319 ? 24.812 -19.766 -20.625 1 84.94 319 ALA B C 1
ATOM 5828 O O . ALA B 1 319 ? 24.219 -19.797 -21.703 1 84.94 319 ALA B O 1
ATOM 5829 N N . ALA B 1 320 ? 24.75 -18.781 -19.719 1 90.81 320 ALA B N 1
ATOM 5830 C CA . ALA B 1 320 ? 23.734 -17.766 -19.953 1 90.81 320 ALA B CA 1
ATOM 5831 C C . ALA B 1 320 ? 24.172 -16.797 -21.062 1 90.81 320 ALA B C 1
ATOM 5833 O O . ALA B 1 320 ? 25.344 -16.438 -21.141 1 90.81 320 ALA B O 1
ATOM 5834 N N . GLU B 1 321 ? 23.266 -16.469 -21.875 1 94.75 321 GLU B N 1
ATOM 5835 C CA . GLU B 1 321 ? 23.484 -15.375 -22.812 1 94.75 321 GLU B CA 1
ATOM 5836 C C . GLU B 1 321 ? 23.453 -14.016 -22.125 1 94.75 321 GLU B C 1
ATOM 5838 O O . GLU B 1 321 ? 22.562 -13.758 -21.312 1 94.75 321 GLU B O 1
ATOM 5843 N N . ILE B 1 322 ? 24.453 -13.234 -22.453 1 95.94 322 ILE B N 1
ATOM 5844 C CA . ILE B 1 322 ? 24.5 -11.898 -21.875 1 95.94 322 ILE B CA 1
ATOM 5845 C C . ILE B 1 322 ? 24 -10.883 -22.891 1 95.94 322 ILE B C 1
ATOM 5847 O O . ILE B 1 322 ? 24.547 -10.773 -24 1 95.94 322 ILE B O 1
ATOM 5851 N N . ILE B 1 323 ? 22.938 -10.195 -22.578 1 96.88 323 ILE B N 1
ATOM 5852 C CA . ILE B 1 323 ? 22.406 -9.133 -23.422 1 96.88 323 ILE B CA 1
ATOM 5853 C C . ILE B 1 323 ? 22.734 -7.773 -22.812 1 96.88 323 ILE B C 1
ATOM 5855 O O . ILE B 1 323 ? 22.344 -7.484 -21.688 1 96.88 323 ILE B O 1
ATOM 5859 N N . HIS B 1 324 ? 23.391 -6.965 -23.625 1 96.81 324 HIS B N 1
ATOM 5860 C CA . HIS B 1 324 ? 23.766 -5.641 -23.141 1 96.81 324 HIS B CA 1
ATOM 5861 C C . HIS B 1 324 ? 22.703 -4.602 -23.516 1 96.81 324 HIS B C 1
ATOM 5863 O O . HIS B 1 324 ? 22.312 -4.52 -24.688 1 96.81 324 HIS B O 1
ATOM 5869 N N . ILE B 1 325 ? 22.203 -3.91 -22.547 1 96.06 325 ILE B N 1
ATOM 5870 C CA . ILE B 1 325 ? 21.344 -2.748 -22.734 1 96.06 325 ILE B CA 1
ATOM 5871 C C . ILE B 1 325 ? 22.016 -1.505 -22.156 1 96.06 325 ILE B C 1
ATOM 5873 O O . ILE B 1 325 ? 22.344 -1.466 -20.969 1 96.06 325 ILE B O 1
ATOM 5877 N N . ASP B 1 326 ? 22.141 -0.485 -22.938 1 93.5 326 ASP B N 1
ATOM 5878 C CA . ASP B 1 326 ? 22.812 0.736 -22.516 1 93.5 326 ASP B CA 1
ATOM 5879 C C . ASP B 1 326 ? 21.875 1.617 -21.688 1 93.5 326 ASP B C 1
ATOM 5881 O O . ASP B 1 326 ? 20.672 1.619 -21.906 1 93.5 326 ASP B O 1
ATOM 5885 N N . ILE B 1 327 ? 22.531 2.326 -20.766 1 90.75 327 ILE B N 1
ATOM 5886 C CA . ILE B 1 327 ? 21.797 3.361 -20.047 1 90.75 327 ILE B CA 1
ATOM 5887 C C . ILE B 1 327 ? 21.453 4.5 -21 1 90.75 327 ILE B C 1
ATOM 5889 O O . ILE B 1 327 ? 22.297 4.957 -21.781 1 90.75 327 ILE B O 1
ATOM 5893 N N . GLN B 1 328 ? 20.266 4.93 -20.969 1 87.56 328 GLN B N 1
ATOM 5894 C CA . GLN B 1 328 ? 19.844 6.051 -21.797 1 87.56 328 GLN B CA 1
ATOM 5895 C C . GLN B 1 328 ? 20.484 7.355 -21.328 1 87.56 328 GLN B C 1
ATOM 5897 O O . GLN B 1 328 ? 20.75 7.523 -20.141 1 87.56 328 GLN B O 1
ATOM 5902 N N . PRO B 1 329 ? 20.688 8.242 -22.281 1 86.75 329 PRO B N 1
ATOM 5903 C CA . PRO B 1 329 ? 21.203 9.555 -21.891 1 86.75 329 PRO B CA 1
ATOM 5904 C C . PRO B 1 329 ? 20.266 10.289 -20.938 1 86.75 329 PRO B C 1
ATOM 5906 O O . PRO B 1 329 ? 19.078 9.984 -20.859 1 86.75 329 PRO B O 1
ATOM 5909 N N . LEU B 1 330 ? 20.891 11.203 -20.203 1 89.38 330 LEU B N 1
ATOM 5910 C CA . LEU B 1 330 ? 20.094 12.055 -19.328 1 89.38 330 LEU B CA 1
ATOM 5911 C C . LEU B 1 330 ? 18.984 12.75 -20.094 1 89.38 330 LEU B C 1
ATOM 5913 O O . LEU B 1 330 ? 19.203 13.289 -21.172 1 89.38 330 LEU B O 1
ATOM 5917 N N . PRO B 1 331 ? 17.797 12.617 -19.594 1 90.19 331 PRO B N 1
ATOM 5918 C CA . PRO B 1 331 ? 16.719 13.352 -20.25 1 90.19 331 PRO B CA 1
ATOM 5919 C C . PRO B 1 331 ? 16.875 14.867 -20.141 1 90.19 331 PRO B C 1
ATOM 5921 O O . PRO B 1 331 ? 17.875 15.344 -19.594 1 90.19 331 PRO B O 1
ATOM 5924 N N . GLU B 1 332 ? 15.938 15.531 -20.766 1 92.62 332 GLU B N 1
ATOM 5925 C CA . GLU B 1 332 ? 15.969 16.984 -20.656 1 92.62 332 GLU B CA 1
ATOM 5926 C C . GLU B 1 332 ? 15.875 17.438 -19.203 1 92.62 332 GLU B C 1
ATOM 5928 O O . GLU B 1 332 ? 15.047 16.938 -18.438 1 92.62 332 GLU B O 1
ATOM 5933 N N . VAL B 1 333 ? 16.844 18.344 -18.812 1 93.88 333 VAL B N 1
ATOM 5934 C CA . VAL B 1 333 ? 16.891 18.797 -17.438 1 93.88 333 VAL B CA 1
ATOM 5935 C C . VAL B 1 333 ? 16.844 20.328 -17.391 1 93.88 333 VAL B C 1
ATOM 5937 O O . VAL B 1 333 ? 17.266 20.984 -18.344 1 93.88 333 VAL B O 1
ATOM 5940 N N . GLU B 1 334 ? 16.203 20.828 -16.453 1 94 334 GLU B N 1
ATOM 5941 C CA . GLU B 1 334 ? 16.312 22.25 -16.078 1 94 334 GLU B CA 1
ATOM 5942 C C . GLU B 1 334 ? 17.516 22.469 -15.164 1 94 334 GLU B C 1
ATOM 5944 O O . GLU B 1 334 ? 17.641 21.828 -14.125 1 94 334 GLU B O 1
ATOM 5949 N N . ILE B 1 335 ? 18.391 23.422 -15.602 1 93.25 335 ILE B N 1
ATOM 5950 C CA . ILE B 1 335 ? 19.641 23.625 -14.883 1 93.25 335 ILE B CA 1
ATOM 5951 C C . ILE B 1 335 ? 19.672 25 -14.242 1 93.25 335 ILE B C 1
ATOM 5953 O O . ILE B 1 335 ? 19.375 26 -14.906 1 93.25 335 ILE B O 1
ATOM 5957 N N . GLN B 1 336 ? 19.844 25.047 -13.031 1 92.25 336 GLN B N 1
ATOM 5958 C CA . GLN B 1 336 ? 20.141 26.25 -12.273 1 92.25 336 GLN B CA 1
ATOM 5959 C C . GLN B 1 336 ? 21.516 26.172 -11.625 1 92.25 336 GLN B C 1
ATOM 5961 O O . GLN B 1 336 ? 21.656 25.688 -10.5 1 92.25 336 GLN B O 1
ATOM 5966 N N . GLY B 1 337 ? 22.562 26.734 -12.359 1 90.44 337 GLY B N 1
ATOM 5967 C CA . GLY B 1 337 ? 23.922 26.516 -11.914 1 90.44 337 GLY B CA 1
ATOM 5968 C C . GLY B 1 337 ? 24.391 25.094 -12.07 1 90.44 337 GLY B C 1
ATOM 5969 O O . GLY B 1 337 ? 24.438 24.562 -13.18 1 90.44 337 GLY B O 1
ATOM 5970 N N . ILE B 1 338 ? 24.625 24.438 -10.93 1 92.75 338 ILE B N 1
ATOM 5971 C CA . ILE B 1 338 ? 25.078 23.062 -10.969 1 92.75 338 ILE B CA 1
ATOM 5972 C C . ILE B 1 338 ? 23.922 22.125 -10.594 1 92.75 338 ILE B C 1
ATOM 5974 O O . ILE B 1 338 ? 24.062 20.906 -10.648 1 92.75 338 ILE B O 1
ATOM 5978 N N . TYR B 1 339 ? 22.844 22.766 -10.234 1 93.81 339 TYR B N 1
ATOM 5979 C CA . TYR B 1 339 ? 21.672 22 -9.844 1 93.81 339 TYR B CA 1
ATOM 5980 C C . TYR B 1 339 ? 20.828 21.625 -11.055 1 93.81 339 TYR B C 1
ATOM 5982 O O . TYR B 1 339 ? 20.516 22.484 -11.883 1 93.81 339 TYR B O 1
ATOM 5990 N N . ALA B 1 340 ? 20.5 20.359 -11.18 1 94.12 340 ALA B N 1
ATOM 5991 C CA . ALA B 1 340 ? 19.703 19.906 -12.312 1 94.12 340 ALA B CA 1
ATOM 5992 C C . ALA B 1 340 ? 18.469 19.141 -11.852 1 94.12 340 ALA B C 1
ATOM 5994 O O . ALA B 1 340 ? 18.516 18.406 -10.852 1 94.12 340 ALA B O 1
ATOM 5995 N N . GLU B 1 341 ? 17.359 19.359 -12.555 1 93.56 341 GLU B N 1
ATOM 5996 C CA . GLU B 1 341 ? 16.125 18.609 -12.367 1 93.56 341 GLU B CA 1
ATOM 5997 C C . GLU B 1 341 ? 15.547 18.156 -13.711 1 93.56 341 GLU B C 1
ATOM 5999 O O . GLU B 1 341 ? 15.578 18.906 -14.688 1 93.56 341 GLU B O 1
ATOM 6004 N N . VAL B 1 342 ? 15.039 16.938 -13.656 1 93.31 342 VAL B N 1
ATOM 6005 C CA . VAL B 1 342 ? 14.422 16.438 -14.875 1 93.31 342 VAL B CA 1
ATOM 6006 C C . VAL B 1 342 ? 13.219 17.297 -15.242 1 93.31 342 VAL B C 1
ATOM 6008 O O . VAL B 1 342 ? 12.391 17.609 -14.391 1 93.31 342 VAL B O 1
ATOM 6011 N N . SER B 1 343 ? 13.125 17.656 -16.516 1 93.12 343 SER B N 1
ATOM 6012 C CA . SER B 1 343 ? 12.078 18.562 -17 1 93.12 343 SER B CA 1
ATOM 6013 C C . SER B 1 343 ? 10.758 17.812 -17.203 1 93.12 343 SER B C 1
ATOM 6015 O O . SER B 1 343 ? 9.695 18.438 -17.188 1 93.12 343 SER B O 1
ATOM 6017 N N . MET B 1 344 ? 10.828 16.531 -17.328 1 89.06 344 MET B N 1
ATOM 6018 C CA . MET B 1 344 ? 9.648 15.727 -17.594 1 89.06 344 MET B CA 1
ATOM 6019 C C . MET B 1 344 ? 8.688 15.766 -16.406 1 89.06 344 MET B C 1
ATOM 6021 O O . MET B 1 344 ? 9.117 15.805 -15.25 1 89.06 344 MET B O 1
ATOM 6025 N N . GLU B 1 345 ? 7.391 15.766 -16.766 1 86.88 345 GLU B N 1
ATOM 6026 C CA . GLU B 1 345 ? 6.371 15.602 -15.727 1 86.88 345 GLU B CA 1
ATOM 6027 C C . GLU B 1 345 ? 6.426 14.203 -15.117 1 86.88 345 GLU B C 1
ATOM 6029 O O . GLU B 1 345 ? 6.965 13.273 -15.727 1 86.88 345 GLU B O 1
ATOM 6034 N N . LYS B 1 346 ? 5.906 14.109 -14.008 1 84.12 346 LYS B N 1
ATOM 6035 C CA . LYS B 1 346 ? 5.926 12.867 -13.242 1 84.12 346 LYS B CA 1
ATOM 6036 C C . LYS B 1 346 ? 5.41 11.695 -14.078 1 84.12 346 LYS B C 1
ATOM 6038 O O . LYS B 1 346 ? 6.027 10.633 -14.109 1 84.12 346 LYS B O 1
ATOM 6043 N N . GLN B 1 347 ? 4.316 11.891 -14.812 1 80.12 347 GLN B N 1
ATOM 6044 C CA . GLN B 1 347 ? 3.709 10.82 -15.594 1 80.12 347 GLN B CA 1
ATOM 6045 C C . GLN B 1 347 ? 4.605 10.422 -16.766 1 80.12 347 GLN B C 1
ATOM 6047 O O . GLN B 1 347 ? 4.707 9.234 -17.094 1 80.12 347 GLN B O 1
ATOM 6052 N N . GLU B 1 348 ? 5.207 11.398 -17.297 1 85.12 348 GLU B N 1
ATOM 6053 C CA . GLU B 1 348 ? 6.129 11.133 -18.406 1 85.12 348 GLU B CA 1
ATOM 6054 C C . GLU B 1 348 ? 7.363 10.383 -17.922 1 85.12 348 GLU B C 1
ATOM 6056 O O . GLU B 1 348 ? 7.859 9.477 -18.594 1 85.12 348 GLU B O 1
ATOM 6061 N N . TRP B 1 349 ? 7.848 10.758 -16.797 1 89.69 349 TRP B N 1
ATOM 6062 C CA . TRP B 1 349 ? 8.992 10.086 -16.203 1 89.69 349 TRP B CA 1
ATOM 6063 C C . TRP B 1 349 ? 8.672 8.617 -15.922 1 89.69 349 TRP B C 1
ATOM 6065 O O . TRP B 1 349 ? 9.445 7.734 -16.281 1 89.69 349 TRP B O 1
ATOM 6075 N N . LYS B 1 350 ? 7.547 8.359 -15.414 1 86.19 350 LYS B N 1
ATOM 6076 C CA . LYS B 1 350 ? 7.121 6.996 -15.117 1 86.19 350 LYS B CA 1
ATOM 6077 C C . LYS B 1 350 ? 7.008 6.164 -16.391 1 86.19 350 LYS B C 1
ATOM 6079 O O . LYS B 1 350 ? 7.398 4.996 -16.422 1 86.19 350 LYS B O 1
ATOM 6084 N N . ALA B 1 351 ? 6.469 6.809 -17.391 1 85.38 351 ALA B N 1
ATOM 6085 C CA . ALA B 1 351 ? 6.324 6.129 -18.672 1 85.38 351 ALA B CA 1
ATOM 6086 C C . ALA B 1 351 ? 7.684 5.766 -19.266 1 85.38 351 ALA B C 1
ATOM 6088 O O . ALA B 1 351 ? 7.855 4.684 -19.828 1 85.38 351 ALA B O 1
ATOM 6089 N N . ARG B 1 352 ? 8.602 6.645 -19.125 1 90.19 352 ARG B N 1
ATOM 6090 C CA . ARG B 1 352 ? 9.961 6.402 -19.609 1 90.19 352 ARG B CA 1
ATOM 6091 C C . ARG B 1 352 ? 10.586 5.207 -18.906 1 90.19 352 ARG B C 1
ATOM 6093 O O . ARG B 1 352 ? 11.188 4.348 -19.547 1 90.19 352 ARG B O 1
ATOM 6100 N N . ILE B 1 353 ? 10.477 5.137 -17.594 1 91.38 353 ILE B N 1
ATOM 6101 C CA . ILE B 1 353 ? 11.023 4.043 -16.797 1 91.38 353 ILE B CA 1
ATOM 6102 C C . ILE B 1 353 ? 10.352 2.729 -17.203 1 91.38 353 ILE B C 1
ATOM 6104 O O . ILE B 1 353 ? 11.023 1.714 -17.391 1 91.38 353 ILE B O 1
ATOM 6108 N N . LYS B 1 354 ? 9.062 2.783 -17.359 1 88.25 354 LYS B N 1
ATOM 6109 C CA . LYS B 1 354 ? 8.289 1.602 -17.734 1 88.25 354 LYS B CA 1
ATOM 6110 C C . LYS B 1 354 ? 8.766 1.045 -19.078 1 88.25 354 LYS B C 1
ATOM 6112 O O . LYS B 1 354 ? 8.891 -0.171 -19.234 1 88.25 354 LYS B O 1
ATOM 6117 N N . GLU B 1 355 ? 9.023 1.922 -19.953 1 90.56 355 GLU B N 1
ATOM 6118 C CA . GLU B 1 355 ? 9.492 1.503 -21.281 1 90.56 355 GLU B CA 1
ATOM 6119 C C . GLU B 1 355 ? 10.859 0.84 -21.188 1 90.56 355 GLU B C 1
ATOM 6121 O O . GLU B 1 355 ? 11.117 -0.165 -21.859 1 90.56 355 GLU B O 1
ATOM 6126 N N . GLN B 1 356 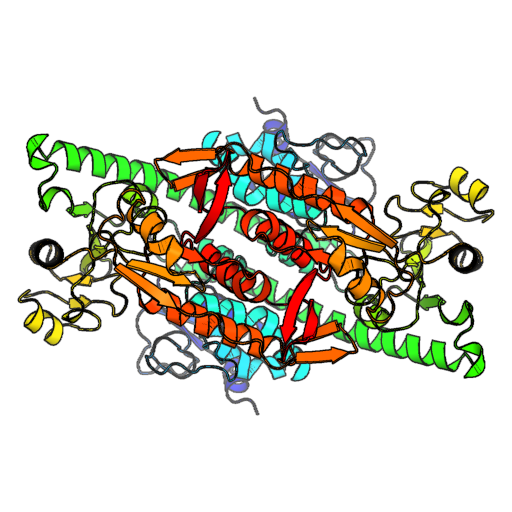? 11.688 1.361 -20.406 1 93.31 356 GLN B N 1
ATOM 6127 C CA . GLN B 1 356 ? 13.016 0.781 -20.234 1 93.31 356 GLN B CA 1
ATOM 6128 C C . GLN B 1 356 ? 12.938 -0.591 -19.578 1 93.31 356 GLN B C 1
ATOM 6130 O O . GLN B 1 356 ? 13.641 -1.522 -19.984 1 93.31 356 GLN B O 1
ATOM 6135 N N . VAL B 1 357 ? 12.117 -0.707 -18.609 1 93.81 357 VAL B N 1
ATOM 6136 C CA . VAL B 1 357 ? 11.938 -1.978 -17.906 1 93.81 357 VAL B CA 1
ATOM 6137 C C . VAL B 1 357 ? 11.352 -3.012 -18.875 1 93.81 357 VAL B C 1
ATOM 6139 O O . VAL B 1 357 ? 11.773 -4.172 -18.875 1 93.81 357 VAL B O 1
ATOM 6142 N N . LYS B 1 358 ? 10.438 -2.557 -19.703 1 92 358 LYS B N 1
ATOM 6143 C CA . LYS B 1 358 ? 9.844 -3.434 -20.703 1 92 358 LYS B CA 1
ATOM 6144 C C . LYS B 1 358 ? 10.906 -3.969 -21.656 1 92 358 LYS B C 1
ATOM 6146 O O . LYS B 1 358 ? 10.891 -5.148 -22.016 1 92 358 LYS B O 1
ATOM 6151 N N . GLN B 1 359 ? 11.797 -3.152 -21.969 1 94.75 359 GLN B N 1
ATOM 6152 C CA . GLN B 1 359 ? 12.883 -3.553 -22.859 1 94.75 359 GLN B CA 1
ATOM 6153 C C . GLN B 1 359 ? 13.758 -4.621 -22.203 1 94.75 359 GLN B C 1
ATOM 6155 O O . GLN B 1 359 ? 14.195 -5.562 -22.875 1 94.75 359 GLN B O 1
ATOM 6160 N N . ILE B 1 360 ? 13.945 -4.473 -20.969 1 95.69 360 ILE B N 1
ATOM 6161 C CA . ILE B 1 360 ? 14.75 -5.438 -20.219 1 95.69 360 ILE B CA 1
ATOM 6162 C C . ILE B 1 360 ? 13.992 -6.758 -20.094 1 95.69 360 ILE B C 1
ATOM 6164 O O . ILE B 1 360 ? 14.547 -7.824 -20.391 1 95.69 360 ILE B O 1
ATOM 6168 N N . LEU B 1 361 ? 12.75 -6.676 -19.812 1 92.56 361 LEU B N 1
ATOM 6169 C CA . LEU B 1 361 ? 11.953 -7.852 -19.484 1 92.56 361 LEU B CA 1
ATOM 6170 C C . LEU B 1 361 ? 11.578 -8.633 -20.734 1 92.56 361 LEU B C 1
ATOM 6172 O O . LEU B 1 361 ? 11.188 -9.797 -20.656 1 92.56 361 LEU B O 1
ATOM 6176 N N . ARG B 1 362 ? 11.727 -7.977 -21.875 1 91.69 362 ARG B N 1
ATOM 6177 C CA . ARG B 1 362 ? 11.438 -8.664 -23.141 1 91.69 362 ARG B CA 1
ATOM 6178 C C . ARG B 1 362 ? 12.344 -9.875 -23.312 1 91.69 362 ARG B C 1
ATOM 6180 O O . ARG B 1 362 ? 11.961 -10.844 -23.969 1 91.69 362 ARG B O 1
ATOM 6187 N N . TYR B 1 363 ? 13.438 -9.883 -22.656 1 93 363 TYR B N 1
ATOM 6188 C CA . TYR B 1 363 ? 14.406 -10.961 -22.797 1 93 363 TYR B CA 1
ATOM 6189 C C . TYR B 1 363 ? 14.203 -12.031 -21.734 1 93 363 TYR B C 1
ATOM 6191 O O . TYR B 1 363 ? 14.93 -13.031 -21.703 1 93 363 TYR B O 1
ATOM 6199 N N . LYS B 1 364 ? 13.305 -11.836 -20.781 1 89.38 364 LYS B N 1
ATOM 6200 C CA . LYS B 1 364 ? 12.984 -12.781 -19.703 1 89.38 364 LYS B CA 1
ATOM 6201 C C . LYS B 1 364 ? 14.234 -13.203 -18.953 1 89.38 364 LYS B C 1
ATOM 6203 O O . LYS B 1 364 ? 14.508 -14.398 -18.797 1 89.38 364 LYS B O 1
ATOM 6208 N N . PRO B 1 365 ? 14.93 -12.148 -18.469 1 94 365 PRO B N 1
ATOM 6209 C CA . PRO B 1 365 ? 16.219 -12.461 -17.844 1 94 365 PRO B CA 1
ATOM 6210 C C . PRO B 1 365 ? 16.062 -13.211 -16.516 1 94 365 PRO B C 1
ATOM 6212 O O . PRO B 1 365 ? 15.102 -12.977 -15.781 1 94 365 PRO B O 1
ATOM 6215 N N . GLU B 1 366 ? 17.047 -14.094 -16.25 1 91.38 366 GLU B N 1
ATOM 6216 C CA . GLU B 1 366 ? 17.125 -14.742 -14.945 1 91.38 366 GLU B CA 1
ATOM 6217 C C . GLU B 1 366 ? 17.594 -13.758 -13.875 1 91.38 366 GLU B C 1
ATOM 6219 O O . GLU B 1 366 ? 17.25 -13.906 -12.695 1 91.38 366 GLU B O 1
ATOM 6224 N N . ALA B 1 367 ? 18.391 -12.836 -14.273 1 92.81 367 ALA B N 1
ATOM 6225 C CA . ALA B 1 367 ? 18.906 -11.766 -13.43 1 92.81 367 ALA B CA 1
ATOM 6226 C C . ALA B 1 367 ? 19.328 -10.562 -14.266 1 92.81 367 ALA B C 1
ATOM 6228 O O . ALA B 1 367 ? 19.5 -10.672 -15.484 1 92.81 367 ALA B O 1
ATOM 6229 N N . VAL B 1 368 ? 19.391 -9.477 -13.633 1 95.62 368 VAL B N 1
ATOM 6230 C CA . VAL B 1 368 ? 19.875 -8.258 -14.289 1 95.62 368 VAL B CA 1
ATOM 6231 C C . VAL B 1 368 ? 21.094 -7.715 -13.555 1 95.62 368 VAL B C 1
ATOM 6233 O O . VAL B 1 368 ? 21.062 -7.523 -12.336 1 95.62 368 VAL B O 1
ATOM 6236 N N . PHE B 1 369 ? 22.172 -7.605 -14.281 1 96.44 369 PHE B N 1
ATOM 6237 C CA . PHE B 1 369 ? 23.359 -6.922 -13.773 1 96.44 369 PHE B CA 1
ATOM 6238 C C . PHE B 1 369 ? 23.297 -5.434 -14.094 1 96.44 369 PHE B C 1
ATOM 6240 O O . PHE B 1 369 ? 23.047 -5.047 -15.234 1 96.44 369 PHE B O 1
ATOM 6247 N N . VAL B 1 370 ? 23.453 -4.641 -13.062 1 95.31 370 VAL B N 1
ATOM 6248 C CA . VAL B 1 370 ? 23.328 -3.199 -13.258 1 95.31 370 VAL B CA 1
ATOM 6249 C C . VAL B 1 370 ? 24.672 -2.523 -12.984 1 95.31 370 VAL B C 1
ATOM 6251 O O . VAL B 1 370 ? 25.297 -2.764 -11.945 1 95.31 370 VAL B O 1
ATOM 6254 N N . GLY B 1 371 ? 25.094 -1.726 -13.953 1 90.94 371 GLY B N 1
ATOM 6255 C CA . GLY B 1 371 ? 26.312 -0.946 -13.789 1 90.94 371 GLY B CA 1
ATOM 6256 C C . GLY B 1 371 ? 26.141 0.213 -12.82 1 90.94 371 GLY B C 1
ATOM 6257 O O . GLY B 1 371 ? 25.031 0.502 -12.375 1 90.94 371 GLY B O 1
ATOM 6258 N N . GLU B 1 372 ? 27.281 0.867 -12.547 1 85.88 372 GLU B N 1
ATOM 6259 C CA . GLU B 1 372 ? 27.312 1.946 -11.562 1 85.88 372 GLU B CA 1
ATOM 6260 C C . GLU B 1 372 ? 26.797 3.254 -12.172 1 85.88 372 GLU B C 1
ATOM 6262 O O . GLU B 1 372 ? 27.531 3.932 -12.891 1 85.88 372 GLU B O 1
ATOM 6267 N N . ASN B 1 373 ? 25.641 3.674 -11.984 1 88.56 373 ASN B N 1
ATOM 6268 C CA . ASN B 1 373 ? 24.953 4.922 -12.297 1 88.56 373 ASN B CA 1
ATOM 6269 C C . ASN B 1 373 ? 23.688 5.082 -11.477 1 88.56 373 ASN B C 1
ATOM 6271 O O . ASN B 1 373 ? 22.609 4.621 -11.883 1 88.56 373 ASN B O 1
ATOM 6275 N N . LEU B 1 374 ? 23.844 5.707 -10.477 1 90.69 374 LEU B N 1
ATOM 6276 C CA . LEU B 1 374 ? 22.766 5.738 -9.492 1 90.69 374 LEU B CA 1
ATOM 6277 C C . LEU B 1 374 ? 21.516 6.406 -10.07 1 90.69 374 LEU B C 1
ATOM 6279 O O . LEU B 1 374 ? 20.406 5.914 -9.883 1 90.69 374 LEU B O 1
ATOM 6283 N N . PHE B 1 375 ? 21.688 7.449 -10.82 1 92.12 375 PHE B N 1
ATOM 6284 C CA . PHE B 1 375 ? 20.547 8.188 -11.352 1 92.12 375 PHE B CA 1
ATOM 6285 C C . PHE B 1 375 ? 19.734 7.316 -12.297 1 92.12 375 PHE B C 1
ATOM 6287 O O . PHE B 1 375 ? 18.516 7.227 -12.172 1 92.12 375 PHE B O 1
ATOM 6294 N N . ALA B 1 376 ? 20.438 6.648 -13.148 1 92.06 376 ALA B N 1
ATOM 6295 C CA . ALA B 1 376 ? 19.766 5.855 -14.164 1 92.06 376 ALA B CA 1
ATOM 6296 C C . ALA B 1 376 ? 19.297 4.516 -13.602 1 92.06 376 ALA B C 1
ATOM 6298 O O . ALA B 1 376 ? 18.25 4 -13.992 1 92.06 376 ALA B O 1
ATOM 6299 N N . ALA B 1 377 ? 20.047 4.035 -12.672 1 92.31 377 ALA B N 1
ATOM 6300 C CA . ALA B 1 377 ? 19.844 2.66 -12.227 1 92.31 377 ALA B CA 1
ATOM 6301 C C . ALA B 1 377 ? 18.766 2.592 -11.148 1 92.31 377 ALA B C 1
ATOM 6303 O O . ALA B 1 377 ? 18.016 1.614 -11.078 1 92.31 377 ALA B O 1
ATOM 6304 N N . TYR B 1 378 ? 18.641 3.564 -10.375 1 92.88 378 TYR B N 1
ATOM 6305 C CA . TYR B 1 378 ? 17.781 3.496 -9.203 1 92.88 378 TYR B CA 1
ATOM 6306 C C . TYR B 1 378 ? 16.344 3.15 -9.594 1 92.88 378 TYR B C 1
ATOM 6308 O O . TYR B 1 378 ? 15.781 2.162 -9.117 1 92.88 378 TYR B O 1
ATOM 6316 N N . PRO B 1 379 ? 15.773 3.928 -10.523 1 93.19 379 PRO B N 1
ATOM 6317 C CA . PRO B 1 379 ? 14.375 3.625 -10.844 1 93.19 379 PRO B CA 1
ATOM 6318 C C . PRO B 1 379 ? 14.203 2.256 -11.5 1 93.19 379 PRO B C 1
ATOM 6320 O O . PRO B 1 379 ? 13.172 1.602 -11.305 1 93.19 379 PRO B O 1
ATOM 6323 N N . ILE B 1 380 ? 15.211 1.828 -12.195 1 93.75 380 ILE B N 1
ATOM 6324 C CA . ILE B 1 380 ? 15.148 0.546 -12.891 1 93.75 380 ILE B CA 1
ATOM 6325 C C . ILE B 1 380 ? 15.258 -0.594 -11.883 1 93.75 380 ILE B C 1
ATOM 6327 O O . ILE B 1 380 ? 14.477 -1.544 -11.914 1 93.75 380 ILE B O 1
ATOM 6331 N N . VAL B 1 381 ? 16.203 -0.462 -10.977 1 93.25 381 VAL B N 1
ATOM 6332 C CA . VAL B 1 381 ? 16.375 -1.464 -9.93 1 93.25 381 VAL B CA 1
ATOM 6333 C C . VAL B 1 381 ? 15.109 -1.577 -9.094 1 93.25 381 VAL B C 1
ATOM 6335 O O . VAL B 1 381 ? 14.648 -2.684 -8.805 1 93.25 381 VAL B O 1
ATOM 6338 N N . HIS B 1 382 ? 14.555 -0.474 -8.828 1 92.06 382 HIS B N 1
ATOM 6339 C CA . HIS B 1 382 ? 13.328 -0.45 -8.039 1 92.06 382 HIS B CA 1
ATOM 6340 C C . HIS B 1 382 ? 12.203 -1.207 -8.75 1 92.06 382 HIS B C 1
ATOM 6342 O O . HIS B 1 382 ? 11.539 -2.045 -8.141 1 92.06 382 HIS B O 1
ATOM 6348 N N . ALA B 1 383 ? 12.078 -0.946 -9.977 1 90.31 383 ALA B N 1
ATOM 6349 C CA . ALA B 1 383 ? 11.023 -1.588 -10.766 1 90.31 383 ALA B CA 1
ATOM 6350 C C . ALA B 1 383 ? 11.266 -3.088 -10.891 1 90.31 383 ALA B C 1
ATOM 6352 O O . ALA B 1 383 ? 10.336 -3.889 -10.797 1 90.31 383 ALA B O 1
ATOM 6353 N N . LEU B 1 384 ? 12.477 -3.463 -11.078 1 91.5 384 LEU B N 1
ATOM 6354 C CA . LEU B 1 384 ? 12.828 -4.871 -11.242 1 91.5 384 LEU B CA 1
ATOM 6355 C C . LEU B 1 384 ? 12.602 -5.637 -9.945 1 91.5 384 LEU B C 1
ATOM 6357 O O . LEU B 1 384 ? 12.086 -6.758 -9.961 1 91.5 384 LEU B O 1
ATOM 6361 N N . ARG B 1 385 ? 12.914 -4.996 -8.906 1 89.62 385 ARG B N 1
ATOM 6362 C CA . ARG B 1 385 ? 12.742 -5.641 -7.609 1 89.62 385 ARG B CA 1
ATOM 6363 C C . ARG B 1 385 ? 11.258 -5.844 -7.293 1 89.62 385 ARG B C 1
ATOM 6365 O O . ARG B 1 385 ? 10.875 -6.863 -6.723 1 89.62 385 ARG B O 1
ATOM 6372 N N . LYS B 1 386 ? 10.5 -4.945 -7.676 1 83.38 386 LYS B N 1
ATOM 6373 C CA . LYS B 1 386 ? 9.062 -5.07 -7.496 1 83.38 386 LYS B CA 1
ATOM 6374 C C . LYS B 1 386 ? 8.516 -6.277 -8.258 1 83.38 386 LYS B C 1
ATOM 6376 O O . LYS B 1 386 ? 7.508 -6.863 -7.855 1 83.38 386 LYS B O 1
ATOM 6381 N N . LYS B 1 387 ? 9.188 -6.648 -9.25 1 83.12 387 LYS B N 1
ATOM 6382 C CA . LYS B 1 387 ? 8.773 -7.785 -10.07 1 83.12 387 LYS B CA 1
ATOM 6383 C C . LYS B 1 387 ? 9.547 -9.047 -9.68 1 83.12 387 LYS B C 1
ATOM 6385 O O . LYS B 1 387 ? 9.484 -10.055 -10.391 1 83.12 387 LYS B O 1
ATOM 6390 N N . HIS B 1 388 ? 10.359 -8.961 -8.641 1 83.56 388 HIS B N 1
ATOM 6391 C CA . HIS B 1 388 ? 11.094 -10.078 -8.047 1 83.56 388 HIS B CA 1
ATOM 6392 C C . HIS B 1 388 ? 12.172 -10.594 -9 1 83.56 388 HIS B C 1
ATOM 6394 O O . HIS B 1 388 ? 12.453 -11.789 -9.023 1 83.56 388 HIS B O 1
ATOM 6400 N N . ILE B 1 389 ? 12.648 -9.688 -9.797 1 89.88 389 ILE B N 1
ATOM 6401 C CA . ILE B 1 389 ? 13.797 -10.023 -10.633 1 89.88 389 ILE B CA 1
ATOM 6402 C C . ILE B 1 389 ? 15.094 -9.773 -9.867 1 89.88 389 ILE B C 1
ATOM 6404 O O . ILE B 1 389 ? 15.32 -8.664 -9.367 1 89.88 389 ILE B O 1
ATOM 6408 N N . PRO B 1 390 ? 15.914 -10.742 -9.773 1 91.25 390 PRO B N 1
ATOM 6409 C CA . PRO B 1 390 ? 17.188 -10.523 -9.07 1 91.25 390 PRO B CA 1
ATOM 6410 C C . PRO B 1 390 ? 18.062 -9.469 -9.75 1 91.25 390 PRO B C 1
ATOM 6412 O O . PRO B 1 390 ? 18.219 -9.492 -10.977 1 91.25 390 PRO B O 1
ATOM 6415 N N . VAL B 1 391 ? 18.547 -8.633 -8.984 1 94.88 391 VAL B N 1
ATOM 6416 C CA . VAL B 1 391 ? 19.438 -7.59 -9.484 1 94.88 391 VAL B CA 1
ATOM 6417 C C . VAL B 1 391 ? 20.828 -7.754 -8.867 1 94.88 391 VAL B C 1
ATOM 6419 O O . VAL B 1 391 ? 20.953 -7.859 -7.645 1 94.88 391 VAL B O 1
ATOM 6422 N N . LEU B 1 392 ? 21.812 -7.797 -9.727 1 95.5 392 LEU B N 1
ATOM 6423 C CA . LEU B 1 392 ? 23.219 -7.926 -9.32 1 95.5 392 LEU B CA 1
ATOM 6424 C C . LEU B 1 392 ? 23.969 -6.629 -9.578 1 95.5 392 LEU B C 1
ATOM 6426 O O . LEU B 1 392 ? 23.75 -5.973 -10.602 1 95.5 392 LEU B O 1
ATOM 6430 N N . VAL B 1 393 ? 24.781 -6.305 -8.648 1 95.06 393 VAL B N 1
ATOM 6431 C CA . VAL B 1 393 ? 25.625 -5.117 -8.797 1 95.06 393 VAL B CA 1
ATOM 6432 C C . VAL B 1 393 ? 27.062 -5.457 -8.43 1 95.06 393 VAL B C 1
ATOM 6434 O O . VAL B 1 393 ? 27.328 -6.445 -7.734 1 95.06 393 VAL B O 1
ATOM 6437 N N . PRO B 1 394 ? 28.016 -4.68 -8.992 1 93.25 394 PRO B N 1
ATOM 6438 C CA . PRO B 1 394 ? 29.422 -4.93 -8.648 1 93.25 394 PRO B CA 1
ATOM 6439 C C . PRO B 1 394 ? 29.734 -4.617 -7.184 1 93.25 394 PRO B C 1
ATOM 6441 O O . PRO B 1 394 ? 29.172 -3.68 -6.613 1 93.25 394 PRO B O 1
ATOM 6444 N N . ALA B 1 395 ? 30.531 -5.414 -6.598 1 91.75 395 ALA B N 1
ATOM 6445 C CA . ALA B 1 395 ? 31.047 -5.199 -5.25 1 91.75 395 ALA B CA 1
ATOM 6446 C C . ALA B 1 395 ? 32.5 -5.703 -5.137 1 91.75 395 ALA B C 1
ATOM 6448 O O . ALA B 1 395 ? 33 -6.379 -6.039 1 91.75 395 ALA B O 1
ATOM 6449 N N . GLU B 1 396 ? 33.125 -5.176 -4.152 1 89.69 396 GLU B N 1
ATOM 6450 C CA . GLU B 1 396 ? 34.5 -5.602 -3.891 1 89.69 396 GLU B CA 1
ATOM 6451 C C . GLU B 1 396 ? 34.719 -5.941 -2.416 1 89.69 396 GLU B C 1
ATOM 6453 O O . GLU B 1 396 ? 34.25 -5.203 -1.536 1 89.69 396 GLU B O 1
ATOM 6458 N N . LYS B 1 397 ? 35.188 -7.117 -2.203 1 87.81 397 LYS B N 1
ATOM 6459 C CA . LYS B 1 397 ? 35.531 -7.543 -0.852 1 87.81 397 LYS B CA 1
ATOM 6460 C C . LYS B 1 397 ? 36.938 -8.148 -0.817 1 87.81 397 LYS B C 1
ATOM 6462 O O . LYS B 1 397 ? 37.219 -9.102 -1.541 1 87.81 397 LYS B O 1
ATOM 6467 N N . ASP B 1 398 ? 37.844 -7.555 0.061 1 86.44 398 ASP B N 1
ATOM 6468 C CA . ASP B 1 398 ? 39.219 -8.039 0.244 1 86.44 398 ASP B CA 1
ATOM 6469 C C . ASP B 1 398 ? 39.969 -8.125 -1.091 1 86.44 398 ASP B C 1
ATOM 6471 O O . ASP B 1 398 ? 40.625 -9.125 -1.38 1 86.44 398 ASP B O 1
ATOM 6475 N N . GLY B 1 399 ? 39.688 -7.188 -1.984 1 86.62 399 GLY B N 1
ATOM 6476 C CA . GLY B 1 399 ? 40.375 -7.094 -3.256 1 86.62 399 GLY B CA 1
ATOM 6477 C C . GLY B 1 399 ? 39.75 -7.945 -4.344 1 86.62 399 GLY B C 1
ATOM 6478 O O . GLY B 1 399 ? 40.188 -7.918 -5.492 1 86.62 399 GLY B O 1
ATOM 6479 N N . GLN B 1 400 ? 38.75 -8.672 -4.039 1 89.19 400 GLN B N 1
ATOM 6480 C CA . GLN B 1 400 ? 38.094 -9.523 -5.016 1 89.19 400 GLN B CA 1
ATOM 6481 C C . GLN B 1 400 ? 36.812 -8.859 -5.539 1 89.19 400 GLN B C 1
ATOM 6483 O O . GLN B 1 400 ? 36.031 -8.312 -4.766 1 89.19 400 GLN B O 1
ATOM 6488 N N . LYS B 1 401 ? 36.719 -9 -6.941 1 91.38 401 LYS B N 1
ATOM 6489 C CA . LYS B 1 401 ? 35.5 -8.5 -7.57 1 91.38 401 LYS B CA 1
ATOM 6490 C C . LYS B 1 401 ? 34.344 -9.508 -7.438 1 91.38 401 LYS B C 1
ATOM 6492 O O . LYS B 1 401 ? 34.531 -10.695 -7.699 1 91.38 401 LYS B O 1
ATOM 6497 N N . LEU B 1 402 ? 33.25 -9.008 -6.895 1 93.81 402 LEU B N 1
ATOM 6498 C CA . LEU B 1 402 ? 32.062 -9.844 -6.68 1 93.81 402 LEU B CA 1
ATOM 6499 C C . LEU B 1 402 ? 30.844 -9.234 -7.352 1 93.81 402 LEU B C 1
ATOM 6501 O O . LEU B 1 402 ? 30.844 -8.055 -7.723 1 93.81 402 LEU B O 1
ATOM 6505 N N . LEU B 1 403 ? 29.969 -10.078 -7.645 1 95.12 403 LEU B N 1
ATOM 6506 C CA . LEU B 1 403 ? 28.609 -9.664 -8 1 95.12 403 LEU B CA 1
ATOM 6507 C C . LEU B 1 403 ? 27.641 -9.945 -6.859 1 95.12 403 LEU B C 1
ATOM 6509 O O . LEU B 1 403 ? 27.406 -11.109 -6.512 1 95.12 403 LEU B O 1
ATOM 6513 N N . ILE B 1 404 ? 27.156 -8.898 -6.312 1 94.94 404 ILE B N 1
ATOM 6514 C CA . ILE B 1 404 ? 26.328 -9.062 -5.121 1 94.94 404 ILE B CA 1
ATOM 6515 C C . ILE B 1 404 ? 24.859 -8.789 -5.465 1 94.94 404 ILE B C 1
ATOM 6517 O O . ILE B 1 404 ? 24.562 -7.863 -6.215 1 94.94 404 ILE B O 1
ATOM 6521 N N . ARG B 1 405 ? 24.016 -9.625 -4.969 1 94.12 405 ARG B N 1
ATOM 6522 C CA . ARG B 1 405 ? 22.578 -9.469 -5.16 1 94.12 405 ARG B CA 1
ATOM 6523 C C . ARG B 1 405 ? 22.016 -8.422 -4.207 1 94.12 405 ARG B C 1
ATOM 6525 O O . ARG B 1 405 ? 22.297 -8.445 -3.008 1 94.12 405 ARG B O 1
ATOM 6532 N N . ILE B 1 406 ? 21.203 -7.504 -4.727 1 91.94 406 ILE B N 1
ATOM 6533 C CA . ILE B 1 406 ? 20.5 -6.562 -3.857 1 91.94 406 ILE B CA 1
ATOM 6534 C C . ILE B 1 406 ? 19.438 -7.301 -3.045 1 91.94 406 ILE B C 1
ATOM 6536 O O . ILE B 1 406 ? 18.562 -7.965 -3.609 1 91.94 406 ILE B O 1
ATOM 6540 N N . PRO B 1 407 ? 19.531 -7.199 -1.765 1 88.44 407 PRO B N 1
ATOM 6541 C CA . PRO B 1 407 ? 18.594 -7.965 -0.928 1 88.44 407 PRO B CA 1
ATOM 6542 C C . PRO B 1 407 ? 17.156 -7.488 -1.065 1 88.44 407 PRO B C 1
ATOM 6544 O O . PRO B 1 407 ? 16.906 -6.332 -1.417 1 88.44 407 PRO B O 1
ATOM 6547 N N . SER B 1 408 ? 16.266 -8.562 -0.74 1 75.88 408 SER B N 1
ATOM 6548 C CA . SER B 1 408 ? 14.852 -8.219 -0.674 1 75.88 408 SER B CA 1
ATOM 6549 C C . SER B 1 408 ? 14.547 -7.375 0.559 1 75.88 408 SER B C 1
ATOM 6551 O O . SER B 1 408 ? 15.273 -7.426 1.551 1 75.88 408 SER B O 1
ATOM 6553 N N . GLY B 1 409 ? 13.477 -6.652 0.626 1 62.34 409 GLY B N 1
ATOM 6554 C CA . GLY B 1 409 ? 13.086 -5.82 1.755 1 62.34 409 GLY B CA 1
ATOM 6555 C C . GLY B 1 409 ? 13.727 -4.445 1.731 1 62.34 409 GLY B C 1
ATOM 6556 O O . GLY B 1 409 ? 13.68 -3.717 2.725 1 62.34 409 GLY B O 1
ATOM 6557 N N . SER B 1 410 ? 14.469 -4.262 0.644 1 52.22 410 SER B N 1
ATOM 6558 C CA . SER B 1 410 ? 15.055 -2.932 0.483 1 52.22 410 SER B CA 1
ATOM 6559 C C . SER B 1 410 ? 14.062 -1.968 -0.16 1 52.22 410 SER B C 1
ATOM 6561 O O . SER B 1 410 ? 13.164 -2.389 -0.896 1 52.22 410 SER B O 1
#

pLDDT: mean 92.74, std 6.36, range [52.12, 98.88]

Radius of gyration: 29.75 Å; Cα contacts (8 Å, |Δi|>4): 1444; chains: 2; bounding box: 78×92×74 Å

Secondary structure (DSSP, 8-state):
--HHHHHHHSTT-EEEEE-SS--HHHHHHHHHHHHH-TT-EEEEESS--TT--SEEBSSTTSTB---STT--B-TTSPBP-HHHHHHHHHHHHHH-HHHHHHHIIIIIHHHHHHHHH----HHHHHHHTTSPPTT--S-SHHHHHHHHHHHHHHHHHHHHHHHHHHHHHHHHHHHHHHHHHHS-TTTTTSGGGGEEEPSS----HHHHTTSS--EEEEE-TTSSEEEEEPBPTT-SSBSSPPPGGGTT-BHHHHHHHH--TTEEEE-TTSS-EEESSHHHHHHHHHHHHHH-----EEEEES--GGGHHHHTTSTT-TTPEEEEEPPPPP--EEEETTEEEE-S-HHHHHHHHHHHHHHHHTT--SEEEE-S-HHHHHHHHHHHHHTT--EEEEEEETTEEEEEEPPTT-/--HHHHHHTSTT-EEEEE-SS--HHHHHHHHHHHHH-TT-EEEEESS--TT--SEEBSSTTSTB---STT--B-TTSPBP-HHHHHHHHHHHHHH-HHHHHHHIIIIIHHHHHHHHH----HHHHHHHTTSPPTT--S-SHHHHHHHHHHHHHHHHHHHHHHHHHHHHHHHHHHHHHHHHHHS-TTGGGSGGGGEEEPSS----HHHHTTSS--EEEEE-TTSSEEEEEPBPTT-SSBSSPPPGGGTT-BHHHHHHHH--TTEEEE-TTSS-EEESSHHHHHHHHHHHHHH-----EEEEES--GGGHHHHTTSTT-TTPEEEEEPPPPP--EEEETTEEEE-S-HHHHHHHHHHHHHHHHTT--SEEEE-S-HHHHHHHHHHHHHTT--EEEEEEETTEEEEEEPPTT-

InterPro domains:
  IPR003226 MYG1 exonuclease [PF03690] (16-288)
  IPR003226 MYG1 exonuclease [PTHR11215] (11-289)

Solvent-accessible surface area (backbone atoms only — not comparable to full-atom values): 44247 Å² total; per-residue (Å²): 129,63,64,65,59,54,50,49,64,36,87,84,20,41,33,40,34,53,46,63,86,68,49,41,37,59,32,43,36,52,17,51,51,35,70,75,22,76,75,47,46,74,45,65,33,92,64,81,61,91,82,63,83,52,50,55,32,53,39,91,67,45,90,22,25,38,85,45,93,81,41,59,59,45,95,85,65,54,44,47,26,27,29,40,46,49,38,72,71,45,29,41,81,74,58,35,62,69,53,25,52,53,44,36,63,71,54,38,46,56,48,16,37,22,74,74,69,63,47,89,44,70,67,40,51,55,46,37,44,40,51,71,46,84,83,56,79,80,76,40,59,68,38,48,52,54,40,18,51,49,40,31,55,51,49,53,32,48,53,47,44,54,53,40,50,51,50,24,50,55,49,44,50,52,51,50,52,53,54,53,64,71,31,50,88,86,43,48,76,35,76,66,55,21,50,45,76,39,93,48,70,60,72,44,63,77,68,38,22,77,49,78,43,25,34,40,33,25,53,38,95,86,60,37,26,34,37,29,51,27,40,36,65,79,41,86,48,50,69,37,51,64,54,75,89,44,42,58,28,44,34,69,62,30,19,66,76,68,69,30,94,41,35,40,37,25,38,66,85,47,62,39,34,33,18,58,40,67,69,49,47,53,48,51,52,51,53,21,56,70,69,48,72,91,73,53,24,32,34,28,42,46,42,62,74,78,49,49,64,56,50,40,53,28,80,97,31,53,82,35,46,77,45,81,41,76,69,74,75,82,68,66,57,47,70,54,87,36,31,30,34,66,61,62,52,60,70,54,48,42,51,52,52,50,51,54,48,48,62,54,53,73,62,61,45,70,31,34,35,41,31,94,42,56,81,73,37,47,49,49,52,52,54,36,47,74,64,43,42,46,39,30,31,80,42,73,57,96,88,38,76,29,39,30,45,65,64,74,83,97,128,63,65,64,59,54,51,49,65,36,87,83,19,40,34,40,33,54,46,63,86,68,49,42,36,58,32,45,36,50,17,52,52,36,70,76,23,76,74,45,44,76,44,66,34,92,64,82,61,92,82,63,82,54,50,56,34,53,40,90,66,46,89,21,25,38,85,45,94,82,41,59,58,45,94,87,64,55,44,46,25,26,30,39,46,51,38,72,71,44,28,40,80,74,59,34,62,71,53,25,53,52,44,37,63,72,54,38,45,56,48,16,36,23,74,76,69,62,48,90,44,71,67,41,50,56,45,37,43,40,51,70,46,82,84,56,80,80,76,40,58,68,37,47,53,53,39,17,52,48,39,31,55,51,48,53,33,49,52,48,43,54,52,38,49,50,52,24,49,54,50,46,51,53,52,49,51,53,53,52,64,73,30,52,86,83,44,51,76,37,76,66,54,22,50,45,75,39,94,47,69,59,72,45,65,77,69,39,23,78,48,78,44,24,34,38,34,23,53,38,95,85,60,36,27,34,36,30,50,26,40,36,66,77,42,86,46,51,68,38,50,66,54,75,89,45,42,58,29,42,34,70,63,30,20,66,77,68,70,31,93,40,36,40,36,26,38,66,83,46,62,38,32,33,18,58,40,67,70,48,46,54,46,50,52,51,54,22,57,70,68,49,73,91,73,52,24,32,34,28,43,45,41,62,76,80,48,49,66,56,52,40,52,28,80,97,32,54,82,35,45,76,43,80,42,77,68,75,75,82,68,66,58,47,70,53,85,38,33,31,35,67,61,61,52,59,68,55,49,44,50,52,52,51,51,53,51,49,62,55,53,72,63,61,44,71,32,35,36,41,30,92,42,53,79,72,37,48,50,49,52,52,54,35,48,76,64,43,42,46,40,31,32,78,42,73,59,98,87,37,75,28,38,30,45,66,65,75,82,96